Protein 4P8N (pdb70)

InterPro domains:
  IPR006094 FAD linked oxidase, N-terminal [PF01565] (30-161)
  IPR007173 D-arabinono-1,4-lactone oxidase, C-terminal domain [PF04030] (399-457)
  IPR010031 L-gulonolactone/D-arabinono-1,4-lactone oxidase-like [PTHR43762] (8-197)
  IPR016166 FAD-binding domain, PCMH-type [PS51387] (19-194)
  IPR016169 FAD-binding, type PCMH, subdomain 2 [G3DSA:3.30.465.10] (81-203)
  IPR036318 FAD-binding, type PCMH-like superfamily [SSF56176] (12-193)

Organism: Mycobacterium tuberculosis (strain ATCC 25618 / H37Rv) (NCBI:txid83332)

Secondary structure (DSSP, 8-state):
---EEEEEEE--TT--S-EEEEEEE-S-HHHHHHHHHHHHHHTSS--EEEE-S--SSSSTT--TTSEEEE-TT---EEEEETTT-EEEEETT-BHHHHHHHHGGGTEE-S---S-S--BHHHHHHTT---TTHHHH--GGGGEEEEEEE-TTS-EEEE-SSSTTHHHHHHHTTSTTTT-EEEEEEEEPEE-S-S-EEEEEEE-SSHHHHHHHHHSSGGGG-SEEEEEE-SSSPTTTTT-EEEEEEEEPPGGGS-GGGTTSTT--PPPPS--HHHH-TT-S--TTTTSHHHHHHHHHHT-EEEEEE-HHHHH-TTGGGGGGTT--EEEEEEEEETT-HHHHHHHHHHHHTTS---S--EEEEE----S-TT----SEEEEEEEEEP-TTHHHHHHHHHHHHHHTT-EE-TTT-SS--HHHHHHH-TTHHHHHHHHHHH-TT--B--HHHHHTT--/-EEEEE--TT--S-EEEEEEE-S-HHHHHHHHHHHHHT-STT-EEEE-S---SSSTT--TTSEEEE-TT---EEEEETTT-EEEEETT-BHHHHHHHHGGGTEE-S---S-S--BHHHHHHTT---TTHHHH--GGGGEEEEEEE-TTS-EEEE-SSSTTHHHHHHHTTSTTTT-EEEEEEEEPEE-S-S-EEEEEEE-SSHHHHHHHHHSSGGGG-SEEEEEE-SSSPTTTTT-EEEEEEEEPPGGGS-HHHHTSTT-----HHHHHHHHHT-EEEEEE-HHHHH---EEEEEEEEETT-HHHHHHHHHHHHHTT----S-EEEEE----S-TT----SEEEEEEEEE--TTHHHHHHHHHHHHHHTT-EE-GGG-SS--HHHHHHH-TTHHHHHHHHHHH-TT--B--HHHHHTT--

B-factor: mean 32.84, std 10.94, range [15.92, 78.07]

Foldseek 3Di:
DDKDWDFDWDFAPQPDDTATATEIEDLDPVVVLVVLQVLLVVLDWFFEFEDELRHQHAWLQFTHRYYYYYQQSQADFPDADLVQQKTKTWQRHWQVNVQVVCLVSQWHALADDLDRRTTNLRQQQLQAHHQQQAPRNTQLSFWQWWWFQFSNSDTDIDGCPDPCVLLSLLNRNVSRLGGGTTMTMGRTDGHQAQKKFKFKAWFQALVRVLCVVVVPCLVVFSGKKWWFFLADDPRNQGIIIIMTTYGDHLVLDDPVCNVPRSDDDDDDDAAPCRVCVVDDDDPPCPDDNVVVVVRVVRGDGGDMGGCCVRSVVCVSVPPVPPPCKAKWKKWFAAVLSVLVVVLSNLSNPVPWGFPTKMWHAGHDHDDRLNHQDHGGIMMMTMTRNDPPVLVSVQVSLVSCLVRLMATRSSRDHRDALVSRCSSRVCLVVSLVSSCVRCVSSNDHIPCCVRNVSD/DDFDWDFAPLPDDIATEAEAEDLDVVVVLVLLVVCLVVFLPQFEFEDALRHQHAWLQFGHHYYGYYQLSNWDFPDADLVQQKTKTWQRHWQLNVLQVHLVSQWHQLADDLDRRTTNLRQQLQQAHHQQQQPRNTNLSFWAWWWFQFNVRDTDIDGCPDPNNLVSLLNRNVSRLRGGTTMTMGRTDGHQAQKKFKWKFKFQALVRLLCVVVVCCVVVFSGKKWFFFLADAPRRGNIIIMMTTYGDHLVLDDPVCVVPRSDDDCVVVVVVVGVVGTDGGDMGGCCVRRVVCKAKWKKWFAAVLVVLVVVLSNLRNVVPFGFRGKMWHAGHDDDDRLNHQDHGGIMMITMTNNDPCVLVSVVVSLVSCLVRLMDTRSSRDHDDALVSHCSSRVCLVVSLVSSCVRPVRNNHDISSCVRNVSD

GO terms:
  GO:0035884 arabinan biosynthetic process (P, IDA)
  GO:0070592 cell wall polysaccharide biosynthetic process (P, IDA)
  GO:0005886 plasma membrane (C, HDA)
  GO:0042597 periplasmic space (C, EXP)

Sequence (873 aa):
VGATTTATRLTGWGRTAPSVANVLRTPDAEMIVKAVARVAESGGGRGAIARGLGRSYGDNAQNGGGLVIDMTPLNTIHSIDADTKLVDIDAGVNLDQLMKAALPFGLWVPVLPGTRQVTVGGAIACDIHGKNHHSAGSFGNHVRSMDLLTADGEIRHLTPTGEDAELFWATVGGNGLTGIIMRATIEMTPTSTAYFIADGDVTASLDETIALHSDGSEARYTYSSAWWFDAISAPPKLGRAAVSRGRLATVEQLPAKLRSEPLKFDAPQLLTLPDVFPNGLANKYTFGPIGELWYRKSGTYRGKVQNLTQFYHPLDMFGEWNRAGFLQYQFVIPTEAVDEFKKIIGVIQASGHYSFLNVFKLFGPRNQAPLSFPIPGWNICVDFPIKDGLGKFVSELDRRVLEFGGRLYTAKDSRTTAETFHAMYPRVDEWISVRRKVDPLRVFASDMARRLELLTTATRLTGWGRTAPSVANVLRTPDAEMIVKAVARVAESGGGRGAIARGLGRSYGDNAQNGGGLVIDMTPLNTIHSIDADTKLVDIDAGVNLDQLMKAALPFGLWVPVLPGTRQVTVGGAIACDIHGKNHHSAGSFGNHVRSMDLLTADGEIRHLTPTGEDAELFWATVGGNGLTGIIMRATIEMTPTSTAYFIADGDVTASLDETIALHSDGSEARYTYSSAWFDAISAPPKLGRAAVSRGRLATVEQLPAKLRSEPLKFDAPIGELWYRKSGTYRGKVQNLTQFYHPGFLQYQFVIPTEAVDEFKKIIGVIQASGHYSFLNVFKLFGPRRNQAPLSFPIPGWNICCVDFPIKDGLGKFVSELDRRVLEFGGRLYTAKDSRTTAETFHAMYPRVDEWISVRRKVDPLRVFASDMARRLELL

Solvent-accessible surface area: 36182 Å² total; per-residue (Å²): 183,57,58,71,101,74,71,48,160,15,21,6,120,30,196,58,54,62,24,85,2,80,17,5,118,2,54,72,39,118,67,0,38,110,14,0,28,160,27,21,130,77,60,45,77,116,7,0,0,25,35,20,52,10,72,24,38,3,8,9,18,1,0,9,62,11,28,0,0,19,8,31,24,18,71,58,4,20,25,0,36,20,80,72,60,61,0,33,0,11,2,4,0,31,0,23,49,0,2,78,0,0,5,46,13,15,2,3,1,1,0,4,17,67,56,34,64,18,3,0,14,29,0,0,14,10,0,15,26,7,16,7,4,35,59,28,10,2,0,1,49,26,0,84,14,0,32,0,0,0,8,95,17,111,90,77,116,0,39,32,129,34,191,45,25,99,8,0,21,0,3,0,2,0,7,14,0,1,1,0,11,13,77,2,24,0,53,4,49,80,17,50,0,5,15,0,16,0,24,0,22,32,4,66,21,17,88,78,0,12,57,24,5,72,101,52,7,14,101,148,9,61,11,1,29,7,114,2,10,3,52,29,62,89,109,90,8,0,57,2,46,5,24,9,0,85,32,2,56,49,127,88,3,59,79,166,39,108,99,83,29,46,100,45,53,89,97,157,166,113,40,34,13,84,75,98,104,157,32,83,73,93,182,105,27,178,25,112,103,3,67,95,150,109,136,142,58,17,50,46,145,42,85,46,21,29,2,37,98,1,18,11,72,78,72,102,64,22,146,75,43,118,107,84,66,26,14,7,4,0,0,0,22,55,145,13,46,101,64,0,66,105,0,2,26,40,1,37,86,33,29,13,105,0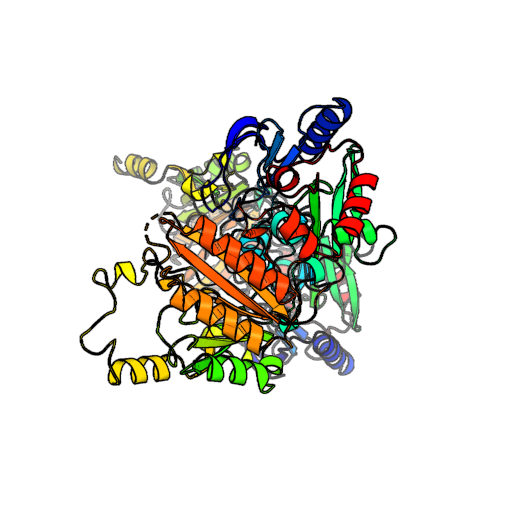,146,39,2,69,1,7,26,4,8,103,83,19,104,0,6,6,1,4,2,20,54,0,5,3,0,10,0,6,0,44,106,89,146,48,5,50,175,32,0,56,81,0,6,120,43,0,59,111,24,45,1,9,7,11,8,9,38,10,18,63,3,78,12,149,22,2,46,56,5,1,113,78,6,100,83,0,20,66,11,1,128,145,11,3,83,99,124,5,0,1,1,25,0,0,58,64,0,117,0,69,108,87,70,47,156,18,19,7,93,28,160,67,54,71,21,87,1,66,20,25,156,17,99,67,41,105,89,0,38,105,1,0,50,134,24,27,136,91,39,12,67,141,3,0,0,26,38,18,52,9,71,23,64,4,8,9,17,2,0,14,51,5,17,0,0,21,8,26,28,16,73,57,4,19,24,0,38,21,90,72,62,60,0,32,0,12,1,4,0,32,0,16,34,0,2,80,0,0,2,49,13,14,3,2,1,2,0,1,17,68,55,38,70,18,3,0,12,29,0,0,13,10,0,16,24,8,16,7,3,37,62,26,10,2,0,1,50,27,0,84,15,0,30,0,0,2,11,116,29,91,86,66,114,0,38,22,128,34,184,23,26,99,9,0,22,1,3,0,2,0,7,12,0,1,1,0,10,17,74,2,24,0,52,4,50,81,18,45,0,2,16,0,15,0,18,1,20,20,0,28,22,17,86,51,0,17,55,22,6,74,100,50,6,15,97,149,11,61,10,0,26,8,112,2,8,1,52,29,65,90,109,113,8,0,68,1,47,5,28,9,0,86,33,2,56,52,119,81,3,78,76,185,50,103,101,98,28,40,101,48,20,115,152,164,44,59,125,166,70,77,158,70,22,60,65,144,41,89,53,21,36,0,58,98,4,20,50,144,83,118,35,28,6,8,0,0,0,19,59,157,10,44,100,65,0,74,104,0,0,24,29,0,29,80,39,27,15,105,0,142,128,3,71,2,7,27,4,8,99,86,17,108,0,8,6,1,3,1,22,57,0,5,4,0,8,0,16,0,46,116,100,144,47,6,47,154,16,1,47,50,0,6,140,62,0,57,139,33,46,2,8,7,12,8,11,46,9,24,77,4,76,6,126,18,3,48,61,7,1,112,78,5,104,84,0,14,66,11,0,114,145,19,0,86,118,100,1,0,4,1,28,0,0,87,60,0,107,0,22

Nearest PDB structures (foldseek):
  4p8n-assembly1_A  TM=1.002E+00  e=1.352E-100  Mycobacterium tuberculosis H37Rv
  4p8y-assembly1_A  TM=1.002E+00  e=8.656E-95  Mycobacterium tuberculosis H37Rv
  4p8p-assembly1_A  TM=1.000E+00  e=2.753E-93  Mycobacterium tuberculosis H37Rv
  4p8c-assembly1_A  TM=9.956E-01  e=1.937E-93  Mycobacterium tuberculosis H37Rv
  5oel-assembly1_A  TM=9.911E-01  e=7.036E-93  Mycobacterium tuberculosis CDC1551

Structure (mmCIF, N/CA/C/O backbone):
data_4P8N
#
_entry.id   4P8N
#
_cell.length_a   77.242
_cell.length_b   83.219
_cell.length_c   80.755
_cell.angle_alpha   90.00
_cell.angle_beta   103.04
_cell.angle_gamma   90.00
#
_symmetry.space_group_name_H-M   'P 1 21 1'
#
loop_
_entity.id
_entity.type
_entity.pdbx_description
1 polymer 'Probable decaprenylphosphoryl-beta-D-ribose oxidase'
2 non-polymer 'FLAVIN-ADENINE DINUCLEOTIDE'
3 non-polymer '3-[(3-fluoro-4-methoxybenzyl)amino]-6-(trifluoromethyl)quinoxaline-2-carboxylic acid'
4 non-polymer IMIDAZOLE
5 water water
#
loop_
_atom_site.group_PDB
_atom_site.id
_atom_site.type_symbol
_atom_site.label_atom_id
_atom_site.label_alt_id
_atom_site.label_comp_id
_atom_site.label_asym_id
_atom_site.label_entity_id
_atom_site.label_seq_id
_atom_site.pdbx_PDB_ins_code
_atom_site.Cartn_x
_atom_site.Cartn_y
_atom_site.Cartn_z
_atom_site.occupancy
_atom_site.B_iso_or_equiv
_atom_site.auth_seq_id
_atom_site.auth_comp_id
_atom_site.auth_asym_id
_atom_site.auth_atom_id
_atom_site.pdbx_PDB_model_num
ATOM 1 N N . VAL A 1 23 ? 47.682 -7.404 2.226 1.00 57.13 4 VAL A N 1
ATOM 2 C CA . VAL A 1 23 ? 47.126 -6.183 2.894 1.00 56.70 4 VAL A CA 1
ATOM 3 C C . VAL A 1 23 ? 47.090 -4.951 1.978 1.00 56.75 4 VAL A C 1
ATOM 4 O O . VAL A 1 23 ? 46.423 -3.961 2.288 1.00 56.40 4 VAL A O 1
ATOM 8 N N . GLY A 1 24 ? 47.796 -5.021 0.851 1.00 56.61 5 GLY A N 1
ATOM 9 C CA . GLY A 1 24 ? 47.869 -3.900 -0.092 1.00 55.11 5 GLY A CA 1
ATOM 10 C C . GLY A 1 24 ? 46.624 -3.718 -0.940 1.00 54.26 5 GLY A C 1
ATOM 11 O O . GLY A 1 24 ? 45.993 -4.701 -1.345 1.00 53.57 5 GLY A O 1
ATOM 12 N N . ALA A 1 25 ? 46.277 -2.455 -1.206 1.00 52.05 6 ALA A N 1
ATOM 13 C CA . ALA A 1 25 ? 45.153 -2.121 -2.089 1.00 51.61 6 ALA A CA 1
ATOM 14 C C . ALA A 1 25 ? 45.415 -2.599 -3.519 1.00 51.77 6 ALA A C 1
ATOM 15 O O . ALA A 1 25 ? 46.552 -2.550 -4.000 1.00 51.38 6 ALA A O 1
ATOM 17 N N . THR A 1 26 ? 44.357 -3.069 -4.180 1.00 50.78 7 THR A N 1
ATOM 18 C CA . THR A 1 26 ? 44.415 -3.481 -5.585 1.00 50.55 7 THR A CA 1
ATOM 19 C C . THR A 1 26 ? 43.177 -2.983 -6.339 1.00 50.77 7 THR A C 1
ATOM 20 O O . THR A 1 26 ? 42.064 -3.019 -5.805 1.00 49.77 7 THR A O 1
ATOM 24 N N . THR A 1 27 ? 43.382 -2.507 -7.567 1.00 50.60 8 THR A N 1
ATOM 25 C CA . THR A 1 27 ? 42.280 -2.227 -8.497 1.00 50.94 8 THR A CA 1
ATOM 26 C C . THR A 1 27 ? 42.416 -3.150 -9.706 1.00 50.77 8 THR A C 1
ATOM 27 O O . THR A 1 27 ? 43.439 -3.129 -10.400 1.00 51.55 8 THR A O 1
ATOM 31 N N . THR A 1 28 ? 41.390 -3.963 -9.947 1.00 48.17 9 THR A N 1
ATOM 32 C CA . THR A 1 28 ? 41.456 -5.016 -10.960 1.00 46.89 9 THR A CA 1
ATOM 33 C C . THR A 1 28 ? 40.191 -5.070 -11.808 1.00 46.76 9 THR A C 1
ATOM 34 O O . THR A 1 28 ? 39.080 -5.125 -11.272 1.00 46.85 9 THR A O 1
ATOM 38 N N . ALA A 1 29 ? 40.366 -5.057 -13.129 1.00 45.22 10 ALA A N 1
ATOM 39 C CA . ALA A 1 29 ? 39.265 -5.300 -14.058 1.00 44.30 10 ALA A CA 1
ATOM 40 C C . ALA A 1 29 ? 38.784 -6.729 -13.833 1.00 43.63 10 ALA A C 1
ATOM 41 O O . ALA A 1 29 ? 39.557 -7.680 -13.971 1.00 45.01 10 ALA A O 1
ATOM 43 N N . THR A 1 30 ? 37.516 -6.877 -13.455 1.00 41.18 11 THR A N 1
ATOM 44 C CA . THR A 1 30 ? 36.983 -8.187 -13.078 1.00 39.50 11 THR A CA 1
ATOM 45 C C . THR A 1 30 ? 35.591 -8.402 -13.664 1.00 39.32 11 THR A C 1
ATOM 46 O O . THR A 1 30 ? 34.745 -7.502 -13.630 1.00 40.25 11 THR A O 1
ATOM 50 N N . ARG A 1 31 ? 35.373 -9.598 -14.207 1.00 38.86 12 ARG A N 1
ATOM 51 C CA . ARG A 1 31 ? 34.069 -10.015 -14.702 1.00 40.62 12 ARG A CA 1
ATOM 52 C C . ARG A 1 31 ? 33.250 -10.500 -13.510 1.00 39.31 12 ARG A C 1
ATOM 53 O O . ARG A 1 31 ? 33.627 -11.460 -12.834 1.00 38.53 12 ARG A O 1
ATOM 61 N N . LEU A 1 32 ? 32.138 -9.818 -13.245 1.00 36.92 13 LEU A N 1
ATOM 62 C CA . LEU A 1 32 ? 31.322 -10.106 -12.067 1.00 35.82 13 LEU A CA 1
ATOM 63 C C . LEU A 1 32 ? 29.944 -10.644 -12.428 1.00 34.85 13 LEU A C 1
ATOM 64 O O . LEU A 1 32 ? 29.338 -10.210 -13.411 1.00 33.77 13 LEU A O 1
ATOM 69 N N . THR A 1 33 ? 29.472 -11.605 -11.636 1.00 34.03 14 THR A N 1
ATOM 70 C CA . THR A 1 33 ? 28.069 -12.029 -11.651 1.00 33.73 14 THR A CA 1
ATOM 71 C C . THR A 1 33 ? 27.577 -12.175 -10.215 1.00 32.30 14 THR A C 1
ATOM 72 O O . THR A 1 33 ? 28.375 -12.337 -9.284 1.00 32.62 14 THR A O 1
ATOM 76 N N . GLY A 1 34 ? 26.260 -12.127 -10.036 1.00 32.35 15 GLY A N 1
ATOM 77 C CA . GLY A 1 34 ? 25.665 -12.509 -8.763 1.00 29.99 15 GLY A CA 1
ATOM 78 C C . GLY A 1 34 ? 25.759 -14.014 -8.618 1.00 31.05 15 GLY A C 1
ATOM 79 O O . GLY A 1 34 ? 26.359 -14.696 -9.464 1.00 28.08 15 GLY A O 1
ATOM 80 N N . TRP A 1 35 ? 25.149 -14.533 -7.556 1.00 30.41 16 TRP A N 1
ATOM 81 C CA . TRP A 1 35 ? 25.202 -15.960 -7.233 1.00 30.82 16 TRP A CA 1
ATOM 82 C C . TRP A 1 35 ? 24.593 -16.832 -8.299 1.00 32.08 16 TRP A C 1
ATOM 83 O O . TRP A 1 35 ? 24.944 -18.007 -8.420 1.00 31.34 16 TRP A O 1
ATOM 94 N N . GLY A 1 36 ? 23.680 -16.258 -9.084 1.00 32.77 17 GLY A N 1
ATOM 95 C CA . GLY A 1 36 ? 23.009 -16.967 -10.173 1.00 34.51 17 GLY A CA 1
ATOM 96 C C . GLY A 1 36 ? 23.868 -17.176 -11.410 1.00 36.72 17 GLY A C 1
ATOM 97 O O . GLY A 1 36 ? 23.441 -17.839 -12.355 1.00 35.78 17 GLY A O 1
ATOM 98 N N . ARG A 1 37 ? 25.072 -16.603 -11.406 1.00 37.89 18 ARG A N 1
ATOM 99 C CA . ARG A 1 37 ? 26.048 -16.758 -12.500 1.00 41.62 18 ARG A CA 1
ATOM 100 C C . ARG A 1 37 ? 25.523 -16.292 -13.865 1.00 42.08 18 ARG A C 1
ATOM 101 O O . ARG A 1 37 ? 25.870 -16.855 -14.906 1.00 42.25 18 ARG A O 1
ATOM 109 N N . THR A 1 38 ? 24.697 -15.248 -13.853 1.00 42.39 19 THR A N 1
ATOM 110 C CA . THR A 1 38 ? 24.075 -14.748 -15.074 1.00 42.68 19 THR A CA 1
ATOM 111 C C . THR A 1 38 ? 24.420 -13.267 -15.264 1.00 41.94 19 THR A C 1
ATOM 112 O O . THR A 1 38 ? 24.955 -12.638 -14.353 1.00 40.83 19 THR A O 1
ATOM 116 N N . ALA A 1 39 ? 24.139 -12.734 -16.458 1.00 41.25 20 ALA A N 1
ATOM 117 C CA . ALA A 1 39 ? 24.358 -11.315 -16.789 1.00 40.66 20 ALA A CA 1
ATOM 118 C C . ALA A 1 39 ? 25.706 -10.736 -16.310 1.00 40.90 20 ALA A C 1
ATOM 119 O O . ALA A 1 39 ? 25.730 -9.770 -15.537 1.00 40.10 20 ALA A O 1
ATOM 121 N N . PRO A 1 40 ? 26.831 -11.319 -16.777 1.00 39.68 21 PRO A N 1
ATOM 122 C CA . PRO A 1 40 ? 28.148 -10.818 -16.376 1.00 38.74 21 PRO A CA 1
ATOM 123 C C . PRO A 1 40 ? 28.424 -9.406 -16.886 1.00 39.17 21 PRO A C 1
ATOM 124 O O . PRO A 1 40 ? 27.898 -9.005 -17.927 1.00 38.14 21 PRO A O 1
ATOM 128 N N . SER A 1 41 ? 29.232 -8.657 -16.143 1.00 37.92 22 SER A N 1
ATOM 129 C CA . SER A 1 41 ? 29.700 -7.351 -16.597 1.00 37.53 22 SER A CA 1
ATOM 130 C C . SER A 1 41 ? 31.024 -7.000 -15.929 1.00 37.24 22 SER A C 1
ATOM 131 O O . SER A 1 41 ? 31.294 -7.423 -14.800 1.00 35.37 22 SER A O 1
ATOM 134 N N . VAL A 1 42 ? 31.847 -6.231 -16.637 1.00 36.55 23 VAL A N 1
ATOM 135 C CA . VAL A 1 42 ? 33.210 -5.961 -16.189 1.00 35.79 23 VAL A CA 1
ATOM 136 C C . VAL A 1 42 ? 33.296 -4.637 -15.447 1.00 36.44 23 VAL A C 1
ATOM 137 O O . VAL A 1 42 ? 32.856 -3.597 -15.942 1.00 36.28 23 VAL A O 1
ATOM 141 N N . ALA A 1 43 ? 33.872 -4.694 -14.252 1.00 36.77 24 ALA A N 1
ATOM 142 C CA . ALA A 1 43 ? 34.075 -3.517 -13.434 1.00 37.73 24 ALA A CA 1
ATOM 143 C C . ALA A 1 43 ? 35.500 -3.506 -12.920 1.00 37.36 24 ALA A C 1
ATOM 144 O O . ALA A 1 43 ? 36.139 -4.557 -12.815 1.00 37.64 24 ALA A O 1
ATOM 146 N N . ASN A 1 44 ? 35.995 -2.314 -12.604 1.00 39.07 25 ASN A N 1
ATOM 147 C CA . ASN A 1 44 ? 37.220 -2.188 -11.833 1.00 40.77 25 ASN A CA 1
ATOM 148 C C . ASN A 1 44 ? 36.887 -2.433 -10.368 1.00 40.21 25 ASN A C 1
ATOM 149 O O . ASN A 1 44 ? 36.153 -1.655 -9.753 1.00 39.68 25 ASN A O 1
ATOM 154 N N . VAL A 1 45 ? 37.406 -3.533 -9.830 1.00 39.28 26 VAL A N 1
ATOM 155 C CA . VAL A 1 45 ? 37.153 -3.921 -8.448 1.00 37.90 26 VAL A CA 1
ATOM 156 C C . VAL A 1 45 ? 38.273 -3.421 -7.539 1.00 37.82 26 VAL A C 1
ATOM 157 O O . VAL A 1 45 ? 39.419 -3.865 -7.645 1.00 38.07 26 VAL A O 1
ATOM 161 N N . LEU A 1 46 ? 37.937 -2.469 -6.673 1.00 35.87 27 LEU A N 1
ATOM 162 C CA . LEU A 1 46 ? 38.841 -2.036 -5.616 1.00 36.33 27 LEU A CA 1
ATOM 163 C C . LEU A 1 46 ? 38.687 -2.953 -4.410 1.00 37.07 27 LEU A C 1
ATOM 164 O O . LEU A 1 46 ? 37.570 -3.240 -3.966 1.00 37.61 27 LEU A O 1
ATOM 169 N N . ARG A 1 47 ? 39.821 -3.416 -3.897 1.00 37.69 28 ARG A N 1
ATOM 170 C CA . ARG A 1 47 ? 39.860 -4.270 -2.726 1.00 37.00 28 ARG A CA 1
ATOM 171 C C . ARG A 1 47 ? 40.948 -3.758 -1.781 1.00 38.44 28 ARG A C 1
ATOM 172 O O . ARG A 1 47 ? 42.143 -3.872 -2.066 1.00 38.28 28 ARG A O 1
ATOM 180 N N . THR A 1 48 ? 40.525 -3.168 -0.667 1.00 37.58 29 THR A N 1
ATOM 181 C CA . THR A 1 48 ? 41.455 -2.611 0.316 1.00 38.11 29 THR A CA 1
ATOM 182 C C . THR A 1 48 ? 40.883 -2.739 1.728 1.00 38.21 29 THR A C 1
ATOM 183 O O . THR A 1 48 ? 39.685 -2.546 1.921 1.00 36.78 29 THR A O 1
ATOM 187 N N . PRO A 1 49 ? 41.733 -3.085 2.717 1.00 39.16 30 PRO A N 1
ATOM 188 C CA . PRO A 1 49 ? 41.272 -3.049 4.110 1.00 38.19 30 PRO A CA 1
ATOM 189 C C . PRO A 1 49 ? 41.330 -1.647 4.703 1.00 38.74 30 PRO A C 1
ATOM 190 O O . PRO A 1 49 ? 40.904 -1.445 5.840 1.00 37.09 30 PRO A O 1
ATOM 194 N N . ASP A 1 50 ? 41.844 -0.689 3.935 1.00 37.92 31 ASP A N 1
ATOM 195 C CA . ASP A 1 50 ? 41.979 0.687 4.399 1.00 38.70 31 ASP A CA 1
ATOM 196 C C . ASP A 1 50 ? 40.731 1.523 4.091 1.00 37.92 31 ASP A C 1
ATOM 197 O O . ASP A 1 50 ? 40.434 1.820 2.931 1.00 36.60 31 ASP A O 1
ATOM 202 N N . ALA A 1 51 ? 40.017 1.905 5.147 1.00 37.49 32 ALA A N 1
ATOM 203 C CA . ALA A 1 51 ? 38.807 2.716 5.034 1.00 39.33 32 ALA A CA 1
ATOM 204 C C . ALA A 1 51 ? 39.059 4.037 4.305 1.00 40.15 32 ALA A C 1
ATOM 205 O O . ALA A 1 51 ? 38.263 4.443 3.455 1.00 39.96 32 ALA A O 1
ATOM 207 N N . GLU A 1 52 ? 40.176 4.689 4.633 1.00 41.41 33 GLU A N 1
ATOM 208 C CA . GLU A 1 52 ? 40.537 5.980 4.036 1.00 42.03 33 GLU A CA 1
ATOM 209 C C . GLU A 1 52 ? 40.713 5.888 2.523 1.00 39.81 33 GLU A C 1
ATOM 210 O O . GLU A 1 52 ? 40.465 6.859 1.805 1.00 39.64 33 GLU A O 1
ATOM 216 N N . MET A 1 53 ? 41.141 4.719 2.051 1.00 38.17 34 MET A N 1
ATOM 217 C CA . MET A 1 53 ? 41.292 4.462 0.621 1.00 38.54 34 MET A CA 1
ATOM 218 C C . MET A 1 53 ? 39.927 4.365 -0.071 1.00 37.25 34 MET A C 1
ATOM 219 O O . MET A 1 53 ? 39.764 4.794 -1.220 1.00 35.11 34 MET A O 1
ATOM 224 N N . ILE A 1 54 ? 38.945 3.812 0.638 1.00 35.69 35 ILE A N 1
ATOM 225 C CA . ILE A 1 54 ? 37.584 3.718 0.111 1.00 33.86 35 ILE A CA 1
ATOM 226 C C . ILE A 1 54 ? 36.979 5.117 -0.005 1.00 34.22 35 ILE A C 1
ATOM 227 O O . ILE A 1 54 ? 36.377 5.456 -1.025 1.00 34.37 35 ILE A O 1
ATOM 232 N N . VAL A 1 55 ? 37.172 5.933 1.029 1.00 34.52 36 VAL A N 1
ATOM 233 C CA . VAL A 1 55 ? 36.717 7.324 1.015 1.00 35.62 36 VAL A CA 1
ATOM 234 C C . VAL A 1 55 ? 37.306 8.082 -0.183 1.00 36.27 36 VAL A C 1
ATOM 235 O O . VAL A 1 55 ? 36.583 8.789 -0.899 1.00 34.75 36 VAL A O 1
ATOM 239 N N . LYS A 1 56 ? 38.610 7.908 -0.404 1.00 38.12 37 LYS A N 1
ATOM 240 C CA . LYS A 1 56 ? 39.307 8.552 -1.524 1.00 38.42 37 LYS A CA 1
ATOM 241 C C . LYS A 1 56 ? 38.822 8.098 -2.902 1.00 37.68 37 LYS A C 1
ATOM 242 O O . LYS A 1 56 ? 38.745 8.908 -3.831 1.00 37.22 37 LYS A O 1
ATOM 248 N N . ALA A 1 57 ? 38.494 6.813 -3.031 1.00 36.59 38 ALA A N 1
ATOM 249 C CA . ALA A 1 57 ? 37.950 6.288 -4.285 1.00 36.82 38 ALA A CA 1
ATOM 250 C C . ALA A 1 57 ? 36.582 6.897 -4.603 1.00 36.41 38 ALA A C 1
ATOM 251 O O . ALA A 1 57 ? 36.309 7.262 -5.749 1.00 36.19 38 ALA A O 1
ATOM 253 N N . VAL A 1 58 ? 35.734 7.020 -3.584 1.00 36.01 39 VAL A N 1
ATOM 254 C CA . VAL A 1 58 ? 34.415 7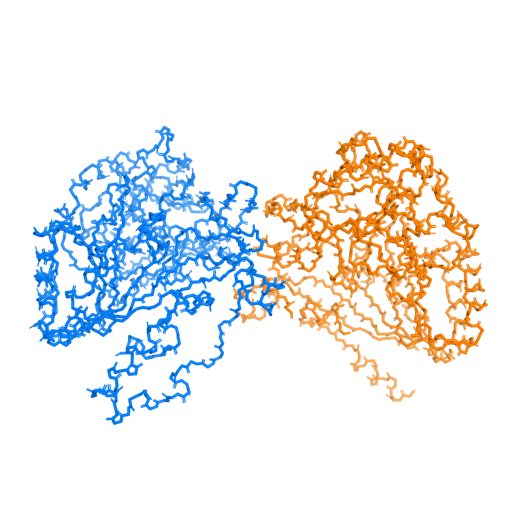.634 -3.749 1.00 35.90 39 VAL A CA 1
ATOM 255 C C . VAL A 1 58 ? 34.547 9.130 -4.057 1.00 36.25 39 VAL A C 1
ATOM 256 O O . VAL A 1 58 ? 33.799 9.667 -4.877 1.00 35.68 39 VAL A O 1
ATOM 260 N N . ALA A 1 59 ? 35.508 9.790 -3.414 1.00 37.46 40 ALA A N 1
ATOM 261 C CA . ALA A 1 59 ? 35.791 11.193 -3.697 1.00 37.78 40 ALA A CA 1
ATOM 262 C C . ALA A 1 59 ? 36.227 11.389 -5.151 1.00 38.99 40 ALA A C 1
ATOM 263 O O . ALA A 1 59 ? 35.820 12.355 -5.796 1.00 40.76 40 ALA A O 1
ATOM 265 N N . ARG A 1 60 ? 37.026 10.451 -5.659 1.00 38.83 41 ARG A N 1
ATOM 266 C CA . ARG A 1 60 ? 37.506 10.481 -7.040 1.00 40.06 41 ARG A CA 1
ATOM 267 C C . ARG A 1 60 ? 36.353 10.378 -8.041 1.00 38.83 41 ARG A C 1
ATOM 268 O O . ARG A 1 60 ? 36.258 11.180 -8.975 1.00 36.96 41 ARG A O 1
ATOM 276 N N . VAL A 1 61 ? 35.480 9.391 -7.835 1.00 37.33 42 VAL A N 1
ATOM 277 C CA . VAL A 1 61 ? 34.273 9.228 -8.643 1.00 35.65 42 VAL A CA 1
ATOM 278 C C . VAL A 1 61 ? 33.409 10.490 -8.577 1.00 36.62 42 VAL A C 1
ATOM 279 O O . VAL A 1 61 ? 32.934 10.977 -9.606 1.00 37.28 42 VAL A O 1
ATOM 283 N N . ALA A 1 62 ? 33.231 11.025 -7.370 1.00 37.04 43 ALA A N 1
ATOM 284 C CA . ALA A 1 62 ? 32.406 12.216 -7.158 1.00 39.78 43 ALA A CA 1
ATOM 285 C C . ALA A 1 62 ? 32.961 13.463 -7.851 1.00 43.11 43 ALA A C 1
ATOM 286 O O . ALA A 1 62 ? 32.198 14.248 -8.421 1.00 43.19 43 ALA A O 1
ATOM 288 N N . GLU A 1 63 ? 34.282 13.634 -7.800 1.00 46.52 44 GLU A N 1
ATOM 289 C CA . GLU A 1 63 ? 34.957 14.785 -8.419 1.00 49.26 44 GLU A CA 1
ATOM 290 C C . GLU A 1 63 ? 34.990 14.679 -9.941 1.00 50.75 44 GLU A C 1
ATOM 291 O O . GLU A 1 63 ? 35.118 15.690 -10.639 1.00 51.48 44 GLU A O 1
ATOM 297 N N . SER A 1 64 ? 34.877 13.446 -10.434 1.00 51.48 45 SER A N 1
ATOM 298 C CA . SER A 1 64 ? 34.884 13.141 -11.864 1.00 52.91 45 SER A CA 1
ATOM 299 C C . SER A 1 64 ? 33.705 13.771 -12.615 1.00 54.03 45 SER A C 1
ATOM 300 O O . SER A 1 64 ? 33.814 14.055 -13.808 1.00 55.66 45 SER A O 1
ATOM 303 N N . GLY A 1 65 ? 32.589 13.974 -11.914 1.00 54.09 46 GLY A N 1
ATOM 304 C CA . GLY A 1 65 ? 31.402 14.632 -12.473 1.00 54.91 46 GLY A CA 1
ATOM 305 C C . GLY A 1 65 ? 30.788 13.952 -13.687 1.00 55.25 46 GLY A C 1
ATOM 306 O O . GLY A 1 65 ? 30.112 14.595 -14.492 1.00 54.23 46 GLY A O 1
ATOM 307 N N . GLY A 1 66 ? 31.025 12.650 -13.813 1.00 55.39 47 GLY A N 1
ATOM 308 C CA . GLY A 1 66 ? 30.519 11.863 -14.933 1.00 54.63 47 GLY A CA 1
ATOM 309 C C . GLY A 1 66 ? 30.869 10.400 -14.753 1.00 54.27 47 GLY A C 1
ATOM 310 O O . GLY A 1 66 ? 31.225 9.972 -13.652 1.00 56.31 47 GLY A O 1
ATOM 311 N N . GLY A 1 67 ? 30.771 9.630 -15.832 1.00 53.03 48 GLY A N 1
ATOM 312 C CA . GLY A 1 67 ? 31.080 8.206 -15.778 1.00 49.47 48 GLY A CA 1
ATOM 313 C C . GLY A 1 67 ? 29.986 7.405 -15.089 1.00 46.90 48 GLY A C 1
ATOM 314 O O . GLY A 1 67 ? 28.885 7.910 -14.838 1.00 47.20 48 GLY A O 1
ATOM 315 N N . ARG A 1 68 ? 30.306 6.158 -14.760 1.00 43.09 49 ARG A N 1
ATOM 316 C CA . ARG A 1 68 ? 29.285 5.191 -14.366 1.00 40.86 49 ARG A CA 1
ATOM 317 C C . ARG A 1 68 ? 29.295 4.778 -12.896 1.00 37.89 49 ARG A C 1
ATOM 318 O O . ARG A 1 68 ? 28.723 3.743 -12.530 1.00 36.72 49 ARG A O 1
ATOM 326 N N . GLY A 1 69 ? 29.937 5.600 -12.069 1.00 35.47 50 GLY A N 1
ATOM 327 C CA . GLY A 1 69 ? 29.836 5.501 -10.615 1.00 31.69 50 GLY A CA 1
ATOM 328 C C . GLY A 1 69 ? 30.450 4.282 -9.966 1.00 29.79 50 GLY A C 1
ATOM 329 O O . GLY A 1 69 ? 31.308 3.608 -10.549 1.00 28.84 50 GLY A O 1
ATOM 330 N N . ALA A 1 70 ? 29.986 4.001 -8.748 1.00 28.45 51 ALA A N 1
ATOM 331 C CA . ALA A 1 70 ? 30.526 2.927 -7.911 1.00 28.02 51 ALA A CA 1
ATOM 332 C C . ALA A 1 70 ? 29.427 2.187 -7.139 1.00 27.57 51 ALA A C 1
ATOM 333 O O . ALA A 1 70 ? 28.369 2.748 -6.860 1.00 26.38 51 ALA A O 1
ATOM 335 N N . ILE A 1 71 ? 29.681 0.932 -6.784 1.00 26.80 52 ILE A N 1
ATOM 336 C CA . ILE A 1 71 ? 28.778 0.207 -5.875 1.00 26.34 52 ILE A CA 1
ATOM 337 C C . ILE A 1 71 ? 29.570 -0.716 -4.948 1.00 26.20 52 ILE A C 1
ATOM 338 O O . ILE A 1 71 ? 30.585 -1.301 -5.354 1.00 27.10 52 ILE A O 1
ATOM 343 N N . ALA A 1 72 ? 29.106 -0.844 -3.706 1.00 24.86 53 ALA A N 1
ATOM 344 C CA . ALA A 1 72 ? 29.712 -1.786 -2.782 1.00 24.44 53 ALA A CA 1
ATOM 345 C C . ALA A 1 72 ? 29.334 -3.220 -3.122 1.00 24.34 53 ALA A C 1
ATOM 346 O O . ALA A 1 72 ? 28.279 -3.489 -3.711 1.00 23.44 53 ALA A O 1
ATOM 348 N N . ARG A 1 73 ? 30.223 -4.136 -2.764 1.00 24.10 54 ARG A N 1
ATOM 349 C CA . ARG A 1 73 ? 29.998 -5.554 -2.969 1.00 24.42 54 ARG A CA 1
ATOM 350 C C . ARG A 1 73 ? 30.393 -6.291 -1.713 1.00 23.08 54 ARG A C 1
ATOM 351 O O . ARG A 1 73 ? 31.440 -6.017 -1.122 1.00 22.35 54 ARG A O 1
ATOM 359 N N . GLY A 1 74 ? 29.547 -7.218 -1.282 1.00 22.94 55 GLY A N 1
ATOM 360 C CA . GLY A 1 74 ? 29.891 -8.021 -0.127 1.00 22.90 55 GLY A CA 1
ATOM 361 C C . GLY A 1 74 ? 30.426 -9.367 -0.570 1.00 23.32 55 GLY A C 1
ATOM 362 O O . GLY A 1 74 ? 31.402 -9.448 -1.324 1.00 24.38 55 GLY A O 1
ATOM 363 N N . LEU A 1 75 ? 29.770 -10.425 -0.113 1.00 23.40 56 LEU A N 1
ATOM 364 C CA . LEU A 1 75 ? 30.189 -11.785 -0.434 1.00 22.96 56 LEU A CA 1
ATOM 365 C C . LEU A 1 75 ? 29.587 -12.334 -1.730 1.00 23.62 56 LEU A C 1
ATOM 366 O O . LEU A 1 75 ? 29.793 -13.504 -2.068 1.00 24.96 56 LEU A O 1
ATOM 371 N N . GLY A 1 76 ? 28.861 -11.482 -2.453 1.00 23.58 57 GLY A N 1
ATOM 372 C CA . GLY A 1 76 ? 28.245 -11.857 -3.725 1.00 24.44 57 GLY A CA 1
ATOM 373 C C . GLY A 1 76 ? 27.176 -12.941 -3.649 1.00 25.09 57 GLY A C 1
ATOM 374 O O . GLY A 1 76 ? 26.966 -13.675 -4.616 1.00 25.25 57 GLY A O 1
ATOM 375 N N . ARG A 1 77 ? 26.484 -13.045 -2.515 1.00 24.92 58 ARG A N 1
ATOM 376 C CA . ARG A 1 77 ? 25.430 -14.059 -2.365 1.00 24.61 58 ARG A CA 1
ATOM 377 C C . ARG A 1 77 ? 24.068 -13.677 -2.959 1.00 24.21 58 ARG A C 1
ATOM 378 O O . ARG A 1 77 ? 23.198 -14.537 -3.096 1.00 24.78 58 ARG A O 1
ATOM 386 N N . SER A 1 78 ? 23.877 -12.409 -3.323 1.00 24.71 59 SER A N 1
ATOM 387 C CA . SER A 1 78 ? 22.680 -12.039 -4.086 1.00 24.49 59 SER A CA 1
ATOM 388 C C . SER A 1 78 ? 22.757 -12.708 -5.449 1.00 25.44 59 SER A C 1
ATOM 389 O O . SER A 1 78 ? 23.815 -12.725 -6.076 1.00 23.65 59 SER A O 1
ATOM 392 N N . TYR A 1 79 ? 21.636 -13.268 -5.888 1.00 25.16 60 TYR A N 1
ATOM 393 C CA . TYR A 1 79 ? 21.588 -14.005 -7.148 1.00 26.56 60 TYR A CA 1
ATOM 394 C C . TYR A 1 79 ? 21.702 -13.128 -8.388 1.00 27.24 60 TYR A C 1
ATOM 395 O O . TYR A 1 79 ? 22.227 -13.569 -9.415 1.00 27.30 60 TYR A O 1
ATOM 404 N N . GLY A 1 80 ? 21.205 -11.897 -8.290 1.00 26.50 61 GLY A N 1
ATOM 405 C CA . GLY A 1 80 ? 21.121 -11.005 -9.436 1.00 27.28 61 GLY A CA 1
ATOM 406 C C . GLY A 1 80 ? 22.270 -10.030 -9.558 1.00 27.12 61 GLY A C 1
ATOM 407 O O . GLY A 1 80 ? 23.402 -10.348 -9.201 1.00 27.81 61 GLY A O 1
ATOM 408 N N . ASP A 1 81 ? 21.954 -8.829 -10.031 1.00 26.04 62 ASP A N 1
ATOM 409 C CA . ASP A 1 81 ? 22.952 -7.862 -10.490 1.00 25.53 62 ASP A CA 1
ATOM 410 C C . ASP A 1 81 ? 23.093 -6.607 -9.611 1.00 24.33 62 ASP A C 1
ATOM 411 O O . ASP A 1 81 ? 23.530 -5.557 -10.091 1.00 24.29 62 ASP A O 1
ATOM 416 N N . ASN A 1 82 ? 22.748 -6.701 -8.329 1.00 23.29 63 ASN A N 1
ATOM 417 C CA . ASN A 1 82 ? 22.814 -5.511 -7.469 1.00 23.29 63 ASN A CA 1
ATOM 418 C C . ASN A 1 82 ? 24.214 -5.162 -6.968 1.00 22.86 63 ASN A C 1
ATOM 419 O O . ASN A 1 82 ? 24.441 -4.045 -6.511 1.00 22.17 63 ASN A O 1
ATOM 424 N N . ALA A 1 83 ? 25.141 -6.114 -7.050 1.00 22.96 64 ALA A N 1
ATOM 425 C CA . ALA A 1 83 ? 26.496 -5.910 -6.531 1.00 23.54 64 ALA A CA 1
ATOM 426 C C . ALA A 1 83 ? 27.540 -5.856 -7.636 1.00 25.86 64 ALA A C 1
ATOM 427 O O . ALA A 1 83 ? 28.718 -6.155 -7.409 1.00 25.16 64 ALA A O 1
ATOM 429 N N . GLN A 1 84 ? 27.105 -5.474 -8.828 1.00 26.85 65 GLN A N 1
ATOM 430 C CA . GLN A 1 84 ? 28.032 -5.261 -9.929 1.00 28.84 65 GLN A CA 1
ATOM 431 C C . GLN A 1 84 ? 27.710 -3.967 -10.659 1.00 28.77 65 GLN A C 1
ATOM 432 O O . GLN A 1 84 ? 26.611 -3.429 -10.543 1.00 25.91 65 GLN A O 1
ATOM 438 N N . ASN A 1 85 ? 28.684 -3.473 -11.415 1.00 28.71 66 ASN A N 1
ATOM 439 C CA . ASN A 1 85 ? 28.567 -2.185 -12.054 1.00 29.67 66 ASN A CA 1
ATOM 440 C C . ASN A 1 85 ? 29.411 -2.155 -13.328 1.00 31.14 66 ASN A C 1
ATOM 441 O O . ASN A 1 85 ? 30.539 -1.671 -13.318 1.00 30.35 66 ASN A O 1
ATOM 446 N N . GLY A 1 86 ? 28.854 -2.688 -14.414 1.00 31.97 67 GLY A N 1
ATOM 447 C CA . GLY A 1 86 ? 29.560 -2.765 -15.699 1.00 33.17 67 GLY A CA 1
ATOM 448 C C . GLY A 1 86 ? 30.130 -1.432 -16.136 1.00 33.39 67 GLY A C 1
ATOM 449 O O . GLY A 1 86 ? 29.407 -0.441 -16.221 1.00 33.38 67 GLY A O 1
ATOM 450 N N . GLY A 1 87 ? 31.439 -1.406 -16.380 1.00 34.44 68 GLY A N 1
ATOM 451 C CA . GLY A 1 87 ? 32.122 -0.197 -16.836 1.00 35.10 68 GLY A CA 1
ATOM 452 C C . GLY A 1 87 ? 32.342 0.861 -15.771 1.00 35.81 68 GLY A C 1
ATOM 453 O O . GLY A 1 87 ? 32.776 1.971 -16.079 1.00 36.70 68 GLY A O 1
ATOM 454 N N . GLY A 1 88 ? 32.042 0.522 -14.518 1.00 35.30 69 GLY A N 1
ATOM 455 C CA . GLY A 1 88 ? 32.238 1.435 -13.391 1.00 33.77 69 GLY A CA 1
ATOM 456 C C . GLY A 1 88 ? 33.095 0.808 -12.305 1.00 32.72 69 GLY A C 1
ATOM 457 O O . GLY A 1 88 ? 33.800 -0.175 -12.545 1.00 32.14 69 GLY A O 1
ATOM 458 N N . LEU A 1 89 ? 33.026 1.376 -11.105 1.00 32.26 70 LEU A N 1
ATOM 459 C CA . LEU A 1 89 ? 33.796 0.884 -9.967 1.00 32.45 70 LEU A CA 1
ATOM 460 C C . LEU A 1 89 ? 32.941 -0.027 -9.089 1.00 31.98 70 LEU A C 1
ATOM 461 O O . LEU A 1 89 ? 31.755 0.241 -8.866 1.00 31.07 70 LEU A O 1
ATOM 466 N N . VAL A 1 90 ? 33.554 -1.110 -8.622 1.00 30.54 71 VAL A N 1
ATOM 467 C CA . VAL A 1 90 ? 32.990 -1.952 -7.568 1.00 30.44 71 VAL A CA 1
ATOM 468 C C . VAL A 1 90 ? 33.975 -1.980 -6.404 1.00 30.76 71 VAL A C 1
ATOM 469 O O . VAL A 1 90 ? 35.176 -2.202 -6.603 1.00 32.13 71 VAL A O 1
ATOM 473 N N . ILE A 1 91 ? 33.473 -1.734 -5.197 1.00 29.58 72 ILE A N 1
ATOM 474 C CA . ILE A 1 91 ? 34.311 -1.767 -4.000 1.00 28.88 72 ILE A CA 1
ATOM 475 C C . ILE A 1 91 ? 34.005 -3.007 -3.163 1.00 29.21 72 ILE A C 1
ATOM 476 O O . ILE A 1 91 ? 32.944 -3.112 -2.544 1.00 27.47 72 ILE A O 1
ATOM 481 N N . ASP A 1 92 ? 34.944 -3.948 -3.164 1.00 27.59 73 ASP A N 1
ATOM 482 C CA . ASP A 1 92 ? 34.813 -5.177 -2.403 1.00 28.75 73 ASP A CA 1
ATOM 483 C C . ASP A 1 92 ? 35.032 -4.868 -0.918 1.00 29.01 73 ASP A C 1
ATOM 484 O O . ASP A 1 92 ? 36.124 -4.466 -0.508 1.00 28.24 73 ASP A O 1
ATOM 489 N N . MET A 1 93 ? 33.985 -5.059 -0.117 1.00 26.89 74 MET A N 1
ATOM 490 C CA . MET A 1 93 ? 34.011 -4.655 1.290 1.00 27.22 74 MET A CA 1
ATOM 491 C C . MET A 1 93 ? 34.514 -5.738 2.242 1.00 26.49 74 MET A C 1
ATOM 492 O O . MET A 1 93 ? 34.696 -5.485 3.441 1.00 25.30 74 MET A O 1
ATOM 497 N N . THR A 1 94 ? 34.762 -6.936 1.719 1.00 26.62 75 THR A N 1
ATOM 498 C CA . THR A 1 94 ? 35.112 -8.068 2.580 1.00 26.94 75 THR A CA 1
ATOM 499 C C . THR A 1 94 ? 36.420 -7.942 3.393 1.00 27.23 75 THR A C 1
ATOM 500 O O . THR A 1 94 ? 36.558 -8.626 4.400 1.00 26.48 75 THR A O 1
ATOM 504 N N . PRO A 1 95 ? 37.375 -7.080 2.968 1.00 27.22 76 PRO A N 1
ATOM 505 C CA . PRO A 1 95 ? 38.552 -6.865 3.826 1.00 29.02 76 PRO A CA 1
ATOM 506 C C . PRO A 1 95 ? 38.293 -5.985 5.057 1.00 30.01 76 PRO A C 1
ATOM 507 O O . PRO A 1 95 ? 39.074 -6.034 6.012 1.00 31.01 76 PRO A O 1
ATOM 511 N N . LEU A 1 96 ? 37.231 -5.178 5.036 1.00 28.64 77 LEU A N 1
ATOM 512 C CA . LEU A 1 96 ? 36.871 -4.394 6.224 1.00 29.12 77 LEU A CA 1
ATOM 513 C C . LEU A 1 96 ? 36.033 -5.290 7.107 1.00 27.42 77 LEU A C 1
ATOM 514 O O . LEU A 1 96 ? 34.805 -5.216 7.078 1.00 25.48 77 LEU A O 1
ATOM 519 N N . ASN A 1 97 ? 36.703 -6.142 7.876 1.00 26.07 78 ASN A N 1
ATOM 520 C CA . ASN A 1 97 ? 36.039 -7.219 8.598 1.00 27.12 78 ASN A CA 1
ATOM 521 C C . ASN A 1 97 ? 36.367 -7.268 10.093 1.00 26.63 78 ASN A C 1
ATOM 522 O O . ASN A 1 97 ? 36.337 -8.339 10.718 1.00 27.22 78 ASN A O 1
ATOM 527 N N . THR A 1 98 ? 36.663 -6.106 10.665 1.00 25.44 79 THR A N 1
ATOM 528 C CA . THR A 1 98 ? 37.005 -6.017 12.077 1.00 25.25 79 THR A CA 1
ATOM 529 C C . THR A 1 98 ? 35.748 -6.043 12.932 1.00 24.88 79 THR A C 1
ATOM 530 O O . THR A 1 98 ? 34.809 -5.286 12.690 1.00 24.77 79 THR A O 1
ATOM 534 N N . ILE A 1 99 ? 35.740 -6.925 13.925 1.00 23.24 80 ILE A N 1
ATOM 535 C CA . ILE A 1 99 ? 34.771 -6.831 15.005 1.00 22.82 80 ILE A CA 1
ATOM 536 C C . ILE A 1 99 ? 35.364 -5.911 16.078 1.00 22.01 80 ILE A C 1
ATOM 537 O O . ILE A 1 99 ? 36.327 -6.277 16.758 1.00 22.05 80 ILE A O 1
ATOM 542 N N . HIS A 1 100 ? 34.785 -4.723 16.233 1.00 22.64 81 HIS A N 1
ATOM 543 C CA . HIS A 1 100 ? 35.342 -3.725 17.146 1.00 22.95 81 HIS A CA 1
ATOM 544 C C . HIS A 1 100 ? 35.066 -4.012 18.582 1.00 22.58 81 HIS A C 1
ATOM 545 O O . HIS A 1 100 ? 35.974 -3.932 19.409 1.00 22.67 81 HIS A O 1
ATOM 552 N N . SER A 1 101 ? 33.814 -4.332 18.904 1.00 21.83 82 SER A N 1
ATOM 553 C CA . SER A 1 101 ? 33.471 -4.728 20.267 1.00 20.61 82 SER A CA 1
ATOM 554 C C . SER A 1 101 ? 32.180 -5.507 20.302 1.00 19.58 82 SER A C 1
ATOM 555 O O . SER A 1 101 ? 31.333 -5.374 19.423 1.00 19.18 82 SER A O 1
ATOM 558 N N . ILE A 1 102 ? 32.061 -6.326 21.335 1.00 18.71 83 ILE A N 1
ATOM 559 C CA . ILE A 1 102 ? 30.810 -6.969 21.692 1.00 19.78 83 ILE A CA 1
ATOM 560 C C . ILE A 1 102 ? 30.609 -6.715 23.182 1.00 20.24 83 ILE A C 1
ATOM 561 O O . ILE A 1 102 ? 31.545 -6.839 23.990 1.00 19.46 83 ILE A O 1
ATOM 566 N N . ASP A 1 103 ? 29.381 -6.367 23.552 1.00 21.23 84 ASP A N 1
ATOM 567 C CA . ASP A 1 103 ? 29.074 -6.070 24.938 1.00 23.18 84 ASP A CA 1
ATOM 568 C C . ASP A 1 103 ? 27.846 -6.878 25.353 1.00 23.31 84 ASP A C 1
ATOM 569 O O . ASP A 1 103 ? 26.778 -6.697 24.782 1.00 24.31 84 ASP A O 1
ATOM 574 N N . ALA A 1 104 ? 27.997 -7.765 26.335 1.00 24.22 85 ALA A N 1
ATOM 575 C CA . ALA A 1 104 ? 26.875 -8.596 26.804 1.00 25.37 85 ALA A CA 1
ATOM 576 C C . ALA A 1 104 ? 25.819 -7.814 27.589 1.00 26.75 85 ALA A C 1
ATOM 577 O O . ALA A 1 104 ? 24.653 -8.211 27.618 1.00 27.78 85 ALA A O 1
ATOM 579 N N . ASP A 1 105 ? 26.229 -6.723 28.231 1.00 26.82 86 ASP A N 1
ATOM 580 C CA . ASP A 1 105 ? 25.322 -5.943 29.079 1.00 28.80 86 ASP A CA 1
ATOM 581 C C . ASP A 1 105 ? 24.367 -5.091 28.237 1.00 28.05 86 ASP A C 1
ATOM 582 O O . ASP A 1 105 ? 23.168 -5.031 28.513 1.00 28.71 86 ASP A O 1
ATOM 587 N N . THR A 1 106 ? 24.902 -4.451 27.200 1.00 27.27 87 THR A N 1
ATOM 588 C CA . THR A 1 106 ? 24.094 -3.640 26.286 1.00 26.15 87 THR A CA 1
ATOM 589 C C . THR A 1 106 ? 23.561 -4.437 25.089 1.00 25.73 87 THR A C 1
ATOM 590 O O . THR A 1 106 ? 22.718 -3.938 24.348 1.00 26.00 87 THR A O 1
ATOM 594 N N . LYS A 1 107 ? 24.065 -5.661 24.906 1.00 24.31 88 LYS A N 1
ATOM 595 C CA . LYS A 1 107 ? 23.726 -6.538 23.768 1.00 25.12 88 LYS A CA 1
ATOM 596 C C . LYS A 1 107 ? 24.152 -5.980 22.409 1.00 24.26 88 LYS A C 1
ATOM 597 O O . LYS A 1 107 ? 23.681 -6.446 21.367 1.00 24.60 88 LYS A O 1
ATOM 603 N N . LEU A 1 108 ? 25.042 -4.989 22.425 1.00 22.78 89 LEU A N 1
ATOM 604 C CA . LEU A 1 108 ? 25.474 -4.329 21.197 1.00 22.35 89 LEU A CA 1
ATOM 605 C C . LEU A 1 108 ? 26.772 -4.911 20.638 1.00 21.04 89 LEU A C 1
ATOM 606 O O . LEU A 1 108 ? 27.707 -5.208 21.384 1.00 21.51 89 LEU A O 1
ATOM 611 N N . VAL A 1 109 ? 26.802 -5.085 19.321 1.00 20.40 90 VAL A N 1
ATOM 612 C CA . VAL A 1 109 ? 28.048 -5.369 18.613 1.00 20.20 90 VAL A CA 1
ATOM 613 C C . VAL A 1 109 ? 28.349 -4.188 17.697 1.00 20.57 90 VAL A C 1
ATOM 614 O O . VAL A 1 109 ? 27.441 -3.635 17.076 1.00 21.02 90 VAL A O 1
ATOM 618 N N . ASP A 1 110 ? 29.621 -3.807 17.633 1.00 20.37 91 ASP A N 1
ATOM 619 C CA . ASP A 1 110 ? 30.087 -2.731 16.774 1.00 21.38 91 ASP A CA 1
ATOM 620 C C . ASP A 1 110 ? 31.059 -3.371 15.798 1.00 21.60 91 ASP A C 1
ATOM 621 O O . ASP A 1 110 ? 32.109 -3.849 16.210 1.00 22.67 91 ASP A O 1
ATOM 626 N N . ILE A 1 111 ? 30.684 -3.429 14.521 1.00 21.64 92 ILE A N 1
ATOM 627 C CA . ILE A 1 111 ? 31.440 -4.208 13.527 1.00 22.15 92 ILE A CA 1
ATOM 628 C C . ILE A 1 111 ? 31.541 -3.501 12.184 1.00 22.19 92 ILE A C 1
ATOM 629 O O . ILE A 1 111 ? 30.629 -2.777 11.791 1.00 20.93 92 ILE A O 1
ATOM 634 N N . ASP A 1 112 ? 32.647 -3.724 11.471 1.00 22.00 93 ASP A N 1
ATOM 635 C CA . ASP A 1 112 ? 32.768 -3.230 10.102 1.00 22.96 93 ASP A CA 1
ATOM 636 C C . ASP A 1 112 ? 31.744 -3.934 9.225 1.00 21.90 93 ASP A C 1
ATOM 637 O O . ASP A 1 112 ? 31.358 -5.065 9.507 1.00 22.20 93 ASP A O 1
ATOM 642 N N . ALA A 1 113 ? 31.340 -3.273 8.146 1.00 22.09 94 ALA A N 1
ATOM 643 C CA . ALA A 1 113 ? 30.331 -3.784 7.209 1.00 21.82 94 ALA A CA 1
ATOM 644 C C . ALA A 1 113 ? 30.724 -5.079 6.486 1.00 22.02 94 ALA A C 1
ATOM 645 O O . ALA A 1 113 ? 29.859 -5.808 6.004 1.00 21.64 94 ALA A O 1
ATOM 647 N N . GLY A 1 114 ? 32.025 -5.353 6.407 1.00 21.40 95 GLY A N 1
ATOM 648 C CA . GLY A 1 114 ? 32.517 -6.567 5.761 1.00 21.56 95 GLY A CA 1
ATOM 649 C C . GLY A 1 114 ? 32.507 -7.814 6.624 1.00 21.44 95 GLY A C 1
ATOM 650 O O . GLY A 1 114 ? 32.705 -8.916 6.119 1.00 22.07 95 GLY A O 1
ATOM 651 N N . VAL A 1 115 ? 32.293 -7.648 7.929 1.00 20.61 96 VAL A N 1
ATOM 652 C CA . VAL A 1 115 ? 32.105 -8.780 8.832 1.00 20.20 96 VAL A CA 1
ATOM 653 C C . VAL A 1 115 ? 30.974 -9.654 8.273 1.00 20.89 96 VAL A C 1
ATOM 654 O O . VAL A 1 115 ? 29.970 -9.128 7.798 1.00 20.32 96 VAL A O 1
ATOM 658 N N . ASN A 1 116 ? 31.139 -10.975 8.289 1.00 21.16 97 ASN A N 1
ATOM 659 C CA . ASN A 1 116 ? 30.061 -11.854 7.832 1.00 21.49 97 ASN A CA 1
ATOM 660 C C . ASN A 1 116 ? 29.313 -12.485 9.004 1.00 21.43 97 ASN A C 1
ATOM 661 O O . ASN A 1 116 ? 29.840 -12.549 10.108 1.00 21.19 97 ASN A O 1
ATOM 666 N N . LEU A 1 117 ? 28.083 -12.933 8.759 1.00 21.24 98 LEU A N 1
ATOM 667 C CA . LEU A 1 117 ? 27.207 -13.413 9.836 1.00 21.68 98 LEU A CA 1
ATOM 668 C C . LEU A 1 117 ? 27.679 -14.697 10.529 1.00 21.86 98 LEU A C 1
ATOM 669 O O . LEU A 1 117 ? 27.374 -14.924 11.702 1.00 22.20 98 LEU A O 1
ATOM 674 N N . ASP A 1 118 ? 28.445 -15.522 9.820 1.00 23.08 99 ASP A N 1
ATOM 675 C CA . ASP A 1 118 ? 29.044 -16.710 10.432 1.00 23.90 99 ASP A CA 1
ATOM 676 C C . ASP A 1 118 ? 30.129 -16.302 11.434 1.00 22.28 99 ASP A C 1
ATOM 677 O O . ASP A 1 118 ? 30.161 -16.791 12.560 1.00 21.33 99 ASP A O 1
ATOM 682 N N . GLN A 1 119 ? 31.014 -15.407 11.001 1.00 22.05 100 GLN A N 1
ATOM 683 C CA . GLN A 1 119 ? 32.025 -14.769 11.853 1.00 21.67 100 GLN A CA 1
ATOM 684 C C . GLN A 1 119 ? 31.381 -14.136 13.095 1.00 21.95 100 GLN A C 1
ATOM 685 O O . GLN A 1 119 ? 31.826 -14.357 14.233 1.00 21.89 100 GLN A O 1
ATOM 691 N N . LEU A 1 120 ? 30.322 -13.362 12.872 1.00 20.98 101 LEU A N 1
ATOM 692 C CA . LEU A 1 120 ? 29.643 -12.676 13.968 1.00 19.96 101 LEU A CA 1
ATOM 693 C C . LEU A 1 120 ? 29.017 -13.673 14.932 1.00 20.33 101 LEU A C 1
ATOM 694 O O . LEU A 1 120 ? 29.188 -13.550 16.135 1.00 20.75 101 LEU A O 1
ATOM 699 N N . MET A 1 121 ? 28.298 -14.659 14.402 1.00 21.30 102 MET A N 1
ATOM 700 C CA . MET A 1 121 ? 27.653 -15.680 15.236 1.00 22.55 102 MET A CA 1
ATOM 701 C C . MET A 1 121 ? 28.658 -16.359 16.164 1.00 22.29 102 MET A C 1
ATOM 702 O O . MET A 1 121 ? 28.412 -16.518 17.362 1.00 22.48 102 MET A O 1
ATOM 707 N N . LYS A 1 122 ? 29.787 -16.771 15.594 1.00 22.78 103 LYS A N 1
ATOM 708 C CA . LYS A 1 122 ? 30.837 -17.435 16.368 1.00 24.33 103 LYS A CA 1
ATOM 709 C C . LYS A 1 122 ? 31.451 -16.546 17.445 1.00 23.43 103 LYS A C 1
ATOM 710 O O . LYS A 1 122 ? 31.668 -16.996 18.570 1.00 24.95 103 LYS A O 1
ATOM 716 N N . ALA A 1 123 ? 31.711 -15.287 17.101 1.00 22.20 104 ALA A N 1
ATOM 717 C CA . ALA A 1 123 ? 32.305 -14.335 18.030 1.00 21.17 104 ALA A CA 1
ATOM 718 C C . ALA A 1 123 ? 31.349 -13.989 19.161 1.00 20.72 104 ALA A C 1
ATOM 719 O O . ALA A 1 123 ? 31.776 -13.785 20.295 1.00 20.54 104 ALA A O 1
ATOM 721 N N . ALA A 1 124 ? 30.058 -13.927 18.850 1.00 20.49 105 ALA A N 1
ATOM 722 C CA . ALA A 1 124 ? 29.065 -13.450 19.820 1.00 20.59 105 ALA A CA 1
ATOM 723 C C . ALA A 1 124 ? 28.544 -14.526 20.771 1.00 21.56 105 ALA A C 1
ATOM 724 O O . ALA A 1 124 ? 28.054 -14.208 21.860 1.00 21.63 105 ALA A O 1
ATOM 726 N N . LEU A 1 125 ? 28.625 -15.791 20.366 1.00 22.70 106 LEU A N 1
ATOM 727 C CA . LEU A 1 125 ? 28.065 -16.876 21.189 1.00 23.89 106 LEU A CA 1
ATOM 728 C C . LEU A 1 125 ? 28.622 -16.929 22.628 1.00 25.08 106 LEU A C 1
ATOM 729 O O . LEU A 1 125 ? 27.841 -17.053 23.571 1.00 26.49 106 LEU A O 1
ATOM 734 N N . PRO A 1 126 ? 29.961 -16.809 22.808 1.00 24.90 107 PRO A N 1
ATOM 735 C CA . PRO A 1 126 ? 30.508 -16.795 24.178 1.00 25.47 107 PRO A CA 1
ATOM 736 C C . PRO A 1 126 ? 29.954 -15.696 25.096 1.00 25.59 107 PRO A C 1
ATOM 737 O O . PRO A 1 126 ? 30.124 -15.781 26.312 1.00 27.81 107 PRO A O 1
ATOM 741 N N . PHE A 1 127 ? 29.325 -14.672 24.518 1.00 24.28 108 PHE A N 1
ATOM 742 C CA . PHE A 1 127 ? 28.709 -13.586 25.287 1.00 23.57 108 PHE A CA 1
ATOM 743 C C . PHE A 1 127 ? 27.240 -13.865 25.595 1.00 24.47 108 PHE A C 1
ATOM 744 O O . PHE A 1 127 ? 26.561 -13.020 26.178 1.00 24.38 108 PHE A O 1
ATOM 752 N N . GLY A 1 128 ? 26.739 -15.030 25.186 1.00 24.76 109 GLY A N 1
ATOM 753 C CA . GLY A 1 128 ? 25.304 -15.310 25.292 1.00 23.24 109 GLY A CA 1
ATOM 754 C C . GLY A 1 128 ? 24.460 -14.411 24.392 1.00 22.81 109 GLY A C 1
ATOM 755 O O . GLY A 1 128 ? 23.374 -13.979 24.784 1.00 22.79 109 GLY A O 1
ATOM 756 N N . LEU A 1 129 ? 24.975 -14.125 23.194 1.00 21.82 110 LEU A N 1
ATOM 757 C CA . LEU A 1 129 ? 24.312 -13.255 22.210 1.00 20.77 110 LEU A CA 1
ATOM 758 C C . LEU A 1 129 ? 24.118 -13.987 20.898 1.00 20.98 110 LEU A C 1
ATOM 759 O O . LEU A 1 129 ? 24.993 -14.743 20.467 1.00 21.03 110 LEU A O 1
ATOM 764 N N . TRP A 1 130 ? 22.960 -13.753 20.285 1.00 21.50 111 TRP A N 1
ATOM 765 C CA . TRP A 1 130 ? 22.521 -14.431 19.077 1.00 21.47 111 TRP A CA 1
ATOM 766 C C . TRP A 1 130 ? 22.239 -13.416 18.000 1.00 20.79 111 TRP A C 1
ATOM 767 O O . TRP A 1 130 ? 21.592 -12.395 18.257 1.00 20.21 111 TRP A O 1
ATOM 778 N N . VAL A 1 131 ? 22.755 -13.668 16.792 1.00 20.05 112 VAL A N 1
ATOM 779 C CA . VAL A 1 131 ? 22.452 -12.834 15.611 1.00 20.44 112 VAL A CA 1
ATOM 780 C C . VAL A 1 131 ? 20.931 -12.800 15.401 1.00 20.45 112 VAL A C 1
ATOM 781 O O . VAL A 1 131 ? 20.310 -13.850 15.209 1.00 20.73 112 VAL A O 1
ATOM 785 N N . PRO A 1 132 ? 20.320 -11.597 15.463 1.00 20.84 113 PRO A N 1
ATOM 786 C CA . PRO A 1 132 ? 18.851 -11.512 15.561 1.00 20.75 113 PRO A CA 1
ATOM 787 C C . PRO A 1 132 ? 18.090 -11.950 14.317 1.00 19.67 113 PRO A C 1
ATOM 788 O O . PRO A 1 132 ? 16.924 -12.342 14.421 1.00 20.19 113 PRO A O 1
ATOM 792 N N . VAL A 1 133 ? 18.743 -11.870 13.159 1.00 19.25 114 VAL A N 1
ATOM 793 C CA . VAL A 1 133 ? 18.195 -12.347 11.884 1.00 19.30 114 VAL A CA 1
ATOM 794 C C . VAL A 1 133 ? 19.281 -13.088 11.094 1.00 20.60 114 VAL A C 1
ATOM 795 O O . VAL A 1 133 ? 20.336 -12.526 10.773 1.00 21.13 114 VAL A O 1
ATOM 799 N N . LEU A 1 134 ? 19.019 -14.361 10.809 1.00 21.23 115 LEU A N 1
ATOM 800 C CA . LEU A 1 134 ? 19.938 -15.200 10.043 1.00 22.52 115 LEU A CA 1
ATOM 801 C C . LEU A 1 134 ? 19.273 -15.698 8.762 1.00 23.43 115 LEU A C 1
ATOM 802 O O . LEU A 1 134 ? 18.196 -16.292 8.819 1.00 23.01 115 LEU A O 1
ATOM 807 N N . PRO A 1 135 ? 19.918 -15.485 7.603 1.00 24.36 116 PRO A N 1
ATOM 808 C CA . PRO A 1 135 ? 19.361 -16.032 6.367 1.00 24.69 116 PRO A CA 1
ATOM 809 C C . PRO A 1 135 ? 19.720 -17.510 6.226 1.00 26.78 116 PRO A C 1
ATOM 810 O O . PRO A 1 135 ? 20.408 -18.063 7.089 1.00 28.35 116 PRO A O 1
ATOM 814 N N . GLY A 1 136 ? 19.268 -18.137 5.145 1.00 27.07 117 GLY A N 1
ATOM 815 C CA . GLY A 1 136 ? 19.539 -19.563 4.896 1.00 29.48 117 GLY A CA 1
ATOM 816 C C . GLY A 1 136 ? 20.986 -19.936 4.583 1.00 30.63 117 GLY A C 1
ATOM 817 O O . GLY A 1 136 ? 21.297 -21.116 4.430 1.00 31.59 117 GLY A O 1
ATOM 818 N N . THR A 1 137 ? 21.861 -18.938 4.466 1.00 31.12 118 THR A N 1
ATOM 819 C CA . THR A 1 137 ? 23.310 -19.154 4.377 1.00 32.69 118 THR A CA 1
ATOM 820 C C . THR A 1 137 ? 24.008 -18.159 5.308 1.00 34.13 118 THR A C 1
ATOM 821 O O . THR A 1 137 ? 23.560 -17.025 5.435 1.00 33.88 118 THR A O 1
ATOM 825 N N . ARG A 1 138 ? 25.094 -18.573 5.959 1.00 35.58 119 ARG A N 1
ATOM 826 C CA . ARG A 1 138 ? 25.802 -17.667 6.877 1.00 36.19 119 ARG A CA 1
ATOM 827 C C . ARG A 1 138 ? 26.866 -16.819 6.179 1.00 34.37 119 ARG A C 1
ATOM 828 O O . ARG A 1 138 ? 27.478 -15.940 6.801 1.00 33.79 119 ARG A O 1
ATOM 836 N N . GLN A 1 139 ? 27.071 -17.070 4.888 1.00 31.75 120 GLN A N 1
ATOM 837 C CA . GLN A 1 139 ? 28.075 -16.347 4.116 1.00 30.76 120 GLN A CA 1
ATOM 838 C C . GLN A 1 139 ? 27.517 -15.056 3.500 1.00 28.56 120 GLN A C 1
ATOM 839 O O . GLN A 1 139 ? 27.447 -14.908 2.277 1.00 27.91 120 GLN A O 1
ATOM 845 N N . VAL A 1 140 ? 27.102 -14.128 4.360 1.00 26.02 121 VAL A N 1
ATOM 846 C CA . VAL A 1 140 ? 26.627 -12.813 3.913 1.00 25.11 121 VAL A CA 1
ATOM 847 C C . VAL A 1 140 ? 27.235 -11.749 4.825 1.00 22.49 121 VAL A C 1
ATOM 848 O O . VAL A 1 140 ? 27.417 -11.986 6.019 1.00 21.98 121 VAL A O 1
ATOM 852 N N . THR A 1 141 ? 27.592 -10.600 4.256 1.00 21.18 122 THR A N 1
ATOM 853 C CA . THR A 1 141 ? 28.206 -9.526 5.037 1.00 20.23 122 THR A CA 1
ATOM 854 C C . THR A 1 141 ? 27.129 -8.737 5.761 1.00 20.31 122 THR A C 1
ATOM 855 O O . THR A 1 141 ? 25.949 -8.788 5.376 1.00 20.93 122 THR A O 1
ATOM 859 N N . VAL A 1 142 ? 27.543 -8.007 6.796 1.00 20.02 123 VAL A N 1
ATOM 860 C CA . VAL A 1 142 ? 26.649 -7.096 7.512 1.00 19.33 123 VAL A CA 1
ATOM 861 C C . VAL A 1 142 ? 26.127 -6.048 6.528 1.00 19.21 123 VAL A C 1
ATOM 862 O O . VAL A 1 142 ? 24.939 -5.740 6.516 1.00 18.89 123 VAL A O 1
ATOM 866 N N . GLY A 1 143 ? 27.013 -5.512 5.687 1.00 18.75 124 GLY A N 1
ATOM 867 C CA . GLY A 1 143 ? 26.596 -4.577 4.637 1.00 18.74 124 GLY A CA 1
ATOM 868 C C . GLY A 1 143 ? 25.500 -5.121 3.722 1.00 18.17 124 GLY A C 1
ATOM 869 O O . GLY A 1 143 ? 24.541 -4.409 3.406 1.00 19.00 124 GLY A O 1
ATOM 870 N N . GLY A 1 144 ? 25.644 -6.380 3.309 1.00 18.50 125 GLY A N 1
ATOM 871 C CA . GLY A 1 144 ? 24.697 -7.034 2.391 1.00 18.59 125 GLY A CA 1
ATOM 872 C C . GLY A 1 144 ? 23.391 -7.343 3.095 1.00 17.99 125 GLY A C 1
ATOM 873 O O . GLY A 1 144 ? 22.309 -7.262 2.494 1.00 17.62 125 GLY A O 1
ATOM 874 N N . ALA A 1 145 ? 23.513 -7.665 4.381 1.00 18.36 126 ALA A N 1
ATOM 875 C CA . ALA A 1 145 ? 22.366 -7.951 5.256 1.00 17.96 126 ALA A CA 1
ATOM 876 C C . ALA A 1 145 ? 21.484 -6.710 5.448 1.00 18.63 126 ALA A C 1
ATOM 877 O O . ALA A 1 145 ? 20.250 -6.805 5.443 1.00 17.68 126 ALA A O 1
ATOM 879 N N . ILE A 1 146 ? 22.122 -5.551 5.597 1.00 17.89 127 ILE A N 1
ATOM 880 C CA . ILE A 1 146 ? 21.406 -4.274 5.719 1.00 17.88 127 ILE A CA 1
ATOM 881 C C . ILE A 1 146 ? 20.835 -3.816 4.376 1.00 17.33 127 ILE A C 1
ATOM 882 O O . ILE A 1 146 ? 19.662 -3.459 4.270 1.00 17.00 127 ILE A O 1
ATOM 887 N N . ALA A 1 147 ? 21.671 -3.856 3.341 1.00 16.51 128 ALA A N 1
ATOM 888 C CA . ALA A 1 147 ? 21.289 -3.341 2.032 1.00 17.61 128 ALA A CA 1
ATOM 889 C C . ALA A 1 147 ? 20.188 -4.136 1.362 1.00 17.22 128 ALA A C 1
ATOM 890 O O . ALA A 1 147 ? 19.479 -3.602 0.519 1.00 17.11 128 ALA A O 1
ATOM 892 N N . CYS A 1 148 ? 20.042 -5.409 1.723 1.00 17.98 129 CYS A N 1
ATOM 893 C CA . CYS A 1 148 ? 18.922 -6.192 1.213 1.00 17.84 129 CYS A CA 1
ATOM 894 C C . CYS A 1 148 ? 17.819 -6.385 2.253 1.00 17.03 129 CYS A C 1
ATOM 895 O O . CYS A 1 148 ? 16.840 -7.059 1.959 1.00 16.24 129 CYS A O 1
ATOM 898 N N . ASP A 1 149 ? 17.997 -5.774 3.429 1.00 16.95 130 ASP A N 1
ATOM 899 C CA . ASP A 1 149 ? 17.105 -5.889 4.591 1.00 17.77 130 ASP A CA 1
ATOM 900 C C . ASP A 1 149 ? 16.668 -7.344 4.791 1.00 17.30 130 ASP A C 1
ATOM 901 O O . ASP A 1 149 ? 15.468 -7.657 4.817 1.00 16.80 130 ASP A O 1
ATOM 906 N N . ILE A 1 150 ? 17.659 -8.223 4.935 1.00 17.20 131 ILE A N 1
ATOM 907 C CA . ILE A 1 150 ? 17.413 -9.663 4.857 1.00 16.83 131 ILE A CA 1
ATOM 908 C C . ILE A 1 150 ? 16.467 -10.172 5.938 1.00 16.93 131 ILE A C 1
ATOM 909 O O . ILE A 1 150 ? 16.365 -9.602 7.033 1.00 17.35 131 ILE A O 1
ATOM 914 N N . HIS A 1 151 ? 15.805 -11.274 5.612 1.00 16.95 132 HIS A N 1
ATOM 915 C CA . HIS A 1 151 ? 14.864 -11.919 6.532 1.00 17.22 132 HIS A CA 1
ATOM 916 C C . HIS A 1 151 ? 15.264 -13.338 6.832 1.00 17.64 132 HIS A C 1
ATOM 917 O O . HIS A 1 151 ? 16.080 -13.937 6.127 1.00 17.19 132 HIS A O 1
ATOM 924 N N . GLY A 1 152 ? 14.669 -13.904 7.876 1.00 18.23 133 GLY A N 1
ATOM 925 C CA . GLY A 1 152 ? 14.960 -15.282 8.232 1.00 19.47 133 GLY A CA 1
ATOM 926 C C . GLY A 1 152 ? 13.729 -16.014 8.708 1.00 19.04 133 GLY A C 1
ATOM 927 O O . GLY A 1 152 ? 12.598 -15.521 8.591 1.00 18.77 133 GLY A O 1
ATOM 928 N N . LYS A 1 153 ? 13.976 -17.192 9.270 1.00 19.38 134 LYS A N 1
ATOM 929 C CA . LYS A 1 153 ? 12.937 -18.111 9.746 1.00 20.20 134 LYS A CA 1
ATOM 930 C C . LYS A 1 153 ? 12.116 -17.469 10.861 1.00 19.91 134 LYS A C 1
ATOM 931 O O . LYS A 1 153 ? 10.993 -17.894 11.147 1.00 19.73 134 LYS A O 1
ATOM 937 N N . ASN A 1 154 ? 12.689 -16.456 11.501 1.00 18.81 135 ASN A N 1
ATOM 938 C CA . ASN A 1 154 ? 11.996 -15.745 12.575 1.00 18.99 135 ASN A CA 1
ATOM 939 C C . ASN A 1 154 ? 11.403 -14.399 12.171 1.00 18.48 135 ASN A C 1
ATOM 940 O O . ASN A 1 154 ? 11.145 -13.563 13.044 1.00 18.89 135 ASN A O 1
ATOM 945 N N . HIS A 1 155 ? 11.170 -14.177 10.877 1.00 17.68 136 HIS A N 1
ATOM 946 C CA . HIS A 1 155 ? 10.641 -12.870 10.462 1.00 17.80 136 HIS A CA 1
ATOM 947 C C . HIS A 1 155 ? 9.383 -12.497 11.191 1.00 18.80 136 HIS A C 1
ATOM 948 O O . HIS A 1 155 ? 9.194 -11.344 11.582 1.00 18.72 136 HIS A O 1
ATOM 955 N N . HIS A 1 156 ? 8.501 -13.472 11.379 1.00 18.59 137 HIS A N 1
ATOM 956 C CA . HIS A 1 156 ? 7.202 -13.163 11.971 1.00 20.34 137 HIS A CA 1
ATOM 957 C C . HIS A 1 156 ? 7.283 -12.739 13.420 1.00 21.12 137 HIS A C 1
ATOM 958 O O . HIS A 1 156 ? 6.333 -12.170 13.939 1.00 22.00 137 HIS A O 1
ATOM 965 N N . SER A 1 157 ? 8.395 -13.018 14.098 1.00 20.31 138 SER A N 1
ATOM 966 C CA . SER A 1 157 ? 8.537 -12.634 15.496 1.00 21.77 138 SER A CA 1
ATOM 967 C C . SER A 1 157 ? 9.586 -11.549 15.695 1.00 22.32 138 SER A C 1
ATOM 968 O O . SER A 1 157 ? 9.564 -10.852 16.705 1.00 23.22 138 SER A O 1
ATOM 971 N N . ALA A 1 158 ? 10.517 -11.415 14.751 1.00 21.28 139 ALA A N 1
ATOM 972 C CA . ALA A 1 158 ? 11.653 -10.511 14.957 1.00 20.10 139 ALA A CA 1
ATOM 973 C C . ALA A 1 158 ? 11.818 -9.429 13.890 1.00 19.21 139 ALA A C 1
ATOM 974 O O . ALA A 1 158 ? 12.640 -8.532 14.047 1.00 18.47 139 ALA A O 1
ATOM 976 N N . GLY A 1 159 ? 11.030 -9.506 12.822 1.00 18.58 140 GLY A N 1
ATOM 977 C CA . GLY A 1 159 ? 11.176 -8.590 11.685 1.00 18.30 140 GLY A CA 1
ATOM 978 C C . GLY A 1 159 ? 12.408 -8.946 10.865 1.00 18.93 140 GLY A C 1
ATOM 979 O O . GLY A 1 159 ? 12.913 -10.075 10.949 1.00 18.65 140 GLY A O 1
ATOM 980 N N . SER A 1 160 ? 12.891 -7.995 10.067 1.00 18.24 141 SER A N 1
ATOM 981 C CA . SER A 1 160 ? 14.059 -8.246 9.220 1.00 18.34 141 SER A CA 1
ATOM 982 C C . SER A 1 160 ? 15.315 -7.597 9.803 1.00 18.29 141 SER A C 1
ATOM 983 O O . SER A 1 160 ? 15.267 -6.987 10.879 1.00 18.29 141 SER A O 1
ATOM 986 N N . PHE A 1 161 ? 16.431 -7.712 9.090 1.00 18.13 142 PHE A N 1
ATOM 987 C CA . PHE A 1 161 ? 17.728 -7.284 9.609 1.00 18.50 142 PHE A CA 1
ATOM 988 C C . PHE A 1 161 ? 17.747 -5.803 10.015 1.00 18.43 142 PHE A C 1
ATOM 989 O O . PHE A 1 161 ? 18.285 -5.445 11.073 1.00 18.26 142 PHE A O 1
ATOM 997 N N . GLY A 1 162 ? 17.145 -4.956 9.181 1.00 18.42 143 GLY A N 1
ATOM 998 C CA . GLY A 1 162 ? 17.088 -3.517 9.430 1.00 18.77 143 GLY A CA 1
ATOM 999 C C . GLY A 1 162 ? 16.511 -3.138 10.785 1.00 19.11 143 GLY A C 1
ATOM 1000 O O . GLY A 1 162 ? 16.937 -2.147 11.378 1.00 18.97 143 GLY A O 1
ATOM 1001 N N . ASN A 1 163 ? 15.565 -3.950 11.270 1.00 19.18 144 ASN A N 1
ATOM 1002 C CA . ASN A 1 163 ? 14.880 -3.743 12.562 1.00 20.04 144 ASN A CA 1
ATOM 1003 C C . ASN A 1 163 ? 15.840 -3.763 13.754 1.00 19.73 144 ASN A C 1
ATOM 1004 O O . ASN A 1 163 ? 15.505 -3.270 14.839 1.00 19.46 144 ASN A O 1
ATOM 1009 N N . HIS A 1 164 ? 17.023 -4.345 13.551 1.00 19.15 145 HIS A N 1
ATOM 1010 C CA . HIS A 1 164 ? 17.986 -4.564 14.634 1.00 19.20 145 HIS A CA 1
ATOM 1011 C C . HIS A 1 164 ? 19.232 -3.718 14.567 1.00 19.10 145 HIS A C 1
ATOM 1012 O O . HIS A 1 164 ? 20.127 -3.855 15.410 1.00 19.07 145 HIS A O 1
ATOM 1019 N N . VAL A 1 165 ? 19.292 -2.824 13.582 1.00 19.33 146 VAL A N 1
ATOM 1020 C CA . VAL A 1 165 ? 20.441 -1.942 13.412 1.00 19.22 146 VAL A CA 1
ATOM 1021 C C . VAL A 1 165 ? 20.209 -0.685 14.265 1.00 19.74 146 VAL A C 1
ATOM 1022 O O . VAL A 1 165 ? 19.223 0.033 14.070 1.00 20.91 146 VAL A O 1
ATOM 1026 N N . ARG A 1 166 ? 21.113 -0.428 15.203 1.00 19.43 147 ARG A N 1
ATOM 1027 C CA . ARG A 1 166 ? 20.982 0.719 16.099 1.00 20.89 147 ARG A CA 1
ATOM 1028 C C . ARG A 1 166 ? 21.693 1.968 15.583 1.00 21.25 147 ARG A C 1
ATOM 1029 O O . ARG A 1 166 ? 21.302 3.078 15.908 1.00 20.25 147 ARG A O 1
ATOM 1037 N N . SER A 1 167 ? 22.734 1.776 14.781 1.00 20.49 148 SER A N 1
ATOM 1038 C CA . SER A 1 167 ? 23.394 2.867 14.074 1.00 21.77 148 SER A CA 1
ATOM 1039 C C . SER A 1 167 ? 24.159 2.272 12.899 1.00 20.65 148 SER A C 1
ATOM 1040 O O . SER A 1 167 ? 24.462 1.084 12.896 1.00 21.30 148 SER A O 1
ATOM 1043 N N . MET A 1 168 ? 24.437 3.095 11.897 1.00 21.50 149 MET A N 1
ATOM 1044 C CA . MET A 1 168 ? 25.410 2.748 10.872 1.00 22.74 149 MET A CA 1
ATOM 1045 C C . MET A 1 168 ? 26.075 4.005 10.342 1.00 23.76 149 MET A C 1
ATOM 1046 O O . MET A 1 168 ? 25.475 5.079 10.321 1.00 25.33 149 MET A O 1
ATOM 1051 N N . ASP A 1 169 ? 27.332 3.857 9.949 1.00 23.06 150 ASP A N 1
ATOM 1052 C CA . ASP A 1 169 ? 28.107 4.936 9.350 1.00 24.99 150 ASP A CA 1
ATOM 1053 C C . ASP A 1 169 ? 28.093 4.770 7.843 1.00 24.44 150 ASP A C 1
ATOM 1054 O O . ASP A 1 169 ? 28.565 3.762 7.328 1.00 24.57 150 ASP A O 1
ATOM 1059 N N . LEU A 1 170 ? 27.528 5.755 7.148 1.00 23.69 151 LEU A N 1
ATOM 1060 C CA . LEU A 1 170 ? 27.348 5.685 5.706 1.00 23.79 151 LEU A CA 1
ATOM 1061 C C . LEU A 1 170 ? 28.244 6.693 4.988 1.00 24.73 151 LEU A C 1
ATOM 1062 O O . LEU A 1 170 ? 28.143 7.891 5.226 1.00 25.65 151 LEU A O 1
ATOM 1067 N N . LEU A 1 171 ? 29.110 6.191 4.111 1.00 25.66 152 LEU A N 1
ATOM 1068 C CA . LEU A 1 171 ? 29.917 7.042 3.245 1.00 26.85 152 LEU A CA 1
ATOM 1069 C C . LEU A 1 171 ? 29.052 7.492 2.075 1.00 27.48 152 LEU A C 1
ATOM 1070 O O . LEU A 1 171 ? 28.669 6.682 1.223 1.00 26.89 152 LEU A O 1
ATOM 1075 N N . THR A 1 172 ? 28.730 8.784 2.050 1.00 27.52 153 THR A N 1
ATOM 1076 C CA . THR A 1 172 ? 27.849 9.331 1.020 1.00 28.74 153 THR A CA 1
ATOM 1077 C C . THR A 1 172 ? 28.635 9.941 -0.140 1.00 30.43 153 THR A C 1
ATOM 1078 O O . THR A 1 172 ? 29.863 10.075 -0.063 1.00 29.41 153 THR A O 1
ATOM 1082 N N . ALA A 1 173 ? 27.915 10.293 -1.207 1.00 31.08 154 ALA A N 1
ATOM 1083 C CA . ALA A 1 173 ? 28.506 10.800 -2.449 1.00 32.67 154 ALA A CA 1
ATOM 1084 C C . ALA A 1 173 ? 29.371 12.046 -2.255 1.00 34.53 154 ALA A C 1
ATOM 1085 O O . ALA A 1 173 ? 30.336 12.243 -2.989 1.00 37.36 154 ALA A O 1
ATOM 1087 N N . ASP A 1 174 ? 29.030 12.874 -1.268 1.00 36.15 155 ASP A N 1
ATOM 1088 C CA . ASP A 1 174 ? 29.825 14.067 -0.949 1.00 37.83 155 ASP A CA 1
ATOM 1089 C C . ASP A 1 174 ? 31.158 13.745 -0.252 1.00 39.62 155 ASP A C 1
ATOM 1090 O O . ASP A 1 174 ? 31.944 14.646 0.049 1.00 40.34 155 ASP A O 1
ATOM 1095 N N . GLY A 1 175 ? 31.403 12.459 -0.005 1.00 39.62 156 GLY A N 1
ATOM 1096 C CA . GLY A 1 175 ? 32.658 11.999 0.595 1.00 39.74 156 GLY A CA 1
ATOM 1097 C C . GLY A 1 175 ? 32.663 12.013 2.112 1.00 39.83 156 GLY A C 1
ATOM 1098 O O . GLY A 1 175 ? 33.655 11.628 2.737 1.00 41.44 156 GLY A O 1
ATOM 1099 N N . GLU A 1 176 ? 31.553 12.458 2.699 1.00 38.35 157 GLU A N 1
ATOM 1100 C CA . GLU A 1 176 ? 31.390 12.517 4.149 1.00 39.71 157 GLU A CA 1
ATOM 1101 C C . GLU A 1 176 ? 30.864 11.196 4.696 1.00 38.27 157 GLU A C 1
ATOM 1102 O O . GLU A 1 176 ? 30.152 10.467 4.001 1.00 35.62 157 GLU A O 1
ATOM 1108 N N . ILE A 1 177 ? 31.210 10.901 5.946 1.00 37.16 158 ILE A N 1
ATOM 1109 C CA . ILE A 1 177 ? 30.680 9.730 6.631 1.00 36.46 158 ILE A CA 1
ATOM 1110 C C . ILE A 1 177 ? 29.587 10.162 7.606 1.00 37.22 158 ILE A C 1
ATOM 1111 O O . ILE A 1 177 ? 29.845 10.866 8.585 1.00 38.18 158 ILE A O 1
ATOM 1116 N N . ARG A 1 178 ? 28.358 9.755 7.305 1.00 35.54 159 ARG A N 1
ATOM 1117 C CA . ARG A 1 178 ? 27.196 10.140 8.103 1.00 34.50 159 ARG A CA 1
ATOM 1118 C C . ARG A 1 178 ? 26.821 9.052 9.090 1.00 33.56 159 ARG A C 1
ATOM 1119 O O . ARG A 1 178 ? 26.720 7.880 8.723 1.00 32.79 159 ARG A O 1
ATOM 1127 N N . HIS A 1 179 ? 26.606 9.456 10.339 1.00 31.43 160 HIS A N 1
ATOM 1128 C CA . HIS A 1 179 ? 26.181 8.547 11.393 1.00 31.66 160 HIS A CA 1
ATOM 1129 C C . HIS A 1 179 ? 24.673 8.475 11.421 1.00 31.02 160 HIS A C 1
ATOM 1130 O O . HIS A 1 179 ? 23.994 9.438 11.785 1.00 32.36 160 HIS A O 1
ATOM 1137 N N . LEU A 1 180 ? 24.130 7.332 11.009 1.00 29.12 161 LEU A N 1
ATOM 1138 C CA . LEU A 1 180 ? 22.682 7.172 10.883 1.00 27.72 161 LEU A CA 1
ATOM 1139 C C . LEU A 1 180 ? 22.091 6.343 12.019 1.00 26.60 161 LEU A C 1
ATOM 1140 O O . LEU A 1 180 ? 22.668 5.339 12.436 1.00 26.02 161 LEU A O 1
ATOM 1145 N N . THR A 1 181 ? 20.938 6.778 12.515 1.00 26.10 162 THR A N 1
ATOM 1146 C CA . THR A 1 181 ? 20.201 6.032 13.532 1.00 26.03 162 THR A CA 1
ATOM 1147 C C . THR A 1 181 ? 18.750 5.916 13.058 1.00 25.79 162 THR A C 1
ATOM 1148 O O . THR A 1 181 ? 18.300 6.752 12.260 1.00 26.11 162 THR A O 1
ATOM 1152 N N . PRO A 1 182 ? 18.020 4.873 13.520 1.00 25.34 163 PRO A N 1
ATOM 1153 C CA . PRO A 1 182 ? 16.655 4.641 13.036 1.00 25.27 163 PRO A CA 1
ATOM 1154 C C . PRO A 1 182 ? 15.658 5.725 13.461 1.00 26.99 163 PRO A C 1
ATOM 1155 O O . PRO A 1 182 ? 14.607 5.870 12.837 1.00 25.48 163 PRO A O 1
ATOM 1159 N N . THR A 1 183 ? 16.005 6.495 14.491 1.00 28.50 164 THR A N 1
ATOM 1160 C CA . THR A 1 183 ? 15.047 7.408 15.106 1.00 32.38 164 THR A CA 1
ATOM 1161 C C . THR A 1 183 ? 15.552 8.853 15.217 1.00 34.10 164 THR A C 1
ATOM 1162 O O . THR A 1 183 ? 14.789 9.761 15.570 1.00 35.71 164 THR A O 1
ATOM 1166 N N . GLY A 1 184 ? 16.823 9.059 14.882 1.00 34.20 165 GLY A N 1
ATOM 1167 C CA . GLY A 1 184 ? 17.451 10.383 14.933 1.00 36.37 165 GLY A CA 1
ATOM 1168 C C . GLY A 1 184 ? 17.081 11.309 13.788 1.00 37.59 165 GLY A C 1
ATOM 1169 O O . GLY A 1 184 ? 16.111 11.068 13.061 1.00 36.22 165 GLY A O 1
ATOM 1170 N N . GLU A 1 185 ? 17.863 12.375 13.625 1.00 38.46 166 GLU A N 1
ATOM 1171 C CA . GLU A 1 185 ? 17.566 13.406 12.632 1.00 40.19 166 GLU A CA 1
ATOM 1172 C C . GLU A 1 185 ? 17.762 12.909 11.205 1.00 38.73 166 GLU A C 1
ATOM 1173 O O . GLU A 1 185 ? 17.189 13.459 10.267 1.00 40.42 166 GLU A O 1
ATOM 1179 N N . ASP A 1 186 ? 18.571 11.866 11.049 1.00 36.73 167 ASP A N 1
ATOM 1180 C CA . ASP A 1 186 ? 18.861 11.305 9.736 1.00 33.49 167 ASP A CA 1
ATOM 1181 C C . ASP A 1 186 ? 18.087 9.985 9.524 1.00 30.79 167 ASP A C 1
ATOM 1182 O O . ASP A 1 186 ? 18.532 9.125 8.764 1.00 29.95 167 ASP A O 1
ATOM 1187 N N . ALA A 1 187 ? 16.935 9.832 10.190 1.00 28.23 168 ALA A N 1
ATOM 1188 C CA . ALA A 1 187 ? 16.117 8.608 10.084 1.00 27.44 168 ALA A CA 1
ATOM 1189 C C . ALA A 1 187 ? 15.674 8.285 8.655 1.00 26.75 168 ALA A C 1
ATOM 1190 O O . ALA A 1 187 ? 15.636 7.116 8.268 1.00 24.56 168 ALA A O 1
ATOM 1192 N N . GLU A 1 188 ? 15.340 9.322 7.882 1.00 25.77 169 GLU A N 1
ATOM 1193 C CA . GLU A 1 188 ? 14.925 9.161 6.489 1.00 25.51 169 GLU A CA 1
ATOM 1194 C C . GLU A 1 188 ? 16.003 8.445 5.671 1.00 23.82 169 GLU A C 1
ATOM 1195 O O . GLU A 1 188 ? 15.723 7.466 4.969 1.00 22.46 169 GLU A O 1
ATOM 1201 N N . LEU A 1 189 ? 17.235 8.938 5.771 1.00 22.34 170 LEU A N 1
ATOM 1202 C CA . LEU A 1 189 ? 18.357 8.308 5.083 1.00 22.24 170 LEU A CA 1
ATOM 1203 C C . LEU A 1 189 ? 18.682 6.909 5.633 1.00 21.57 170 LEU A C 1
ATOM 1204 O O . LEU A 1 189 ? 19.022 6.008 4.866 1.00 22.32 170 LEU A O 1
ATOM 1209 N N . PHE A 1 190 ? 18.577 6.734 6.949 1.00 21.78 171 PHE A N 1
ATOM 1210 C CA . PHE A 1 190 ? 18.760 5.413 7.561 1.00 21.80 171 PHE A CA 1
ATOM 1211 C C . PHE A 1 190 ? 17.827 4.410 6.880 1.00 21.07 171 PHE A C 1
ATOM 1212 O O . PHE A 1 190 ? 18.261 3.368 6.397 1.00 19.09 171 PHE A O 1
ATOM 1220 N N . TRP A 1 191 ? 16.541 4.744 6.846 1.00 20.58 172 TRP A N 1
ATOM 1221 C CA . TRP A 1 191 ? 15.532 3.828 6.318 1.00 20.35 172 TRP A CA 1
ATOM 1222 C C . TRP A 1 191 ? 15.501 3.670 4.819 1.00 20.82 172 TRP A C 1
ATOM 1223 O O . TRP A 1 191 ? 14.936 2.700 4.319 1.00 21.23 172 TRP A O 1
ATOM 1234 N N . ALA A 1 192 ? 16.146 4.586 4.090 1.00 19.84 173 ALA A N 1
ATOM 1235 C CA . ALA A 1 192 ? 16.380 4.409 2.656 1.00 19.81 173 ALA A CA 1
ATOM 1236 C C . ALA A 1 192 ? 17.588 3.511 2.401 1.00 19.18 173 ALA A C 1
ATOM 1237 O O . ALA A 1 192 ? 17.692 2.891 1.340 1.00 20.42 173 ALA A O 1
ATOM 1239 N N . THR A 1 193 ? 18.511 3.473 3.358 1.00 18.80 174 THR A N 1
ATOM 1240 C CA . THR A 1 193 ? 19.713 2.642 3.254 1.00 19.42 174 THR A CA 1
ATOM 1241 C C . THR A 1 193 ? 19.378 1.171 3.534 1.00 19.04 174 THR A C 1
ATOM 1242 O O . THR A 1 193 ? 19.871 0.268 2.855 1.00 18.44 174 THR A O 1
ATOM 1246 N N . VAL A 1 194 ? 18.547 0.940 4.547 1.00 17.97 175 VAL A N 1
ATOM 1247 C CA . VAL A 1 194 ? 17.941 -0.377 4.778 1.00 17.99 175 VAL A CA 1
ATOM 1248 C C . VAL A 1 194 ? 17.190 -0.773 3.498 1.00 17.53 175 VAL A C 1
ATOM 1249 O O . VAL A 1 194 ? 16.282 -0.071 3.067 1.00 17.51 175 VAL A O 1
ATOM 1253 N N . GLY A 1 195 ? 17.602 -1.864 2.850 1.00 17.10 176 GLY A N 1
ATOM 1254 C CA . GLY A 1 195 ? 16.926 -2.315 1.621 1.00 17.77 176 GLY A CA 1
ATOM 1255 C C . GLY A 1 195 ? 17.292 -1.522 0.367 1.00 17.46 176 GLY A C 1
ATOM 1256 O O . GLY A 1 195 ? 16.741 -1.760 -0.726 1.00 17.01 176 GLY A O 1
ATOM 1257 N N . GLY A 1 196 ? 18.218 -0.579 0.536 1.00 18.27 177 GLY A N 1
ATOM 1258 C CA . GLY A 1 196 ? 18.605 0.358 -0.530 1.00 18.86 177 GLY A CA 1
ATOM 1259 C C . GLY A 1 196 ? 19.543 -0.212 -1.576 1.00 20.03 177 GLY A C 1
ATOM 1260 O O . GLY A 1 196 ? 19.878 0.472 -2.552 1.00 20.60 177 GLY A O 1
ATOM 1261 N N . ASN A 1 197 ? 19.970 -1.460 -1.378 1.00 20.21 178 ASN A N 1
ATOM 1262 C CA . ASN A 1 197 ? 20.833 -2.158 -2.347 1.00 20.29 178 ASN A CA 1
ATOM 1263 C C . ASN A 1 197 ? 22.101 -1.348 -2.685 1.00 21.09 178 ASN A C 1
ATOM 1264 O O . ASN A 1 197 ? 22.534 -1.285 -3.842 1.00 20.77 178 ASN A O 1
ATOM 1269 N N . GLY A 1 198 ? 22.661 -0.710 -1.659 1.00 21.07 179 GLY A N 1
ATOM 1270 C CA . GLY A 1 198 ? 23.910 0.066 -1.770 1.00 21.40 179 GLY A CA 1
ATOM 1271 C C . GLY A 1 198 ? 23.807 1.392 -2.505 1.00 22.36 179 GLY A C 1
ATOM 1272 O O . GLY A 1 198 ? 24.822 2.041 -2.763 1.00 23.41 179 GLY A O 1
ATOM 1273 N N . LEU A 1 199 ? 22.587 1.823 -2.808 1.00 22.01 180 LEU A N 1
ATOM 1274 C CA . LEU A 1 199 ? 22.395 2.972 -3.699 1.00 23.13 180 LEU A CA 1
ATOM 1275 C C . LEU A 1 199 ? 22.289 4.314 -2.975 1.00 23.87 180 LEU A C 1
ATOM 1276 O O . LEU A 1 199 ? 22.005 5.345 -3.598 1.00 25.29 180 LEU A O 1
ATOM 1281 N N . THR A 1 200 ? 22.526 4.304 -1.666 1.00 23.91 181 THR A N 1
ATOM 1282 C CA . THR A 1 200 ? 22.638 5.547 -0.903 1.00 24.58 181 THR A CA 1
ATOM 1283 C C . THR A 1 200 ? 24.090 5.817 -0.510 1.00 25.01 181 THR A C 1
ATOM 1284 O O . THR A 1 200 ? 24.407 6.884 0.010 1.00 25.25 181 THR A O 1
ATOM 1288 N N . GLY A 1 201 ? 24.968 4.853 -0.776 1.00 24.60 182 GLY A N 1
ATOM 1289 C CA . GLY A 1 201 ? 26.364 4.963 -0.365 1.00 25.50 182 GLY A CA 1
ATOM 1290 C C . GLY A 1 201 ? 26.931 3.686 0.221 1.00 25.17 182 GLY A C 1
ATOM 1291 O O . GLY A 1 201 ? 26.329 2.611 0.131 1.00 24.57 182 GLY A O 1
ATOM 1292 N N . ILE A 1 202 ? 28.100 3.804 0.834 1.00 26.05 183 ILE A N 1
ATOM 1293 C CA . ILE A 1 202 ? 28.792 2.631 1.334 1.00 26.24 183 ILE A CA 1
ATOM 1294 C C . ILE A 1 202 ? 28.663 2.568 2.845 1.00 24.87 183 ILE A C 1
ATOM 1295 O O . ILE A 1 202 ? 29.106 3.469 3.562 1.00 24.76 183 ILE A O 1
ATOM 1300 N N . ILE A 1 203 ? 28.019 1.509 3.327 1.00 23.53 184 ILE A N 1
ATOM 1301 C CA . ILE A 1 203 ? 27.947 1.273 4.754 1.00 22.67 184 ILE A CA 1
ATOM 1302 C C . ILE A 1 203 ? 29.328 0.825 5.199 1.00 22.84 184 ILE A C 1
ATOM 1303 O O . ILE A 1 203 ? 29.844 -0.178 4.720 1.00 22.17 184 ILE A O 1
ATOM 1308 N N . MET A 1 204 ? 29.928 1.581 6.108 1.00 23.45 185 MET A N 1
ATOM 1309 C CA . MET A 1 204 ? 31.297 1.315 6.516 1.00 23.04 185 MET A CA 1
ATOM 1310 C C . MET A 1 204 ? 31.318 0.451 7.761 1.00 22.71 185 MET A C 1
ATOM 1311 O O . MET A 1 204 ? 32.185 -0.401 7.919 1.00 22.07 185 MET A O 1
ATOM 1316 N N . ARG A 1 205 ? 30.344 0.682 8.637 1.00 21.98 186 ARG A N 1
ATOM 1317 C CA . ARG A 1 205 ? 30.378 0.186 10.003 1.00 22.44 186 ARG A CA 1
ATOM 1318 C C . ARG A 1 205 ? 28.962 0.287 10.563 1.00 21.86 186 ARG A C 1
ATOM 1319 O O . ARG A 1 205 ? 28.177 1.130 10.123 1.00 21.73 186 ARG A O 1
ATOM 1327 N N . ALA A 1 206 ? 28.630 -0.581 11.516 1.00 21.09 187 ALA A N 1
ATOM 1328 C CA . ALA A 1 206 ? 27.291 -0.596 12.101 1.00 21.42 187 ALA A CA 1
ATOM 1329 C C . ALA A 1 206 ? 27.301 -1.120 13.532 1.00 21.94 187 ALA A C 1
ATOM 1330 O O . ALA A 1 206 ? 28.196 -1.870 13.925 1.00 21.62 187 ALA A O 1
ATOM 1332 N N . THR A 1 207 ? 26.295 -0.713 14.304 1.00 21.42 188 THR A N 1
ATOM 1333 C CA . THR A 1 207 ? 26.036 -1.291 15.613 1.00 21.70 188 THR A CA 1
ATOM 1334 C C . THR A 1 207 ? 24.711 -2.050 15.522 1.00 21.21 188 THR A C 1
ATOM 1335 O O . THR A 1 207 ? 23.709 -1.505 15.049 1.00 20.76 188 THR A O 1
ATOM 1339 N N . ILE A 1 208 ? 24.728 -3.315 15.936 1.00 20.86 189 ILE A N 1
ATOM 1340 C CA . ILE A 1 208 ? 23.545 -4.175 15.895 1.00 21.68 189 ILE A CA 1
ATOM 1341 C C . ILE A 1 208 ? 23.181 -4.582 17.319 1.00 20.67 189 ILE A C 1
ATOM 1342 O O . ILE A 1 208 ? 24.070 -4.901 18.114 1.00 20.57 189 ILE A O 1
ATOM 1347 N N . GLU A 1 209 ? 21.885 -4.584 17.632 1.00 21.68 190 GLU A N 1
ATOM 1348 C CA . GLU A 1 209 ? 21.421 -5.129 18.900 1.00 21.74 190 GLU A CA 1
ATOM 1349 C C . GLU A 1 209 ? 21.151 -6.614 18.737 1.00 21.90 190 GLU A C 1
ATOM 1350 O O . GLU A 1 209 ? 20.316 -7.022 17.921 1.00 21.37 190 GLU A O 1
ATOM 1356 N N . MET A 1 210 ? 21.850 -7.410 19.539 1.00 21.63 191 MET A N 1
ATOM 1357 C CA . MET A 1 210 ? 21.791 -8.863 19.435 1.00 21.61 191 MET A CA 1
ATOM 1358 C C . MET A 1 210 ? 20.663 -9.386 20.302 1.00 22.12 191 MET A C 1
ATOM 1359 O O . MET A 1 210 ? 20.130 -8.664 21.146 1.00 22.66 191 MET A O 1
ATOM 1364 N N . THR A 1 211 ? 20.295 -10.641 20.082 1.00 22.03 192 THR A N 1
ATOM 1365 C CA . THR A 1 211 ? 19.277 -11.292 20.891 1.00 21.87 192 THR A CA 1
ATOM 1366 C C . THR A 1 211 ? 19.950 -12.112 21.985 1.00 22.50 192 THR A C 1
ATOM 1367 O O . THR A 1 211 ? 20.824 -12.925 21.687 1.00 23.39 192 THR A O 1
ATOM 1371 N N . PRO A 1 212 ? 19.559 -11.898 23.262 1.00 23.29 193 PRO A N 1
ATOM 1372 C CA . PRO A 1 212 ? 20.191 -12.692 24.320 1.00 24.04 193 PRO A CA 1
ATOM 1373 C C . PRO A 1 212 ? 19.754 -14.147 24.222 1.00 25.00 193 PRO A C 1
ATOM 1374 O O . PRO A 1 212 ? 18.614 -14.430 23.832 1.00 25.09 193 PRO A O 1
ATOM 1378 N N . THR A 1 213 ? 20.671 -15.051 24.545 1.00 25.08 194 THR A N 1
ATOM 1379 C CA . THR A 1 213 ? 20.392 -16.484 24.551 1.00 25.66 194 THR A CA 1
ATOM 1380 C C . THR A 1 213 ? 21.269 -17.177 25.586 1.00 26.67 194 THR A C 1
ATOM 1381 O O . THR A 1 213 ? 22.414 -16.764 25.820 1.00 26.09 194 THR A O 1
ATOM 1385 N N . SER A 1 214 ? 20.739 -18.235 26.195 1.00 26.95 195 SER A N 1
ATOM 1386 C CA . SER A 1 214 ? 21.531 -19.029 27.130 1.00 27.93 195 SER A CA 1
ATOM 1387 C C . SER A 1 214 ? 22.117 -20.290 26.482 1.00 27.86 195 SER A C 1
ATOM 1388 O O . SER A 1 214 ? 22.916 -20.990 27.106 1.00 29.27 195 SER A O 1
ATOM 1391 N N . THR A 1 215 ? 21.728 -20.585 25.239 1.00 25.42 196 THR A N 1
ATOM 1392 C CA . THR A 1 215 ? 22.270 -21.761 24.525 1.00 25.62 196 THR A CA 1
ATOM 1393 C C . THR A 1 215 ? 22.385 -21.523 23.026 1.00 25.61 196 THR A C 1
ATOM 1394 O O . THR A 1 215 ? 21.795 -20.579 22.501 1.00 26.00 196 THR A O 1
ATOM 1398 N N . ALA A 1 216 ? 23.123 -22.396 22.341 1.00 25.35 197 ALA A N 1
ATOM 1399 C CA . ALA A 1 216 ? 23.171 -22.386 20.876 1.00 25.98 197 ALA A CA 1
ATOM 1400 C C . ALA A 1 216 ? 22.232 -23.437 20.270 1.00 26.03 197 ALA A C 1
ATOM 1401 O O . ALA A 1 216 ? 22.425 -23.874 19.141 1.00 27.91 197 ALA A O 1
ATOM 1403 N N . TYR A 1 217 ? 21.206 -23.830 21.019 1.00 25.95 198 TYR A N 1
ATOM 1404 C CA . TYR A 1 217 ? 20.305 -24.880 20.560 1.00 25.88 198 TYR A CA 1
ATOM 1405 C C . TYR A 1 217 ? 18.872 -24.400 20.407 1.00 24.99 198 TYR A C 1
ATOM 1406 O O . TYR A 1 217 ? 18.488 -23.382 20.990 1.00 24.74 198 TYR A O 1
ATOM 1415 N N . PHE A 1 218 ? 18.098 -25.160 19.628 1.00 24.64 199 PHE A N 1
ATOM 1416 C CA . PHE A 1 218 ? 16.671 -24.938 19.434 1.00 24.67 199 PHE A CA 1
ATOM 1417 C C . PHE A 1 218 ? 15.874 -26.113 20.001 1.00 24.99 199 PHE A C 1
ATOM 1418 O O . PHE A 1 218 ? 16.338 -27.255 19.969 1.00 25.92 199 PHE A O 1
ATOM 1426 N N . ILE A 1 219 ? 14.686 -25.820 20.520 1.00 25.24 200 ILE A N 1
ATOM 1427 C CA . ILE A 1 219 ? 13.661 -26.840 20.762 1.00 26.35 200 ILE A CA 1
ATOM 1428 C C . ILE A 1 219 ? 12.644 -26.725 19.642 1.00 24.67 200 ILE A C 1
ATOM 1429 O O . ILE A 1 219 ? 12.043 -25.668 19.452 1.00 25.14 200 ILE A O 1
ATOM 1434 N N . ALA A 1 220 ? 12.438 -27.822 18.921 1.00 23.43 201 ALA A N 1
ATOM 1435 C CA . ALA A 1 220 ? 11.684 -27.802 17.672 1.00 23.61 201 ALA A CA 1
ATOM 1436 C C . ALA A 1 220 ? 10.511 -28.770 17.630 1.00 24.01 201 ALA A C 1
ATOM 1437 O O . ALA A 1 220 ? 10.598 -29.891 18.141 1.00 24.43 201 ALA A O 1
ATOM 1439 N N . ASP A 1 221 ? 9.437 -28.323 16.981 1.00 23.27 202 ASP A N 1
ATOM 1440 C CA . ASP A 1 221 ? 8.270 -29.133 16.665 1.00 23.41 202 ASP A CA 1
ATOM 1441 C C . ASP A 1 221 ? 8.189 -29.281 15.150 1.00 23.83 202 ASP A C 1
ATOM 1442 O O . ASP A 1 221 ? 8.240 -28.284 14.416 1.00 23.65 202 ASP A O 1
ATOM 1447 N N . GLY A 1 222 ? 8.077 -30.520 14.679 1.00 22.42 203 GLY A N 1
ATOM 1448 C CA . GLY A 1 222 ? 7.933 -30.776 13.252 1.00 22.95 203 GLY A CA 1
ATOM 1449 C C . GLY A 1 222 ? 6.528 -31.234 12.937 1.00 24.07 203 GLY A C 1
ATOM 1450 O O . GLY A 1 222 ? 5.914 -31.971 13.722 1.00 22.97 203 GLY A O 1
ATOM 1451 N N . ASP A 1 223 ? 6.020 -30.785 11.791 1.00 24.51 204 ASP A N 1
ATOM 1452 C CA . ASP A 1 223 ? 4.744 -31.249 11.263 1.00 25.35 204 ASP A CA 1
ATOM 1453 C C . ASP A 1 223 ? 4.827 -31.510 9.769 1.00 25.83 204 ASP A C 1
ATOM 1454 O O . ASP A 1 223 ? 5.621 -30.891 9.065 1.00 26.78 204 ASP A O 1
ATOM 1459 N N . VAL A 1 224 ? 4.030 -32.458 9.294 1.00 24.70 205 VAL A N 1
ATOM 1460 C CA . VAL A 1 224 ? 3.978 -32.755 7.868 1.00 24.76 205 VAL A CA 1
ATOM 1461 C C . VAL A 1 224 ? 2.523 -32.650 7.447 1.00 25.91 205 VAL A C 1
ATOM 1462 O O . VAL A 1 224 ? 1.651 -33.252 8.074 1.00 26.78 205 VAL A O 1
ATOM 1466 N N . THR A 1 225 ? 2.266 -31.852 6.412 1.00 25.39 206 THR A N 1
ATOM 1467 C CA . THR A 1 225 ? 0.917 -31.678 5.890 1.00 25.72 206 THR A CA 1
ATOM 1468 C C . THR A 1 225 ? 0.763 -32.485 4.618 1.00 25.41 206 THR A C 1
ATOM 1469 O O . THR A 1 225 ? 1.757 -32.888 3.999 1.00 25.67 206 THR A O 1
ATOM 1473 N N . ALA A 1 226 ? -0.485 -32.719 4.234 1.00 26.02 207 ALA A N 1
ATOM 1474 C CA . ALA A 1 226 ? -0.796 -33.578 3.101 1.00 25.50 207 ALA A CA 1
ATOM 1475 C C . ALA A 1 226 ? -1.109 -32.799 1.819 1.00 25.29 207 ALA A C 1
ATOM 1476 O O . ALA A 1 226 ? -1.099 -33.376 0.721 1.00 24.92 207 ALA A O 1
ATOM 1478 N N . SER A 1 227 ? -1.362 -31.493 1.960 1.00 25.16 208 SER A N 1
ATOM 1479 C CA . SER A 1 227 ? -1.811 -30.652 0.847 1.00 24.58 208 SER A CA 1
ATOM 1480 C C . SER A 1 227 ? -1.563 -29.169 1.104 1.00 24.40 208 SER A C 1
ATOM 1481 O O . SER A 1 227 ? -1.268 -28.768 2.225 1.00 25.54 208 SER A O 1
ATOM 1484 N N . LEU A 1 228 ? -1.728 -28.361 0.061 1.00 25.00 209 LEU A N 1
ATOM 1485 C CA . LEU A 1 228 ? -1.648 -26.906 0.185 1.00 24.86 209 LEU A CA 1
ATOM 1486 C C . LEU A 1 228 ? -2.673 -26.357 1.182 1.00 25.12 209 LEU A C 1
ATOM 1487 O O . LEU A 1 228 ? -2.350 -25.495 1.998 1.00 24.43 209 LEU A O 1
ATOM 1492 N N . ASP A 1 229 ? -3.902 -26.873 1.119 1.00 25.60 210 ASP A N 1
ATOM 1493 C CA . ASP A 1 229 ? -4.962 -26.470 2.049 1.00 25.96 210 ASP A CA 1
ATOM 1494 C C . ASP A 1 229 ? -4.568 -26.732 3.500 1.00 24.86 210 ASP A C 1
ATOM 1495 O O . ASP A 1 229 ? -4.811 -25.896 4.371 1.00 23.31 210 ASP A O 1
ATOM 1500 N N . GLU A 1 230 ? -3.970 -27.895 3.759 1.00 23.54 211 GLU A N 1
ATOM 1501 C CA . GLU A 1 230 ? -3.489 -28.216 5.100 1.00 24.81 211 GLU A CA 1
ATOM 1502 C C . GLU A 1 230 ? -2.297 -27.335 5.517 1.00 23.55 211 GLU A C 1
ATOM 1503 O O . GLU A 1 230 ? -2.225 -26.877 6.658 1.00 24.22 211 GLU A O 1
ATOM 1509 N N . THR A 1 231 ? -1.373 -27.090 4.591 1.00 23.00 212 THR A N 1
ATOM 1510 C CA . THR A 1 231 ? -0.247 -26.184 4.852 1.00 22.12 212 THR A CA 1
ATOM 1511 C C . THR A 1 231 ? -0.743 -24.787 5.271 1.00 22.38 212 THR A C 1
ATOM 1512 O O . THR A 1 231 ? -0.324 -24.234 6.296 1.00 21.84 212 THR A O 1
ATOM 1516 N N . ILE A 1 232 ? -1.658 -24.231 4.489 1.00 23.16 213 ILE A N 1
ATOM 1517 C CA . ILE A 1 232 ? -2.245 -22.936 4.824 1.00 23.72 213 ILE A CA 1
ATOM 1518 C C . ILE A 1 232 ? -2.999 -22.940 6.167 1.00 23.97 213 ILE A C 1
ATOM 1519 O O . ILE A 1 232 ? -2.843 -22.012 6.972 1.00 22.85 213 ILE A O 1
ATOM 1524 N N . ALA A 1 233 ? -3.806 -23.971 6.424 1.00 23.75 214 ALA A N 1
ATOM 1525 C CA . ALA A 1 233 ? -4.532 -24.031 7.703 1.00 24.50 214 ALA A CA 1
ATOM 1526 C C . ALA A 1 233 ? -3.594 -24.044 8.912 1.00 24.10 214 ALA A C 1
ATOM 1527 O O . ALA A 1 233 ? -3.856 -23.380 9.919 1.00 24.27 214 ALA A O 1
ATOM 1529 N N . LEU A 1 234 ? -2.512 -24.818 8.815 1.00 25.29 215 LEU A N 1
ATOM 1530 C CA . LEU A 1 234 ? -1.519 -24.915 9.886 1.00 26.79 215 LEU A CA 1
ATOM 1531 C C . LEU A 1 234 ? -0.935 -23.540 10.224 1.00 27.26 215 LEU A C 1
ATOM 1532 O O . LEU A 1 234 ? -0.711 -23.216 11.396 1.00 27.50 215 LEU A O 1
ATOM 1537 N N . HIS A 1 235 ? -0.694 -22.735 9.192 1.00 26.41 216 HIS A N 1
ATOM 1538 C CA . HIS A 1 235 ? -0.142 -21.395 9.391 1.00 28.05 216 HIS A CA 1
ATOM 1539 C C . HIS A 1 235 ? -1.186 -20.372 9.759 1.00 29.87 216 HIS A C 1
ATOM 1540 O O . HIS A 1 235 ? -0.849 -19.254 10.149 1.00 31.45 216 HIS A O 1
ATOM 1547 N N . SER A 1 236 ? -2.461 -20.751 9.663 1.00 30.22 217 SER A N 1
ATOM 1548 C CA . SER A 1 236 ? -3.569 -19.816 9.889 1.00 31.42 217 SER A CA 1
ATOM 1549 C C . SER A 1 236 ? -4.359 -20.109 11.157 1.00 33.40 217 SER A C 1
ATOM 1550 O O . SER A 1 236 ? -5.343 -19.428 11.443 1.00 35.57 217 SER A O 1
ATOM 1553 N N . ASP A 1 237 ? -3.941 -21.119 11.915 1.00 34.35 218 ASP A N 1
ATOM 1554 C CA . ASP A 1 237 ? -4.740 -21.575 13.053 1.00 35.18 218 ASP A CA 1
ATOM 1555 C C . ASP A 1 237 ? -4.308 -20.961 14.384 1.00 35.64 218 ASP A C 1
ATOM 1556 O O . ASP A 1 237 ? -4.825 -21.334 15.436 1.00 36.66 218 ASP A O 1
ATOM 1561 N N . GLY A 1 238 ? -3.357 -20.026 14.332 1.00 34.41 219 GLY A N 1
ATOM 1562 C CA . GLY A 1 238 ? -2.867 -19.342 15.529 1.00 32.78 219 GLY A CA 1
ATOM 1563 C C . GLY A 1 238 ? -1.591 -19.933 16.109 1.00 32.52 219 GLY A C 1
ATOM 1564 O O . GLY A 1 238 ? -0.969 -19.331 16.985 1.00 32.31 219 GLY A O 1
ATOM 1565 N N . SER A 1 239 ? -1.186 -21.104 15.616 1.00 32.22 220 SER A N 1
ATOM 1566 C CA . SER A 1 239 ? -0.014 -21.794 16.166 1.00 30.88 220 SER A CA 1
ATOM 1567 C C . SER A 1 239 ? 1.300 -21.042 15.953 1.00 30.06 220 SER A C 1
ATOM 1568 O O . SER A 1 239 ? 2.226 -21.194 16.738 1.00 28.99 220 SER A O 1
ATOM 1571 N N . GLU A 1 240 ? 1.369 -20.217 14.909 1.00 28.65 221 GLU A N 1
ATOM 1572 C CA . GLU A 1 240 ? 2.594 -19.462 14.606 1.00 28.61 221 GLU A CA 1
ATOM 1573 C C . GLU A 1 240 ? 3.059 -18.572 15.770 1.00 28.27 221 GLU A C 1
ATOM 1574 O O . GLU A 1 240 ? 4.259 -18.418 16.005 1.00 28.33 221 GLU A O 1
ATOM 1580 N N . ALA A 1 241 ? 2.110 -18.023 16.522 1.00 28.87 222 ALA A N 1
ATOM 1581 C CA . ALA A 1 241 ? 2.432 -17.189 17.683 1.00 28.97 222 ALA A CA 1
ATOM 1582 C C . ALA A 1 241 ? 3.149 -17.927 18.826 1.00 29.27 222 ALA A C 1
ATOM 1583 O O . ALA A 1 241 ? 3.679 -17.293 19.734 1.00 30.44 222 ALA A O 1
ATOM 1585 N N . ARG A 1 242 ? 3.166 -19.256 18.777 1.00 29.37 223 ARG A N 1
ATOM 1586 C CA . ARG A 1 242 ? 3.824 -20.060 19.810 1.00 29.85 223 ARG A CA 1
ATOM 1587 C C . ARG A 1 242 ? 5.289 -20.357 19.467 1.00 27.90 223 ARG A C 1
ATOM 1588 O O . ARG A 1 242 ? 6.002 -20.966 20.261 1.00 26.18 223 ARG A O 1
ATOM 1596 N N . TYR A 1 243 ? 5.731 -19.920 18.289 1.00 25.30 224 TYR A N 1
ATOM 1597 C CA . TYR A 1 243 ? 7.093 -20.194 17.826 1.00 24.99 224 TYR A CA 1
ATOM 1598 C C . TYR A 1 243 ? 7.761 -18.926 17.345 1.00 24.35 224 TYR A C 1
ATOM 1599 O O . TYR A 1 243 ? 7.166 -18.160 16.587 1.00 25.36 224 TYR A O 1
ATOM 1608 N N . THR A 1 244 ? 9.002 -18.719 17.767 1.00 23.67 225 THR A N 1
ATOM 1609 C CA . THR A 1 244 ? 9.770 -17.582 17.282 1.00 23.09 225 THR A CA 1
ATOM 1610 C C . THR A 1 244 ? 10.327 -17.848 15.878 1.00 22.36 225 THR A C 1
ATOM 1611 O O . THR A 1 244 ? 10.477 -16.921 15.091 1.00 22.22 225 THR A O 1
ATOM 1615 N N . TYR A 1 245 ? 10.604 -19.115 15.569 1.00 21.81 226 TYR A N 1
ATOM 1616 C CA . TYR A 1 245 ? 11.152 -19.520 14.271 1.00 21.01 226 TYR A CA 1
ATOM 1617 C C . TYR A 1 245 ? 10.201 -20.494 13.587 1.00 20.83 226 TYR A C 1
ATOM 1618 O O . TYR A 1 245 ? 9.679 -21.422 14.226 1.00 19.52 226 TYR A O 1
ATOM 1627 N N . SER A 1 246 ? 9.978 -20.286 12.292 1.00 18.69 227 SER A N 1
ATOM 1628 C CA . SER A 1 246 ? 9.065 -21.146 11.523 1.00 20.59 227 SER A CA 1
ATOM 1629 C C . SER A 1 246 ? 9.318 -21.067 10.022 1.00 20.51 227 SER A C 1
ATOM 1630 O O . SER A 1 246 ? 9.352 -19.969 9.457 1.00 20.49 227 SER A O 1
ATOM 1633 N N . SER A 1 247 ? 9.514 -22.223 9.380 1.00 20.77 228 SER A N 1
ATOM 1634 C CA . SER A 1 247 ? 9.613 -22.302 7.918 1.00 21.10 228 SER A CA 1
ATOM 1635 C C . SER A 1 247 ? 9.207 -23.691 7.436 1.00 21.60 228 SER A C 1
ATOM 1636 O O . SER A 1 247 ? 9.018 -24.604 8.250 1.00 22.00 228 SER A O 1
ATOM 1639 N N . ALA A 1 248 ? 9.069 -23.846 6.121 1.00 20.76 229 ALA A N 1
ATOM 1640 C CA . ALA A 1 248 ? 8.619 -25.120 5.547 1.00 21.95 229 ALA A CA 1
ATOM 1641 C C . ALA A 1 248 ? 9.222 -25.402 4.177 1.00 23.52 229 ALA A C 1
ATOM 1642 O O . ALA A 1 248 ? 9.532 -24.468 3.429 1.00 22.11 229 ALA A O 1
ATOM 1644 N N . TRP A 1 249 ? 9.421 -26.684 3.868 1.00 24.87 230 TRP A N 1
ATOM 1645 C CA A TRP A 1 249 ? 9.673 -27.084 2.489 0.50 26.16 230 TRP A CA 1
ATOM 1646 C CA B TRP A 1 249 ? 9.690 -27.120 2.501 0.50 26.71 230 TRP A CA 1
ATOM 1647 C C . TRP A 1 249 ? 8.380 -27.565 1.932 1.00 26.83 230 TRP A C 1
ATOM 1648 O O . TRP A 1 249 ? 7.664 -28.323 2.585 1.00 26.36 230 TRP A O 1
ATOM 1669 N N . PHE A 1 250 ? 8.048 -27.129 0.720 1.00 26.19 231 PHE A N 1
ATOM 1670 C CA . PHE A 1 250 ? 6.802 -27.597 0.117 1.00 27.00 231 PHE A CA 1
ATOM 1671 C C . PHE A 1 250 ? 6.974 -28.258 -1.248 1.00 27.16 231 PHE A C 1
ATOM 1672 O O . PHE A 1 250 ? 8.000 -28.103 -1.919 1.00 27.33 231 PHE A O 1
ATOM 1680 N N . ASP A 1 251 ? 5.944 -28.997 -1.636 1.00 26.31 232 ASP A N 1
ATOM 1681 C CA . ASP A 1 251 ? 5.919 -29.725 -2.889 1.00 27.03 232 ASP A CA 1
ATOM 1682 C C . ASP A 1 251 ? 5.284 -28.827 -3.947 1.00 25.87 232 ASP A C 1
ATOM 1683 O O . ASP A 1 251 ? 4.117 -28.470 -3.833 1.00 25.53 232 ASP A O 1
ATOM 1688 N N . ALA A 1 252 ? 6.064 -28.457 -4.963 1.00 25.07 233 ALA A N 1
ATOM 1689 C CA . ALA A 1 252 ? 5.585 -27.585 -6.037 1.00 25.91 233 ALA A CA 1
ATOM 1690 C C . ALA A 1 252 ? 5.399 -28.338 -7.358 1.00 25.82 233 ALA A C 1
ATOM 1691 O O . ALA A 1 252 ? 5.024 -27.735 -8.377 1.00 24.83 233 ALA A O 1
ATOM 1693 N N . ILE A 1 253 ? 5.659 -29.645 -7.335 1.00 26.81 234 ILE A N 1
ATOM 1694 C CA . ILE A 1 253 ? 5.627 -30.467 -8.552 1.00 27.40 234 ILE A CA 1
ATOM 1695 C C . ILE A 1 253 ? 4.389 -31.361 -8.659 1.00 27.11 234 ILE A C 1
ATOM 1696 O O . ILE A 1 253 ? 3.802 -31.466 -9.738 1.00 27.30 234 ILE A O 1
ATOM 1701 N N . SER A 1 254 ? 3.993 -31.999 -7.556 1.00 27.89 235 SER A N 1
ATOM 1702 C CA . SER A 1 254 ? 2.848 -32.917 -7.574 1.00 29.06 235 SER A CA 1
ATOM 1703 C C . SER A 1 254 ? 1.537 -32.229 -7.932 1.00 29.52 235 SER A C 1
ATOM 1704 O O . SER A 1 254 ? 1.293 -31.092 -7.531 1.00 29.04 235 SER A O 1
ATOM 1707 N N . ALA A 1 255 ? 0.688 -32.941 -8.671 1.00 29.06 236 ALA A N 1
ATOM 1708 C CA . ALA A 1 255 ? -0.671 -32.488 -8.943 1.00 28.45 236 ALA A CA 1
ATOM 1709 C C . ALA A 1 255 ? -1.421 -32.374 -7.625 1.00 27.00 236 ALA A C 1
ATOM 1710 O O . ALA A 1 255 ? -1.090 -33.084 -6.678 1.00 25.93 236 ALA A O 1
ATOM 1712 N N . PRO A 1 256 ? -2.422 -31.478 -7.557 1.00 27.55 237 PRO A N 1
ATOM 1713 C CA . PRO A 1 256 ? -3.350 -31.434 -6.425 1.00 26.74 237 PRO A CA 1
ATOM 1714 C C . PRO A 1 256 ? -4.042 -32.794 -6.256 1.00 28.05 237 PRO A C 1
ATOM 1715 O O . PRO A 1 256 ? -4.336 -33.445 -7.254 1.00 27.88 237 PRO A O 1
ATOM 1719 N N . PRO A 1 257 ? -4.334 -33.210 -5.009 1.00 27.08 238 PRO A N 1
ATOM 1720 C CA . PRO A 1 257 ? -4.202 -32.472 -3.755 1.00 26.58 238 PRO A CA 1
ATOM 1721 C C . PRO A 1 257 ? -2.825 -32.525 -3.085 1.00 25.95 238 PRO A C 1
ATOM 1722 O O . PRO A 1 257 ? -2.630 -31.880 -2.062 1.00 26.32 238 PRO A O 1
ATOM 1726 N N . LYS A 1 258 ? -1.879 -33.271 -3.650 1.00 25.38 239 LYS A N 1
ATOM 1727 C CA . LYS A 1 258 ? -0.543 -33.339 -3.064 1.00 25.83 239 LYS A CA 1
ATOM 1728 C C . LYS A 1 258 ? 0.207 -32.014 -3.208 1.00 24.89 239 LYS A C 1
ATOM 1729 O O . LYS A 1 258 ? 1.040 -31.680 -2.365 1.00 24.37 239 LYS A O 1
ATOM 1735 N N . LEU A 1 259 ? -0.093 -31.269 -4.272 1.00 23.55 240 LEU A N 1
ATOM 1736 C CA . LEU A 1 259 ? 0.497 -29.938 -4.472 1.00 22.71 240 LEU A CA 1
ATOM 1737 C C . LEU A 1 259 ? 0.460 -29.123 -3.187 1.00 22.44 240 LEU A C 1
ATOM 1738 O O . LEU A 1 259 ? -0.592 -28.953 -2.579 1.00 21.27 240 LEU A O 1
ATOM 1743 N N . GLY A 1 260 ? 1.615 -28.626 -2.771 1.00 23.21 241 GLY A N 1
ATOM 1744 C CA . GLY A 1 260 ? 1.666 -27.734 -1.617 1.00 23.59 241 GLY A CA 1
ATOM 1745 C C . GLY A 1 260 ? 1.703 -28.427 -0.264 1.00 23.69 241 GLY A C 1
ATOM 1746 O O . GLY A 1 260 ? 1.635 -27.754 0.777 1.00 25.30 241 GLY A O 1
ATOM 1747 N N . ARG A 1 261 ? 1.798 -29.761 -0.259 1.00 22.84 242 ARG A N 1
ATOM 1748 C CA . ARG A 1 261 ? 2.103 -30.473 0.988 1.00 23.84 242 ARG A CA 1
ATOM 1749 C C . ARG A 1 261 ? 3.492 -30.024 1.444 1.00 23.49 242 ARG A C 1
ATOM 1750 O O . ARG A 1 261 ? 4.325 -29.635 0.613 1.00 24.69 242 ARG A O 1
ATOM 1758 N N . ALA A 1 262 ? 3.744 -30.087 2.748 1.00 23.73 243 ALA A N 1
ATOM 1759 C CA . ALA A 1 262 ? 4.926 -29.455 3.321 1.00 23.36 243 ALA A CA 1
ATOM 1760 C C . ALA A 1 262 ? 5.495 -30.210 4.514 1.00 23.25 243 ALA A C 1
ATOM 1761 O O . ALA A 1 262 ? 4.751 -30.852 5.259 1.00 24.80 243 ALA A O 1
ATOM 1763 N N . ALA A 1 263 ? 6.813 -30.097 4.690 1.00 23.20 244 ALA A N 1
ATOM 1764 C CA . ALA A 1 263 ? 7.499 -30.482 5.922 1.00 22.85 244 ALA A CA 1
ATOM 1765 C C . ALA A 1 263 ? 7.787 -29.160 6.633 1.00 22.99 244 ALA A C 1
ATOM 1766 O O . ALA A 1 263 ? 8.536 -28.322 6.114 1.00 22.66 244 ALA A O 1
ATOM 1768 N N . VAL A 1 264 ? 7.156 -28.975 7.788 1.00 22.36 245 VAL A N 1
ATOM 1769 C CA . VAL A 1 264 ? 7.198 -27.723 8.549 1.00 22.92 245 VAL A CA 1
ATOM 1770 C C . VAL A 1 264 ? 8.095 -27.900 9.773 1.00 22.92 245 VAL A C 1
ATOM 1771 O O . VAL A 1 264 ? 7.976 -28.891 10.499 1.00 23.37 245 VAL A O 1
ATOM 1775 N N . SER A 1 265 ? 8.986 -26.934 9.995 1.00 22.03 246 SER A N 1
ATOM 1776 C CA . SER A 1 265 ? 9.910 -26.953 11.127 1.00 23.10 246 SER A CA 1
ATOM 1777 C C . SER A 1 265 ? 9.717 -25.670 11.925 1.00 22.86 246 SER A C 1
ATOM 1778 O O . SER A 1 265 ? 9.915 -24.581 11.389 1.00 22.93 246 SER A O 1
ATOM 1781 N N . ARG A 1 266 ? 9.309 -25.793 13.187 1.00 21.95 247 ARG A N 1
ATOM 1782 C CA . ARG A 1 266 ? 9.059 -24.616 14.023 1.00 21.67 247 ARG A CA 1
ATOM 1783 C C . ARG A 1 266 ? 9.718 -24.789 15.375 1.00 21.48 247 ARG A C 1
ATOM 1784 O O . ARG A 1 266 ? 9.849 -25.905 15.864 1.00 22.57 247 ARG A O 1
ATOM 1792 N N . GLY A 1 267 ? 10.154 -23.694 15.975 1.00 20.35 248 GLY A N 1
ATOM 1793 C CA . GLY A 1 267 ? 10.905 -23.803 17.208 1.00 20.70 248 GLY A CA 1
ATOM 1794 C C . GLY A 1 267 ? 11.246 -22.479 17.853 1.00 22.59 248 GLY A C 1
ATOM 1795 O O . GLY A 1 267 ? 10.784 -21.411 17.431 1.00 22.88 248 GLY A O 1
ATOM 1796 N N . ARG A 1 268 ? 12.046 -22.575 18.907 1.00 23.19 249 ARG A N 1
ATOM 1797 C CA . ARG A 1 268 ? 12.558 -21.420 19.619 1.00 24.44 249 ARG A CA 1
ATOM 1798 C C . ARG A 1 268 ? 13.921 -21.794 20.179 1.00 24.75 249 ARG A C 1
ATOM 1799 O O . ARG A 1 268 ? 14.252 -22.977 20.280 1.00 23.53 249 ARG A O 1
ATOM 1807 N N . LEU A 1 269 ? 14.719 -20.791 20.528 1.00 24.56 250 LEU A N 1
ATOM 1808 C CA . LEU A 1 269 ? 16.005 -21.053 21.150 1.00 24.75 250 LEU A CA 1
ATOM 1809 C C . LEU A 1 269 ? 15.755 -21.759 22.473 1.00 25.66 250 LEU A C 1
ATOM 1810 O O . LEU A 1 269 ? 14.845 -21.387 23.198 1.00 25.58 250 LEU A O 1
ATOM 1815 N N . ALA A 1 270 ? 16.540 -22.790 22.759 1.00 26.97 251 ALA A N 1
ATOM 1816 C CA . ALA A 1 270 ? 16.439 -23.525 24.020 1.00 28.02 251 ALA A CA 1
ATOM 1817 C C . ALA A 1 270 ? 17.038 -22.733 25.179 1.00 28.83 251 ALA A C 1
ATOM 1818 O O . ALA A 1 270 ? 17.906 -21.888 24.965 1.00 27.32 251 ALA A O 1
ATOM 1820 N N . THR A 1 271 ? 16.571 -23.012 26.396 1.00 30.46 252 THR A N 1
ATOM 1821 C CA . THR A 1 271 ? 17.252 -22.570 27.621 1.00 32.60 252 THR A CA 1
ATOM 1822 C C . THR A 1 271 ? 18.122 -23.716 28.133 1.00 34.28 252 THR A C 1
ATOM 1823 O O . THR A 1 271 ? 17.922 -24.869 27.738 1.00 35.73 252 THR A O 1
ATOM 1827 N N . VAL A 1 272 ? 19.091 -23.405 28.999 1.00 35.54 253 VAL A N 1
ATOM 1828 C CA . VAL A 1 272 ? 20.057 -24.411 29.467 1.00 36.74 253 VAL A CA 1
ATOM 1829 C C . VAL A 1 272 ? 19.389 -25.625 30.124 1.00 37.47 253 VAL A C 1
ATOM 1830 O O . VAL A 1 272 ? 19.798 -26.757 29.882 1.00 36.34 253 VAL A O 1
ATOM 1834 N N . GLU A 1 273 ? 18.349 -25.384 30.921 1.00 39.71 254 GLU A N 1
ATOM 1835 C CA . GLU A 1 273 ? 17.666 -26.461 31.648 1.00 43.45 254 GLU A CA 1
ATOM 1836 C C . GLU A 1 273 ? 16.857 -27.381 30.727 1.00 43.52 254 GLU A C 1
ATOM 1837 O O . GLU A 1 273 ? 16.549 -28.518 31.094 1.00 44.34 254 GLU A O 1
ATOM 1843 N N . GLN A 1 274 ? 16.538 -26.895 29.530 1.00 41.74 255 GLN A N 1
ATOM 1844 C CA . GLN A 1 274 ? 15.870 -27.713 28.517 1.00 41.96 255 GLN A CA 1
ATOM 1845 C C . GLN A 1 274 ? 16.828 -28.637 27.771 1.00 41.27 255 GLN A C 1
ATOM 1846 O O . GLN A 1 274 ? 16.397 -29.555 27.073 1.00 42.86 255 GLN A O 1
ATOM 1852 N N . LEU A 1 275 ? 18.126 -28.389 27.910 1.00 39.60 256 LEU A N 1
ATOM 1853 C CA . LEU A 1 275 ? 19.136 -29.254 27.312 1.00 39.78 256 LEU A CA 1
ATOM 1854 C C . LEU A 1 275 ? 19.280 -30.550 28.110 1.00 41.22 256 LEU A C 1
ATOM 1855 O O . LEU A 1 275 ? 19.116 -30.539 29.331 1.00 41.84 256 LEU A O 1
ATOM 1860 N N . PRO A 1 276 ? 19.574 -31.673 27.422 1.00 42.05 257 PRO A N 1
ATOM 1861 C CA . PRO A 1 276 ? 19.952 -32.901 28.123 1.00 44.72 257 PRO A CA 1
ATOM 1862 C C . PRO A 1 276 ? 21.283 -32.714 28.851 1.00 46.41 257 PRO A C 1
ATOM 1863 O O . PRO A 1 276 ? 22.078 -31.851 28.464 1.00 46.54 257 PRO A O 1
ATOM 1867 N N . ALA A 1 277 ? 21.519 -33.523 29.884 1.00 47.64 258 ALA A N 1
ATOM 1868 C CA . ALA A 1 277 ? 22.673 -33.357 30.781 1.00 47.94 258 ALA A CA 1
ATOM 1869 C C . ALA A 1 277 ? 24.027 -33.253 30.072 1.00 47.66 258 ALA A C 1
ATOM 1870 O O . ALA A 1 277 ? 24.872 -32.452 30.468 1.00 46.63 258 ALA A O 1
ATOM 1872 N N . LYS A 1 278 ? 24.219 -34.052 29.024 1.00 48.94 259 LYS A N 1
ATOM 1873 C CA . LYS A 1 278 ? 25.488 -34.095 28.287 1.00 51.14 259 LYS A CA 1
ATOM 1874 C C . LYS A 1 278 ? 25.852 -32.783 27.583 1.00 52.14 259 LYS A C 1
ATOM 1875 O O . LYS A 1 278 ? 27.034 -32.499 27.373 1.00 53.07 259 LYS A O 1
ATOM 1881 N N . LEU A 1 279 ? 24.840 -31.992 27.233 1.00 51.55 260 LEU A N 1
ATOM 1882 C CA . LEU A 1 279 ? 25.038 -30.746 26.485 1.00 51.34 260 LEU A CA 1
ATOM 1883 C C . LEU A 1 279 ? 25.103 -29.503 27.372 1.00 51.70 260 LEU A C 1
ATOM 1884 O O . LEU A 1 279 ? 25.472 -28.420 26.905 1.00 50.34 260 LEU A O 1
ATOM 1889 N N . ARG A 1 280 ? 24.762 -29.666 28.648 1.00 52.31 261 ARG A N 1
ATOM 1890 C CA . ARG A 1 280 ? 24.585 -28.534 29.560 1.00 52.37 261 ARG A CA 1
ATOM 1891 C C . ARG A 1 280 ? 25.894 -27.905 30.056 1.00 51.63 261 ARG A C 1
ATOM 1892 O O . ARG A 1 280 ? 25.890 -26.778 30.557 1.00 52.44 261 ARG A O 1
ATOM 1900 N N . SER A 1 281 ? 27.003 -28.631 29.914 1.00 50.46 262 SER A N 1
ATOM 1901 C CA . SER A 1 281 ? 28.318 -28.136 30.336 1.00 48.77 262 SER A CA 1
ATOM 1902 C C . SER A 1 281 ? 28.904 -27.131 29.342 1.00 46.18 262 SER A C 1
ATOM 1903 O O . SER A 1 281 ? 29.743 -26.305 29.707 1.00 46.77 262 SER A O 1
ATOM 1906 N N . GLU A 1 282 ? 28.468 -27.221 28.087 1.00 41.54 263 GLU A N 1
ATOM 1907 C CA . GLU A 1 282 ? 28.850 -26.266 27.045 1.00 41.95 263 GLU A CA 1
ATOM 1908 C C . GLU A 1 282 ? 27.598 -25.846 26.280 1.00 36.97 263 GLU A C 1
ATOM 1909 O O . GLU A 1 282 ? 27.422 -26.234 25.126 1.00 36.21 263 GLU A O 1
ATOM 1915 N N . PRO A 1 283 ? 26.721 -25.049 26.918 1.00 34.58 264 PRO A N 1
ATOM 1916 C CA . PRO A 1 283 ? 25.437 -24.759 26.271 1.00 33.71 264 PRO A CA 1
ATOM 1917 C C . PRO A 1 283 ? 25.540 -23.839 25.052 1.00 31.84 264 PRO A C 1
ATOM 1918 O O . PRO A 1 283 ? 24.655 -23.870 24.200 1.00 31.32 264 PRO A O 1
ATOM 1922 N N . LEU A 1 284 ? 26.614 -23.055 24.970 1.00 32.96 265 LEU A N 1
ATOM 1923 C CA . LEU A 1 284 ? 26.776 -22.046 23.915 1.00 33.46 265 LEU A CA 1
ATOM 1924 C C . LEU A 1 284 ? 27.710 -22.499 22.796 1.00 36.03 265 LEU A C 1
ATOM 1925 O O . LEU A 1 284 ? 28.078 -21.714 21.918 1.00 37.26 265 LEU A O 1
ATOM 1930 N N . LYS A 1 285 ? 28.058 -23.781 22.826 1.00 39.25 266 LYS A N 1
ATOM 1931 C CA . LYS A 1 285 ? 28.982 -24.386 21.878 1.00 44.13 266 LYS A CA 1
ATOM 1932 C C . LYS A 1 285 ? 28.386 -24.462 20.479 1.00 46.36 266 LYS A C 1
ATOM 1933 O O . LYS A 1 285 ? 27.251 -24.907 20.311 1.00 47.14 266 LYS A O 1
ATOM 1939 N N . PHE A 1 286 ? 29.143 -24.017 19.479 1.00 47.35 267 PHE A N 1
ATOM 1940 C CA . PHE A 1 286 ? 28.814 -24.360 18.100 1.00 54.41 267 PHE A CA 1
ATOM 1941 C C . PHE A 1 286 ? 29.678 -25.537 17.657 1.00 56.18 267 PHE A C 1
ATOM 1942 O O . PHE A 1 286 ? 30.898 -25.408 17.522 1.00 58.53 267 PHE A O 1
ATOM 1950 N N . ASP A 1 287 ? 29.040 -26.683 17.443 1.00 60.63 268 ASP A N 1
ATOM 1951 C CA . ASP A 1 287 ? 29.738 -27.883 16.982 1.00 62.83 268 ASP A CA 1
ATOM 1952 C C . ASP A 1 287 ? 30.071 -27.807 15.492 1.00 64.10 268 ASP A C 1
ATOM 1953 O O . ASP A 1 287 ? 29.304 -27.251 14.699 1.00 62.89 268 ASP A O 1
ATOM 1958 N N . ALA A 1 288 ? 31.226 -28.362 15.128 1.00 66.17 269 ALA A N 1
ATOM 1959 C CA . ALA A 1 288 ? 31.738 -28.307 13.756 1.00 67.42 269 ALA A CA 1
ATOM 1960 C C . ALA A 1 288 ? 30.912 -29.165 12.791 1.00 68.57 269 ALA A C 1
ATOM 1961 O O . ALA A 1 288 ? 30.462 -30.253 13.167 1.00 67.61 269 ALA A O 1
ATOM 1963 N N . PRO A 1 289 ? 30.702 -28.670 11.549 1.00 69.97 270 PRO A N 1
ATOM 1964 C CA . PRO A 1 289 ? 30.059 -29.470 10.500 1.00 70.15 270 PRO A CA 1
ATOM 1965 C C . PRO A 1 289 ? 30.889 -30.718 10.197 1.00 69.98 270 PRO A C 1
ATOM 1966 O O . PRO A 1 289 ? 32.085 -30.609 9.913 1.00 71.04 270 PRO A O 1
ATOM 1970 N N . GLN A 1 290 ? 30.254 -31.886 10.269 1.00 68.84 271 GLN A N 1
ATOM 1971 C CA . GLN A 1 290 ? 30.958 -33.168 10.153 1.00 67.74 271 GLN A CA 1
ATOM 1972 C C . GLN A 1 290 ? 31.444 -33.487 8.735 1.00 65.89 271 GLN A C 1
ATOM 1973 O O . GLN A 1 290 ? 31.045 -32.836 7.766 1.00 63.34 271 GLN A O 1
ATOM 1979 N N . LEU A 1 291 ? 32.309 -34.496 8.640 1.00 64.83 272 LEU A N 1
ATOM 1980 C CA . LEU A 1 291 ? 32.982 -34.860 7.394 1.00 63.52 272 LEU A CA 1
ATOM 1981 C C . LEU A 1 291 ? 32.002 -35.374 6.337 1.00 62.19 272 LEU A C 1
ATOM 1982 O O . LEU A 1 291 ? 31.953 -34.855 5.220 1.00 61.30 272 LEU A O 1
ATOM 1987 N N . LEU A 1 292 ? 31.221 -36.386 6.705 1.00 60.99 273 LEU A N 1
ATOM 1988 C CA . LEU A 1 292 ? 30.354 -37.077 5.754 1.00 58.99 273 LEU A CA 1
ATOM 1989 C C . LEU A 1 292 ? 28.982 -36.418 5.623 1.00 56.74 273 LEU A C 1
ATOM 1990 O O . LEU A 1 292 ? 28.349 -36.060 6.622 1.00 57.33 273 LEU A O 1
ATOM 1995 N N . THR A 1 293 ? 28.550 -36.247 4.375 1.00 53.96 274 THR A N 1
ATOM 1996 C CA . THR A 1 293 ? 27.181 -35.841 4.056 1.00 51.92 274 THR A CA 1
ATOM 1997 C C . THR A 1 293 ? 26.443 -37.039 3.449 1.00 50.81 274 THR A C 1
ATOM 1998 O O . THR A 1 293 ? 27.056 -38.078 3.174 1.00 48.47 274 THR A O 1
ATOM 2002 N N . LEU A 1 294 ? 25.135 -36.899 3.238 1.00 49.14 275 LEU A N 1
ATOM 2003 C CA . LEU A 1 294 ? 24.328 -38.006 2.713 1.00 48.61 275 LEU A CA 1
ATOM 2004 C C . LEU A 1 294 ? 24.763 -38.556 1.335 1.00 47.77 275 LEU A C 1
ATOM 2005 O O . LEU A 1 294 ? 24.727 -39.771 1.138 1.00 46.43 275 LEU A O 1
ATOM 2010 N N . PRO A 1 295 ? 25.174 -37.678 0.386 1.00 49.15 276 PRO A N 1
ATOM 2011 C CA . PRO A 1 295 ? 25.701 -38.209 -0.885 1.00 49.89 276 PRO A CA 1
ATOM 2012 C C . PRO A 1 295 ? 26.961 -39.063 -0.718 1.00 49.74 276 PRO A C 1
ATOM 2013 O O . PRO A 1 295 ? 27.204 -39.967 -1.523 1.00 50.70 276 PRO A O 1
ATOM 2017 N N . ASP A 1 296 ? 27.751 -38.768 0.313 1.00 49.51 277 ASP A N 1
ATOM 2018 C CA . ASP A 1 296 ? 28.962 -39.535 0.602 1.00 49.03 277 ASP A CA 1
ATOM 2019 C C . ASP A 1 296 ? 28.612 -40.922 1.144 1.00 49.46 277 ASP A C 1
ATOM 2020 O O . ASP A 1 296 ? 29.260 -41.908 0.789 1.00 50.48 277 ASP A O 1
ATOM 2025 N N . VAL A 1 297 ? 27.577 -40.991 1.983 1.00 49.27 278 VAL A N 1
ATOM 2026 C CA . VAL A 1 297 ? 27.162 -42.250 2.615 1.00 50.18 278 VAL A CA 1
ATOM 2027 C C . VAL A 1 297 ? 26.228 -43.079 1.724 1.00 50.47 278 VAL A C 1
ATOM 2028 O O . VAL A 1 297 ? 26.330 -44.307 1.686 1.00 49.07 278 VAL A O 1
ATOM 2032 N N . PHE A 1 298 ? 25.325 -42.410 1.010 1.00 50.57 279 PHE A N 1
ATOM 2033 C CA . PHE A 1 298 ? 24.411 -43.093 0.093 1.00 51.95 279 PHE A CA 1
ATOM 2034 C C . PHE A 1 298 ? 24.526 -42.522 -1.325 1.00 52.18 279 PHE A C 1
ATOM 2035 O O . PHE A 1 298 ? 23.667 -41.747 -1.750 1.00 51.15 279 PHE A O 1
ATOM 2043 N N . PRO A 1 299 ? 25.584 -42.916 -2.068 1.00 51.69 280 PRO A N 1
ATOM 2044 C CA . PRO A 1 299 ? 25.870 -42.348 -3.392 1.00 51.23 280 PRO A CA 1
ATOM 2045 C C . PRO A 1 299 ? 24.802 -42.660 -4.438 1.00 51.59 280 PRO A C 1
ATOM 2046 O O . PRO A 1 299 ? 24.642 -41.902 -5.396 1.00 51.39 280 PRO A O 1
ATOM 2050 N N . ASN A 1 300 ? 24.084 -43.766 -4.252 1.00 52.10 281 ASN A N 1
ATOM 2051 C CA . ASN A 1 300 ? 23.018 -44.167 -5.173 1.00 53.23 281 ASN A CA 1
ATOM 2052 C C . ASN A 1 300 ? 21.639 -43.583 -4.829 1.00 51.60 281 ASN A C 1
ATOM 2053 O O . ASN A 1 300 ? 20.626 -44.009 -5.383 1.00 50.93 281 ASN A O 1
ATOM 2058 N N . GLY A 1 301 ? 21.610 -42.606 -3.924 1.00 49.24 282 GLY A N 1
ATOM 2059 C CA . GLY A 1 301 ? 20.368 -41.925 -3.553 1.00 48.02 282 GLY A CA 1
ATOM 2060 C C . GLY A 1 301 ? 19.651 -42.548 -2.366 1.00 45.89 282 GLY A C 1
ATOM 2061 O O . GLY A 1 301 ? 20.132 -43.517 -1.772 1.00 46.98 282 GLY A O 1
ATOM 2062 N N . LEU A 1 302 ? 18.492 -41.990 -2.027 1.00 44.76 283 LEU A N 1
ATOM 2063 C CA . LEU A 1 302 ? 17.738 -42.427 -0.847 1.00 43.77 283 LEU A CA 1
ATOM 2064 C C . LEU A 1 302 ? 16.482 -43.235 -1.189 1.00 41.83 283 LEU A C 1
ATOM 2065 O O . LEU A 1 302 ? 15.791 -43.721 -0.291 1.00 41.51 283 LEU A O 1
ATOM 2070 N N . ALA A 1 303 ? 16.204 -43.386 -2.482 1.00 39.74 284 ALA A N 1
ATOM 2071 C CA . ALA A 1 303 ? 14.977 -44.040 -2.940 1.00 38.25 284 ALA A CA 1
ATOM 2072 C C . ALA A 1 303 ? 15.035 -45.562 -2.814 1.00 37.38 284 ALA A C 1
ATOM 2073 O O . ALA A 1 303 ? 16.069 -46.181 -3.065 1.00 36.14 284 ALA A O 1
ATOM 2075 N N . ASN A 1 304 ? 13.920 -46.155 -2.394 1.00 34.43 285 ASN A N 1
ATOM 2076 C CA . ASN A 1 304 ? 13.748 -47.604 -2.435 1.00 32.63 285 ASN A CA 1
ATOM 2077 C C . ASN A 1 304 ? 12.353 -47.925 -2.985 1.00 31.63 285 ASN A C 1
ATOM 2078 O O . ASN A 1 304 ? 11.644 -47.010 -3.426 1.00 31.39 285 ASN A O 1
ATOM 2083 N N . LYS A 1 305 ? 11.953 -49.197 -2.970 1.00 30.50 286 LYS A N 1
ATOM 2084 C CA . LYS A 1 305 ? 10.665 -49.592 -3.563 1.00 30.96 286 LYS A CA 1
ATOM 2085 C C . LYS A 1 305 ? 9.447 -49.051 -2.804 1.00 30.53 286 LYS A C 1
ATOM 2086 O O . LYS A 1 305 ? 8.323 -49.096 -3.317 1.00 31.35 286 LYS A O 1
ATOM 2092 N N . TYR A 1 306 ? 9.679 -48.538 -1.597 1.00 29.67 287 TYR A N 1
ATOM 2093 C CA . TYR A 1 306 ? 8.606 -48.026 -0.726 1.00 29.82 287 TYR A CA 1
ATOM 2094 C C . TYR A 1 306 ? 8.378 -46.516 -0.814 1.00 30.76 287 TYR A C 1
ATOM 2095 O O . TYR A 1 306 ? 7.309 -46.027 -0.438 1.00 29.89 287 TYR A O 1
ATOM 2104 N N . THR A 1 307 ? 9.391 -45.790 -1.283 1.00 30.64 288 THR A N 1
ATOM 2105 C CA . THR A 1 307 ? 9.444 -44.318 -1.228 1.00 30.70 288 THR A CA 1
ATOM 2106 C C . THR A 1 307 ? 8.198 -43.580 -1.737 1.00 31.00 288 THR A C 1
ATOM 2107 O O . THR A 1 307 ? 7.734 -42.630 -1.100 1.00 31.18 288 THR A O 1
ATOM 2111 N N . PHE A 1 308 ? 7.663 -44.015 -2.873 1.00 31.84 289 PHE A N 1
ATOM 2112 C CA . PHE A 1 308 ? 6.620 -43.259 -3.568 1.00 32.95 289 PHE A CA 1
ATOM 2113 C C . PHE A 1 308 ? 5.211 -43.816 -3.372 1.00 32.90 289 PHE A C 1
ATOM 2114 O O . PHE A 1 308 ? 4.241 -43.311 -3.953 1.00 34.68 289 PHE A O 1
ATOM 2122 N N . GLY A 1 309 ? 5.103 -44.855 -2.552 1.00 30.34 290 GLY A N 1
ATOM 2123 C CA . GLY A 1 309 ? 3.805 -45.419 -2.213 1.00 27.62 290 GLY A CA 1
ATOM 2124 C C . GLY A 1 309 ? 3.411 -45.096 -0.781 1.00 26.77 290 GLY A C 1
ATOM 2125 O O . GLY A 1 309 ? 4.070 -44.298 -0.111 1.00 25.36 290 GLY A O 1
ATOM 2126 N N . PRO A 1 310 ? 2.327 -45.726 -0.303 1.00 24.55 291 PRO A N 1
ATOM 2127 C CA . PRO A 1 310 ? 1.730 -45.490 1.019 1.00 24.08 291 PRO A CA 1
ATOM 2128 C C . PRO A 1 310 ? 2.635 -45.715 2.233 1.00 23.45 291 PRO A C 1
ATOM 2129 O O . PRO A 1 310 ? 2.459 -45.036 3.250 1.00 22.85 291 PRO A O 1
ATOM 2133 N N . ILE A 1 311 ? 3.577 -46.656 2.162 1.00 23.08 292 ILE A N 1
ATOM 2134 C CA . ILE A 1 311 ? 4.525 -46.820 3.273 1.00 23.71 292 ILE A CA 1
ATOM 2135 C C . ILE A 1 311 ? 5.522 -45.654 3.300 1.00 23.37 292 ILE A C 1
ATOM 2136 O O . ILE A 1 311 ? 5.874 -45.170 4.378 1.00 24.76 292 ILE A O 1
ATOM 2141 N N . GLY A 1 312 ? 5.978 -45.223 2.123 1.00 24.34 293 GLY A N 1
ATOM 2142 C CA . GLY A 1 312 ? 6.798 -44.011 2.000 1.00 24.46 293 GLY A CA 1
ATOM 2143 C C . GLY A 1 312 ? 6.118 -42.791 2.597 1.00 25.42 293 GLY A C 1
ATOM 2144 O O . GLY A 1 312 ? 6.734 -42.027 3.349 1.00 24.10 293 GLY A O 1
ATOM 2145 N N . GLU A 1 313 ? 4.839 -42.618 2.266 1.00 25.50 294 GLU A N 1
ATOM 2146 C CA . GLU A 1 313 ? 4.032 -41.526 2.816 1.00 27.60 294 GLU A CA 1
ATOM 2147 C C . GLU A 1 313 ? 4.008 -41.541 4.338 1.00 26.43 294 GLU A C 1
ATOM 2148 O O . GLU A 1 313 ? 4.263 -40.519 4.972 1.00 25.35 294 GLU A O 1
ATOM 2154 N N . LEU A 1 314 ? 3.698 -42.702 4.920 1.00 25.19 295 LEU A N 1
ATOM 2155 C CA . LEU A 1 314 ? 3.673 -42.851 6.374 1.00 25.54 295 LEU A CA 1
ATOM 2156 C C . LEU A 1 314 ? 5.028 -42.568 6.976 1.00 25.17 295 LEU A C 1
ATOM 2157 O O . LEU A 1 314 ? 5.121 -41.888 7.991 1.00 24.92 295 LEU A O 1
ATOM 2162 N N . TRP A 1 315 ? 6.076 -43.086 6.339 1.00 25.29 296 TRP A N 1
ATOM 2163 C CA . TRP A 1 315 ? 7.428 -42.927 6.848 1.00 28.44 296 TRP A CA 1
ATOM 2164 C C . TRP A 1 315 ? 7.821 -41.480 6.925 1.00 28.21 296 TRP A C 1
ATOM 2165 O O . TRP A 1 315 ? 8.384 -41.040 7.930 1.00 27.15 296 TRP A O 1
ATOM 2176 N N . TYR A 1 316 ? 7.550 -40.731 5.859 1.00 29.43 297 TYR A N 1
ATOM 2177 C CA . TYR A 1 316 ? 7.898 -39.312 5.827 1.00 31.29 297 TYR A CA 1
ATOM 2178 C C . TYR A 1 316 ? 7.055 -38.499 6.802 1.00 29.79 297 TYR A C 1
ATOM 2179 O O . TYR A 1 316 ? 7.578 -37.617 7.481 1.00 28.30 297 TYR A O 1
ATOM 2188 N N . ARG A 1 317 ? 5.764 -38.817 6.884 1.00 29.50 298 ARG A N 1
ATOM 2189 C CA . ARG A 1 317 ? 4.873 -38.246 7.900 1.00 30.79 298 ARG A CA 1
ATOM 2190 C C . ARG A 1 317 ? 5.428 -38.433 9.313 1.00 30.01 298 ARG A C 1
ATOM 2191 O O . ARG A 1 317 ? 5.516 -37.476 10.080 1.00 28.98 298 ARG A O 1
ATOM 2199 N N . LYS A 1 318 ? 5.792 -39.672 9.651 1.00 29.66 299 LYS A N 1
ATOM 2200 C CA . LYS A 1 318 ? 6.322 -40.003 10.983 1.00 31.71 299 LYS A CA 1
ATOM 2201 C C . LYS A 1 318 ? 7.652 -39.327 11.292 1.00 31.57 299 LYS A C 1
ATOM 2202 O O . LYS A 1 318 ? 7.831 -38.782 12.376 1.00 31.50 299 LYS A O 1
ATOM 2208 N N . SER A 1 319 ? 8.585 -39.361 10.344 1.00 31.82 300 SER A N 1
ATOM 2209 C CA . SER A 1 319 ? 9.908 -38.794 10.581 1.00 32.48 300 SER A CA 1
ATOM 2210 C C . SER A 1 319 ? 9.839 -37.273 10.760 1.00 30.93 300 SER A C 1
ATOM 2211 O O . SER A 1 319 ? 10.559 -36.707 11.586 1.00 30.58 300 SER A O 1
ATOM 2214 N N . GLY A 1 320 ? 8.959 -36.627 9.996 1.00 28.63 301 GLY A N 1
ATOM 2215 C CA . GLY A 1 320 ? 8.802 -35.172 10.047 1.00 26.82 301 GLY A CA 1
ATOM 2216 C C . GLY A 1 320 ? 7.839 -34.662 11.107 1.00 25.80 301 GLY A C 1
ATOM 2217 O O . GLY A 1 320 ? 7.597 -33.458 11.202 1.00 24.78 301 GLY A O 1
ATOM 2218 N N . THR A 1 321 ? 7.273 -35.568 11.900 1.00 24.60 302 THR A N 1
ATOM 2219 C CA . THR A 1 321 ? 6.357 -35.176 12.976 1.00 24.70 302 THR A CA 1
ATOM 2220 C C . THR A 1 321 ? 6.978 -35.493 14.329 1.00 25.33 302 THR A C 1
ATOM 2221 O O . THR A 1 321 ? 7.297 -36.653 14.620 1.00 24.90 302 THR A O 1
ATOM 2225 N N . TYR A 1 322 ? 7.145 -34.463 15.154 1.00 24.60 303 TYR A N 1
ATOM 2226 C CA . TYR A 1 322 ? 7.838 -34.599 16.439 1.00 25.27 303 TYR A CA 1
ATOM 2227 C C . TYR A 1 322 ? 7.611 -33.362 17.305 1.00 25.70 303 TYR A C 1
ATOM 2228 O O . TYR A 1 322 ? 7.257 -32.292 16.795 1.00 24.82 303 TYR A O 1
ATOM 2237 N N . ARG A 1 323 ? 7.810 -33.519 18.612 1.00 25.99 304 ARG A N 1
ATOM 2238 C CA . ARG A 1 323 ? 7.599 -32.432 19.568 1.00 25.55 304 ARG A CA 1
ATOM 2239 C C . ARG A 1 323 ? 8.786 -32.313 20.513 1.00 26.54 304 ARG A C 1
ATOM 2240 O O . ARG A 1 323 ? 9.282 -33.320 21.027 1.00 27.79 304 ARG A O 1
ATOM 2248 N N . GLY A 1 324 ? 9.245 -31.081 20.731 1.00 26.35 305 GLY A N 1
ATOM 2249 C CA . GLY A 1 324 ? 10.285 -30.801 21.719 1.00 26.38 305 GLY A CA 1
ATOM 2250 C C . GLY A 1 324 ? 11.653 -31.399 21.443 1.00 27.84 305 GLY A C 1
ATOM 2251 O O . GLY A 1 324 ? 12.375 -31.765 22.373 1.00 28.70 305 GLY A O 1
ATOM 2252 N N . LYS A 1 325 ? 12.017 -31.495 20.170 1.00 27.67 306 LYS A N 1
ATOM 2253 C CA . LYS A 1 325 ? 13.304 -32.063 19.789 1.00 28.70 306 LYS A CA 1
ATOM 2254 C C . LYS A 1 325 ? 14.399 -31.007 19.898 1.00 29.11 306 LYS A C 1
ATOM 2255 O O . LYS A 1 325 ? 14.276 -29.912 19.338 1.00 26.74 306 LYS A O 1
ATOM 2261 N N . VAL A 1 326 ? 15.467 -31.346 20.619 1.00 28.71 307 VAL A N 1
ATOM 2262 C CA . VAL A 1 326 ? 16.604 -30.445 20.780 1.00 29.69 307 VAL A CA 1
ATOM 2263 C C . VAL A 1 326 ? 17.476 -30.556 19.541 1.00 29.79 307 VAL A C 1
ATOM 2264 O O . VAL A 1 326 ? 17.866 -31.656 19.139 1.00 30.11 307 VAL A O 1
ATOM 2268 N N . GLN A 1 327 ? 17.760 -29.414 18.927 1.00 29.14 308 GLN A N 1
ATOM 2269 C CA . GLN A 1 327 ? 18.548 -29.385 17.700 1.00 30.27 308 GLN A CA 1
ATOM 2270 C C . GLN A 1 327 ? 19.598 -28.287 17.749 1.00 30.21 308 GLN A C 1
ATOM 2271 O O . GLN A 1 327 ? 19.349 -27.219 18.306 1.00 29.38 308 GLN A O 1
ATOM 2277 N N . ASN A 1 328 ? 20.764 -28.551 17.159 1.00 32.52 309 ASN A N 1
ATOM 2278 C CA . ASN A 1 328 ? 21.770 -27.502 16.949 1.00 33.96 309 ASN A CA 1
ATOM 2279 C C . ASN A 1 328 ? 21.424 -26.643 15.732 1.00 33.59 309 ASN A C 1
ATOM 2280 O O . ASN A 1 328 ? 20.393 -26.865 15.088 1.00 31.75 309 ASN A O 1
ATOM 2285 N N . LEU A 1 329 ? 22.276 -25.665 15.421 1.00 33.91 310 LEU A N 1
ATOM 2286 C CA . LEU A 1 329 ? 22.006 -24.734 14.324 1.00 33.78 310 LEU A CA 1
ATOM 2287 C C . LEU A 1 329 ? 21.852 -25.424 12.969 1.00 34.30 310 LEU A C 1
ATOM 2288 O O . LEU A 1 329 ? 20.909 -25.138 12.234 1.00 32.81 310 LEU A O 1
ATOM 2293 N N . THR A 1 330 ? 22.777 -26.321 12.634 1.00 34.38 311 THR A N 1
ATOM 2294 C CA . THR A 1 330 ? 22.723 -27.020 11.349 1.00 34.57 311 THR A CA 1
ATOM 2295 C C . THR A 1 330 ? 21.447 -27.860 11.236 1.00 34.19 311 THR A C 1
ATOM 2296 O O . THR A 1 330 ? 20.756 -27.808 10.218 1.00 34.88 311 THR A O 1
ATOM 2300 N N . GLN A 1 331 ? 21.128 -28.609 12.289 1.00 32.20 312 GLN A N 1
ATOM 2301 C CA . GLN A 1 331 ? 19.931 -29.447 12.300 1.00 32.77 312 GLN A CA 1
ATOM 2302 C C . GLN A 1 331 ? 18.669 -28.624 12.067 1.00 31.47 312 GLN A C 1
ATOM 2303 O O . GLN A 1 331 ? 17.868 -28.927 11.177 1.00 32.47 312 GLN A O 1
ATOM 2309 N N . PHE A 1 332 ? 18.515 -27.563 12.853 1.00 29.81 313 PHE A N 1
ATOM 2310 C CA . PHE A 1 332 ? 17.292 -26.774 12.832 1.00 29.35 313 PHE A CA 1
ATOM 2311 C C . PHE A 1 332 ? 17.231 -25.811 11.652 1.00 30.23 313 PHE A C 1
ATOM 2312 O O . PHE A 1 332 ? 16.192 -25.691 10.997 1.00 30.08 313 PHE A O 1
ATOM 2320 N N . TYR A 1 333 ? 18.349 -25.139 11.384 1.00 30.55 314 TYR A N 1
ATOM 2321 C CA . TYR A 1 333 ? 18.354 -23.962 10.513 1.00 32.22 314 TYR A CA 1
ATOM 2322 C C . TYR A 1 333 ? 18.942 -24.223 9.134 1.00 33.01 314 TYR A C 1
ATOM 2323 O O . TYR A 1 333 ? 18.618 -23.524 8.176 1.00 32.22 314 TYR A O 1
ATOM 2332 N N . HIS A 1 334 ? 19.797 -25.236 9.032 1.00 35.51 315 HIS A N 1
ATOM 2333 C CA . HIS A 1 334 ? 20.422 -25.567 7.754 1.00 38.41 315 HIS A CA 1
ATOM 2334 C C . HIS A 1 334 ? 20.214 -27.019 7.376 1.00 39.00 315 HIS A C 1
ATOM 2335 O O . HIS A 1 334 ? 21.184 -27.715 7.059 1.00 38.29 315 HIS A O 1
ATOM 2342 N N . PRO A 1 335 ? 18.945 -27.499 7.377 1.00 39.76 316 PRO A N 1
ATOM 2343 C CA . PRO A 1 335 ? 18.714 -28.945 7.209 1.00 41.82 316 PRO A CA 1
ATOM 2344 C C . PRO A 1 335 ? 19.034 -29.497 5.814 1.00 43.68 316 PRO A C 1
ATOM 2345 O O . PRO A 1 335 ? 19.100 -30.721 5.641 1.00 43.93 316 PRO A O 1
ATOM 2349 N N . LEU A 1 336 ? 19.232 -28.608 4.839 1.00 44.68 317 LEU A N 1
ATOM 2350 C CA . LEU A 1 336 ? 19.650 -29.016 3.495 1.00 46.67 317 LEU A CA 1
ATOM 2351 C C . LEU A 1 336 ? 21.145 -29.324 3.396 1.00 46.90 317 LEU A C 1
ATOM 2352 O O . LEU A 1 336 ? 21.580 -29.964 2.435 1.00 47.42 317 LEU A O 1
ATOM 2357 N N . ASP A 1 337 ? 21.920 -28.871 4.384 1.00 47.03 318 ASP A N 1
ATOM 2358 C CA . ASP A 1 337 ? 23.373 -29.089 4.412 1.00 49.19 318 ASP A CA 1
ATOM 2359 C C . ASP A 1 337 ? 23.755 -30.567 4.337 1.00 50.92 318 ASP A C 1
ATOM 2360 O O . ASP A 1 337 ? 24.752 -30.925 3.698 1.00 52.10 318 ASP A O 1
ATOM 2365 N N . MET A 1 338 ? 22.954 -31.417 4.977 1.00 51.77 319 MET A N 1
ATOM 2366 C CA . MET A 1 338 ? 23.195 -32.863 4.988 1.00 54.00 319 MET A CA 1
ATOM 2367 C C . MET A 1 338 ? 23.051 -33.493 3.597 1.00 53.04 319 MET A C 1
ATOM 2368 O O . MET A 1 338 ? 23.631 -34.547 3.327 1.00 52.02 319 MET A O 1
ATOM 2373 N N . PHE A 1 339 ? 22.292 -32.834 2.719 1.00 51.96 320 PHE A N 1
ATOM 2374 C CA . PHE A 1 339 ? 22.084 -33.323 1.353 1.00 53.35 320 PHE A CA 1
ATOM 2375 C C . PHE A 1 339 ? 23.244 -33.019 0.398 1.00 54.22 320 PHE A C 1
ATOM 2376 O O . PHE A 1 339 ? 23.207 -33.412 -0.770 1.00 52.38 320 PHE A O 1
ATOM 2384 N N . GLY A 1 340 ? 24.261 -32.317 0.901 1.00 55.09 321 GLY A N 1
ATOM 2385 C CA . GLY A 1 340 ? 25.509 -32.076 0.164 1.00 56.45 321 GLY A CA 1
ATOM 2386 C C . GLY A 1 340 ? 25.338 -31.700 -1.300 1.00 57.74 321 GLY A C 1
ATOM 2387 O O . GLY A 1 340 ? 24.570 -30.790 -1.628 1.00 56.87 321 GLY A O 1
ATOM 2388 N N . GLU A 1 341 ? 26.034 -32.425 -2.176 1.00 59.59 322 GLU A N 1
ATOM 2389 C CA . GLU A 1 341 ? 26.070 -32.112 -3.613 1.00 60.80 322 GLU A CA 1
ATOM 2390 C C . GLU A 1 341 ? 24.748 -32.322 -4.371 1.00 60.18 322 GLU A C 1
ATOM 2391 O O . GLU A 1 341 ? 24.632 -31.922 -5.534 1.00 59.66 322 GLU A O 1
ATOM 2397 N N . TRP A 1 342 ? 23.767 -32.946 -3.715 1.00 58.71 323 TRP A N 1
ATOM 2398 C CA . TRP A 1 342 ? 22.469 -33.248 -4.353 1.00 59.71 323 TRP A CA 1
ATOM 2399 C C . TRP A 1 342 ? 21.616 -32.045 -4.666 1.00 60.70 323 TRP A C 1
ATOM 2400 O O . TRP A 1 342 ? 20.920 -32.026 -5.696 1.00 61.30 323 TRP A O 1
ATOM 2411 N N . ASN A 1 343 ? 21.632 -31.044 -3.781 1.00 61.87 324 ASN A N 1
ATOM 2412 C CA . ASN A 1 343 ? 20.860 -29.823 -4.034 1.00 62.66 324 ASN A CA 1
ATOM 2413 C C . ASN A 1 343 ? 21.471 -28.953 -5.137 1.00 62.32 324 ASN A C 1
ATOM 2414 O O . ASN A 1 343 ? 22.698 -28.815 -5.226 1.00 59.42 324 ASN A O 1
ATOM 2419 N N . ARG A 1 344 ? 20.597 -28.378 -5.969 1.00 63.01 325 ARG A N 1
ATOM 2420 C CA . ARG A 1 344 ? 20.979 -27.544 -7.122 1.00 63.85 325 ARG A CA 1
ATOM 2421 C C . ARG A 1 344 ? 21.812 -28.321 -8.153 1.00 64.10 325 ARG A C 1
ATOM 2422 O O . ARG A 1 344 ? 22.821 -27.818 -8.657 1.00 63.62 325 ARG A O 1
ATOM 2430 N N . ALA A 1 345 ? 21.386 -29.547 -8.460 1.00 64.54 326 ALA A N 1
ATOM 2431 C CA . ALA A 1 345 ? 22.107 -30.380 -9.431 1.00 65.07 326 ALA A CA 1
ATOM 2432 C C . ALA A 1 345 ? 21.679 -30.035 -10.889 1.00 64.95 326 ALA A C 1
ATOM 2433 O O . ALA A 1 345 ? 20.542 -30.623 -11.275 1.00 66.39 326 ALA A O 1
ATOM 2435 N N . GLY A 1 350 ? 22.520 -23.402 -14.159 1.00 40.68 331 GLY A N 1
ATOM 2436 C CA . GLY A 1 350 ? 21.325 -23.233 -15.013 1.00 40.04 331 GLY A CA 1
ATOM 2437 C C . GLY A 1 350 ? 20.045 -23.368 -14.211 1.00 38.57 331 GLY A C 1
ATOM 2438 O O . GLY A 1 350 ? 19.184 -24.181 -14.540 1.00 37.41 331 GLY A O 1
ATOM 2439 N N . PHE A 1 351 ? 19.941 -22.578 -13.144 1.00 37.53 332 PHE A N 1
ATOM 2440 C CA . PHE A 1 351 ? 18.722 -22.485 -12.348 1.00 36.94 332 PHE A CA 1
ATOM 2441 C C . PHE A 1 351 ? 18.346 -21.018 -12.203 1.00 33.60 332 PHE A C 1
ATOM 2442 O O . PHE A 1 351 ? 19.216 -20.151 -12.174 1.00 31.01 332 PHE A O 1
ATOM 2450 N N . LEU A 1 352 ? 17.050 -20.752 -12.116 1.00 30.35 333 LEU A N 1
ATOM 2451 C CA . LEU A 1 352 ? 16.554 -19.414 -11.845 1.00 30.14 333 LEU A CA 1
ATOM 2452 C C . LEU A 1 352 ? 15.839 -19.426 -10.500 1.00 29.37 333 LEU A C 1
ATOM 2453 O O . LEU A 1 352 ? 14.859 -20.143 -10.326 1.00 28.20 333 LEU A O 1
ATOM 2458 N N . GLN A 1 353 ? 16.354 -18.647 -9.552 1.00 27.88 334 GLN A N 1
ATOM 2459 C CA . GLN A 1 353 ? 15.754 -18.519 -8.231 1.00 29.54 334 GLN A CA 1
ATOM 2460 C C . GLN A 1 353 ? 14.661 -17.447 -8.285 1.00 28.69 334 GLN A C 1
ATOM 2461 O O . GLN A 1 353 ? 14.891 -16.346 -8.775 1.00 29.27 334 GLN A O 1
ATOM 2467 N N . TYR A 1 354 ? 13.469 -17.775 -7.801 1.00 25.19 335 TYR A N 1
ATOM 2468 C CA . TYR A 1 354 ? 12.349 -16.852 -7.880 1.00 24.10 335 TYR A CA 1
ATOM 2469 C C . TYR A 1 354 ? 11.687 -16.800 -6.520 1.00 23.38 335 TYR A C 1
ATOM 2470 O O . TYR A 1 354 ? 11.259 -17.833 -6.006 1.00 23.75 335 TYR A O 1
ATOM 2479 N N . GLN A 1 355 ? 11.621 -15.610 -5.925 1.00 22.03 336 GLN A N 1
ATOM 2480 C CA . GLN A 1 355 ? 11.050 -15.473 -4.588 1.00 20.83 336 GLN A CA 1
ATOM 2481 C C . GLN A 1 355 ? 10.041 -14.324 -4.552 1.00 20.53 336 GLN A C 1
ATOM 2482 O O . GLN A 1 355 ? 10.311 -13.237 -5.058 1.00 20.43 336 GLN A O 1
ATOM 2488 N N . PHE A 1 356 ? 8.876 -14.571 -3.964 1.00 19.44 337 PHE A N 1
ATOM 2489 C CA . PHE A 1 356 ? 7.837 -13.543 -3.900 1.00 19.65 337 PHE A CA 1
ATOM 2490 C C . PHE A 1 356 ? 7.047 -13.686 -2.614 1.00 19.58 337 PHE A C 1
ATOM 2491 O O . PHE A 1 356 ? 7.085 -14.738 -1.970 1.00 20.38 337 PHE A O 1
ATOM 2499 N N . VAL A 1 357 ? 6.352 -12.617 -2.239 1.00 18.78 338 VAL A N 1
ATOM 2500 C CA . VAL A 1 357 ? 5.449 -12.651 -1.099 1.00 18.39 338 VAL A CA 1
ATOM 2501 C C . VAL A 1 357 ? 4.082 -12.137 -1.555 1.00 18.33 338 VAL A C 1
ATOM 2502 O O . VAL A 1 357 ? 4.001 -11.213 -2.356 1.00 17.69 338 VAL A O 1
ATOM 2506 N N . ILE A 1 358 ? 3.013 -12.774 -1.082 1.00 18.00 339 ILE A N 1
ATOM 2507 C CA . ILE A 1 358 ? 1.646 -12.337 -1.370 1.00 18.87 339 ILE A CA 1
ATOM 2508 C C . ILE A 1 358 ? 1.023 -11.918 -0.036 1.00 19.07 339 ILE A C 1
ATOM 2509 O O . ILE A 1 358 ? 1.180 -12.640 0.943 1.00 20.17 339 ILE A O 1
ATOM 2514 N N . PRO A 1 359 ? 0.330 -10.755 0.022 1.00 19.41 340 PRO A N 1
ATOM 2515 C CA . PRO A 1 359 ? -0.286 -10.316 1.292 1.00 19.60 340 PRO A CA 1
ATOM 2516 C C . PRO A 1 359 ? -1.186 -11.397 1.913 1.00 20.43 340 PRO A C 1
ATOM 2517 O O . PRO A 1 359 ? -1.871 -12.125 1.182 1.00 21.37 340 PRO A O 1
ATOM 2521 N N . THR A 1 360 ? -1.171 -11.474 3.246 1.00 20.45 341 THR A N 1
ATOM 2522 C CA . THR A 1 360 ? -1.845 -12.534 4.025 1.00 22.54 341 THR A CA 1
ATOM 2523 C C . THR A 1 360 ? -3.287 -12.785 3.594 1.00 23.58 341 THR A C 1
ATOM 2524 O O . THR A 1 360 ? -3.686 -13.932 3.377 1.00 23.21 341 THR A O 1
ATOM 2528 N N . GLU A 1 361 ? -4.059 -11.706 3.469 1.00 24.14 342 GLU A N 1
ATOM 2529 C CA . GLU A 1 361 ? -5.486 -11.786 3.129 1.00 24.59 342 GLU A CA 1
ATOM 2530 C C . GLU A 1 361 ? -5.742 -12.449 1.783 1.00 25.28 342 GLU A C 1
ATOM 2531 O O . GLU A 1 361 ? -6.792 -13.048 1.573 1.00 26.05 342 GLU A O 1
ATOM 2537 N N . ALA A 1 362 ? -4.776 -12.357 0.875 1.00 23.06 343 ALA A N 1
ATOM 2538 C CA . ALA A 1 362 ? -4.961 -12.886 -0.468 1.00 23.96 343 ALA A CA 1
ATOM 2539 C C . ALA A 1 362 ? -4.673 -14.384 -0.551 1.00 24.72 343 ALA A C 1
ATOM 2540 O O . ALA A 1 362 ? -3.873 -14.834 -1.381 1.00 23.98 343 ALA A O 1
ATOM 2542 N N . VAL A 1 363 ? -5.352 -15.163 0.286 1.00 25.79 344 VAL A N 1
ATOM 2543 C CA . VAL A 1 363 ? -5.051 -16.596 0.385 1.00 27.19 344 VAL A CA 1
ATOM 2544 C C . VAL A 1 363 ? -5.433 -17.383 -0.879 1.00 26.80 344 VAL A C 1
ATOM 2545 O O . VAL A 1 363 ? -4.646 -18.217 -1.345 1.00 26.77 344 VAL A O 1
ATOM 2549 N N . ASP A 1 364 ? -6.606 -17.100 -1.448 1.00 27.27 345 ASP A N 1
ATOM 2550 C CA . ASP A 1 364 ? -7.045 -17.768 -2.683 1.00 28.65 345 ASP A CA 1
ATOM 2551 C C . ASP A 1 364 ? -6.132 -17.427 -3.850 1.00 27.33 345 ASP A C 1
ATOM 2552 O O . ASP A 1 364 ? -5.835 -18.281 -4.698 1.00 26.12 345 ASP A O 1
ATOM 2557 N N . GLU A 1 365 ? -5.710 -16.164 -3.889 1.00 26.03 346 GLU A N 1
ATOM 2558 C CA . GLU A 1 365 ? -4.788 -15.662 -4.900 1.00 25.12 346 GLU A CA 1
ATOM 2559 C C . GLU A 1 365 ? -3.453 -16.403 -4.794 1.00 23.74 346 GLU A C 1
ATOM 2560 O O . GLU A 1 365 ? -2.876 -16.837 -5.802 1.00 23.87 346 GLU A O 1
ATOM 2566 N N . PHE A 1 366 ? -2.971 -16.539 -3.562 1.00 24.30 347 PHE A N 1
ATOM 2567 C CA . PHE A 1 366 ? -1.760 -17.294 -3.275 1.00 24.36 347 PHE A CA 1
ATOM 2568 C C . PHE A 1 366 ? -1.871 -18.739 -3.768 1.00 24.71 347 PHE A C 1
ATOM 2569 O O . PHE A 1 366 ? -0.979 -19.243 -4.455 1.00 23.44 347 PHE A O 1
ATOM 2577 N N . LYS A 1 367 ? -2.974 -19.397 -3.433 1.00 25.13 348 LYS A N 1
ATOM 2578 C CA . LYS A 1 367 ? -3.186 -20.773 -3.888 1.00 26.52 348 LYS A CA 1
ATOM 2579 C C . LYS A 1 367 ? -3.201 -20.862 -5.403 1.00 24.92 348 LYS A C 1
ATOM 2580 O O . LYS A 1 367 ? -2.665 -21.810 -5.975 1.00 25.55 348 LYS A O 1
ATOM 2586 N N . LYS A 1 368 ? -3.801 -19.861 -6.042 1.00 24.07 349 LYS A N 1
ATOM 2587 C CA . LYS A 1 368 ? -3.906 -19.820 -7.496 1.00 24.87 349 LYS A CA 1
ATOM 2588 C C . LYS A 1 368 ? -2.514 -19.765 -8.116 1.00 23.71 349 LYS A C 1
ATOM 2589 O O . LYS A 1 368 ? -2.223 -20.489 -9.076 1.00 22.09 349 LYS A O 1
ATOM 2595 N N . ILE A 1 369 ? -1.648 -18.925 -7.551 1.00 24.17 350 ILE A N 1
ATOM 2596 C CA . ILE A 1 369 ? -0.283 -18.810 -8.062 1.00 24.41 350 ILE A CA 1
ATOM 2597 C C . ILE A 1 369 ? 0.494 -20.126 -7.910 1.00 23.24 350 ILE A C 1
ATOM 2598 O O . ILE A 1 369 ? 1.231 -20.514 -8.816 1.00 22.33 350 ILE A O 1
ATOM 2603 N N . ILE A 1 370 ? 0.294 -20.831 -6.798 1.00 22.37 351 ILE A N 1
ATOM 2604 C CA . ILE A 1 370 ? 0.945 -22.131 -6.607 1.00 22.06 351 ILE A CA 1
ATOM 2605 C C . ILE A 1 370 ? 0.468 -23.140 -7.658 1.00 22.43 351 ILE A C 1
ATOM 2606 O O . ILE A 1 370 ? 1.280 -23.897 -8.197 1.00 22.40 351 ILE A O 1
ATOM 2611 N N . GLY A 1 371 ? -0.842 -23.137 -7.934 1.00 22.93 352 GLY A N 1
ATOM 2612 C CA . GLY A 1 371 ? -1.441 -23.944 -9.012 1.00 24.22 352 GLY A CA 1
ATOM 2613 C C . GLY A 1 371 ? -0.847 -23.638 -10.382 1.00 24.14 352 GLY A C 1
ATOM 2614 O O . GLY A 1 371 ? -0.489 -24.550 -11.143 1.00 25.92 352 GLY A O 1
ATOM 2615 N N . VAL A 1 372 ? -0.715 -22.349 -10.683 1.00 24.21 353 VAL A N 1
ATOM 2616 C CA . VAL A 1 372 ? -0.061 -21.897 -11.914 1.00 24.34 353 VAL A CA 1
ATOM 2617 C C . VAL A 1 372 ? 1.360 -22.476 -12.051 1.00 24.31 353 VAL A C 1
ATOM 2618 O O . VAL A 1 372 ? 1.717 -23.016 -13.100 1.00 24.99 353 VAL A O 1
ATOM 2622 N N . ILE A 1 373 ? 2.154 -22.398 -10.983 1.00 23.98 354 ILE A N 1
ATOM 2623 C CA . ILE A 1 373 ? 3.523 -22.922 -11.007 1.00 23.44 354 ILE A CA 1
ATOM 2624 C C . ILE A 1 373 ? 3.536 -24.428 -11.300 1.00 23.14 354 ILE A C 1
ATOM 2625 O O . ILE A 1 373 ? 4.323 -24.905 -12.121 1.00 22.91 354 ILE A O 1
ATOM 2630 N N . GLN A 1 374 ? 2.655 -25.168 -10.633 1.00 23.44 355 GLN A N 1
ATOM 2631 C CA . GLN A 1 374 ? 2.606 -26.623 -10.782 1.00 24.23 355 GLN A CA 1
ATOM 2632 C C . GLN A 1 374 ? 2.243 -27.038 -12.207 1.00 25.53 355 GLN A C 1
ATOM 2633 O O . GLN A 1 374 ? 2.824 -27.981 -12.743 1.00 26.27 355 GLN A O 1
ATOM 2639 N N . ALA A 1 375 ? 1.296 -26.325 -12.813 1.00 25.72 356 ALA A N 1
ATOM 2640 C CA . ALA A 1 375 ? 0.796 -26.658 -14.151 1.00 26.67 356 ALA A CA 1
ATOM 2641 C C . ALA A 1 375 ? 1.665 -26.101 -15.279 1.00 28.06 356 ALA A C 1
ATOM 2642 O O . ALA A 1 375 ? 1.359 -26.298 -16.464 1.00 28.19 356 ALA A O 1
ATOM 2644 N N . SER A 1 376 ? 2.755 -25.432 -14.909 1.00 27.39 357 SER A N 1
ATOM 2645 C CA . SER A 1 376 ? 3.559 -24.662 -15.861 1.00 28.20 357 SER A CA 1
ATOM 2646 C C . SER A 1 376 ? 4.469 -25.518 -16.735 1.00 29.46 357 SER A C 1
ATOM 2647 O O . SER A 1 376 ? 4.843 -25.101 -17.826 1.00 30.49 357 SER A O 1
ATOM 2650 N N . GLY A 1 377 ? 4.838 -26.699 -16.248 1.00 29.60 358 GLY A N 1
ATOM 2651 C CA . GLY A 1 377 ? 5.815 -27.540 -16.939 1.00 30.78 358 GLY A CA 1
ATOM 2652 C C . GLY A 1 377 ? 7.236 -27.236 -16.494 1.00 31.27 358 GLY A C 1
ATOM 2653 O O . GLY A 1 377 ? 8.193 -27.856 -16.965 1.00 31.66 358 GLY A O 1
ATOM 2654 N N . HIS A 1 378 ? 7.370 -26.267 -15.591 1.00 29.78 359 HIS A N 1
ATOM 2655 C CA . HIS A 1 378 ? 8.642 -25.961 -14.951 1.00 29.20 359 HIS A CA 1
ATOM 2656 C C . HIS A 1 378 ? 8.629 -26.546 -13.564 1.00 29.53 359 HIS A C 1
ATOM 2657 O O . HIS A 1 378 ? 7.718 -26.278 -12.780 1.00 29.64 359 HIS A O 1
ATOM 2664 N N . TYR A 1 379 ? 9.631 -27.372 -13.265 1.00 30.47 360 TYR A N 1
ATOM 2665 C CA . TYR A 1 379 ? 9.649 -28.170 -12.034 1.00 31.25 360 TYR A CA 1
ATOM 2666 C C . TYR A 1 379 ? 10.682 -27.695 -11.022 1.00 29.91 360 TYR A C 1
ATOM 2667 O O . TYR A 1 379 ? 11.893 -27.757 -11.268 1.00 30.12 360 TYR A O 1
ATOM 2676 N N . SER A 1 380 ? 10.196 -27.229 -9.877 1.00 28.14 361 SER A N 1
ATOM 2677 C CA . SER A 1 380 ? 11.072 -26.814 -8.790 1.00 27.56 361 SER A CA 1
ATOM 2678 C C . SER A 1 380 ? 11.041 -27.816 -7.645 1.00 28.37 361 SER A C 1
ATOM 2679 O O . SER A 1 380 ? 9.980 -28.108 -7.087 1.00 27.10 361 SER A O 1
ATOM 2682 N N . PHE A 1 381 ? 12.218 -28.332 -7.307 1.00 31.54 362 PHE A N 1
ATOM 2683 C CA . PHE A 1 381 ? 12.380 -29.322 -6.244 1.00 35.79 362 PHE A CA 1
ATOM 2684 C C . PHE A 1 381 ? 12.653 -28.685 -4.883 1.00 36.11 362 PHE A C 1
ATOM 2685 O O . PHE A 1 381 ? 12.338 -29.271 -3.847 1.00 38.73 362 PHE A O 1
ATOM 2693 N N . LEU A 1 382 ? 13.237 -27.490 -4.894 1.00 34.11 363 LEU A N 1
ATOM 2694 C CA . LEU A 1 382 ? 13.623 -26.810 -3.662 1.00 35.07 363 LEU A CA 1
ATOM 2695 C C . LEU A 1 382 ? 12.748 -25.586 -3.446 1.00 33.77 363 LEU A C 1
ATOM 2696 O O . LEU A 1 382 ? 12.904 -24.566 -4.120 1.00 35.19 363 LEU A O 1
ATOM 2701 N N . ASN A 1 383 ? 11.816 -25.708 -2.508 1.00 30.97 364 ASN A N 1
ATOM 2702 C CA . ASN A 1 383 ? 10.794 -24.696 -2.303 1.00 29.71 364 ASN A CA 1
ATOM 2703 C C . ASN A 1 383 ? 10.645 -24.354 -0.834 1.00 30.38 364 ASN A C 1
ATOM 2704 O O . ASN A 1 383 ? 10.242 -25.205 -0.031 1.00 30.40 364 ASN A O 1
ATOM 2709 N N . VAL A 1 384 ? 10.968 -23.112 -0.481 1.00 28.46 365 VAL A N 1
ATOM 2710 C CA . VAL A 1 384 ? 10.778 -22.674 0.899 1.00 28.95 365 VAL A CA 1
ATOM 2711 C C . VAL A 1 384 ? 9.466 -21.902 1.016 1.00 28.05 365 VAL A C 1
ATOM 2712 O O . VAL A 1 384 ? 9.075 -21.157 0.102 1.00 28.60 365 VAL A O 1
ATOM 2716 N N . PHE A 1 385 ? 8.784 -22.111 2.135 1.00 24.40 366 PHE A N 1
ATOM 2717 C CA . PHE A 1 385 ? 7.496 -21.490 2.403 1.00 23.30 366 PHE A CA 1
ATOM 2718 C C . PHE A 1 385 ? 7.605 -20.889 3.788 1.00 21.63 366 PHE A C 1
ATOM 2719 O O . PHE A 1 385 ? 8.085 -21.536 4.713 1.00 20.41 366 PHE A O 1
ATOM 2727 N N . LYS A 1 386 ? 7.171 -19.644 3.933 1.00 20.69 367 LYS A N 1
ATOM 2728 C CA . LYS A 1 386 ? 7.158 -19.008 5.238 1.00 20.94 367 LYS A CA 1
ATOM 2729 C C . LYS A 1 386 ? 6.049 -17.960 5.285 1.00 20.28 367 LYS A C 1
ATOM 2730 O O . LYS A 1 386 ? 5.778 -17.309 4.278 1.00 20.09 367 LYS A O 1
ATOM 2736 N N . LEU A 1 387 ? 5.398 -17.821 6.443 1.00 19.47 368 LEU A N 1
ATOM 2737 C CA . LEU A 1 387 ? 4.461 -16.719 6.678 1.00 18.65 368 LEU A CA 1
ATOM 2738 C C . LEU A 1 387 ? 5.195 -15.555 7.367 1.00 18.19 368 LEU A C 1
ATOM 2739 O O . LEU A 1 387 ? 5.607 -15.664 8.531 1.00 18.10 368 LEU A O 1
ATOM 2744 N N . PHE A 1 388 ? 5.383 -14.457 6.629 1.00 17.84 369 PHE A N 1
ATOM 2745 C CA . PHE A 1 388 ? 6.020 -13.252 7.163 1.00 18.13 369 PHE A CA 1
ATOM 2746 C C . PHE A 1 388 ? 5.101 -12.522 8.129 1.00 18.23 369 PHE A C 1
ATOM 2747 O O . PHE A 1 388 ? 3.872 -12.557 7.979 1.00 18.63 369 PHE A O 1
ATOM 2755 N N . GLY A 1 389 ? 5.708 -11.818 9.079 1.00 18.25 370 GLY A N 1
ATOM 2756 C CA . GLY A 1 389 ? 4.980 -10.927 9.972 1.00 18.86 370 GLY A CA 1
ATOM 2757 C C . GLY A 1 389 ? 4.988 -9.475 9.510 1.00 18.77 370 GLY A C 1
ATOM 2758 O O . GLY A 1 389 ? 5.246 -9.180 8.329 1.00 18.10 370 GLY A O 1
ATOM 2759 N N . PRO A 1 390 ? 4.730 -8.549 10.448 1.00 19.18 371 PRO A N 1
ATOM 2760 C CA . PRO A 1 390 ? 4.646 -7.124 10.133 1.00 19.39 371 PRO A CA 1
ATOM 2761 C C . PRO A 1 390 ? 5.876 -6.582 9.414 1.00 18.49 371 PRO A C 1
ATOM 2762 O O . PRO A 1 390 ? 6.999 -7.025 9.674 1.00 19.32 371 PRO A O 1
ATOM 2766 N N . ARG A 1 391 ? 5.656 -5.619 8.525 1.00 18.68 372 ARG A N 1
ATOM 2767 C CA . ARG A 1 391 ? 6.756 -5.004 7.775 1.00 18.79 372 ARG A CA 1
ATOM 2768 C C . ARG A 1 391 ? 7.415 -3.874 8.565 1.00 19.14 372 ARG A C 1
ATOM 2769 O O . ARG A 1 391 ? 6.958 -3.505 9.646 1.00 18.65 372 ARG A O 1
ATOM 2777 N N . ASN A 1 392 ? 8.502 -3.326 8.031 1.00 18.47 373 ASN A N 1
ATOM 2778 C CA . ASN A 1 392 ? 9.124 -2.168 8.662 1.00 18.97 373 ASN A CA 1
ATOM 2779 C C . ASN A 1 392 ? 8.972 -0.910 7.802 1.00 18.82 373 ASN A C 1
ATOM 2780 O O . ASN A 1 392 ? 8.298 -0.934 6.775 1.00 18.42 373 ASN A O 1
ATOM 2785 N N . GLN A 1 393 ? 9.599 0.184 8.221 1.00 20.41 374 GLN A N 1
ATOM 2786 C CA . GLN A 1 393 ? 9.327 1.481 7.597 1.00 21.16 374 GLN A CA 1
ATOM 2787 C C . GLN A 1 393 ? 10.242 1.788 6.409 1.00 21.28 374 GLN A C 1
ATOM 2788 O O . GLN A 1 393 ? 10.148 2.865 5.818 1.00 21.00 374 GLN A O 1
ATOM 2794 N N . ALA A 1 394 ? 11.112 0.844 6.049 1.00 19.88 375 ALA A N 1
ATOM 2795 C CA . ALA A 1 394 ? 11.981 1.033 4.879 1.00 19.73 375 ALA A CA 1
ATOM 2796 C C . ALA A 1 394 ? 11.145 0.953 3.596 1.00 19.70 375 ALA A C 1
ATOM 2797 O O . ALA A 1 394 ? 10.484 -0.062 3.349 1.00 19.67 375 ALA A O 1
ATOM 2799 N N . PRO A 1 395 ? 11.154 2.028 2.778 1.00 19.49 376 PRO A N 1
ATOM 2800 C CA . PRO A 1 395 ? 10.293 2.052 1.583 1.00 19.60 376 PRO A CA 1
ATOM 2801 C C . PRO A 1 395 ? 10.584 0.931 0.591 1.00 19.48 376 PRO A C 1
ATOM 2802 O O . PRO A 1 395 ? 9.668 0.462 -0.078 1.00 19.20 376 PRO A O 1
ATOM 2806 N N . LEU A 1 396 ? 11.840 0.504 0.503 1.00 18.81 377 LEU A N 1
ATOM 2807 C CA . LEU A 1 396 ? 12.201 -0.547 -0.431 1.00 19.79 377 LEU A CA 1
ATOM 2808 C C . LEU A 1 396 ? 12.354 -1.931 0.215 1.00 19.03 377 LEU A C 1
ATOM 2809 O O . LEU A 1 396 ? 12.788 -2.883 -0.440 1.00 19.72 377 LEU A O 1
ATOM 2814 N N . SER A 1 397 ? 11.979 -2.054 1.485 1.00 18.63 378 SER A N 1
ATOM 2815 C CA . SER A 1 397 ? 12.073 -3.352 2.172 1.00 17.97 378 SER A CA 1
ATOM 2816 C C . SER A 1 397 ? 11.174 -4.372 1.465 1.00 17.57 378 SER A C 1
ATOM 2817 O O . SER A 1 397 ? 10.038 -4.066 1.122 1.00 17.63 378 SER A O 1
ATOM 2820 N N . PHE A 1 398 ? 11.691 -5.576 1.239 1.00 16.87 379 PHE A N 1
ATOM 2821 C CA . PHE A 1 398 ? 10.915 -6.646 0.601 1.00 16.62 379 PHE A CA 1
ATOM 2822 C C . PHE A 1 398 ? 9.770 -7.221 1.467 1.00 16.58 379 PHE A C 1
ATOM 2823 O O . PHE A 1 398 ? 8.626 -7.288 0.998 1.00 16.14 379 PHE A O 1
ATOM 2831 N N . PRO A 1 399 ? 10.076 -7.647 2.712 1.00 17.01 380 PRO A N 1
ATOM 2832 C CA . PRO A 1 399 ? 9.048 -8.408 3.429 1.00 17.69 380 PRO A CA 1
ATOM 2833 C C . PRO A 1 399 ? 7.796 -7.591 3.730 1.00 18.30 380 PRO A C 1
ATOM 2834 O O . PRO A 1 399 ? 7.890 -6.440 4.156 1.00 18.76 380 PRO A O 1
ATOM 2838 N N . ILE A 1 400 ? 6.640 -8.183 3.461 1.00 17.58 381 ILE A N 1
ATOM 2839 C CA . ILE A 1 400 ? 5.364 -7.648 3.930 1.00 17.29 381 ILE A CA 1
ATOM 2840 C C . ILE A 1 400 ? 4.638 -8.836 4.566 1.00 17.74 381 ILE A C 1
ATOM 2841 O O . ILE A 1 400 ? 4.927 -9.983 4.216 1.00 16.74 381 ILE A O 1
ATOM 2846 N N . PRO A 1 401 ? 3.703 -8.578 5.496 1.00 18.67 382 PRO A N 1
ATOM 2847 C CA . PRO A 1 401 ? 3.002 -9.723 6.080 1.00 19.58 382 PRO A CA 1
ATOM 2848 C C . PRO A 1 401 ? 2.308 -10.544 4.997 1.00 19.77 382 PRO A C 1
ATOM 2849 O O . PRO A 1 401 ? 1.629 -9.983 4.137 1.00 19.91 382 PRO A O 1
ATOM 2853 N N . GLY A 1 402 ? 2.512 -11.857 5.007 1.00 19.69 383 GLY A N 1
ATOM 2854 C CA . GLY A 1 402 ? 1.907 -12.676 3.976 1.00 19.19 383 GLY A CA 1
ATOM 2855 C C . GLY A 1 402 ? 2.731 -13.884 3.604 1.00 19.19 383 GLY A C 1
ATOM 2856 O O . GLY A 1 402 ? 3.702 -14.224 4.277 1.00 19.00 383 GLY A O 1
ATOM 2857 N N . TRP A 1 403 ? 2.325 -14.508 2.507 1.00 20.13 384 TRP A N 1
ATOM 2858 C CA . TRP A 1 403 ? 2.811 -15.818 2.096 1.00 20.86 384 TRP A CA 1
ATOM 2859 C C . TRP A 1 403 ? 4.039 -15.705 1.257 1.00 20.41 384 TRP A C 1
ATOM 2860 O O . TRP A 1 403 ? 3.978 -15.295 0.100 1.00 21.06 384 TRP A O 1
ATOM 2871 N N . ASN A 1 404 ? 5.167 -16.106 1.830 1.00 20.42 385 ASN A N 1
ATOM 2872 C CA . ASN A 1 404 ? 6.447 -15.971 1.163 1.00 20.33 385 ASN A CA 1
ATOM 2873 C C . ASN A 1 404 ? 6.903 -17.313 0.620 1.00 21.67 385 ASN A C 1
ATOM 2874 O O . ASN A 1 404 ? 6.887 -18.322 1.338 1.00 21.91 385 ASN A O 1
ATOM 2879 N N . ILE A 1 405 ? 7.348 -17.304 -0.630 1.00 21.49 386 ILE A N 1
ATOM 2880 C CA . ILE A 1 405 ? 7.794 -18.517 -1.305 1.00 22.75 386 ILE A CA 1
ATOM 2881 C C . ILE A 1 405 ? 9.046 -18.310 -2.152 1.00 22.47 386 ILE A C 1
ATOM 2882 O O . ILE A 1 405 ? 9.185 -17.286 -2.813 1.00 21.11 386 ILE A O 1
ATOM 2887 N N . CYS A 1 406 ? 9.965 -19.275 -2.101 1.00 22.38 387 CYS A N 1
ATOM 2888 C CA . CYS A 1 406 ? 11.114 -19.312 -3.009 1.00 23.66 387 CYS A CA 1
ATOM 2889 C C . CYS A 1 406 ? 11.056 -20.574 -3.817 1.00 24.09 387 CYS A C 1
ATOM 2890 O O . CYS A 1 406 ? 10.825 -21.645 -3.268 1.00 23.62 387 CYS A O 1
ATOM 2893 N N . VAL A 1 407 ? 11.279 -20.449 -5.113 1.00 23.87 388 VAL A N 1
ATOM 2894 C CA . VAL A 1 407 ? 11.330 -21.614 -5.989 1.00 24.32 388 VAL A CA 1
ATOM 2895 C C . VAL A 1 407 ? 12.573 -21.524 -6.856 1.00 25.93 388 VAL A C 1
ATOM 2896 O O . VAL A 1 407 ? 13.128 -20.449 -7.049 1.00 25.03 388 VAL A O 1
ATOM 2900 N N . ASP A 1 408 ? 12.992 -22.663 -7.385 1.00 25.67 389 ASP A N 1
ATOM 2901 C CA . ASP A 1 408 ? 14.245 -22.771 -8.101 1.00 28.78 389 ASP A CA 1
ATOM 2902 C C . ASP A 1 408 ? 13.924 -23.487 -9.400 1.00 27.77 389 ASP A C 1
ATOM 2903 O O . ASP A 1 408 ? 13.676 -24.690 -9.382 1.00 27.94 389 ASP A O 1
ATOM 2908 N N . PHE A 1 409 ? 13.901 -22.763 -10.516 1.00 26.84 390 PHE A N 1
ATOM 2909 C CA . PHE A 1 409 ? 13.546 -23.377 -11.799 1.00 27.40 390 PHE A CA 1
ATOM 2910 C C . PHE A 1 409 ? 14.775 -23.655 -12.653 1.00 27.42 390 PHE A C 1
ATOM 2911 O O . PHE A 1 409 ? 15.568 -22.752 -12.893 1.00 28.02 390 PHE A O 1
ATOM 2919 N N . PRO A 1 410 ? 14.920 -24.896 -13.152 1.00 28.90 391 PRO A N 1
ATOM 2920 C CA . PRO A 1 410 ? 15.980 -25.140 -14.133 1.00 29.15 391 PRO A CA 1
ATOM 2921 C C . PRO A 1 410 ? 15.780 -24.258 -15.365 1.00 28.12 391 PRO A C 1
ATOM 2922 O O . PRO A 1 410 ? 14.657 -24.101 -15.829 1.00 26.77 391 PRO A O 1
ATOM 2926 N N . ILE A 1 411 ? 16.856 -23.675 -15.883 1.00 28.50 392 ILE A N 1
ATOM 2927 C CA . ILE A 1 411 ? 16.751 -22.850 -17.080 1.00 28.76 392 ILE A CA 1
ATOM 2928 C C . ILE A 1 411 ? 16.482 -23.749 -18.287 1.00 29.60 392 ILE A C 1
ATOM 2929 O O . ILE A 1 411 ? 17.256 -24.664 -18.579 1.00 27.26 392 ILE A O 1
ATOM 2934 N N . LYS A 1 412 ? 15.354 -23.504 -18.950 1.00 29.01 393 LYS A N 1
ATOM 2935 C CA . LYS A 1 412 ? 14.969 -24.242 -20.153 1.00 28.60 393 LYS A CA 1
ATOM 2936 C C . LYS A 1 412 ? 13.998 -23.408 -20.982 1.00 28.46 393 LYS A C 1
ATOM 2937 O O . LYS A 1 412 ? 13.504 -22.384 -20.510 1.00 26.24 393 LYS A O 1
ATOM 2943 N N . ASP A 1 413 ? 13.724 -23.834 -22.214 1.00 27.31 394 ASP A N 1
ATOM 2944 C CA . ASP A 1 413 ? 12.870 -23.043 -23.100 1.00 27.51 394 ASP A CA 1
ATOM 2945 C C . ASP A 1 413 ? 11.530 -22.683 -22.463 1.00 25.83 394 ASP A C 1
ATOM 2946 O O . ASP A 1 413 ? 10.857 -23.529 -21.849 1.00 26.03 394 ASP A O 1
ATOM 2951 N N . GLY A 1 414 ? 11.163 -21.414 -22.612 1.00 25.55 395 GLY A N 1
ATOM 2952 C CA . GLY A 1 414 ? 9.871 -20.927 -22.156 1.00 25.47 395 GLY A CA 1
ATOM 2953 C C . GLY A 1 414 ? 9.909 -20.321 -20.763 1.00 24.96 395 GLY A C 1
ATOM 2954 O O . GLY A 1 414 ? 8.957 -19.656 -20.356 1.00 24.07 395 GLY A O 1
ATOM 2955 N N . LEU A 1 415 ? 11.003 -20.539 -20.033 1.00 23.97 396 LEU A N 1
ATOM 2956 C CA . LEU A 1 415 ? 11.088 -20.071 -18.640 1.00 24.05 396 LEU A CA 1
ATOM 2957 C C . LEU A 1 415 ? 11.015 -18.556 -18.499 1.00 23.10 396 LEU A C 1
ATOM 2958 O O . LEU A 1 415 ? 10.286 -18.048 -17.651 1.00 24.30 396 LEU A O 1
ATOM 2963 N N . GLY A 1 416 ? 11.783 -17.839 -19.317 1.00 23.25 397 GLY A N 1
ATOM 2964 C CA . GLY A 1 416 ? 11.801 -16.378 -19.281 1.00 23.65 397 GLY A CA 1
ATOM 2965 C C . GLY A 1 416 ? 10.413 -15.789 -19.436 1.00 23.99 397 GLY A C 1
ATOM 2966 O O . GLY A 1 416 ? 10.016 -14.901 -18.681 1.00 23.26 397 GLY A O 1
ATOM 2967 N N . LYS A 1 417 ? 9.664 -16.284 -20.417 1.00 24.05 398 LYS A N 1
ATOM 2968 C CA . LYS A 1 417 ? 8.323 -15.757 -20.640 1.00 25.43 398 LYS A CA 1
ATOM 2969 C C . LYS A 1 417 ? 7.353 -16.208 -19.547 1.00 25.13 398 LYS A C 1
ATOM 2970 O O . LYS A 1 417 ? 6.484 -15.439 -19.130 1.00 25.69 398 LYS A O 1
ATOM 2976 N N . PHE A 1 418 ? 7.528 -17.426 -19.039 1.00 24.30 399 PHE A N 1
ATOM 2977 C CA . PHE A 1 418 ? 6.703 -17.873 -17.912 1.00 23.78 399 PHE A CA 1
ATOM 2978 C C . PHE A 1 418 ? 6.889 -17.033 -16.636 1.00 23.00 399 PHE A C 1
ATOM 2979 O O . PHE A 1 418 ? 5.903 -16.651 -15.987 1.00 22.56 399 PHE A O 1
ATOM 2987 N N . VAL A 1 419 ? 8.138 -16.750 -16.272 1.00 23.07 400 VAL A N 1
ATOM 2988 C CA . VAL A 1 419 ? 8.396 -15.960 -15.060 1.00 24.61 400 VAL A CA 1
ATOM 2989 C C . VAL A 1 419 ? 7.877 -14.527 -15.202 1.00 23.15 400 VAL A C 1
ATOM 2990 O O . VAL A 1 419 ? 7.452 -13.919 -14.214 1.00 23.01 400 VAL A O 1
ATOM 2994 N N . SER A 1 420 ? 7.848 -14.010 -16.430 1.00 22.96 401 SER A N 1
ATOM 2995 C CA . SER A 1 420 ? 7.201 -12.719 -16.678 1.00 23.93 401 SER A CA 1
ATOM 2996 C C . SER A 1 420 ? 5.696 -12.770 -16.405 1.00 23.40 401 SER A C 1
ATOM 2997 O O . SER A 1 420 ? 5.122 -11.791 -15.929 1.00 23.19 401 SER A O 1
ATOM 3000 N N . GLU A 1 421 ? 5.063 -13.904 -16.701 1.00 23.46 402 GLU A N 1
ATOM 3001 C CA . GLU A 1 421 ? 3.651 -14.092 -16.353 1.00 24.54 402 GLU A CA 1
ATOM 3002 C C . GLU A 1 421 ? 3.453 -14.217 -14.845 1.00 23.37 402 GLU A C 1
ATOM 3003 O O . GLU A 1 421 ? 2.468 -13.691 -14.287 1.00 24.24 402 GLU A O 1
ATOM 3009 N N . LEU A 1 422 ? 4.386 -14.911 -14.192 1.00 21.90 403 LEU A N 1
ATOM 3010 C CA . LEU A 1 422 ? 4.392 -14.984 -12.742 1.00 22.54 403 LEU A CA 1
ATOM 3011 C C . LEU A 1 422 ? 4.499 -13.581 -12.151 1.00 21.86 403 LEU A C 1
ATOM 3012 O O . LEU A 1 422 ? 3.754 -13.252 -11.229 1.00 22.06 403 LEU A O 1
ATOM 3017 N N . ASP A 1 423 ? 5.407 -12.752 -12.683 1.00 21.19 404 ASP A N 1
ATOM 3018 C CA . ASP A 1 423 ? 5.528 -11.354 -12.224 1.00 22.04 404 ASP A CA 1
ATOM 3019 C C . ASP A 1 423 ? 4.166 -10.663 -12.225 1.00 21.70 404 ASP A C 1
ATOM 3020 O O . ASP A 1 423 ? 3.797 -9.996 -11.254 1.00 21.87 404 ASP A O 1
ATOM 3025 N N . ARG A 1 424 ? 3.430 -10.819 -13.328 1.00 21.73 405 ARG A N 1
ATOM 3026 C CA . ARG A 1 424 ? 2.128 -10.163 -13.511 1.00 23.59 405 ARG A CA 1
ATOM 3027 C C . ARG A 1 424 ? 1.133 -10.602 -12.441 1.00 23.15 405 ARG A C 1
ATOM 3028 O O . ARG A 1 424 ? 0.392 -9.780 -11.891 1.00 22.60 405 ARG A O 1
ATOM 3036 N N . ARG A 1 425 ? 1.111 -11.905 -12.165 1.00 22.76 406 ARG A N 1
ATOM 3037 C CA . ARG A 1 425 ? 0.255 -12.469 -11.120 1.00 23.85 406 ARG A CA 1
ATOM 3038 C C . ARG A 1 425 ? 0.650 -11.946 -9.749 1.00 21.15 406 ARG A C 1
ATOM 3039 O O . ARG A 1 425 ? -0.214 -11.524 -8.981 1.00 20.53 406 ARG A O 1
ATOM 3047 N N . VAL A 1 426 ? 1.950 -11.981 -9.446 1.00 20.35 407 VAL A N 1
ATOM 3048 C CA . VAL A 1 426 ? 2.445 -11.493 -8.154 1.00 19.92 407 VAL A CA 1
ATOM 3049 C C . VAL A 1 426 ? 2.038 -10.032 -7.968 1.00 19.15 407 VAL A C 1
ATOM 3050 O O . VAL A 1 426 ? 1.510 -9.657 -6.921 1.00 19.83 407 VAL A O 1
ATOM 3054 N N . LEU A 1 427 ? 2.277 -9.218 -8.992 1.00 19.09 408 LEU A N 1
ATOM 3055 C CA . LEU A 1 427 ? 1.892 -7.796 -8.959 1.00 19.83 408 LEU A CA 1
ATOM 3056 C C . LEU A 1 427 ? 0.389 -7.593 -8.734 1.00 19.89 408 LEU A C 1
ATOM 3057 O O . LEU A 1 427 ? -0.025 -6.871 -7.815 1.00 19.39 408 LEU A O 1
ATOM 3062 N N . GLU A 1 428 ? -0.416 -8.250 -9.570 1.00 21.17 409 GLU A N 1
ATOM 3063 C CA . GLU A 1 428 ? -1.871 -8.130 -9.535 1.00 23.79 409 GLU A CA 1
ATOM 3064 C C . GLU A 1 428 ? -2.411 -8.507 -8.161 1.00 22.72 409 GLU A C 1
ATOM 3065 O O . GLU A 1 428 ? -3.386 -7.926 -7.699 1.00 22.80 409 GLU A O 1
ATOM 3071 N N . PHE A 1 429 ? -1.756 -9.461 -7.502 1.00 22.41 410 PHE A N 1
ATOM 3072 C CA . PHE A 1 429 ? -2.204 -9.930 -6.196 1.00 22.12 410 PHE A CA 1
ATOM 3073 C C . PHE A 1 429 ? -1.536 -9.192 -5.021 1.00 20.94 410 PHE A C 1
ATOM 3074 O O . PHE A 1 429 ? -1.458 -9.736 -3.919 1.00 20.40 410 PHE A O 1
ATOM 3082 N N . GLY A 1 430 ? -1.062 -7.964 -5.258 1.00 19.18 411 GLY A N 1
ATOM 3083 C CA . GLY A 1 430 ? -0.496 -7.117 -4.191 1.00 19.03 411 GLY A CA 1
ATOM 3084 C C . GLY A 1 430 ? 0.885 -7.480 -3.656 1.00 18.84 411 GLY A C 1
ATOM 3085 O O . GLY A 1 430 ? 1.355 -6.872 -2.692 1.00 19.55 411 GLY A O 1
ATOM 3086 N N . GLY A 1 431 ? 1.536 -8.459 -4.282 1.00 18.25 412 GLY A N 1
ATOM 3087 C CA . GLY A 1 431 ? 2.823 -8.970 -3.810 1.00 17.28 412 GLY A CA 1
ATOM 3088 C C . GLY A 1 431 ? 4.010 -8.306 -4.482 1.00 17.95 412 GLY A C 1
ATOM 3089 O O . GLY A 1 431 ? 3.852 -7.351 -5.249 1.00 18.76 412 GLY A O 1
ATOM 3090 N N . ARG A 1 432 ? 5.201 -8.812 -4.197 1.00 17.11 413 ARG A N 1
ATOM 3091 C CA . ARG A 1 432 ? 6.413 -8.272 -4.805 1.00 17.65 413 ARG A CA 1
ATOM 3092 C C . ARG A 1 432 ? 7.474 -9.347 -4.899 1.00 18.26 413 ARG A C 1
ATOM 3093 O O . ARG A 1 432 ? 7.382 -10.385 -4.235 1.00 17.92 413 ARG A O 1
ATOM 3101 N N . LEU A 1 433 ? 8.475 -9.066 -5.729 1.00 19.19 414 LEU A N 1
ATOM 3102 C CA . LEU A 1 433 ? 9.720 -9.830 -5.813 1.00 20.12 414 LEU A CA 1
ATOM 3103 C C . LEU A 1 433 ? 10.791 -9.201 -4.932 1.00 19.65 414 LEU A C 1
ATOM 3104 O O . LEU A 1 433 ? 10.688 -8.042 -4.555 1.00 18.92 414 LEU A O 1
ATOM 3109 N N . TYR A 1 434 ? 11.845 -9.966 -4.664 1.00 19.70 415 TYR A N 1
ATOM 3110 C CA . TYR A 1 434 ? 12.932 -9.596 -3.772 1.00 19.25 415 TYR A CA 1
ATOM 3111 C C . TYR A 1 434 ? 14.146 -9.264 -4.627 1.00 20.84 415 TYR A C 1
ATOM 3112 O O . TYR A 1 434 ? 14.544 -10.090 -5.457 1.00 22.56 415 TYR A O 1
ATOM 3121 N N . THR A 1 435 ? 14.733 -8.086 -4.424 1.00 21.45 416 THR A N 1
ATOM 3122 C CA . THR A 1 435 ? 15.907 -7.681 -5.222 1.00 23.10 416 THR A CA 1
ATOM 3123 C C . THR A 1 435 ? 17.083 -8.656 -5.077 1.00 23.76 416 THR A C 1
ATOM 3124 O O . THR A 1 435 ? 17.842 -8.835 -6.028 1.00 24.19 416 THR A O 1
ATOM 3128 N N . ALA A 1 436 ? 17.233 -9.287 -3.908 1.00 22.51 417 ALA A N 1
ATOM 3129 C CA . ALA A 1 436 ? 18.378 -10.181 -3.677 1.00 23.63 417 ALA A CA 1
ATOM 3130 C C . ALA A 1 436 ? 18.315 -11.449 -4.534 1.00 23.97 417 ALA A C 1
ATOM 3131 O O . ALA A 1 436 ? 19.305 -12.170 -4.662 1.00 24.62 417 ALA A O 1
ATOM 3133 N N . LYS A 1 437 ? 17.154 -11.709 -5.126 1.00 23.98 418 LYS A N 1
ATOM 3134 C CA . LYS A 1 437 ? 16.971 -12.903 -5.950 1.00 26.56 418 LYS A CA 1
ATOM 3135 C C . LYS A 1 437 ? 16.807 -12.591 -7.438 1.00 27.66 418 LYS A C 1
ATOM 3136 O O . LYS A 1 437 ? 16.920 -13.488 -8.272 1.00 31.18 418 LYS A O 1
ATOM 3142 N N . ASP A 1 438 ? 16.570 -11.323 -7.765 1.00 26.86 419 ASP A N 1
ATOM 3143 C CA . ASP A 1 438 ? 16.145 -10.934 -9.107 1.00 26.54 419 ASP A CA 1
ATOM 3144 C C . ASP A 1 438 ? 17.288 -10.543 -10.013 1.00 26.68 419 ASP A C 1
ATOM 3145 O O . ASP A 1 438 ? 18.154 -9.776 -9.619 1.00 26.41 419 ASP A O 1
ATOM 3150 N N . SER A 1 439 ? 17.260 -11.048 -11.242 1.00 26.94 420 SER A N 1
ATOM 3151 C CA . SER A 1 439 ? 18.147 -10.540 -12.280 1.00 28.52 420 SER A CA 1
ATOM 3152 C C . SER A 1 439 ? 17.393 -10.246 -13.571 1.00 28.27 420 SER A C 1
ATOM 3153 O O . SER A 1 439 ? 18.004 -9.838 -14.553 1.00 29.80 420 SER A O 1
ATOM 3156 N N . ARG A 1 440 ? 16.073 -10.440 -13.580 1.00 26.58 421 ARG A N 1
ATOM 3157 C CA . ARG A 1 440 ? 15.336 -10.312 -14.839 1.00 26.19 421 ARG A CA 1
ATOM 3158 C C . ARG A 1 440 ? 14.003 -9.550 -14.864 1.00 25.16 421 ARG A C 1
ATOM 3159 O O . ARG A 1 440 ? 13.463 -9.353 -15.946 1.00 25.89 421 ARG A O 1
ATOM 3167 N N . THR A 1 441 ? 13.456 -9.119 -13.729 1.00 23.19 422 THR A N 1
ATOM 3168 C CA . THR A 1 441 ? 12.192 -8.375 -13.819 1.00 22.85 422 THR A CA 1
ATOM 3169 C C . THR A 1 441 ? 12.388 -6.999 -14.473 1.00 22.62 422 THR A C 1
ATOM 3170 O O . THR A 1 441 ? 13.512 -6.535 -14.610 1.00 22.60 422 THR A O 1
ATOM 3174 N N . THR A 1 442 ? 11.300 -6.367 -14.904 1.00 22.55 423 THR A N 1
ATOM 3175 C CA . THR A 1 442 ? 11.390 -5.046 -15.551 1.00 22.81 423 THR A CA 1
ATOM 3176 C C . THR A 1 442 ? 11.247 -3.910 -14.555 1.00 22.49 423 THR A C 1
ATOM 3177 O O . THR A 1 442 ? 10.659 -4.088 -13.489 1.00 22.27 423 THR A O 1
ATOM 3181 N N . ALA A 1 443 ? 11.747 -2.729 -14.916 1.00 20.82 424 ALA A N 1
ATOM 3182 C CA . ALA A 1 443 ? 11.530 -1.539 -14.106 1.00 21.66 424 ALA A CA 1
ATOM 3183 C C . ALA A 1 443 ? 10.044 -1.282 -13.872 1.00 20.80 424 ALA A C 1
ATOM 3184 O O . ALA A 1 443 ? 9.650 -0.983 -12.755 1.00 20.13 424 ALA A O 1
ATOM 3186 N N . GLU A 1 444 ? 9.225 -1.387 -14.920 1.00 21.02 425 GLU A N 1
ATOM 3187 C CA . GLU A 1 444 ? 7.788 -1.119 -14.796 1.00 21.68 425 GLU A CA 1
ATOM 3188 C C . GLU A 1 444 ? 7.155 -2.021 -13.731 1.00 21.31 425 GLU A C 1
ATOM 3189 O O . GLU A 1 444 ? 6.406 -1.559 -12.874 1.00 21.20 425 GLU A O 1
ATOM 3195 N N . THR A 1 445 ? 7.475 -3.306 -13.788 1.00 21.26 426 THR A N 1
ATOM 3196 C CA . THR A 1 445 ? 6.951 -4.276 -12.828 1.00 20.80 426 THR A CA 1
ATOM 3197 C C . THR A 1 445 ? 7.401 -3.977 -11.399 1.00 20.23 426 THR A C 1
ATOM 3198 O O . THR A 1 445 ? 6.587 -3.944 -10.470 1.00 20.61 426 THR A O 1
ATOM 3202 N N . PHE A 1 446 ? 8.698 -3.756 -11.238 1.00 20.38 427 PHE A N 1
ATOM 3203 C CA . PHE A 1 446 ? 9.275 -3.492 -9.936 1.00 20.01 427 PHE A CA 1
ATOM 3204 C C . PHE A 1 446 ? 8.677 -2.240 -9.296 1.00 18.89 427 PHE A C 1
ATOM 3205 O O . PHE A 1 446 ? 8.345 -2.248 -8.112 1.00 18.09 427 PHE A O 1
ATOM 3213 N N . HIS A 1 447 ? 8.549 -1.159 -10.067 1.00 19.27 428 HIS A N 1
ATOM 3214 C CA . HIS A 1 447 ? 7.985 0.067 -9.507 1.00 19.04 428 HIS A CA 1
ATOM 3215 C C . HIS A 1 447 ? 6.567 -0.117 -9.066 1.00 19.41 428 HIS A C 1
ATOM 3216 O O . HIS A 1 447 ? 6.163 0.455 -8.069 1.00 19.62 428 HIS A O 1
ATOM 3223 N N . ALA A 1 448 ? 5.789 -0.905 -9.795 1.00 18.44 429 ALA A N 1
ATOM 3224 C CA . ALA A 1 448 ? 4.394 -1.119 -9.396 1.00 18.06 429 ALA A CA 1
ATOM 3225 C C . ALA A 1 448 ? 4.279 -1.986 -8.133 1.00 18.34 429 ALA A C 1
ATOM 3226 O O . ALA A 1 448 ? 3.337 -1.838 -7.348 1.00 18.15 429 ALA A O 1
ATOM 3228 N N . MET A 1 449 ? 5.253 -2.872 -7.939 1.00 17.48 430 MET A N 1
ATOM 3229 C CA . MET A 1 449 ? 5.300 -3.770 -6.782 1.00 17.88 430 MET A CA 1
ATOM 3230 C C . MET A 1 449 ? 5.732 -3.029 -5.524 1.00 18.46 430 MET A C 1
ATOM 3231 O O . MET A 1 449 ? 5.414 -3.458 -4.420 1.00 18.29 430 MET A O 1
ATOM 3236 N N . TYR A 1 450 ? 6.476 -1.935 -5.704 1.00 18.16 431 TYR A N 1
ATOM 3237 C CA . TYR A 1 450 ? 7.003 -1.136 -4.607 1.00 18.83 431 TYR A CA 1
ATOM 3238 C C . TYR A 1 450 ? 6.413 0.284 -4.681 1.00 20.00 431 TYR A C 1
ATOM 3239 O O . TYR A 1 450 ? 7.057 1.186 -5.217 1.00 19.39 431 TYR A O 1
ATOM 3248 N N . PRO A 1 451 ? 5.180 0.481 -4.164 1.00 21.11 432 PRO A N 1
ATOM 3249 C CA . PRO A 1 451 ? 4.522 1.795 -4.333 1.00 21.87 432 PRO A CA 1
ATOM 3250 C C . PRO A 1 451 ? 5.210 2.951 -3.603 1.00 22.32 432 PRO A C 1
ATOM 3251 O O . PRO A 1 451 ? 4.861 4.108 -3.837 1.00 22.91 432 PRO A O 1
ATOM 3255 N N . ARG A 1 452 ? 6.198 2.651 -2.763 1.00 20.95 433 ARG A N 1
ATOM 3256 C CA . ARG A 1 452 ? 7.007 3.700 -2.130 1.00 21.67 433 ARG A CA 1
ATOM 3257 C C . ARG A 1 452 ? 8.329 3.959 -2.866 1.00 21.89 433 ARG A C 1
ATOM 3258 O O . ARG A 1 452 ? 9.234 4.632 -2.344 1.00 21.75 433 ARG A O 1
ATOM 3266 N N . VAL A 1 453 ? 8.438 3.441 -4.085 1.00 22.11 434 VAL A N 1
ATOM 3267 C CA . VAL A 1 453 ? 9.687 3.597 -4.847 1.00 22.21 434 VAL A CA 1
ATOM 3268 C C . VAL A 1 453 ? 9.983 5.082 -5.136 1.00 23.48 434 VAL A C 1
ATOM 3269 O O . VAL A 1 453 ? 11.127 5.503 -5.029 1.00 22.76 434 VAL A O 1
ATOM 3273 N N . ASP A 1 454 ? 8.957 5.867 -5.476 1.00 24.48 435 ASP A N 1
ATOM 3274 C CA . ASP A 1 454 ? 9.162 7.295 -5.785 1.00 25.55 435 ASP A CA 1
ATOM 3275 C C . ASP A 1 454 ? 9.654 8.056 -4.565 1.00 24.61 435 ASP A C 1
ATOM 3276 O O . ASP A 1 454 ? 10.540 8.911 -4.674 1.00 24.75 435 ASP A O 1
ATOM 3281 N N . GLU A 1 455 ? 9.076 7.724 -3.412 1.00 23.98 436 GLU A N 1
ATOM 3282 C CA . GLU A 1 455 ? 9.500 8.256 -2.125 1.00 23.69 436 GLU A CA 1
ATOM 3283 C C . GLU A 1 455 ? 10.979 7.921 -1.885 1.00 23.91 436 GLU A C 1
ATOM 3284 O O . GLU A 1 455 ? 11.766 8.783 -1.486 1.00 23.18 436 GLU A O 1
ATOM 3290 N N . TRP A 1 456 ? 11.357 6.674 -2.150 1.00 23.19 437 TRP A N 1
ATOM 3291 C CA . TRP A 1 456 ? 12.748 6.243 -1.991 1.00 22.05 437 TRP A CA 1
ATOM 3292 C C . TRP A 1 456 ? 13.681 6.925 -2.981 1.00 22.86 437 TRP A C 1
ATOM 3293 O O . TRP A 1 456 ? 14.782 7.356 -2.610 1.00 23.36 437 TRP A O 1
ATOM 3304 N N . ILE A 1 457 ? 13.263 7.013 -4.249 1.00 23.36 438 ILE A N 1
ATOM 3305 C CA . ILE A 1 457 ? 14.063 7.685 -5.290 1.00 25.22 438 ILE A CA 1
ATOM 3306 C C . ILE A 1 457 ? 14.340 9.149 -4.917 1.00 25.76 438 ILE A C 1
ATOM 3307 O O . ILE A 1 457 ? 15.450 9.652 -5.141 1.00 27.35 438 ILE A O 1
ATOM 3312 N N . SER A 1 458 ? 13.341 9.819 -4.340 1.00 26.25 439 SER A N 1
ATOM 3313 C CA . SER A 1 458 ? 13.506 11.205 -3.890 1.00 27.35 439 SER A CA 1
ATOM 3314 C C . SER A 1 458 ? 14.593 11.352 -2.826 1.00 27.12 439 SER A C 1
ATOM 3315 O O . SER A 1 458 ? 15.348 12.325 -2.845 1.00 28.40 439 SER A O 1
ATOM 3318 N N . VAL A 1 459 ? 14.679 10.386 -1.908 1.00 24.76 440 VAL A N 1
ATOM 3319 C CA . VAL A 1 459 ? 15.738 10.384 -0.899 1.00 25.40 440 VAL A CA 1
ATOM 3320 C C . VAL A 1 459 ? 17.089 10.183 -1.569 1.00 26.91 440 VAL A C 1
ATOM 3321 O O . VAL A 1 459 ? 18.056 10.888 -1.264 1.00 26.28 440 VAL A O 1
ATOM 3325 N N . ARG A 1 460 ? 17.144 9.216 -2.482 1.00 26.93 441 ARG A N 1
ATOM 3326 C CA . ARG A 1 460 ? 18.378 8.908 -3.191 1.00 28.90 441 ARG A CA 1
ATOM 3327 C C . ARG A 1 460 ? 18.882 10.110 -3.989 1.00 30.45 441 ARG A C 1
ATOM 3328 O O . ARG A 1 460 ? 20.086 10.371 -4.015 1.00 31.62 441 ARG A O 1
ATOM 3336 N N . ARG A 1 461 ? 17.964 10.835 -4.628 1.00 31.59 442 ARG A N 1
ATOM 3337 C CA . ARG A 1 461 ? 18.325 12.021 -5.417 1.00 34.47 442 ARG A CA 1
ATOM 3338 C C . ARG A 1 461 ? 18.875 13.153 -4.549 1.00 35.27 442 ARG A C 1
ATOM 3339 O O . ARG A 1 461 ? 19.753 13.896 -4.988 1.00 36.67 442 ARG A O 1
ATOM 3347 N N . LYS A 1 462 ? 18.353 13.283 -3.329 1.00 34.97 443 LYS A N 1
ATOM 3348 C CA . LYS A 1 462 ? 18.866 14.258 -2.361 1.00 35.89 443 LYS A CA 1
ATOM 3349 C C . LYS A 1 462 ? 20.279 13.911 -1.917 1.00 35.03 443 LYS A C 1
ATOM 3350 O O . LYS A 1 462 ? 21.127 14.797 -1.802 1.00 34.37 443 LYS A O 1
ATOM 3356 N N . VAL A 1 463 ? 20.526 12.623 -1.673 1.00 32.72 444 VAL A N 1
ATOM 3357 C CA . VAL A 1 463 ? 21.803 12.178 -1.105 1.00 31.72 444 VAL A CA 1
ATOM 3358 C C . VAL A 1 463 ? 22.853 11.868 -2.173 1.00 30.59 444 VAL A C 1
ATOM 3359 O O . VAL A 1 463 ? 24.045 11.787 -1.863 1.00 31.48 444 VAL A O 1
ATOM 3363 N N . ASP A 1 464 ? 22.413 11.701 -3.421 1.00 29.91 445 ASP A N 1
ATOM 3364 C CA . ASP A 1 464 ? 23.323 11.388 -4.527 1.00 29.82 445 ASP A CA 1
ATOM 3365 C C . ASP A 1 464 ? 22.878 12.020 -5.870 1.00 29.84 445 ASP A C 1
ATOM 3366 O O . ASP A 1 464 ? 22.549 11.300 -6.823 1.00 27.17 445 ASP A O 1
ATOM 3371 N N . PRO A 1 465 ? 22.887 13.370 -5.953 1.00 31.12 446 PRO A N 1
ATOM 3372 C CA . PRO A 1 465 ? 22.439 14.074 -7.164 1.00 31.82 446 PRO A CA 1
ATOM 3373 C C . PRO A 1 465 ? 23.201 13.687 -8.432 1.00 32.28 446 PRO A C 1
ATOM 3374 O O . PRO A 1 465 ? 22.611 13.654 -9.515 1.00 33.84 446 PRO A O 1
ATOM 3378 N N . LEU A 1 466 ? 24.487 13.379 -8.283 1.00 31.84 447 LEU A N 1
ATOM 3379 C CA . LEU A 1 466 ? 25.370 13.054 -9.412 1.00 32.19 447 LEU A CA 1
ATOM 3380 C C . LEU A 1 466 ? 25.409 11.581 -9.804 1.00 31.61 447 LEU A C 1
ATOM 3381 O O . LEU A 1 466 ? 26.148 11.198 -10.721 1.00 29.99 447 LEU A O 1
ATOM 3386 N N . ARG A 1 467 ? 24.632 10.749 -9.114 1.00 30.64 448 ARG A N 1
ATOM 3387 C CA . ARG A 1 467 ? 24.643 9.304 -9.376 1.00 30.41 448 ARG A CA 1
ATOM 3388 C C . ARG A 1 467 ? 26.051 8.726 -9.203 1.00 29.38 448 ARG A C 1
ATOM 3389 O O . ARG A 1 467 ? 26.533 7.949 -10.033 1.00 28.81 448 ARG A O 1
ATOM 3397 N N . VAL A 1 468 ? 26.712 9.127 -8.122 1.00 28.45 449 VAL A N 1
ATOM 3398 C CA . VAL A 1 468 ? 28.016 8.578 -7.771 1.00 28.12 449 VAL A CA 1
ATOM 3399 C C . VAL A 1 468 ? 27.864 7.079 -7.494 1.00 28.21 449 VAL A C 1
ATOM 3400 O O . VAL A 1 468 ? 28.746 6.282 -7.828 1.00 28.22 449 VAL A O 1
ATOM 3404 N N . PHE A 1 469 ? 26.719 6.698 -6.926 1.00 26.99 450 PHE A N 1
ATOM 3405 C CA . PHE A 1 469 ? 26.428 5.291 -6.663 1.00 27.18 450 PHE A CA 1
ATOM 3406 C C . PHE A 1 469 ? 25.463 4.714 -7.684 1.00 26.78 450 PHE A C 1
ATOM 3407 O O . PHE A 1 469 ? 24.359 5.221 -7.885 1.00 26.99 450 PHE A O 1
ATOM 3415 N N . ALA A 1 470 ? 25.915 3.655 -8.341 1.00 26.28 451 ALA A N 1
ATOM 3416 C CA . ALA A 1 470 ? 25.218 3.096 -9.485 1.00 26.47 451 ALA A CA 1
ATOM 3417 C C . ALA A 1 470 ? 25.553 1.625 -9.600 1.00 25.65 451 ALA A C 1
ATOM 3418 O O . ALA A 1 470 ? 26.649 1.205 -9.236 1.00 26.18 451 ALA A O 1
ATOM 3420 N N . SER A 1 471 ? 24.608 0.842 -10.112 1.00 24.84 452 SER A N 1
ATOM 3421 C CA . SER A 1 471 ? 24.809 -0.592 -10.317 1.00 24.04 452 SER A CA 1
ATOM 3422 C C . SER A 1 471 ? 24.037 -1.063 -11.546 1.00 23.51 452 SER A C 1
ATOM 3423 O O . SER A 1 471 ? 23.179 -0.341 -12.066 1.00 24.15 452 SER A O 1
ATOM 3426 N N . ASP A 1 472 ? 24.336 -2.275 -12.011 1.00 23.38 453 ASP A N 1
ATOM 3427 C CA . ASP A 1 472 ? 23.578 -2.866 -13.099 1.00 24.56 453 ASP A CA 1
ATOM 3428 C C . ASP A 1 472 ? 22.093 -2.964 -12.741 1.00 24.21 453 ASP A C 1
ATOM 3429 O O . ASP A 1 472 ? 21.236 -2.658 -13.574 1.00 22.50 453 ASP A O 1
ATOM 3434 N N . MET A 1 473 ? 21.790 -3.367 -11.504 1.00 23.64 454 MET A N 1
ATOM 3435 C CA . MET A 1 473 ? 20.389 -3.422 -11.067 1.00 23.74 454 MET A CA 1
ATOM 3436 C C . MET A 1 473 ? 19.722 -2.048 -11.074 1.00 23.70 454 MET A C 1
ATOM 3437 O O . MET A 1 473 ? 18.565 -1.913 -11.487 1.00 23.16 454 MET A O 1
ATOM 3442 N N . ALA A 1 474 ? 20.449 -1.035 -10.609 1.00 23.64 455 ALA A N 1
ATOM 3443 C CA . ALA A 1 474 ? 19.921 0.327 -10.553 1.00 24.81 455 ALA A CA 1
ATOM 3444 C C . ALA A 1 474 ? 19.497 0.804 -11.942 1.00 24.34 455 ALA A C 1
ATOM 3445 O O . ALA A 1 474 ? 18.446 1.426 -12.105 1.00 23.91 455 ALA A O 1
ATOM 3447 N N . ARG A 1 475 ? 20.309 0.492 -12.945 1.00 23.83 456 ARG A N 1
ATOM 3448 C CA . ARG A 1 475 ? 19.994 0.892 -14.312 1.00 25.45 456 ARG A CA 1
ATOM 3449 C C . ARG A 1 475 ? 18.867 0.073 -14.926 1.00 24.30 456 ARG A C 1
ATOM 3450 O O . ARG A 1 475 ? 18.003 0.621 -15.607 1.00 25.93 456 ARG A O 1
ATOM 3458 N N . ARG A 1 476 ? 18.872 -1.232 -14.673 1.00 23.35 457 ARG A N 1
ATOM 3459 C CA . ARG A 1 476 ? 17.819 -2.124 -15.160 1.00 23.47 457 ARG A CA 1
ATOM 3460 C C . ARG A 1 476 ? 16.458 -1.755 -14.561 1.00 23.30 457 ARG A C 1
ATOM 3461 O O . ARG A 1 476 ? 15.455 -1.698 -15.277 1.00 22.08 457 ARG A O 1
ATOM 3469 N N . LEU A 1 477 ? 16.437 -1.511 -13.252 1.00 23.09 458 LEU A N 1
ATOM 3470 C CA . LEU A 1 477 ? 15.186 -1.235 -12.538 1.00 22.42 458 LEU A CA 1
ATOM 3471 C C . LEU A 1 477 ? 14.852 0.260 -12.422 1.00 23.49 458 LEU A C 1
ATOM 3472 O O . LEU A 1 477 ? 13.885 0.645 -11.745 1.00 21.44 458 LEU A O 1
ATOM 3477 N N . GLU A 1 478 ? 15.633 1.097 -13.105 1.00 24.14 459 GLU A N 1
ATOM 3478 C CA . GLU A 1 478 ? 15.413 2.551 -13.117 1.00 25.28 459 GLU A CA 1
ATOM 3479 C C . GLU A 1 478 ? 15.311 3.121 -11.701 1.00 25.58 459 GLU A C 1
ATOM 3480 O O . GLU A 1 478 ? 14.340 3.785 -11.323 1.00 26.83 459 GLU A O 1
ATOM 3486 N N . LEU A 1 479 ? 16.339 2.812 -10.920 1.00 26.57 460 LEU A N 1
ATOM 3487 C CA . LEU A 1 479 ? 16.485 3.300 -9.557 1.00 27.76 460 LEU A CA 1
ATOM 3488 C C . LEU A 1 479 ? 17.611 4.323 -9.528 1.00 31.47 460 LEU A C 1
ATOM 3489 O O . LEU A 1 479 ? 17.798 5.019 -8.536 1.00 33.18 460 LEU A O 1
ATOM 3494 N N . LEU A 1 480 ? 18.357 4.384 -10.630 1.00 34.01 461 LEU A N 1
ATOM 3495 C CA . LEU A 1 480 ? 19.526 5.254 -10.772 1.00 37.07 461 LEU A CA 1
ATOM 3496 C C . LEU A 1 480 ? 19.148 6.730 -10.660 1.00 37.69 461 LEU A C 1
ATOM 3497 O O . LEU A 1 480 ? 19.804 7.486 -9.945 1.00 38.57 461 LEU A O 1
ATOM 3503 N N . THR B 1 27 ? 24.374 -22.552 51.823 1.00 62.37 8 THR B N 1
ATOM 3504 C CA . THR B 1 27 ? 25.791 -23.056 51.882 1.00 62.59 8 THR B CA 1
ATOM 3505 C C . THR B 1 27 ? 25.840 -24.554 52.184 1.00 61.74 8 THR B C 1
ATOM 3506 O O . THR B 1 27 ? 24.999 -25.074 52.919 1.00 61.18 8 THR B O 1
ATOM 3510 N N . THR B 1 28 ? 26.831 -25.234 51.609 1.00 62.28 9 THR B N 1
ATOM 3511 C CA . THR B 1 28 ? 27.008 -26.676 51.780 1.00 62.22 9 THR B CA 1
ATOM 3512 C C . THR B 1 28 ? 28.302 -26.977 52.536 1.00 62.43 9 THR B C 1
ATOM 3513 O O . THR B 1 28 ? 29.373 -26.488 52.164 1.00 62.60 9 THR B O 1
ATOM 3517 N N . ALA B 1 29 ? 28.193 -27.773 53.599 1.00 61.91 10 ALA B N 1
ATOM 3518 C CA . ALA B 1 29 ? 29.366 -28.263 54.321 1.00 60.39 10 ALA B CA 1
ATOM 3519 C C . ALA B 1 29 ? 30.146 -29.211 53.411 1.00 59.50 10 ALA B C 1
ATOM 3520 O O . ALA B 1 29 ? 29.662 -30.292 53.068 1.00 59.19 10 ALA B O 1
ATOM 3522 N N . THR B 1 30 ? 31.344 -28.792 53.008 1.00 57.91 11 THR B N 1
ATOM 3523 C CA . THR B 1 30 ? 32.122 -29.535 52.017 1.00 56.14 11 THR B CA 1
ATOM 3524 C C . THR B 1 30 ? 33.571 -29.749 52.453 1.00 55.66 11 THR B C 1
ATOM 3525 O O . THR B 1 30 ? 34.229 -28.826 52.943 1.00 56.60 11 THR B O 1
ATOM 3529 N N . ARG B 1 31 ? 34.051 -30.978 52.271 1.00 55.42 12 ARG B N 1
ATOM 3530 C CA . ARG B 1 31 ? 35.457 -31.311 52.478 1.00 55.83 12 ARG B CA 1
ATOM 3531 C C . ARG B 1 31 ? 36.256 -30.822 51.270 1.00 54.44 12 ARG B C 1
ATOM 3532 O O . ARG B 1 31 ? 36.002 -31.243 50.138 1.00 53.68 12 ARG B O 1
ATOM 3540 N N . LEU B 1 32 ? 37.213 -29.930 51.519 1.00 52.03 13 LEU B N 1
ATOM 3541 C CA . LEU B 1 32 ? 37.993 -29.307 50.448 1.00 50.26 13 LEU B CA 1
ATOM 3542 C C . LEU B 1 32 ? 39.493 -29.552 50.599 1.00 49.96 13 LEU B C 1
ATOM 3543 O O . LEU B 1 32 ? 40.020 -29.556 51.715 1.00 50.08 13 LEU B O 1
ATOM 3548 N N . THR B 1 33 ? 40.165 -29.770 49.469 1.00 47.91 14 THR B N 1
ATOM 3549 C CA . THR B 1 33 ? 41.632 -29.758 49.405 1.00 47.91 14 THR B CA 1
ATOM 3550 C C . THR B 1 33 ? 42.084 -28.932 48.202 1.00 47.90 14 THR B C 1
ATOM 3551 O O . THR B 1 33 ? 41.274 -28.577 47.339 1.00 46.49 14 THR B O 1
ATOM 3555 N N . GLY B 1 34 ? 43.380 -28.634 48.147 1.00 48.02 15 GLY B N 1
ATOM 3556 C CA . GLY B 1 34 ? 43.988 -28.087 46.938 1.00 46.41 15 GLY B CA 1
ATOM 3557 C C . GLY B 1 34 ? 44.135 -29.179 45.888 1.00 47.75 15 GLY B C 1
ATOM 3558 O O . GLY B 1 34 ? 43.600 -30.284 46.046 1.00 47.88 15 GLY B O 1
ATOM 3559 N N . TRP B 1 35 ? 44.873 -28.873 44.823 1.00 47.55 16 TRP B N 1
ATOM 3560 C CA . TRP B 1 35 ? 45.085 -29.809 43.714 1.00 47.18 16 TRP B CA 1
ATOM 3561 C C . TRP B 1 35 ? 45.928 -30.998 44.096 1.00 48.91 16 TRP B C 1
ATOM 3562 O O . TRP B 1 35 ? 45.829 -32.061 43.476 1.00 50.16 16 TRP B O 1
ATOM 3573 N N . GLY B 1 36 ? 46.763 -30.830 45.119 1.00 49.85 17 GLY B N 1
ATOM 3574 C CA . GLY B 1 36 ? 47.630 -31.905 45.603 1.00 52.96 17 GLY B CA 1
ATOM 3575 C C . GLY B 1 36 ? 46.906 -32.951 46.436 1.00 55.15 17 GLY B C 1
ATOM 3576 O O . GLY B 1 36 ? 47.521 -33.922 46.879 1.00 54.30 17 GLY B O 1
ATOM 3577 N N . ARG B 1 37 ? 45.601 -32.742 46.647 1.00 57.19 18 ARG B N 1
ATOM 3578 C CA . ARG B 1 37 ? 44.743 -33.646 47.432 1.00 60.67 18 ARG B CA 1
ATOM 3579 C C . ARG B 1 37 ? 45.314 -33.959 48.819 1.00 61.49 18 ARG B C 1
ATOM 3580 O O . ARG B 1 37 ? 45.390 -35.121 49.228 1.00 63.01 18 ARG B O 1
ATOM 3588 N N . THR B 1 38 ? 45.711 -32.910 49.534 1.00 61.51 19 THR B N 1
ATOM 3589 C CA . THR B 1 38 ? 46.323 -33.059 50.852 1.00 61.41 19 THR B CA 1
ATOM 3590 C C . THR B 1 38 ? 45.745 -32.049 51.850 1.00 60.52 19 THR B C 1
ATOM 3591 O O . THR B 1 38 ? 45.102 -31.077 51.449 1.00 60.49 19 THR B O 1
ATOM 3595 N N . ALA B 1 39 ? 45.975 -32.298 53.141 1.00 59.23 20 ALA B N 1
ATOM 3596 C CA . ALA B 1 39 ? 45.488 -31.445 54.241 1.00 58.21 20 ALA B CA 1
ATOM 3597 C C . ALA B 1 39 ? 44.031 -30.961 54.083 1.00 57.07 20 ALA B C 1
ATOM 3598 O O . ALA B 1 39 ? 43.785 -29.752 53.961 1.00 58.11 20 ALA B O 1
ATOM 3600 N N . PRO B 1 40 ? 43.061 -31.904 54.094 1.00 56.24 21 PRO B N 1
ATOM 3601 C CA . PRO B 1 40 ? 41.657 -31.534 53.885 1.00 55.09 21 PRO B CA 1
ATOM 3602 C C . PRO B 1 40 ? 41.065 -30.753 55.055 1.00 54.80 21 PRO B C 1
ATOM 3603 O O . PRO B 1 40 ? 41.511 -30.912 56.193 1.00 53.01 21 PRO B O 1
ATOM 3607 N N . SER B 1 41 ? 40.078 -29.906 54.765 1.00 54.21 22 SER B N 1
ATOM 3608 C CA . SER B 1 41 ? 39.295 -29.246 55.811 1.00 54.74 22 SER B CA 1
ATOM 3609 C C . SER B 1 41 ? 37.853 -29.009 55.366 1.00 55.26 22 SER B C 1
ATOM 3610 O O . SER B 1 41 ? 37.594 -28.710 54.196 1.00 56.57 22 SER B O 1
ATOM 3613 N N . VAL B 1 42 ? 36.922 -29.161 56.305 1.00 55.18 23 VAL B N 1
ATOM 3614 C CA . VAL B 1 42 ? 35.498 -28.977 56.032 1.00 54.19 23 VAL B CA 1
ATOM 3615 C C . VAL B 1 42 ? 35.120 -27.505 56.180 1.00 53.01 23 VAL B C 1
ATOM 3616 O O . VAL B 1 42 ? 35.383 -26.880 57.213 1.00 51.36 23 VAL B O 1
ATOM 3620 N N . ALA B 1 43 ? 34.519 -26.955 55.128 1.00 52.13 24 ALA B N 1
ATOM 3621 C CA . ALA B 1 43 ? 34.040 -25.579 55.149 1.00 50.76 24 ALA B CA 1
ATOM 3622 C C . ALA B 1 43 ? 32.627 -25.477 54.591 1.00 49.29 24 ALA B C 1
ATOM 3623 O O . ALA B 1 43 ? 32.148 -26.380 53.901 1.00 49.91 24 ALA B O 1
ATOM 3625 N N . ASN B 1 44 ? 31.963 -24.372 54.906 1.00 49.12 25 ASN B N 1
ATOM 3626 C CA . ASN B 1 44 ? 30.677 -24.062 54.306 1.00 49.37 2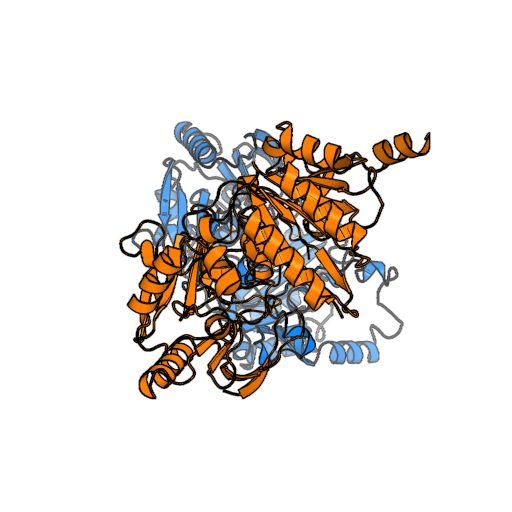5 ASN B CA 1
ATOM 3627 C C . ASN B 1 44 ? 30.896 -23.381 52.961 1.00 48.63 25 ASN B C 1
ATOM 3628 O O . ASN B 1 44 ? 31.474 -22.292 52.892 1.00 49.53 25 ASN B O 1
ATOM 3633 N N . VAL B 1 45 ? 30.450 -24.047 51.900 1.00 47.55 26 VAL B N 1
ATOM 3634 C CA . VAL B 1 45 ? 30.638 -23.572 50.532 1.00 46.46 26 VAL B CA 1
ATOM 3635 C C . VAL B 1 45 ? 29.376 -22.901 49.977 1.00 46.49 26 VAL B C 1
ATOM 3636 O O . VAL B 1 45 ? 28.331 -23.542 49.817 1.00 46.42 26 VAL B O 1
ATOM 3640 N N . LEU B 1 46 ? 29.487 -21.602 49.706 1.00 45.93 27 LEU B N 1
ATOM 3641 C CA . LEU B 1 46 ? 28.458 -20.866 48.979 1.00 45.99 27 LEU B CA 1
ATOM 3642 C C . LEU B 1 46 ? 28.763 -20.950 47.485 1.00 46.69 27 LEU B C 1
ATOM 3643 O O . LEU B 1 46 ? 29.901 -20.734 47.062 1.00 45.05 27 LEU B O 1
ATOM 3648 N N . ARG B 1 47 ? 27.744 -21.274 46.695 1.00 47.24 28 ARG B N 1
ATOM 3649 C CA . ARG B 1 47 ? 27.902 -21.418 45.254 1.00 48.59 28 ARG B CA 1
ATOM 3650 C C . ARG B 1 47 ? 26.702 -20.813 44.522 1.00 48.81 28 ARG B C 1
ATOM 3651 O O . ARG B 1 47 ? 25.691 -21.484 44.292 1.00 49.24 28 ARG B O 1
ATOM 3659 N N . THR B 1 48 ? 26.833 -19.538 44.161 1.00 47.28 29 THR B N 1
ATOM 3660 C CA . THR B 1 48 ? 25.736 -18.777 43.561 1.00 47.67 29 THR B CA 1
ATOM 3661 C C . THR B 1 48 ? 26.219 -17.845 42.441 1.00 47.17 29 THR B C 1
ATOM 3662 O O . THR B 1 48 ? 27.281 -17.233 42.563 1.00 48.17 29 THR B O 1
ATOM 3666 N N . PRO B 1 49 ? 25.443 -17.742 41.341 1.00 46.48 30 PRO B N 1
ATOM 3667 C CA . PRO B 1 49 ? 25.755 -16.761 40.294 1.00 45.35 30 PRO B CA 1
ATOM 3668 C C . PRO B 1 49 ? 25.275 -15.351 40.653 1.00 46.20 30 PRO B C 1
ATOM 3669 O O . PRO B 1 49 ? 25.481 -14.406 39.884 1.00 45.23 30 PRO B O 1
ATOM 3673 N N . ASP B 1 50 ? 24.655 -15.217 41.823 1.00 47.04 31 ASP B N 1
ATOM 3674 C CA . ASP B 1 50 ? 24.087 -13.951 42.267 1.00 47.30 31 ASP B CA 1
ATOM 3675 C C . ASP B 1 50 ? 25.077 -13.192 43.151 1.00 48.40 31 ASP B C 1
ATOM 3676 O O . ASP B 1 50 ? 25.360 -13.600 44.283 1.00 48.83 31 ASP B O 1
ATOM 3681 N N . ALA B 1 51 ? 25.589 -12.080 42.624 1.00 48.45 32 ALA B N 1
ATOM 3682 C CA . ALA B 1 51 ? 26.577 -11.254 43.320 1.00 48.91 32 ALA B CA 1
ATOM 3683 C C . ALA B 1 51 ? 26.022 -10.653 44.609 1.00 49.53 32 ALA B C 1
ATOM 3684 O O . ALA B 1 51 ? 26.763 -10.467 45.579 1.00 47.67 32 ALA B O 1
ATOM 3686 N N . GLU B 1 52 ? 24.720 -10.361 44.610 1.00 50.34 33 GLU B N 1
ATOM 3687 C CA . GLU B 1 52 ? 24.027 -9.859 45.799 1.00 51.83 33 GLU B CA 1
ATOM 3688 C C . GLU B 1 52 ? 24.129 -10.822 46.979 1.00 50.78 33 GLU B C 1
ATOM 3689 O O . GLU B 1 52 ? 24.350 -10.390 48.113 1.00 50.27 33 GLU B O 1
ATOM 3695 N N . MET B 1 53 ? 23.974 -12.118 46.696 1.00 49.35 34 MET B N 1
ATOM 3696 C CA . MET B 1 53 ? 24.113 -13.186 47.691 1.00 49.51 34 MET B CA 1
ATOM 3697 C C . MET B 1 53 ? 25.513 -13.226 48.294 1.00 49.55 34 MET B C 1
ATOM 3698 O O . MET B 1 53 ? 25.676 -13.481 49.491 1.00 50.01 34 MET B O 1
ATOM 3703 N N . ILE B 1 54 ? 26.517 -12.985 47.451 1.00 47.92 35 ILE B N 1
ATOM 3704 C CA . ILE B 1 54 ? 27.912 -12.991 47.881 1.00 46.66 35 ILE B CA 1
ATOM 3705 C C . ILE B 1 54 ? 28.176 -11.817 48.828 1.00 46.91 35 ILE B C 1
ATOM 3706 O O . ILE B 1 54 ? 28.841 -11.985 49.852 1.00 47.67 35 ILE B O 1
ATOM 3711 N N . VAL B 1 55 ? 27.627 -10.646 48.501 1.00 47.09 36 VAL B N 1
ATOM 3712 C CA . VAL B 1 55 ? 27.711 -9.475 49.382 1.00 50.37 36 VAL B CA 1
ATOM 3713 C C . VAL B 1 55 ? 27.046 -9.759 50.735 1.00 51.62 36 VAL B C 1
ATOM 3714 O O . VAL B 1 55 ? 27.598 -9.418 51.786 1.00 52.43 36 VAL B O 1
ATOM 3718 N N . LYS B 1 56 ? 25.875 -10.396 50.699 1.00 52.22 37 LYS B N 1
ATOM 3719 C CA . LYS B 1 56 ? 25.126 -10.736 51.913 1.00 53.20 37 LYS B CA 1
ATOM 3720 C C . LYS B 1 56 ? 25.872 -11.741 52.788 1.00 52.67 37 LYS B C 1
ATOM 3721 O O . LYS B 1 56 ? 25.855 -11.632 54.016 1.00 51.28 37 LYS B O 1
ATOM 3727 N N . ALA B 1 57 ? 26.522 -12.714 52.150 1.00 51.70 38 ALA B N 1
ATOM 3728 C CA . ALA B 1 57 ? 27.271 -13.749 52.862 1.00 52.52 38 ALA B CA 1
ATOM 3729 C C . ALA B 1 57 ? 28.459 -13.167 53.617 1.00 53.03 38 ALA B C 1
ATOM 3730 O O . ALA B 1 57 ? 28.721 -13.553 54.759 1.00 53.71 38 ALA B O 1
ATOM 3732 N N . VAL B 1 58 ? 29.164 -12.236 52.975 1.00 53.19 39 VAL B N 1
ATOM 3733 C CA . VAL B 1 58 ? 30.280 -11.520 53.597 1.00 52.84 39 VAL B CA 1
ATOM 3734 C C . VAL B 1 58 ? 29.782 -10.678 54.778 1.00 54.36 39 VAL B C 1
ATOM 3735 O O . VAL B 1 58 ? 30.421 -10.644 55.833 1.00 54.61 39 VAL B O 1
ATOM 3739 N N . ALA B 1 59 ? 28.636 -10.021 54.597 1.00 54.94 40 ALA B N 1
ATOM 3740 C CA . ALA B 1 59 ? 27.996 -9.250 55.667 1.00 55.24 40 ALA B CA 1
ATOM 3741 C C . ALA B 1 59 ? 27.663 -10.130 56.875 1.00 55.42 40 ALA B C 1
ATOM 3742 O O . ALA B 1 59 ? 27.903 -9.735 58.019 1.00 57.24 40 ALA B O 1
ATOM 3744 N N . ARG B 1 60 ? 27.132 -11.324 56.605 1.00 54.78 41 ARG B N 1
ATOM 3745 C CA . ARG B 1 60 ? 26.795 -12.306 57.639 1.00 56.59 41 ARG B CA 1
ATOM 3746 C C . ARG B 1 60 ? 28.026 -12.721 58.447 1.00 55.60 41 ARG B C 1
ATOM 3747 O O . ARG B 1 60 ? 27.957 -12.857 59.673 1.00 55.13 41 ARG B O 1
ATOM 3755 N N . VAL B 1 61 ? 29.144 -12.919 57.748 1.00 54.00 42 VAL B N 1
ATOM 3756 C CA . VAL B 1 61 ? 30.418 -13.258 58.380 1.00 51.02 42 VAL B CA 1
ATOM 3757 C C . VAL B 1 61 ? 30.945 -12.073 59.186 1.00 51.57 42 VAL B C 1
ATOM 3758 O O . VAL B 1 61 ? 31.458 -12.252 60.288 1.00 53.26 42 VAL B O 1
ATOM 3762 N N . ALA B 1 62 ? 30.797 -10.869 58.638 1.00 52.27 43 ALA B N 1
ATOM 3763 C CA . ALA B 1 62 ? 31.254 -9.641 59.293 1.00 55.13 43 ALA B CA 1
ATOM 3764 C C . ALA B 1 62 ? 30.427 -9.277 60.531 1.00 59.28 43 ALA B C 1
ATOM 3765 O O . ALA B 1 62 ? 30.962 -8.740 61.507 1.00 59.33 43 ALA B O 1
ATOM 3767 N N . GLU B 1 63 ? 29.124 -9.560 60.471 1.00 63.80 44 GLU B N 1
ATOM 3768 C CA . GLU B 1 63 ? 28.182 -9.264 61.559 1.00 67.75 44 GLU B CA 1
ATOM 3769 C C . GLU B 1 63 ? 28.336 -10.203 62.761 1.00 70.16 44 GLU B C 1
ATOM 3770 O O . GLU B 1 63 ? 28.285 -9.762 63.917 1.00 71.07 44 GLU B O 1
ATOM 3776 N N . SER B 1 64 ? 28.534 -11.493 62.478 1.00 71.97 45 SER B N 1
ATOM 3777 C CA . SER B 1 64 ? 28.649 -12.514 63.523 1.00 73.45 45 SER B CA 1
ATOM 3778 C C . SER B 1 64 ? 30.051 -12.495 64.146 1.00 74.37 45 SER B C 1
ATOM 3779 O O . SER B 1 64 ? 30.532 -13.512 64.661 1.00 75.27 45 SER B O 1
ATOM 3782 N N . GLY B 1 65 ? 30.696 -11.312 64.104 1.00 74.78 46 GLY B N 1
ATOM 3783 C CA . GLY B 1 65 ? 32.107 -11.173 64.449 1.00 73.52 46 GLY B CA 1
ATOM 3784 C C . GLY B 1 65 ? 32.954 -11.743 63.311 1.00 78.07 46 GLY B C 1
ATOM 3785 O O . GLY B 1 65 ? 32.469 -12.559 62.504 1.00 73.11 46 GLY B O 1
ATOM 3786 N N . GLY B 1 66 ? 34.219 -11.314 63.246 1.00 76.27 47 GLY B N 1
ATOM 3787 C CA . GLY B 1 66 ? 35.166 -11.871 62.258 1.00 68.26 47 GLY B CA 1
ATOM 3788 C C . GLY B 1 66 ? 35.079 -13.397 62.234 1.00 67.14 47 GLY B C 1
ATOM 3789 O O . GLY B 1 66 ? 35.039 -14.014 61.155 1.00 68.14 47 GLY B O 1
ATOM 3790 N N . GLY B 1 67 ? 35.041 -13.993 63.437 1.00 64.67 48 GLY B N 1
ATOM 3791 C CA . GLY B 1 67 ? 34.819 -15.426 63.615 1.00 60.49 48 GLY B CA 1
ATOM 3792 C C . GLY B 1 67 ? 35.777 -16.275 62.807 1.00 56.93 48 GLY B C 1
ATOM 3793 O O . GLY B 1 67 ? 36.992 -16.099 62.887 1.00 56.02 48 GLY B O 1
ATOM 3794 N N . ARG B 1 68 ? 35.212 -17.174 62.003 1.00 54.40 49 ARG B N 1
ATOM 3795 C CA . ARG B 1 68 ? 35.988 -18.138 61.228 1.00 52.92 49 ARG B CA 1
ATOM 3796 C C . ARG B 1 68 ? 36.354 -17.640 59.826 1.00 50.17 49 ARG B C 1
ATOM 3797 O O . ARG B 1 68 ? 36.978 -18.365 59.043 1.00 49.78 49 ARG B O 1
ATOM 3805 N N . GLY B 1 69 ? 35.950 -16.412 59.512 1.00 46.12 50 GLY B N 1
ATOM 3806 C CA . GLY B 1 69 ? 36.322 -15.763 58.258 1.00 43.71 50 GLY B CA 1
ATOM 3807 C C . GLY B 1 69 ? 35.673 -16.316 57.001 1.00 41.74 50 GLY B C 1
ATOM 3808 O O . GLY B 1 69 ? 34.858 -17.241 57.050 1.00 38.97 50 GLY B O 1
ATOM 3809 N N . ALA B 1 70 ? 36.049 -15.732 55.868 1.00 40.74 51 ALA B N 1
ATOM 3810 C CA . ALA B 1 70 ? 35.576 -16.171 54.558 1.00 40.10 51 ALA B CA 1
ATOM 3811 C C . ALA B 1 70 ? 36.736 -16.159 53.566 1.00 38.08 51 ALA B C 1
ATOM 3812 O O . ALA B 1 70 ? 37.665 -15.369 53.711 1.00 38.84 51 ALA B O 1
ATOM 3814 N N . ILE B 1 71 ? 36.686 -17.038 52.568 1.00 37.35 52 ILE B N 1
ATOM 3815 C CA . ILE B 1 71 ? 37.676 -17.007 51.483 1.00 36.71 52 ILE B CA 1
ATOM 3816 C C . ILE B 1 71 ? 37.072 -17.375 50.126 1.00 35.79 52 ILE B C 1
ATOM 3817 O O . ILE B 1 71 ? 36.253 -18.291 50.031 1.00 35.09 52 ILE B O 1
ATOM 3822 N N . ALA B 1 72 ? 37.488 -16.664 49.080 1.00 35.41 53 ALA B N 1
ATOM 3823 C CA . ALA B 1 72 ? 37.080 -17.005 47.719 1.00 34.57 53 ALA B CA 1
ATOM 3824 C C . ALA B 1 72 ? 37.779 -18.271 47.254 1.00 33.95 53 ALA B C 1
ATOM 3825 O O . ALA B 1 72 ? 38.889 -18.571 47.692 1.00 33.50 53 ALA B O 1
ATOM 3827 N N . ARG B 1 73 ? 37.100 -19.021 46.391 1.00 33.13 54 ARG B N 1
ATOM 3828 C CA . ARG B 1 73 ? 37.680 -20.159 45.701 1.00 33.00 54 ARG B CA 1
ATOM 3829 C C . ARG B 1 73 ? 37.377 -20.034 44.212 1.00 33.16 54 ARG B C 1
ATOM 3830 O O . ARG B 1 73 ? 36.271 -19.640 43.825 1.00 33.39 54 ARG B O 1
ATOM 3838 N N . GLY B 1 74 ? 38.366 -20.362 43.387 1.00 32.81 55 GLY B N 1
ATOM 3839 C CA . GLY B 1 74 ? 38.208 -20.373 41.937 1.00 32.20 55 GLY B CA 1
ATOM 3840 C C . GLY B 1 74 ? 38.005 -21.809 41.506 1.00 32.36 55 GLY B C 1
ATOM 3841 O O . GLY B 1 74 ? 37.079 -22.467 41.975 1.00 33.51 55 GLY B O 1
ATOM 3842 N N . LEU B 1 75 ? 38.879 -22.314 40.641 1.00 30.97 56 LEU B N 1
ATOM 3843 C CA . LEU B 1 75 ? 38.752 -23.693 40.156 1.00 30.23 56 LEU B CA 1
ATOM 3844 C C . LEU B 1 75 ? 39.550 -24.725 40.962 1.00 29.93 56 LEU B C 1
ATOM 3845 O O . LEU B 1 75 ? 39.664 -25.886 40.556 1.00 30.31 56 LEU B O 1
ATOM 3850 N N . GLY B 1 76 ? 40.112 -24.293 42.090 1.00 29.72 57 GLY B N 1
ATOM 3851 C CA . GLY B 1 76 ? 40.835 -25.183 43.005 1.00 30.56 57 GLY B CA 1
ATOM 3852 C C . GLY B 1 76 ? 42.113 -25.783 42.446 1.00 31.31 57 GLY B C 1
ATOM 3853 O O . GLY B 1 76 ? 42.502 -26.891 42.834 1.00 31.46 57 GLY B O 1
ATOM 3854 N N . ARG B 1 77 ? 42.774 -25.053 41.550 1.00 30.54 58 ARG B N 1
ATOM 3855 C CA . ARG B 1 77 ? 44.016 -25.531 40.933 1.00 31.53 58 ARG B CA 1
ATOM 3856 C C . ARG B 1 77 ? 45.300 -25.238 41.718 1.00 30.59 58 ARG B C 1
ATOM 3857 O O . ARG B 1 77 ? 46.361 -25.760 41.379 1.00 30.52 58 ARG B O 1
ATOM 3865 N N . SER B 1 78 ? 45.219 -24.406 42.753 1.00 30.19 59 SER B N 1
ATOM 3866 C CA . SER B 1 78 ? 46.346 -24.267 43.671 1.00 30.35 59 SER B CA 1
ATOM 3867 C C . SER B 1 78 ? 46.527 -25.597 44.392 1.00 31.02 59 SER B C 1
ATOM 3868 O O . SER B 1 78 ? 45.543 -26.219 44.791 1.00 31.05 59 SER B O 1
ATOM 3871 N N . TYR B 1 79 ? 47.773 -26.042 44.531 1.00 31.60 60 TYR B N 1
ATOM 3872 C CA . TYR B 1 79 ? 48.072 -27.338 45.159 1.00 35.03 60 TYR B CA 1
ATOM 3873 C C . TYR B 1 79 ? 47.897 -27.326 46.675 1.00 35.81 60 TYR B C 1
ATOM 3874 O O . TYR B 1 79 ? 47.587 -28.356 47.277 1.00 37.68 60 TYR B O 1
ATOM 3883 N N . GLY B 1 80 ? 48.105 -26.161 47.282 1.00 36.08 61 GLY B N 1
ATOM 3884 C CA . GLY B 1 80 ? 48.096 -26.037 48.733 1.00 36.72 61 GLY B CA 1
ATOM 3885 C C . GLY B 1 80 ? 46.754 -25.610 49.285 1.00 35.87 61 GLY B C 1
ATOM 3886 O O . GLY B 1 80 ? 45.713 -25.920 48.712 1.00 36.21 61 GLY B O 1
ATOM 3887 N N . ASP B 1 81 ? 46.789 -24.865 50.383 1.00 35.36 62 ASP B N 1
ATOM 3888 C CA . ASP B 1 81 ? 45.604 -24.627 51.207 1.00 33.93 62 ASP B CA 1
ATOM 3889 C C . ASP B 1 81 ? 45.115 -23.177 51.212 1.00 32.64 62 ASP B C 1
ATOM 3890 O O . ASP B 1 81 ? 44.499 -22.728 52.188 1.00 33.05 62 ASP B O 1
ATOM 3895 N N . ASN B 1 82 ? 45.372 -22.440 50.132 1.00 30.67 63 ASN B N 1
ATOM 3896 C CA . ASN B 1 82 ? 44.971 -21.031 50.094 1.00 30.15 63 ASN B CA 1
ATOM 3897 C C . ASN B 1 82 ? 43.503 -20.801 49.736 1.00 29.11 63 ASN B C 1
ATOM 3898 O O . ASN B 1 82 ? 42.951 -19.745 50.046 1.00 29.04 63 ASN B O 1
ATOM 3903 N N . ALA B 1 83 ? 42.877 -21.781 49.091 1.00 30.11 64 ALA B N 1
ATOM 3904 C CA . ALA B 1 83 ? 41.480 -21.649 48.666 1.00 33.14 64 ALA B CA 1
ATOM 3905 C C . ALA B 1 83 ? 40.500 -22.406 49.567 1.00 35.12 64 ALA B C 1
ATOM 3906 O O . ALA B 1 83 ? 39.398 -22.756 49.137 1.00 36.43 64 ALA B O 1
ATOM 3908 N N . GLN B 1 84 ? 40.898 -22.650 50.813 1.00 36.60 65 GLN B N 1
ATOM 3909 C CA . GLN B 1 84 ? 40.030 -23.345 51.770 1.00 38.76 65 GLN B CA 1
ATOM 3910 C C . GLN B 1 84 ? 40.077 -22.698 53.156 1.00 38.52 65 GLN B C 1
ATOM 3911 O O . GLN B 1 84 ? 41.047 -22.023 53.500 1.00 37.29 65 GLN B O 1
ATOM 3917 N N . ASN B 1 85 ? 39.019 -22.895 53.940 1.00 39.06 66 ASN B N 1
ATOM 3918 C CA . ASN B 1 85 ? 38.872 -22.213 55.222 1.00 38.96 66 ASN B CA 1
ATOM 3919 C C . ASN B 1 85 ? 38.149 -23.117 56.222 1.00 40.26 66 ASN B C 1
ATOM 3920 O O . ASN B 1 85 ? 36.936 -22.998 56.406 1.00 40.35 66 ASN B O 1
ATOM 3925 N N . GLY B 1 86 ? 38.903 -24.022 56.850 1.00 40.15 67 GLY B N 1
ATOM 3926 C CA . GLY B 1 86 ? 38.359 -24.987 57.809 1.00 41.96 67 GLY B CA 1
ATOM 3927 C C . GLY B 1 86 ? 37.438 -24.361 58.839 1.00 41.51 67 GLY B C 1
ATOM 3928 O O . GLY B 1 86 ? 37.837 -23.452 59.570 1.00 40.08 67 GLY B O 1
ATOM 3929 N N . GLY B 1 87 ? 36.193 -24.833 58.875 1.00 42.88 68 GLY B N 1
ATOM 3930 C CA . GLY B 1 87 ? 35.197 -24.326 59.820 1.00 43.33 68 GLY B CA 1
ATOM 3931 C C . GLY B 1 87 ? 34.683 -22.929 59.512 1.00 43.66 68 GLY B C 1
ATOM 3932 O O . GLY B 1 87 ? 33.974 -22.335 60.325 1.00 43.55 68 GLY B O 1
ATOM 3933 N N . GLY B 1 88 ? 35.029 -22.403 58.337 1.00 42.65 69 GLY B N 1
ATOM 3934 C CA . GLY B 1 88 ? 34.610 -21.058 57.942 1.00 42.36 69 GLY B CA 1
ATOM 3935 C C . GLY B 1 88 ? 33.813 -21.046 56.654 1.00 42.24 69 GLY B C 1
ATOM 3936 O O . GLY B 1 88 ? 33.333 -22.091 56.202 1.00 42.38 69 GLY B O 1
ATOM 3937 N N . LEU B 1 89 ? 33.669 -19.861 56.065 1.00 42.41 70 LEU B N 1
ATOM 3938 C CA . LEU B 1 89 ? 33.000 -19.733 54.772 1.00 41.96 70 LEU B CA 1
ATOM 3939 C C . LEU B 1 89 ? 33.996 -19.803 53.614 1.00 41.71 70 LEU B C 1
ATOM 3940 O O . LEU B 1 89 ? 35.085 -19.223 53.677 1.00 41.23 70 LEU B O 1
ATOM 3945 N N . VAL B 1 90 ? 33.604 -20.537 52.575 1.00 41.62 71 VAL B N 1
ATOM 3946 C CA . VAL B 1 90 ? 34.301 -20.558 51.295 1.00 41.46 71 VAL B CA 1
ATOM 3947 C C . VAL B 1 90 ? 33.279 -20.215 50.217 1.00 42.10 71 VAL B C 1
ATOM 3948 O O . VAL B 1 90 ? 32.232 -20.861 50.119 1.00 42.19 71 VAL B O 1
ATOM 3952 N N . ILE B 1 91 ? 33.576 -19.185 49.428 1.00 41.30 72 ILE B N 1
ATOM 3953 C CA . ILE B 1 91 ? 32.691 -18.753 48.346 1.00 39.20 72 ILE B CA 1
ATOM 3954 C C . ILE B 1 91 ? 33.267 -19.174 46.992 1.00 40.10 72 ILE B C 1
ATOM 3955 O O . ILE B 1 91 ? 34.272 -18.622 46.526 1.00 40.16 72 ILE B O 1
ATOM 3960 N N . ASP B 1 92 ? 32.627 -20.172 46.384 1.00 39.82 73 ASP B N 1
ATOM 3961 C CA . ASP B 1 92 ? 32.981 -20.651 45.055 1.00 39.44 73 ASP B CA 1
ATOM 3962 C C . ASP B 1 92 ? 32.584 -19.583 44.035 1.00 38.50 73 ASP B C 1
ATOM 3963 O O . ASP B 1 92 ? 31.406 -19.246 43.904 1.00 37.23 73 ASP B O 1
ATOM 3968 N N . MET B 1 93 ? 33.574 -19.048 43.327 1.00 36.75 74 MET B N 1
ATOM 3969 C CA . MET B 1 93 ? 33.353 -17.902 42.439 1.00 35.41 74 MET B CA 1
ATOM 3970 C C . MET B 1 93 ? 33.030 -18.287 41.000 1.00 34.92 74 MET B C 1
ATOM 3971 O O . MET B 1 93 ? 32.639 -17.427 40.204 1.00 36.21 74 MET B O 1
ATOM 3976 N N . THR B 1 94 ? 33.179 -19.572 40.677 1.00 33.61 75 THR B N 1
ATOM 3977 C CA . THR B 1 94 ? 32.996 -20.071 39.307 1.00 35.04 75 THR B CA 1
ATOM 3978 C C . THR B 1 94 ? 31.626 -19.755 38.650 1.00 36.79 75 THR B C 1
ATOM 3979 O O . THR B 1 94 ? 31.574 -19.551 37.437 1.00 37.82 75 THR B O 1
ATOM 3983 N N . PRO B 1 95 ? 30.519 -19.723 39.434 1.00 36.75 76 PRO B N 1
ATOM 3984 C CA . PRO B 1 95 ? 29.236 -19.333 38.817 1.00 36.32 76 PRO B CA 1
ATOM 3985 C C . PRO B 1 95 ? 29.189 -17.893 38.304 1.00 35.51 76 PRO B C 1
ATOM 3986 O O . PRO B 1 95 ? 28.365 -17.581 37.445 1.00 35.87 76 PRO B O 1
ATOM 3990 N N . LEU B 1 96 ? 30.051 -17.025 38.831 1.00 35.44 77 LEU B N 1
ATOM 3991 C CA . LEU B 1 96 ? 30.124 -15.644 38.366 1.00 35.24 77 LEU B CA 1
ATOM 3992 C C . LEU B 1 96 ? 31.081 -15.591 37.177 1.00 33.21 77 LEU B C 1
ATOM 3993 O O . LEU B 1 96 ? 32.243 -15.202 37.320 1.00 33.53 77 LEU B O 1
ATOM 3998 N N . ASN B 1 97 ? 30.586 -15.999 36.009 1.00 31.26 78 ASN B N 1
ATOM 3999 C CA . ASN B 1 97 ? 31.434 -16.209 34.832 1.00 30.41 78 ASN B CA 1
ATOM 4000 C C . ASN B 1 97 ? 31.024 -15.409 33.592 1.00 29.29 78 ASN B C 1
ATOM 4001 O O . ASN B 1 97 ? 31.226 -15.866 32.464 1.00 28.29 78 ASN B O 1
ATOM 4006 N N . THR B 1 98 ? 30.466 -14.219 33.797 1.00 29.30 79 THR B N 1
ATOM 4007 C CA . THR B 1 98 ? 30.054 -13.383 32.668 1.00 29.65 79 THR B CA 1
ATOM 4008 C C . THR B 1 98 ? 31.235 -12.649 32.050 1.00 29.00 79 THR B C 1
ATOM 4009 O O . THR B 1 98 ? 32.002 -11.985 32.754 1.00 29.79 79 THR B O 1
ATOM 4013 N N . ILE B 1 99 ? 31.360 -12.770 30.731 1.00 27.98 80 ILE B N 1
ATOM 4014 C CA . ILE B 1 99 ? 32.208 -11.874 29.951 1.00 27.50 80 ILE B CA 1
ATOM 4015 C C . ILE B 1 99 ? 31.334 -10.677 29.579 1.00 27.05 80 ILE B C 1
ATOM 4016 O O . ILE B 1 99 ? 30.378 -10.809 28.808 1.00 26.15 80 ILE B O 1
ATOM 4021 N N . HIS B 1 100 ? 31.642 -9.517 30.153 1.00 26.16 81 HIS B N 1
ATOM 4022 C CA . HIS B 1 100 ? 30.815 -8.332 29.932 1.00 26.32 81 HIS B CA 1
ATOM 4023 C C . HIS B 1 100 ? 31.078 -7.692 28.603 1.00 25.63 81 HIS B C 1
ATOM 4024 O O . HIS B 1 100 ? 30.138 -7.346 27.889 1.00 25.08 81 HIS B O 1
ATOM 4031 N N . SER B 1 101 ? 32.354 -7.531 28.252 1.00 23.68 82 SER B N 1
ATOM 4032 C CA . SER B 1 101 ? 32.719 -6.933 26.969 1.00 22.65 82 SER B CA 1
ATOM 4033 C C . SER B 1 101 ? 34.139 -7.268 26.563 1.00 21.26 82 SER B C 1
ATOM 4034 O O . SER B 1 101 ? 34.992 -7.538 27.412 1.00 20.87 82 SER B O 1
ATOM 4037 N N . ILE B 1 102 ? 34.365 -7.267 25.251 1.00 21.26 83 ILE B N 1
ATOM 4038 C CA . ILE B 1 102 ? 35.705 -7.340 24.673 1.00 20.78 83 ILE B CA 1
ATOM 4039 C C . ILE B 1 102 ? 35.799 -6.278 23.585 1.00 21.15 83 ILE B C 1
ATOM 4040 O O . ILE B 1 102 ? 34.888 -6.122 22.769 1.00 21.27 83 ILE B O 1
ATOM 4045 N N . ASP B 1 103 ? 36.905 -5.544 23.577 1.00 22.05 84 ASP B N 1
ATOM 4046 C CA . ASP B 1 103 ? 37.069 -4.443 22.652 1.00 23.51 84 ASP B CA 1
ATOM 4047 C C . ASP B 1 103 ? 38.419 -4.571 21.940 1.00 23.77 84 ASP B C 1
ATOM 4048 O O . ASP B 1 103 ? 39.470 -4.508 22.575 1.00 24.71 84 ASP B O 1
ATOM 4053 N N . ALA B 1 104 ? 38.378 -4.779 20.624 1.00 23.46 85 ALA B N 1
ATOM 4054 C CA . ALA B 1 104 ? 39.589 -4.959 19.813 1.00 24.17 85 ALA B CA 1
ATOM 4055 C C . ALA B 1 104 ? 40.436 -3.694 19.733 1.00 25.50 85 ALA B C 1
ATOM 4056 O O . ALA B 1 104 ? 41.644 -3.769 19.550 1.00 25.90 85 ALA B O 1
ATOM 4058 N N . ASP B 1 105 ? 39.796 -2.534 19.865 1.00 25.85 86 ASP B N 1
ATOM 4059 C CA . ASP B 1 105 ? 40.490 -1.259 19.671 1.00 27.47 86 ASP B CA 1
ATOM 4060 C C . ASP B 1 105 ? 41.250 -0.838 20.921 1.00 27.18 86 ASP B C 1
ATOM 4061 O O . ASP B 1 105 ? 42.402 -0.402 20.843 1.00 28.22 86 ASP B O 1
ATOM 4066 N N . THR B 1 106 ? 40.610 -0.988 22.073 1.00 25.32 87 THR B N 1
ATOM 4067 C CA . THR B 1 106 ? 41.260 -0.698 23.351 1.00 25.02 87 THR B CA 1
ATOM 4068 C C . THR B 1 106 ? 42.041 -1.901 23.891 1.00 24.90 87 THR B C 1
ATOM 4069 O O . THR B 1 106 ? 42.876 -1.748 24.787 1.00 23.80 87 THR B O 1
ATOM 4073 N N . LYS B 1 107 ? 41.749 -3.091 23.359 1.00 24.56 88 LYS B N 1
ATOM 4074 C CA . LYS B 1 107 ? 42.373 -4.339 23.810 1.00 25.08 88 LYS B CA 1
ATOM 4075 C C . LYS B 1 107 ? 41.934 -4.748 25.215 1.00 24.11 88 LYS B C 1
ATOM 4076 O O . LYS B 1 107 ? 42.556 -5.605 25.843 1.00 24.05 88 LYS B O 1
ATOM 4082 N N . LEU B 1 108 ? 40.856 -4.144 25.709 1.00 23.26 89 LEU B N 1
ATOM 4083 C CA . LEU B 1 108 ? 40.385 -4.444 27.057 1.00 22.45 89 LEU B CA 1
ATOM 4084 C C . LEU B 1 108 ? 39.281 -5.499 27.085 1.00 22.43 89 LEU B C 1
ATOM 4085 O O . LEU B 1 108 ? 38.354 -5.475 26.257 1.00 22.23 89 LEU B O 1
ATOM 4090 N N . VAL B 1 109 ? 39.398 -6.423 28.036 1.00 22.54 90 VAL B N 1
ATOM 4091 C CA . VAL B 1 109 ? 38.310 -7.334 28.378 1.00 22.78 90 VAL B CA 1
ATOM 4092 C C . VAL B 1 109 ? 37.787 -6.974 29.771 1.00 24.15 90 VAL B C 1
ATOM 4093 O O . VAL B 1 109 ? 38.567 -6.656 30.678 1.00 24.60 90 VAL B O 1
ATOM 4097 N N . ASP B 1 110 ? 36.466 -6.990 29.917 1.00 24.25 91 ASP B N 1
ATOM 4098 C CA . ASP B 1 110 ? 35.804 -6.680 31.178 1.00 25.48 91 ASP B CA 1
ATOM 4099 C C . ASP B 1 110 ? 35.066 -7.963 31.539 1.00 25.38 91 ASP B C 1
ATOM 4100 O O . ASP B 1 110 ? 34.137 -8.362 30.837 1.00 25.44 91 ASP B O 1
ATOM 4105 N N . ILE B 1 111 ? 35.521 -8.641 32.590 1.00 25.45 92 ILE B N 1
ATOM 4106 C CA . ILE B 1 111 ? 34.997 -9.968 32.915 1.00 26.33 92 ILE B CA 1
ATOM 4107 C C . ILE B 1 111 ? 34.817 -10.183 34.413 1.00 26.97 92 ILE B C 1
ATOM 4108 O O . ILE B 1 111 ? 35.556 -9.620 35.220 1.00 26.25 92 ILE B O 1
ATOM 4113 N N . ASP B 1 112 ? 33.835 -11.011 34.768 1.00 29.03 93 ASP B N 1
ATOM 4114 C CA . ASP B 1 112 ? 33.640 -11.456 36.144 1.00 30.42 93 ASP B CA 1
ATOM 4115 C C . ASP B 1 112 ? 34.820 -12.309 36.582 1.00 29.84 93 ASP B C 1
ATOM 4116 O O . ASP B 1 112 ? 35.423 -13.005 35.765 1.00 28.84 93 ASP B O 1
ATOM 4121 N N . ALA B 1 113 ? 35.131 -12.277 37.876 1.00 30.23 94 ALA B N 1
ATOM 4122 C CA . ALA B 1 113 ? 36.318 -12.970 38.390 1.00 29.64 94 ALA B CA 1
ATOM 4123 C C . ALA B 1 113 ? 36.276 -14.497 38.248 1.00 28.87 94 ALA B C 1
ATOM 4124 O O . ALA B 1 113 ? 37.315 -15.165 38.300 1.00 28.79 94 ALA B O 1
ATOM 4126 N N . GLY B 1 114 ? 35.081 -15.047 38.048 1.00 26.71 95 GLY B N 1
ATOM 4127 C CA . GLY B 1 114 ? 34.926 -16.484 37.896 1.00 25.61 95 GLY B CA 1
ATOM 4128 C C . GLY B 1 114 ? 35.158 -16.991 36.486 1.00 25.98 95 GLY B C 1
ATOM 4129 O O . GLY B 1 114 ? 35.194 -18.196 36.268 1.00 26.34 95 GLY B O 1
ATOM 4130 N N . VAL B 1 115 ? 35.309 -16.082 35.520 1.00 25.69 96 VAL B N 1
ATOM 4131 C CA . VAL B 1 115 ? 35.678 -16.473 34.148 1.00 24.89 96 VAL B CA 1
ATOM 4132 C C . VAL B 1 115 ? 37.022 -17.207 34.189 1.00 25.60 96 VAL B C 1
ATOM 4133 O O . VAL B 1 115 ? 37.939 -16.796 34.910 1.00 25.83 96 VAL B O 1
ATOM 4137 N N . ASN B 1 116 ? 37.136 -18.301 33.435 1.00 25.17 97 ASN B N 1
ATOM 4138 C CA . ASN B 1 116 ? 38.399 -19.028 33.383 1.00 25.29 97 ASN B CA 1
ATOM 4139 C C . ASN B 1 116 ? 39.183 -18.658 32.135 1.00 24.87 97 ASN B C 1
ATOM 4140 O O . ASN B 1 116 ? 38.614 -18.091 31.195 1.00 23.32 97 ASN B O 1
ATOM 4145 N N . LEU B 1 117 ? 40.483 -18.967 32.125 1.00 24.92 98 LEU B N 1
ATOM 4146 C CA . LEU B 1 117 ? 41.364 -18.490 31.054 1.00 24.70 98 LEU B CA 1
ATOM 4147 C C . LEU B 1 117 ? 41.144 -19.188 29.720 1.00 25.33 98 LEU B C 1
ATOM 4148 O O . LEU B 1 117 ? 41.417 -18.610 28.670 1.00 23.95 98 LEU B O 1
ATOM 4153 N N . ASP B 1 118 ? 40.670 -20.433 29.763 1.00 25.89 99 ASP B N 1
ATOM 4154 C CA . ASP B 1 118 ? 40.272 -21.148 28.553 1.00 27.06 99 ASP B CA 1
ATOM 4155 C C . ASP B 1 118 ? 39.039 -20.495 27.923 1.00 25.47 99 ASP B C 1
ATOM 4156 O O . ASP B 1 118 ? 39.007 -20.257 26.718 1.00 24.95 99 ASP B O 1
ATOM 4161 N N . GLN B 1 119 ? 38.032 -20.208 28.750 1.00 25.42 100 GLN B N 1
ATOM 4162 C CA . GLN B 1 119 ? 36.843 -19.460 28.331 1.00 25.01 100 GLN B CA 1
ATOM 4163 C C . GLN B 1 119 ? 37.255 -18.118 27.709 1.00 24.36 100 GLN B C 1
ATOM 4164 O O . GLN B 1 119 ? 36.819 -17.773 26.605 1.00 23.75 100 GLN B O 1
ATOM 4170 N N . LEU B 1 120 ? 38.121 -17.389 28.412 1.00 23.32 101 LEU B N 1
ATOM 4171 C CA . LEU B 1 120 ? 38.576 -16.074 27.956 1.00 23.00 101 LEU B CA 1
ATOM 4172 C C . LEU B 1 120 ? 39.371 -16.148 26.647 1.00 22.50 101 LEU B C 1
ATOM 4173 O O . LEU B 1 120 ? 39.145 -15.337 25.743 1.00 21.47 101 LEU B O 1
ATOM 4178 N N . MET B 1 121 ? 40.294 -17.107 26.558 1.00 22.42 102 MET B N 1
ATOM 4179 C CA . MET B 1 121 ? 41.085 -17.308 25.341 1.00 23.38 102 MET B CA 1
ATOM 4180 C C . MET B 1 121 ? 40.187 -17.522 24.121 1.00 22.89 102 MET B C 1
ATOM 4181 O O . MET B 1 121 ? 40.365 -16.867 23.098 1.00 21.23 102 MET B O 1
ATOM 4186 N N . LYS B 1 122 ? 39.235 -18.452 24.236 1.00 23.65 103 LYS B N 1
ATOM 4187 C CA . LYS B 1 122 ? 38.253 -18.719 23.167 1.00 25.15 103 LYS B CA 1
ATOM 4188 C C . LYS B 1 122 ? 37.481 -17.465 22.763 1.00 23.32 103 LYS B C 1
ATOM 4189 O O . LYS B 1 122 ? 37.328 -17.180 21.582 1.00 23.72 103 LYS B O 1
ATOM 4195 N N . ALA B 1 123 ? 37.002 -16.715 23.747 1.00 23.26 104 ALA B N 1
ATOM 4196 C CA . ALA B 1 123 ? 36.158 -15.558 23.470 1.00 21.67 104 ALA B CA 1
ATOM 4197 C C . ALA B 1 123 ? 36.931 -14.414 22.822 1.00 21.90 104 ALA B C 1
ATOM 4198 O O . ALA B 1 123 ? 36.391 -13.687 21.991 1.00 20.73 104 ALA B O 1
ATOM 4200 N N . ALA B 1 124 ? 38.195 -14.266 23.202 1.00 20.71 105 ALA B N 1
ATOM 4201 C CA . ALA B 1 124 ? 38.972 -13.094 22.805 1.00 21.23 105 ALA B CA 1
ATOM 4202 C C . ALA B 1 124 ? 39.671 -13.281 21.458 1.00 21.40 105 ALA B C 1
ATOM 4203 O O . ALA B 1 124 ? 39.987 -12.302 20.764 1.00 20.38 105 ALA B O 1
ATOM 4205 N N . LEU B 1 125 ? 39.900 -14.534 21.071 1.00 22.59 106 LEU B N 1
ATOM 4206 C CA . LEU B 1 125 ? 40.617 -14.801 19.820 1.00 22.96 106 LEU B CA 1
ATOM 4207 C C . LEU B 1 125 ? 40.033 -14.111 18.562 1.00 23.47 106 LEU B C 1
ATOM 4208 O O . LEU B 1 125 ? 40.801 -13.566 17.770 1.00 25.02 106 LEU B O 1
ATOM 4213 N N . PRO B 1 126 ? 38.692 -14.121 18.377 1.00 23.82 107 PRO B N 1
ATOM 4214 C CA . PRO B 1 126 ? 38.100 -13.485 17.183 1.00 25.11 107 PRO B CA 1
ATOM 4215 C C . PRO B 1 126 ? 38.325 -11.975 17.089 1.00 25.65 107 PRO B C 1
ATOM 4216 O O . PRO B 1 126 ? 38.084 -11.378 16.035 1.00 26.83 107 PRO B O 1
ATOM 4220 N N . PHE B 1 127 ? 38.770 -11.372 18.191 1.00 25.16 108 PHE B N 1
ATOM 4221 C CA . PHE B 1 127 ? 39.038 -9.945 18.261 1.00 24.99 108 PHE B CA 1
ATOM 4222 C C . PHE B 1 127 ? 40.515 -9.664 18.009 1.00 24.83 108 PHE B C 1
ATOM 4223 O O . PHE B 1 127 ? 40.948 -8.518 18.097 1.00 24.13 108 PHE B O 1
ATOM 4231 N N . GLY B 1 128 ? 41.290 -10.708 17.714 1.00 24.81 109 GLY B N 1
ATOM 4232 C CA . GLY B 1 128 ? 42.734 -10.571 17.544 1.00 23.80 109 GLY B CA 1
ATOM 4233 C C . GLY B 1 128 ? 43.466 -10.270 18.840 1.00 23.26 109 GLY B C 1
ATOM 4234 O O . GLY B 1 128 ? 44.440 -9.513 18.849 1.00 22.67 109 GLY B O 1
ATOM 4235 N N . LEU B 1 129 ? 42.997 -10.877 19.930 1.00 21.69 110 LEU B N 1
ATOM 4236 C CA . LEU B 1 129 ? 43.528 -10.646 21.267 1.00 21.32 110 LEU B CA 1
ATOM 4237 C C . LEU B 1 129 ? 43.905 -11.955 21.939 1.00 21.95 110 LEU B C 1
ATOM 4238 O O . LEU B 1 129 ? 43.213 -12.966 21.775 1.00 22.20 110 LEU B O 1
ATOM 4243 N N . TRP B 1 130 ? 44.965 -11.894 22.745 1.00 21.57 111 TRP B N 1
ATOM 4244 C CA . TRP B 1 130 ? 45.602 -13.057 23.356 1.00 22.01 111 TRP B CA 1
ATOM 4245 C C . TRP B 1 130 ? 45.774 -12.832 24.834 1.00 22.04 111 TRP B C 1
ATOM 4246 O O . TRP B 1 130 ? 46.217 -11.756 25.254 1.00 20.84 111 TRP B O 1
ATOM 4257 N N . VAL B 1 131 ? 45.401 -13.829 25.643 1.00 21.91 112 VAL B N 1
ATOM 4258 C CA . VAL B 1 131 ? 45.582 -13.757 27.093 1.00 21.57 112 VAL B CA 1
ATOM 4259 C C . VAL B 1 131 ? 47.063 -13.505 27.388 1.00 22.00 112 VAL B C 1
ATOM 4260 O O . VAL B 1 131 ? 47.921 -14.298 26.985 1.00 20.77 112 VAL B O 1
ATOM 4264 N N . PRO B 1 132 ? 47.368 -12.390 28.081 1.00 22.04 113 PRO B N 1
ATOM 4265 C CA . PRO B 1 132 ? 48.757 -11.937 28.173 1.00 21.74 113 PRO B CA 1
ATOM 4266 C C . PRO B 1 132 ? 49.685 -12.821 28.997 1.00 21.83 113 PRO B C 1
ATOM 4267 O O . PRO B 1 132 ? 50.889 -12.782 28.782 1.00 21.11 113 PRO B O 1
ATOM 4271 N N . VAL B 1 133 ? 49.133 -13.617 29.911 1.00 20.91 114 VAL B N 1
ATOM 4272 C CA . VAL B 1 133 ? 49.918 -14.566 30.699 1.00 21.93 114 VAL B CA 1
ATOM 4273 C C . VAL B 1 133 ? 49.050 -15.799 30.878 1.00 23.31 114 VAL B C 1
ATOM 4274 O O . VAL B 1 133 ? 47.945 -15.715 31.436 1.00 23.25 114 VAL B O 1
ATOM 4278 N N . LEU B 1 134 ? 49.549 -16.925 30.376 1.00 24.43 115 LEU B N 1
ATOM 4279 C CA . LEU B 1 134 ? 48.895 -18.224 30.528 1.00 26.19 115 LEU B CA 1
ATOM 4280 C C . LEU B 1 134 ? 49.767 -19.180 31.333 1.00 27.06 115 LEU B C 1
ATOM 4281 O O . LEU B 1 134 ? 50.958 -19.329 31.051 1.00 27.38 115 LEU B O 1
ATOM 4286 N N . PRO B 1 135 ? 49.177 -19.849 32.334 1.00 27.36 116 PRO B N 1
ATOM 4287 C CA . PRO B 1 135 ? 49.949 -20.823 33.087 1.00 27.96 116 PRO B CA 1
ATOM 4288 C C . PRO B 1 135 ? 49.948 -22.183 32.372 1.00 29.50 116 PRO B C 1
ATOM 4289 O O . PRO B 1 135 ? 49.430 -22.294 31.251 1.00 29.79 116 PRO B O 1
ATOM 4293 N N . GLY B 1 136 ? 50.517 -23.203 33.012 1.00 31.06 117 GLY B N 1
ATOM 4294 C CA . GLY B 1 136 ? 50.585 -24.556 32.433 1.00 33.59 117 GLY B CA 1
ATOM 4295 C C . GLY B 1 136 ? 49.256 -25.293 32.287 1.00 35.36 117 GLY B C 1
ATOM 4296 O O . GLY B 1 136 ? 49.216 -26.397 31.738 1.00 37.24 117 GLY B O 1
ATOM 4297 N N . THR B 1 137 ? 48.179 -24.699 32.799 1.00 35.55 118 THR B N 1
ATOM 4298 C CA . THR B 1 137 ? 46.812 -25.196 32.601 1.00 35.79 118 THR B CA 1
ATOM 4299 C C . THR B 1 137 ? 45.881 -24.009 32.367 1.00 35.81 118 THR B C 1
ATOM 4300 O O . THR B 1 137 ? 46.023 -22.976 33.018 1.00 36.00 118 THR B O 1
ATOM 4304 N N . ARG B 1 138 ? 44.928 -24.152 31.452 1.00 37.14 119 ARG B N 1
ATOM 4305 C CA . ARG B 1 138 ? 43.982 -23.065 31.178 1.00 37.52 119 ARG B CA 1
ATOM 4306 C C . ARG B 1 138 ? 42.758 -23.113 32.092 1.00 37.15 119 ARG B C 1
ATOM 4307 O O . ARG B 1 138 ? 41.926 -22.196 32.077 1.00 36.83 119 ARG B O 1
ATOM 4315 N N . GLN B 1 139 ? 42.656 -24.176 32.889 1.00 35.74 120 GLN B N 1
ATOM 4316 C CA . GLN B 1 139 ? 41.590 -24.290 33.884 1.00 36.05 120 GLN B CA 1
ATOM 4317 C C . GLN B 1 139 ? 41.905 -23.518 35.170 1.00 33.74 120 GLN B C 1
ATOM 4318 O O . GLN B 1 139 ? 42.055 -24.105 36.246 1.00 33.79 120 GLN B O 1
ATOM 4324 N N . VAL B 1 140 ? 42.016 -22.196 35.046 1.00 29.79 121 VAL B N 1
ATOM 4325 C CA . VAL B 1 140 ? 42.157 -21.309 36.205 1.00 29.42 121 VAL B CA 1
ATOM 4326 C C . VAL B 1 140 ? 41.283 -20.066 36.010 1.00 27.77 121 VAL B C 1
ATOM 4327 O O . VAL B 1 140 ? 41.126 -19.577 34.886 1.00 27.44 121 VAL B O 1
ATOM 4331 N N . THR B 1 141 ? 40.716 -19.561 37.103 1.00 27.37 122 THR B N 1
ATOM 4332 C CA . THR B 1 141 ? 39.834 -18.400 37.045 1.00 26.49 122 THR B CA 1
ATOM 4333 C C . THR B 1 141 ? 40.652 -17.121 37.022 1.00 25.80 122 THR B C 1
ATOM 4334 O O . THR B 1 141 ? 41.816 -17.121 37.427 1.00 26.70 122 THR B O 1
ATOM 4338 N N . VAL B 1 142 ? 40.036 -16.036 36.555 1.00 25.24 123 VAL B N 1
ATOM 4339 C CA . VAL B 1 142 ? 40.662 -14.712 36.582 1.00 24.98 123 VAL B CA 1
ATOM 4340 C C . VAL B 1 142 ? 41.010 -14.296 38.017 1.00 24.39 123 VAL B C 1
ATOM 4341 O O . VAL B 1 142 ? 42.094 -13.768 38.271 1.00 23.61 123 VAL B O 1
ATOM 4345 N N . GLY B 1 143 ? 40.087 -14.547 38.947 1.00 24.66 124 GLY B N 1
ATOM 4346 C CA . GLY B 1 143 ? 40.309 -14.261 40.364 1.00 23.68 124 GLY B CA 1
ATOM 4347 C C . GLY B 1 143 ? 41.513 -14.999 40.917 1.00 23.80 124 GLY B C 1
ATOM 4348 O O . GLY B 1 143 ? 42.337 -14.404 41.619 1.00 23.31 124 GLY B O 1
ATOM 4349 N N . GLY B 1 144 ? 41.604 -16.289 40.588 1.00 22.85 125 GLY B N 1
ATOM 4350 C CA . GLY B 1 144 ? 42.730 -17.144 40.971 1.00 24.03 125 GLY B CA 1
ATOM 4351 C C . GLY B 1 144 ? 44.038 -16.693 40.337 1.00 23.42 125 GLY B C 1
ATOM 4352 O O . GLY B 1 144 ? 45.092 -16.731 40.975 1.00 24.30 125 GLY B O 1
ATOM 4353 N N . ALA B 1 145 ? 43.953 -16.243 39.086 1.00 23.06 126 ALA B N 1
ATOM 4354 C CA . ALA B 1 145 ? 45.101 -15.750 38.338 1.00 21.92 126 ALA B CA 1
ATOM 4355 C C . ALA B 1 145 ? 45.684 -14.475 38.956 1.00 22.06 126 ALA B C 1
ATOM 4356 O O . ALA B 1 145 ? 46.898 -14.295 38.996 1.00 21.80 126 ALA B O 1
ATOM 4358 N N . ILE B 1 146 ? 44.812 -13.591 39.438 1.00 22.36 127 ILE B N 1
ATOM 4359 C CA . ILE B 1 146 ? 45.231 -12.353 40.091 1.00 23.12 127 ILE B CA 1
ATOM 4360 C C . ILE B 1 146 ? 45.726 -12.621 41.515 1.00 23.77 127 ILE B C 1
ATOM 4361 O O . ILE B 1 146 ? 46.775 -12.112 41.917 1.00 23.60 127 ILE B O 1
ATOM 4366 N N . ALA B 1 147 ? 44.972 -13.427 42.264 1.00 23.97 128 ALA B N 1
ATOM 4367 C CA . ALA B 1 147 ? 45.291 -13.700 43.668 1.00 24.41 128 ALA B CA 1
ATOM 4368 C C . ALA B 1 147 ? 46.603 -14.453 43.853 1.00 24.19 128 ALA B C 1
ATOM 4369 O O . ALA B 1 147 ? 47.257 -14.315 44.884 1.00 24.28 128 ALA B O 1
ATOM 4371 N N . CYS B 1 148 ? 46.983 -15.255 42.865 1.00 23.92 129 CYS B N 1
ATOM 4372 C CA . CYS B 1 148 ? 48.285 -15.909 42.905 1.00 24.49 129 CYS B CA 1
ATOM 4373 C C . CYS B 1 148 ? 49.331 -15.223 42.030 1.00 23.86 129 CYS B C 1
ATOM 4374 O O . CYS B 1 148 ? 50.474 -15.674 41.980 1.00 23.79 129 CYS B O 1
ATOM 4377 N N . ASP B 1 149 ? 48.940 -14.123 41.385 1.00 22.82 130 ASP B N 1
ATOM 4378 C CA . ASP B 1 149 ? 49.792 -13.370 40.447 1.00 21.78 130 ASP B CA 1
ATOM 4379 C C . ASP B 1 149 ? 50.547 -14.329 39.529 1.00 21.33 130 ASP B C 1
ATOM 4380 O O . ASP B 1 149 ? 51.776 -14.325 39.490 1.00 20.81 130 ASP B O 1
ATOM 4385 N N . ILE B 1 150 ? 49.792 -15.135 38.786 1.00 20.53 131 ILE B N 1
ATOM 4386 C CA . ILE B 1 150 ? 50.362 -16.287 38.076 1.00 19.87 131 ILE B CA 1
ATOM 4387 C C . ILE B 1 150 ? 51.367 -15.885 36.994 1.00 19.50 131 ILE B C 1
ATOM 4388 O O . ILE B 1 150 ? 51.293 -14.791 36.439 1.00 19.48 131 ILE B O 1
ATOM 4393 N N . HIS B 1 151 ? 52.306 -16.782 36.718 1.00 19.36 132 HIS B N 1
ATOM 4394 C CA . HIS B 1 151 ? 53.325 -16.556 35.691 1.00 20.12 132 HIS B CA 1
ATOM 4395 C C . HIS B 1 151 ? 53.231 -17.616 34.635 1.00 20.91 132 HIS B C 1
ATOM 4396 O O . HIS B 1 151 ? 52.519 -18.608 34.801 1.00 21.70 132 HIS B O 1
ATOM 4403 N N . GLY B 1 152 ? 53.944 -17.414 33.532 1.00 21.40 133 GLY B N 1
ATOM 4404 C CA . GLY B 1 152 ? 53.934 -18.383 32.448 1.00 22.54 133 GLY B CA 1
ATOM 4405 C C . GLY B 1 152 ? 55.248 -18.414 31.707 1.00 22.16 133 GLY B C 1
ATOM 4406 O O . GLY B 1 152 ? 56.242 -17.852 32.165 1.00 21.45 133 GLY B O 1
ATOM 4407 N N . LYS B 1 153 ? 55.226 -19.072 30.551 1.00 22.11 134 LYS B N 1
ATOM 4408 C CA . LYS B 1 153 ? 56.387 -19.271 29.693 1.00 22.79 134 LYS B CA 1
ATOM 4409 C C . LYS B 1 153 ? 56.958 -17.940 29.181 1.00 22.21 134 LYS B C 1
ATOM 4410 O O . LYS B 1 153 ? 58.117 -17.862 28.778 1.00 22.07 134 LYS B O 1
ATOM 4416 N N . ASN B 1 154 ? 56.142 -16.890 29.218 1.00 21.20 135 ASN B N 1
ATOM 4417 C CA . ASN B 1 154 ? 56.542 -15.567 28.723 1.00 21.08 135 ASN B CA 1
ATOM 4418 C C . ASN B 1 154 ? 56.871 -14.547 29.830 1.00 21.10 135 ASN B C 1
ATOM 4419 O O . ASN B 1 154 ? 56.933 -13.333 29.567 1.00 21.04 135 ASN B O 1
ATOM 4424 N N . HIS B 1 155 ? 57.106 -15.028 31.052 1.00 20.08 136 HIS B N 1
ATOM 4425 C CA . HIS B 1 155 ? 57.394 -14.115 32.170 1.00 21.02 136 HIS B CA 1
ATOM 4426 C C . HIS B 1 155 ? 58.500 -13.126 31.908 1.00 21.68 136 HIS B C 1
ATOM 4427 O O . HIS B 1 155 ? 58.381 -11.946 32.251 1.00 21.84 136 HIS B O 1
ATOM 4434 N N . HIS B 1 156 ? 59.592 -13.590 31.307 1.00 21.44 137 HIS B N 1
ATOM 4435 C CA . HIS B 1 156 ? 60.749 -12.727 31.060 1.00 23.41 137 HIS B CA 1
ATOM 4436 C C . HIS B 1 156 ? 60.451 -11.607 30.095 1.00 23.91 137 HIS B C 1
ATOM 4437 O O . HIS B 1 156 ? 61.187 -10.615 30.048 1.00 24.33 137 HIS B O 1
ATOM 4444 N N . SER B 1 157 ? 59.387 -11.756 29.304 1.00 23.42 138 SER B N 1
ATOM 4445 C CA . SER B 1 157 ? 58.998 -10.716 28.350 1.00 25.05 138 SER B CA 1
ATOM 4446 C C . SER B 1 157 ? 57.709 -9.981 28.717 1.00 25.00 138 SER B C 1
ATOM 4447 O O . SER B 1 157 ? 57.505 -8.856 28.276 1.00 26.18 138 SER B O 1
ATOM 4450 N N . ALA B 1 158 ? 56.842 -10.606 29.511 1.00 23.41 139 ALA B N 1
ATOM 4451 C CA . ALA B 1 158 ? 55.521 -10.033 29.766 1.00 23.42 139 ALA B CA 1
ATOM 4452 C C . ALA B 1 158 ? 55.224 -9.806 31.238 1.00 22.84 139 ALA B C 1
ATOM 4453 O O . ALA B 1 158 ? 54.189 -9.226 31.578 1.00 22.71 139 ALA B O 1
ATOM 4455 N N . GLY B 1 159 ? 56.111 -10.274 32.111 1.00 21.42 140 GLY B N 1
ATOM 4456 C CA . GLY B 1 159 ? 55.843 -10.227 33.550 1.00 21.20 140 GLY B CA 1
ATOM 4457 C C . GLY B 1 159 ? 54.776 -11.236 33.941 1.00 20.94 140 GLY B C 1
ATOM 4458 O O . GLY B 1 159 ? 54.513 -12.186 33.202 1.00 20.14 140 GLY B O 1
ATOM 4459 N N . SER B 1 160 ? 54.156 -11.022 35.098 1.00 19.25 141 SER B N 1
ATOM 4460 C CA . SER B 1 160 ? 53.112 -11.921 35.602 1.00 20.05 141 SER B CA 1
ATOM 4461 C C . SER B 1 160 ? 51.706 -11.353 35.362 1.00 19.27 141 SER B C 1
ATOM 4462 O O . SER B 1 160 ? 51.556 -10.259 34.834 1.00 18.90 141 SER B O 1
ATOM 4465 N N . PHE B 1 161 ? 50.681 -12.102 35.754 1.00 20.21 142 PHE B N 1
ATOM 4466 C CA . PHE B 1 161 ? 49.30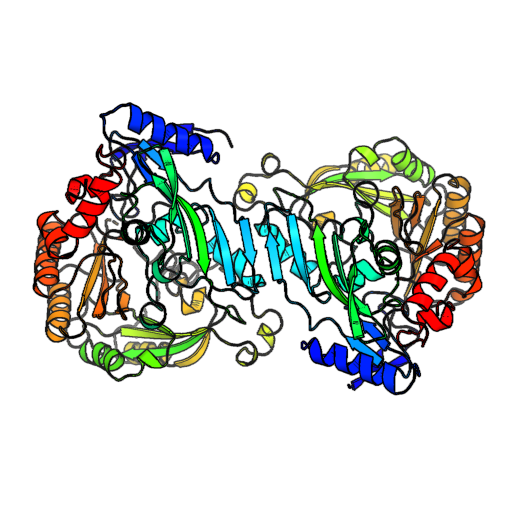2 -11.756 35.422 1.00 20.79 142 PHE B CA 1
ATOM 4467 C C . PHE B 1 161 ? 48.916 -10.359 35.921 1.00 20.72 142 PHE B C 1
ATOM 4468 O O . PHE B 1 161 ? 48.238 -9.608 35.219 1.00 21.09 142 PHE B O 1
ATOM 4476 N N . GLY B 1 162 ? 49.364 -10.015 37.127 1.00 21.34 143 GLY B N 1
ATOM 4477 C CA . GLY B 1 162 ? 49.039 -8.728 37.746 1.00 21.15 143 GLY B CA 1
ATOM 4478 C C . GLY B 1 162 ? 49.483 -7.527 36.936 1.00 21.84 143 GLY B C 1
ATOM 4479 O O . GLY B 1 162 ? 48.847 -6.479 36.986 1.00 23.10 143 GLY B O 1
ATOM 4480 N N . ASN B 1 163 ? 50.558 -7.688 36.166 1.00 21.94 144 ASN B N 1
ATOM 4481 C CA . ASN B 1 163 ? 51.072 -6.612 35.313 1.00 21.94 144 ASN B CA 1
ATOM 4482 C C . ASN B 1 163 ? 50.057 -6.139 34.269 1.00 21.66 144 ASN B C 1
ATOM 4483 O O . ASN B 1 163 ? 50.201 -5.053 33.703 1.00 21.53 144 ASN B O 1
ATOM 4488 N N . HIS B 1 164 ? 49.048 -6.967 34.004 1.00 21.23 145 HIS B N 1
ATOM 4489 C CA . HIS B 1 164 ? 48.125 -6.752 32.884 1.00 21.11 145 HIS B CA 1
ATOM 4490 C C . HIS B 1 164 ? 46.739 -6.354 33.299 1.00 21.79 145 HIS B C 1
ATOM 4491 O O . HIS B 1 164 ? 45.882 -6.092 32.446 1.00 22.10 145 HIS B O 1
ATOM 4498 N N . VAL B 1 165 ? 46.509 -6.301 34.610 1.00 21.73 146 VAL B N 1
ATOM 4499 C CA . VAL B 1 165 ? 45.207 -5.936 35.156 1.00 22.85 146 VAL B CA 1
ATOM 4500 C C . VAL B 1 165 ? 45.109 -4.415 35.206 1.00 23.64 146 VAL B C 1
ATOM 4501 O O . VAL B 1 165 ? 45.988 -3.749 35.755 1.00 23.85 146 VAL B O 1
ATOM 4505 N N . ARG B 1 166 ? 44.055 -3.867 34.604 1.00 24.83 147 ARG B N 1
ATOM 4506 C CA . ARG B 1 166 ? 43.913 -2.411 34.512 1.00 26.41 147 ARG B CA 1
ATOM 4507 C C . ARG B 1 166 ? 42.955 -1.876 35.559 1.00 26.97 147 ARG B C 1
ATOM 4508 O O . ARG B 1 166 ? 43.026 -0.702 35.933 1.00 27.33 147 ARG B O 1
ATOM 4516 N N . SER B 1 167 ? 42.065 -2.745 36.025 1.00 26.54 148 SER B N 1
ATOM 4517 C CA . SER B 1 167 ? 41.207 -2.436 37.159 1.00 28.29 148 SER B CA 1
ATOM 4518 C C . SER B 1 167 ? 40.620 -3.719 37.711 1.00 28.18 148 SER B C 1
ATOM 4519 O O . SER B 1 167 ? 40.572 -4.741 37.022 1.00 27.28 148 SER B O 1
ATOM 4522 N N . MET B 1 168 ? 40.205 -3.666 38.971 1.00 28.50 149 MET B N 1
ATOM 4523 C CA . MET B 1 168 ? 39.382 -4.714 39.558 1.00 29.79 149 MET B CA 1
ATOM 4524 C C . MET B 1 168 ? 38.456 -4.141 40.627 1.00 32.17 149 MET B C 1
ATOM 4525 O O . MET B 1 168 ? 38.778 -3.141 41.277 1.00 33.03 149 MET B O 1
ATOM 4530 N N . ASP B 1 169 ? 37.292 -4.764 40.776 1.00 34.87 150 ASP B N 1
ATOM 4531 C CA . ASP B 1 169 ? 36.352 -4.389 41.819 1.00 36.79 150 ASP B CA 1
ATOM 4532 C C . ASP B 1 169 ? 36.471 -5.413 42.933 1.00 36.29 150 ASP B C 1
ATOM 4533 O O . ASP B 1 169 ? 36.234 -6.604 42.722 1.00 35.32 150 ASP B O 1
ATOM 4538 N N . LEU B 1 170 ? 36.860 -4.932 44.111 1.00 36.56 151 LEU B N 1
ATOM 4539 C CA . LEU B 1 170 ? 37.104 -5.782 45.265 1.00 36.02 151 LEU B CA 1
ATOM 4540 C C . LEU B 1 170 ? 36.026 -5.557 46.317 1.00 36.75 151 LEU B C 1
ATOM 4541 O O . LEU B 1 170 ? 35.855 -4.441 46.813 1.00 37.54 151 LEU B O 1
ATOM 4546 N N . LEU B 1 171 ? 35.301 -6.620 46.648 1.00 37.58 152 LEU B N 1
ATOM 4547 C CA . LEU B 1 171 ? 34.358 -6.573 47.756 1.00 39.16 152 LEU B CA 1
ATOM 4548 C C . LEU B 1 171 ? 35.156 -6.663 49.049 1.00 40.34 152 LEU B C 1
ATOM 4549 O O . LEU B 1 171 ? 35.820 -7.674 49.299 1.00 39.82 152 LEU B O 1
ATOM 4554 N N . THR B 1 172 ? 35.105 -5.604 49.855 1.00 41.30 153 THR B N 1
ATOM 4555 C CA . THR B 1 172 ? 35.880 -5.559 51.099 1.00 42.50 153 THR B CA 1
ATOM 4556 C C . THR B 1 172 ? 35.074 -5.964 52.338 1.00 43.89 153 THR B C 1
ATOM 4557 O O . THR B 1 172 ? 33.870 -6.226 52.254 1.00 42.72 153 THR B O 1
ATOM 4561 N N . ALA B 1 173 ? 35.764 -6.014 53.478 1.00 44.01 154 ALA B N 1
ATOM 4562 C CA . ALA B 1 173 ? 35.208 -6.466 54.757 1.00 45.21 154 ALA B CA 1
ATOM 4563 C C . ALA B 1 173 ? 33.908 -5.774 55.180 1.00 46.04 154 ALA B C 1
ATOM 4564 O O . ALA B 1 173 ? 33.011 -6.419 55.727 1.00 46.21 154 ALA B O 1
ATOM 4566 N N . ASP B 1 174 ? 33.813 -4.470 54.926 1.00 47.52 155 ASP B N 1
ATOM 4567 C CA . ASP B 1 174 ? 32.630 -3.694 55.314 1.00 50.16 155 ASP B CA 1
ATOM 4568 C C . ASP B 1 174 ? 31.536 -3.616 54.234 1.00 50.75 155 ASP B C 1
ATOM 4569 O O . ASP B 1 174 ? 30.615 -2.801 54.335 1.00 50.64 155 ASP B O 1
ATOM 4574 N N . GLY B 1 175 ? 31.641 -4.463 53.212 1.00 50.51 156 GLY B N 1
ATOM 4575 C CA . GLY B 1 175 ? 30.640 -4.525 52.141 1.00 50.61 156 GLY B CA 1
ATOM 4576 C C . GLY B 1 175 ? 30.827 -3.503 51.029 1.00 48.79 156 GLY B C 1
ATOM 4577 O O . GLY B 1 175 ? 30.072 -3.491 50.057 1.00 50.34 156 GLY B O 1
ATOM 4578 N N . GLU B 1 176 ? 31.831 -2.643 51.177 1.00 51.54 157 GLU B N 1
ATOM 4579 C CA . GLU B 1 176 ? 32.165 -1.642 50.168 1.00 52.79 157 GLU B CA 1
ATOM 4580 C C . GLU B 1 176 ? 32.866 -2.305 48.981 1.00 52.48 157 GLU B C 1
ATOM 4581 O O . GLU B 1 176 ? 33.724 -3.177 49.164 1.00 52.04 157 GLU B O 1
ATOM 4587 N N . ILE B 1 177 ? 32.476 -1.909 47.770 1.00 51.66 158 ILE B N 1
ATOM 4588 C CA . ILE B 1 177 ? 33.194 -2.311 46.561 1.00 50.62 158 ILE B CA 1
ATOM 4589 C C . ILE B 1 177 ? 34.153 -1.184 46.194 1.00 50.02 158 ILE B C 1
ATOM 4590 O O . ILE B 1 177 ? 33.736 -0.062 45.887 1.00 49.88 158 ILE B O 1
ATOM 4595 N N . ARG B 1 178 ? 35.444 -1.480 46.266 1.00 47.42 159 ARG B N 1
ATOM 4596 C CA . ARG B 1 178 ? 36.459 -0.502 45.922 1.00 47.08 159 ARG B CA 1
ATOM 4597 C C . ARG B 1 178 ? 36.972 -0.754 44.510 1.00 45.77 159 ARG B C 1
ATOM 4598 O O . ARG B 1 178 ? 37.274 -1.897 44.137 1.00 44.89 159 ARG B O 1
ATOM 4606 N N . HIS B 1 179 ? 37.019 0.315 43.717 1.00 43.78 160 HIS B N 1
ATOM 4607 C CA . HIS B 1 179 ? 37.534 0.234 42.359 1.00 41.47 160 HIS B CA 1
ATOM 4608 C C . HIS B 1 179 ? 39.016 0.436 42.413 1.00 40.39 160 HIS B C 1
ATOM 4609 O O . HIS B 1 179 ? 39.504 1.553 42.613 1.00 41.85 160 HIS B O 1
ATOM 4616 N N . LEU B 1 180 ? 39.744 -0.666 42.268 1.00 36.67 161 LEU B N 1
ATOM 4617 C CA . LEU B 1 180 ? 41.197 -0.659 42.372 1.00 35.69 161 LEU B CA 1
ATOM 4618 C C . LEU B 1 180 ? 41.819 -0.520 40.997 1.00 33.46 161 LEU B C 1
ATOM 4619 O O . LEU B 1 180 ? 41.382 -1.175 40.052 1.00 32.33 161 LEU B O 1
ATOM 4624 N N . THR B 1 181 ? 42.818 0.353 40.890 1.00 33.54 162 THR B N 1
ATOM 4625 C CA . THR B 1 181 ? 43.625 0.497 39.686 1.00 33.31 162 THR B CA 1
ATOM 4626 C C . THR B 1 181 ? 45.093 0.508 40.114 1.00 33.57 162 THR B C 1
ATOM 4627 O O . THR B 1 181 ? 45.400 0.885 41.252 1.00 34.02 162 THR B O 1
ATOM 4631 N N . PRO B 1 182 ? 46.001 0.075 39.218 1.00 33.21 163 PRO B N 1
ATOM 4632 C CA . PRO B 1 182 ? 47.432 -0.030 39.520 1.00 32.89 163 PRO B CA 1
ATOM 4633 C C . PRO B 1 182 ? 48.143 1.283 39.835 1.00 34.16 163 PRO B C 1
ATOM 4634 O O . PRO B 1 182 ? 49.140 1.266 40.555 1.00 31.89 163 PRO B O 1
ATOM 4638 N N . THR B 1 183 ? 47.658 2.403 39.286 1.00 35.70 164 THR B N 1
ATOM 4639 C CA . THR B 1 183 ? 48.300 3.705 39.522 1.00 38.80 164 THR B CA 1
ATOM 4640 C C . THR B 1 183 ? 47.358 4.753 40.115 1.00 41.29 164 THR B C 1
ATOM 4641 O O . THR B 1 183 ? 47.730 5.926 40.227 1.00 43.38 164 THR B O 1
ATOM 4645 N N . GLY B 1 184 ? 46.151 4.339 40.494 1.00 42.12 165 GLY B N 1
ATOM 4646 C CA . GLY B 1 184 ? 45.174 5.272 41.049 1.00 44.55 165 GLY B CA 1
ATOM 4647 C C . GLY B 1 184 ? 45.400 5.574 42.518 1.00 45.18 165 GLY B C 1
ATOM 4648 O O . GLY B 1 184 ? 46.449 5.244 43.078 1.00 44.31 165 GLY B O 1
ATOM 4649 N N . GLU B 1 185 ? 44.400 6.194 43.143 1.00 46.06 166 GLU B N 1
ATOM 4650 C CA . GLU B 1 185 ? 44.464 6.535 44.565 1.00 45.91 166 GLU B CA 1
ATOM 4651 C C . GLU B 1 185 ? 44.477 5.286 45.448 1.00 44.39 166 GLU B C 1
ATOM 4652 O O . GLU B 1 185 ? 44.904 5.341 46.601 1.00 44.73 166 GLU B O 1
ATOM 4658 N N . ASP B 1 186 ? 44.004 4.168 44.901 1.00 41.16 167 ASP B N 1
ATOM 4659 C CA . ASP B 1 186 ? 43.974 2.903 45.629 1.00 39.09 167 ASP B CA 1
ATOM 4660 C C . ASP B 1 186 ? 45.035 1.905 45.144 1.00 35.31 167 ASP B C 1
ATOM 4661 O O . ASP B 1 186 ? 44.861 0.692 45.280 1.00 34.57 167 ASP B O 1
ATOM 4666 N N . ALA B 1 187 ? 46.135 2.433 44.609 1.00 35.15 168 ALA B N 1
ATOM 4667 C CA . ALA B 1 187 ? 47.228 1.625 44.058 1.00 33.82 168 ALA B CA 1
ATOM 4668 C C . ALA B 1 187 ? 47.797 0.637 45.071 1.00 34.78 168 ALA B C 1
ATOM 4669 O O . ALA B 1 187 ? 48.073 -0.518 44.739 1.00 34.36 168 ALA B O 1
ATOM 4671 N N . GLU B 1 188 ? 47.967 1.105 46.305 1.00 34.66 169 GLU B N 1
ATOM 4672 C CA . GLU B 1 188 ? 48.495 0.291 47.392 1.00 34.48 169 GLU B CA 1
ATOM 4673 C C . GLU B 1 188 ? 47.633 -0.946 47.656 1.00 33.58 169 GLU B C 1
ATOM 4674 O O . GLU B 1 188 ? 48.156 -2.056 47.774 1.00 32.11 169 GLU B O 1
ATOM 4680 N N . LEU B 1 189 ? 46.315 -0.764 47.734 1.00 31.56 170 LEU B N 1
ATOM 4681 C CA . LEU B 1 189 ? 45.411 -1.900 47.907 1.00 29.80 170 LEU B CA 1
ATOM 4682 C C . LEU B 1 189 ? 45.335 -2.793 46.652 1.00 28.36 170 LEU B C 1
ATOM 4683 O O . LEU B 1 189 ? 45.210 -4.007 46.770 1.00 27.01 170 LEU B O 1
ATOM 4688 N N . PHE B 1 190 ? 45.406 -2.186 45.469 1.00 28.82 171 PHE B N 1
ATOM 4689 C CA . PHE B 1 190 ? 45.489 -2.944 44.210 1.00 28.31 171 PHE B CA 1
ATOM 4690 C C . PHE B 1 190 ? 46.643 -3.947 44.273 1.00 27.96 171 PHE B C 1
ATOM 4691 O O . PHE B 1 190 ? 46.453 -5.146 44.056 1.00 28.21 171 PHE B O 1
ATOM 4699 N N . TRP B 1 191 ? 47.834 -3.439 44.582 1.00 27.93 172 TRP B N 1
ATOM 4700 C CA . TRP B 1 191 ? 49.049 -4.259 44.595 1.00 28.41 172 TRP B CA 1
ATOM 4701 C C . TRP B 1 191 ? 49.164 -5.231 45.743 1.00 28.60 172 TRP B C 1
ATOM 4702 O O . TRP B 1 191 ? 49.902 -6.211 45.647 1.00 30.10 172 TRP B O 1
ATOM 4713 N N . ALA B 1 192 ? 48.418 -5.000 46.824 1.00 28.44 173 ALA B N 1
ATOM 4714 C CA . ALA B 1 192 ? 48.292 -5.996 47.900 1.00 27.94 173 ALA B CA 1
ATOM 4715 C C . ALA B 1 192 ? 47.351 -7.130 47.500 1.00 26.19 173 ALA B C 1
ATOM 4716 O O . ALA B 1 192 ? 47.457 -8.254 47.995 1.00 26.27 173 ALA B O 1
ATOM 4718 N N . THR B 1 193 ? 46.422 -6.826 46.604 1.00 26.39 174 THR B N 1
ATOM 4719 C CA . THR B 1 193 ? 45.436 -7.802 46.161 1.00 26.72 174 THR B CA 1
ATOM 4720 C C . THR B 1 193 ? 46.063 -8.722 45.111 1.00 25.42 174 THR B C 1
ATOM 4721 O O . THR B 1 193 ? 45.811 -9.920 45.105 1.00 26.09 174 THR B O 1
ATOM 4725 N N . VAL B 1 194 ? 46.889 -8.153 44.238 1.00 24.54 175 VAL B N 1
ATOM 4726 C CA . VAL B 1 194 ? 47.715 -8.955 43.322 1.00 24.63 175 VAL B CA 1
ATOM 4727 C C . VAL B 1 194 ? 48.640 -9.832 44.169 1.00 25.05 175 VAL B C 1
ATOM 4728 O O . VAL B 1 194 ? 49.419 -9.320 44.969 1.00 25.52 175 VAL B O 1
ATOM 4732 N N . GLY B 1 195 ? 48.533 -11.148 44.017 1.00 24.63 176 GLY B N 1
ATOM 4733 C CA . GLY B 1 195 ? 49.319 -12.074 44.822 1.00 27.31 176 GLY B CA 1
ATOM 4734 C C . GLY B 1 195 ? 48.889 -12.155 46.280 1.00 27.87 176 GLY B C 1
ATOM 4735 O O . GLY B 1 195 ? 49.571 -12.779 47.097 1.00 28.30 176 GLY B O 1
ATOM 4736 N N . GLY B 1 196 ? 47.741 -11.562 46.606 1.00 28.50 177 GLY B N 1
ATOM 4737 C CA . GLY B 1 196 ? 47.256 -11.527 47.985 1.00 28.79 177 GLY B CA 1
ATOM 4738 C C . GLY B 1 196 ? 46.514 -12.760 48.470 1.00 28.82 177 GLY B C 1
ATOM 4739 O O . GLY B 1 196 ? 46.012 -12.773 49.596 1.00 31.15 177 GLY B O 1
ATOM 4740 N N . ASN B 1 197 ? 46.436 -13.790 47.629 1.00 28.88 178 ASN B N 1
ATOM 4741 C CA . ASN B 1 197 ? 45.752 -15.053 47.962 1.00 29.19 178 ASN B CA 1
ATOM 4742 C C . ASN B 1 197 ? 44.337 -14.888 48.540 1.00 30.92 178 ASN B C 1
ATOM 4743 O O . ASN B 1 197 ? 43.930 -15.633 49.442 1.00 30.54 178 ASN B O 1
ATOM 4748 N N . GLY B 1 198 ? 43.601 -13.913 48.008 1.00 30.54 179 GLY B N 1
ATOM 4749 C CA . GLY B 1 198 ? 42.212 -13.667 48.400 1.00 32.02 179 GLY B CA 1
ATOM 4750 C C . GLY B 1 198 ? 42.027 -13.038 49.767 1.00 33.03 179 GLY B C 1
ATOM 4751 O O . GLY B 1 198 ? 40.909 -12.992 50.283 1.00 33.44 179 GLY B O 1
ATOM 4752 N N . LEU B 1 199 ? 43.111 -12.532 50.350 1.00 31.58 180 LEU B N 1
ATOM 4753 C CA . LEU B 1 199 ? 43.084 -12.114 51.753 1.00 33.19 180 LEU B CA 1
ATOM 4754 C C . LEU B 1 199 ? 42.761 -10.642 51.964 1.00 34.20 180 LEU B C 1
ATOM 4755 O O . LEU B 1 199 ? 42.711 -10.173 53.102 1.00 35.11 180 LEU B O 1
ATOM 4760 N N . THR B 1 200 ? 42.525 -9.917 50.871 1.00 34.21 181 THR B N 1
ATOM 4761 C CA . THR B 1 200 ? 42.095 -8.521 50.958 1.00 33.91 181 THR B CA 1
ATOM 4762 C C . THR B 1 200 ? 40.595 -8.395 50.700 1.00 34.35 181 THR B C 1
ATOM 4763 O O . THR B 1 200 ? 40.012 -7.327 50.902 1.00 34.37 181 THR B O 1
ATOM 4767 N N . GLY B 1 201 ? 39.984 -9.492 50.260 1.00 33.35 182 GLY B N 1
ATOM 4768 C CA . GLY B 1 201 ? 38.565 -9.522 49.923 1.00 35.59 182 GLY B CA 1
ATOM 4769 C C . GLY B 1 201 ? 38.276 -10.348 48.683 1.00 35.71 182 GLY B C 1
ATOM 4770 O O . GLY B 1 201 ? 39.138 -11.093 48.204 1.00 35.76 182 GLY B O 1
ATOM 4771 N N . ILE B 1 202 ? 37.060 -10.209 48.159 1.00 34.46 183 ILE B N 1
ATOM 4772 C CA . ILE B 1 202 ? 36.635 -10.964 46.984 1.00 33.71 183 ILE B CA 1
ATOM 4773 C C . ILE B 1 202 ? 36.722 -10.082 45.739 1.00 33.17 183 ILE B C 1
ATOM 4774 O O . ILE B 1 202 ? 36.079 -9.032 45.663 1.00 32.24 183 ILE B O 1
ATOM 4779 N N . ILE B 1 203 ? 37.553 -10.499 44.786 1.00 31.47 184 ILE B N 1
ATOM 4780 C CA . ILE B 1 203 ? 37.623 -9.853 43.479 1.00 30.55 184 ILE B CA 1
ATOM 4781 C C . ILE B 1 203 ? 36.360 -10.272 42.747 1.00 29.48 184 ILE B C 1
ATOM 4782 O O . ILE B 1 203 ? 36.102 -11.459 42.585 1.00 29.52 184 ILE B O 1
ATOM 4787 N N . MET B 1 204 ? 35.564 -9.292 42.331 1.00 30.20 185 MET B N 1
ATOM 4788 C CA . MET B 1 204 ? 34.269 -9.581 41.715 1.00 30.90 185 MET B CA 1
ATOM 4789 C C . MET B 1 204 ? 34.351 -9.515 40.200 1.00 30.27 185 MET B C 1
ATOM 4790 O O . MET B 1 204 ? 33.639 -10.233 39.494 1.00 31.01 185 MET B O 1
ATOM 4795 N N . ARG B 1 205 ? 35.231 -8.648 39.712 1.00 31.03 186 ARG B N 1
ATOM 4796 C CA . ARG B 1 205 ? 35.250 -8.263 38.309 1.00 31.04 186 ARG B CA 1
ATOM 4797 C C . ARG B 1 205 ? 36.582 -7.588 38.033 1.00 30.40 186 ARG B C 1
ATOM 4798 O O . ARG B 1 205 ? 37.158 -6.962 38.926 1.00 30.95 186 ARG B O 1
ATOM 4806 N N . ALA B 1 206 ? 37.075 -7.723 36.805 1.00 28.07 187 ALA B N 1
ATOM 4807 C CA . ALA B 1 206 ? 38.341 -7.108 36.428 1.00 27.22 187 ALA B CA 1
ATOM 4808 C C . ALA B 1 206 ? 38.348 -6.660 34.976 1.00 26.25 187 ALA B C 1
ATOM 4809 O O . ALA B 1 206 ? 37.591 -7.174 34.148 1.00 25.61 187 ALA B O 1
ATOM 4811 N N . THR B 1 207 ? 39.215 -5.698 34.678 1.00 26.34 188 THR B N 1
ATOM 4812 C CA . THR B 1 207 ? 39.541 -5.359 33.303 1.00 26.66 188 THR B CA 1
ATOM 4813 C C . THR B 1 207 ? 41.002 -5.729 33.052 1.00 25.37 188 THR B C 1
ATOM 4814 O O . THR B 1 207 ? 41.883 -5.334 33.811 1.00 25.46 188 THR B O 1
ATOM 4818 N N . ILE B 1 208 ? 41.232 -6.518 32.005 1.00 24.25 189 ILE B N 1
ATOM 4819 C CA . ILE B 1 208 ? 42.572 -6.952 31.615 1.00 23.84 189 ILE B CA 1
ATOM 4820 C C . ILE B 1 208 ? 42.923 -6.360 30.251 1.00 23.99 189 ILE B C 1
ATOM 4821 O O . ILE B 1 208 ? 42.095 -6.365 29.333 1.00 23.45 189 ILE B O 1
ATOM 4826 N N . GLU B 1 209 ? 44.146 -5.851 30.113 1.00 23.40 190 GLU B N 1
ATOM 4827 C CA . GLU B 1 209 ? 44.634 -5.453 28.809 1.00 23.72 190 GLU B CA 1
ATOM 4828 C C . GLU B 1 209 ? 45.256 -6.674 28.148 1.00 22.58 190 GLU B C 1
ATOM 4829 O O . GLU B 1 209 ? 46.218 -7.248 28.661 1.00 21.63 190 GLU B O 1
ATOM 4835 N N . MET B 1 210 ? 44.687 -7.051 27.011 1.00 22.37 191 MET B N 1
ATOM 4836 C CA . MET B 1 210 ? 45.124 -8.228 26.267 1.00 23.15 191 MET B CA 1
ATOM 4837 C C . MET B 1 210 ? 46.285 -7.907 25.347 1.00 23.67 191 MET B C 1
ATOM 4838 O O . MET B 1 210 ? 46.556 -6.742 25.060 1.00 24.59 191 MET B O 1
ATOM 4843 N N . THR B 1 211 ? 46.957 -8.955 24.879 1.00 23.08 192 THR B N 1
ATOM 4844 C CA . THR B 1 211 ? 48.052 -8.825 23.921 1.00 23.79 192 THR B CA 1
ATOM 4845 C C . THR B 1 211 ? 47.509 -8.978 22.501 1.00 24.40 192 THR B C 1
ATOM 4846 O O . THR B 1 211 ? 46.789 -9.938 22.217 1.00 23.75 192 THR B O 1
ATOM 4850 N N . PRO B 1 212 ? 47.835 -8.026 21.604 1.00 24.90 193 PRO B N 1
ATOM 4851 C CA . PRO B 1 212 ? 47.310 -8.187 20.247 1.00 24.64 193 PRO B CA 1
ATOM 4852 C C . PRO B 1 212 ? 48.051 -9.293 19.489 1.00 24.91 193 PRO B C 1
ATOM 4853 O O . PRO B 1 212 ? 49.235 -9.523 19.720 1.00 25.28 193 PRO B O 1
ATOM 4857 N N . THR B 1 213 ? 47.324 -9.995 18.632 1.00 25.13 194 THR B N 1
ATOM 4858 C CA . THR B 1 213 ? 47.878 -11.073 17.838 1.00 25.33 194 THR B CA 1
ATOM 4859 C C . THR B 1 213 ? 47.060 -11.192 16.567 1.00 25.55 194 THR B C 1
ATOM 4860 O O . THR B 1 213 ? 45.850 -10.914 16.555 1.00 25.40 194 THR B O 1
ATOM 4864 N N . SER B 1 214 ? 47.728 -11.593 15.493 1.00 27.18 195 SER B N 1
ATOM 4865 C CA . SER B 1 214 ? 47.051 -11.850 14.230 1.00 28.26 195 SER B CA 1
ATOM 4866 C C . SER B 1 214 ? 46.804 -13.352 14.005 1.00 29.09 195 SER B C 1
ATOM 4867 O O . SER B 1 214 ? 46.111 -13.732 13.056 1.00 28.64 195 SER B O 1
ATOM 4870 N N . THR B 1 215 ? 47.372 -14.199 14.873 1.00 29.19 196 THR B N 1
ATOM 4871 C CA . THR B 1 215 ? 47.144 -15.654 14.806 1.00 29.10 196 THR B CA 1
ATOM 4872 C C . THR B 1 215 ? 47.020 -16.324 16.173 1.00 28.40 196 THR B C 1
ATOM 4873 O O . THR B 1 215 ? 47.425 -15.766 17.194 1.00 28.78 196 THR B O 1
ATOM 4877 N N . ALA B 1 216 ? 46.471 -17.536 16.175 1.00 27.44 197 ALA B N 1
ATOM 4878 C CA . ALA B 1 216 ? 46.466 -18.378 17.369 1.00 27.90 197 ALA B CA 1
ATOM 4879 C C . ALA B 1 216 ? 47.632 -19.373 17.372 1.00 27.97 197 ALA B C 1
ATOM 4880 O O . ALA B 1 216 ? 47.599 -20.366 18.099 1.00 29.37 197 ALA B O 1
ATOM 4882 N N . TYR B 1 217 ? 48.671 -19.091 16.586 1.00 27.69 198 TYR B N 1
ATOM 4883 C CA . TYR B 1 217 ? 49.775 -20.038 16.403 1.00 28.94 198 TYR B CA 1
ATOM 4884 C C . TYR B 1 217 ? 51.110 -19.486 16.876 1.00 28.22 198 TYR B C 1
ATOM 4885 O O . TYR B 1 217 ? 51.297 -18.270 16.973 1.00 27.42 198 TYR B O 1
ATOM 4894 N N . PHE B 1 218 ? 52.026 -20.403 17.175 1.00 28.64 199 PHE B N 1
ATOM 4895 C CA . PHE B 1 218 ? 53.377 -20.064 17.580 1.00 27.54 199 PHE B CA 1
ATOM 4896 C C . PHE B 1 218 ? 54.374 -20.512 16.524 1.00 27.98 199 PHE B C 1
ATOM 4897 O O . PHE B 1 218 ? 54.160 -21.520 15.840 1.00 28.32 199 PHE B O 1
ATOM 4905 N N . ILE B 1 219 ? 55.456 -19.750 16.397 1.00 28.10 200 ILE B N 1
ATOM 4906 C CA . ILE B 1 219 ? 56.647 -20.198 15.691 1.00 28.46 200 ILE B CA 1
ATOM 4907 C C . ILE B 1 219 ? 57.638 -20.616 16.767 1.00 28.70 200 ILE B C 1
ATOM 4908 O O . ILE B 1 219 ? 58.011 -19.799 17.611 1.00 28.53 200 ILE B O 1
ATOM 4913 N N . ALA B 1 220 ? 58.055 -21.882 16.726 1.00 28.31 201 ALA B N 1
ATOM 4914 C CA . ALA B 1 220 ? 58.852 -22.491 17.794 1.00 28.71 201 ALA B CA 1
ATOM 4915 C C . ALA B 1 220 ? 60.236 -22.963 17.349 1.00 29.86 201 ALA B C 1
ATOM 4916 O O . ALA B 1 220 ? 60.392 -23.570 16.280 1.00 29.97 201 ALA B O 1
ATOM 4918 N N . ASP B 1 221 ? 61.225 -22.679 18.196 1.00 29.98 202 ASP B N 1
ATOM 4919 C CA . ASP B 1 221 ? 62.581 -23.206 18.083 1.00 30.86 202 ASP B CA 1
ATOM 4920 C C . ASP B 1 221 ? 62.843 -24.121 19.272 1.00 30.92 202 ASP B C 1
ATOM 4921 O O . ASP B 1 221 ? 62.563 -23.749 20.415 1.00 31.30 202 ASP B O 1
ATOM 4926 N N . GLY B 1 222 ? 63.393 -25.304 19.009 1.00 29.91 203 GLY B N 1
ATOM 4927 C CA . GLY B 1 222 ? 63.721 -26.255 20.071 1.00 29.46 203 GLY B CA 1
ATOM 4928 C C . GLY B 1 222 ? 65.211 -26.512 20.170 1.00 30.34 203 GLY B C 1
ATOM 4929 O O . GLY B 1 222 ? 65.910 -26.566 19.155 1.00 30.06 203 GLY B O 1
ATOM 4930 N N . ASP B 1 223 ? 65.695 -26.667 21.399 1.00 30.23 204 ASP B N 1
ATOM 4931 C CA . ASP B 1 223 ? 67.109 -26.919 21.654 1.00 31.34 204 ASP B CA 1
ATOM 4932 C C . ASP B 1 223 ? 67.300 -27.952 22.748 1.00 30.91 204 ASP B C 1
ATOM 4933 O O . ASP B 1 223 ? 66.415 -28.170 23.584 1.00 30.73 204 ASP B O 1
ATOM 4938 N N . VAL B 1 224 ? 68.462 -28.599 22.726 1.00 31.20 205 VAL B N 1
ATOM 4939 C CA . VAL B 1 224 ? 68.865 -29.491 23.803 1.00 31.34 205 VAL B CA 1
ATOM 4940 C C . VAL B 1 224 ? 70.266 -29.133 24.296 1.00 31.14 205 VAL B C 1
ATOM 4941 O O . VAL B 1 224 ? 71.078 -28.555 23.557 1.00 30.32 205 VAL B O 1
ATOM 4945 N N . THR B 1 225 ? 70.525 -29.458 25.559 1.00 29.97 206 THR B N 1
ATOM 4946 C CA . THR B 1 225 ? 71.832 -29.264 26.172 1.00 30.26 206 THR B CA 1
ATOM 4947 C C . THR B 1 225 ? 72.250 -30.582 26.812 1.00 30.67 206 THR B C 1
ATOM 4948 O O . THR B 1 225 ? 71.413 -31.470 27.008 1.00 31.71 206 THR B O 1
ATOM 4952 N N . ALA B 1 226 ? 73.528 -30.699 27.167 1.00 31.39 207 ALA B N 1
ATOM 4953 C CA . ALA B 1 226 ? 74.076 -31.957 27.682 1.00 32.08 207 ALA B CA 1
ATOM 4954 C C . ALA B 1 226 ? 74.437 -31.908 29.170 1.00 32.48 207 ALA B C 1
ATOM 4955 O O . ALA B 1 226 ? 74.832 -32.925 29.755 1.00 31.92 207 ALA B O 1
ATOM 4957 N N . SER B 1 227 ? 74.279 -30.732 29.782 1.00 30.72 208 SER B N 1
ATOM 4958 C CA . SER B 1 227 ? 74.682 -30.518 31.170 1.00 30.39 208 SER B CA 1
ATOM 4959 C C . SER B 1 227 ? 73.965 -29.318 31.767 1.00 30.70 208 SER B C 1
ATOM 4960 O O . SER B 1 227 ? 73.462 -28.471 31.032 1.00 30.33 208 SER B O 1
ATOM 4963 N N . LEU B 1 228 ? 73.943 -29.246 33.099 1.00 31.79 209 LEU B N 1
ATOM 4964 C CA . LEU B 1 228 ? 73.427 -28.069 33.803 1.00 31.58 209 LEU B CA 1
ATOM 4965 C C . LEU B 1 228 ? 74.162 -26.787 33.397 1.00 32.31 209 LEU B C 1
ATOM 4966 O O . LEU B 1 228 ? 73.527 -25.760 33.143 1.00 31.76 209 LEU B O 1
ATOM 4971 N N . ASP B 1 229 ? 75.493 -26.856 33.329 1.00 33.23 210 ASP B N 1
ATOM 4972 C CA . ASP B 1 229 ? 76.321 -25.722 32.888 1.00 33.80 210 ASP B CA 1
ATOM 4973 C C . ASP B 1 229 ? 75.879 -25.183 31.526 1.00 32.85 210 ASP B C 1
ATOM 4974 O O . ASP B 1 229 ? 75.774 -23.971 31.325 1.00 31.77 210 ASP B O 1
ATOM 4979 N N . GLU B 1 230 ? 75.617 -26.096 30.596 1.00 31.53 211 GLU B N 1
ATOM 4980 C CA . GLU B 1 230 ? 75.158 -25.733 29.269 1.00 30.05 211 GLU B CA 1
ATOM 4981 C C . GLU B 1 230 ? 73.740 -25.147 29.293 1.00 28.81 211 GLU B C 1
ATOM 4982 O O . GLU B 1 230 ? 73.461 -24.174 28.584 1.00 29.69 211 GLU B O 1
ATOM 4988 N N . THR B 1 231 ? 72.855 -25.730 30.106 1.00 27.67 212 THR B N 1
ATOM 4989 C CA . THR B 1 231 ? 71.503 -25.185 30.281 1.00 26.69 212 THR B CA 1
ATOM 4990 C C . THR B 1 231 ? 71.576 -23.725 30.771 1.00 25.79 212 THR B C 1
ATOM 4991 O O . THR B 1 231 ? 70.979 -22.834 30.169 1.00 26.30 212 THR B O 1
ATOM 4995 N N . ILE B 1 232 ? 72.337 -23.490 31.838 1.00 26.67 213 ILE B N 1
ATOM 4996 C CA . ILE B 1 232 ? 72.583 -22.132 32.346 1.00 27.62 213 ILE B CA 1
ATOM 4997 C C . ILE B 1 232 ? 73.187 -21.223 31.269 1.00 27.92 213 ILE B C 1
ATOM 4998 O O . ILE B 1 232 ? 72.722 -20.100 31.076 1.00 28.22 213 ILE B O 1
ATOM 5003 N N . ALA B 1 233 ? 74.191 -21.718 30.543 1.00 29.00 214 ALA B N 1
ATOM 5004 C CA . ALA B 1 233 ? 74.825 -20.940 29.469 1.00 29.56 214 ALA B CA 1
ATOM 5005 C C . ALA B 1 233 ? 73.828 -20.464 28.410 1.00 29.82 214 ALA B C 1
ATOM 5006 O O . ALA B 1 233 ? 73.851 -19.301 28.005 1.00 29.78 214 ALA B O 1
ATOM 5008 N N . LEU B 1 234 ? 72.954 -21.367 27.967 1.00 29.83 215 LEU B N 1
ATOM 5009 C CA . LEU B 1 234 ? 71.961 -21.052 26.939 1.00 30.69 215 LEU B CA 1
ATOM 5010 C C . LEU B 1 234 ? 71.012 -19.931 27.387 1.00 30.91 215 LEU B C 1
ATOM 5011 O O . LEU B 1 234 ? 70.608 -19.099 26.575 1.00 30.68 215 LEU B O 1
ATOM 5016 N N . HIS B 1 235 ? 70.665 -19.915 28.673 1.00 30.93 216 HIS B N 1
ATOM 5017 C CA . HIS B 1 235 ? 69.768 -18.890 29.215 1.00 30.59 216 HIS B CA 1
ATOM 5018 C C . HIS B 1 235 ? 70.473 -17.597 29.545 1.00 33.21 216 HIS B C 1
ATOM 5019 O O . HIS B 1 235 ? 69.822 -16.592 29.850 1.00 32.95 216 HIS B O 1
ATOM 5026 N N . SER B 1 236 ? 71.804 -17.606 29.465 1.00 33.94 217 SER B N 1
ATOM 5027 C CA . SER B 1 236 ? 72.621 -16.436 29.822 1.00 35.56 217 SER B CA 1
ATOM 5028 C C . SER B 1 236 ? 73.330 -15.782 28.632 1.00 36.73 217 SER B C 1
ATOM 5029 O O . SER B 1 236 ? 74.015 -14.773 28.801 1.00 37.61 217 SER B O 1
ATOM 5032 N N . ASP B 1 237 ? 73.166 -16.343 27.437 1.00 37.92 218 ASP B N 1
ATOM 5033 C CA . ASP B 1 237 ? 73.926 -15.878 26.272 1.00 38.33 218 ASP B CA 1
ATOM 5034 C C . ASP B 1 237 ? 73.245 -14.769 25.460 1.00 37.62 218 ASP B C 1
ATOM 5035 O O . ASP B 1 237 ? 73.750 -14.364 24.411 1.00 36.86 218 ASP B O 1
ATOM 5040 N N . GLY B 1 238 ? 72.095 -14.294 25.935 1.00 36.42 219 GLY B N 1
ATOM 5041 C CA . GLY B 1 238 ? 71.351 -13.241 25.245 1.00 35.45 219 GLY B CA 1
ATOM 5042 C C . GLY B 1 238 ? 70.266 -13.738 24.305 1.00 35.71 219 GLY B C 1
ATOM 5043 O O . GLY B 1 238 ? 69.484 -12.942 23.779 1.00 36.27 219 GLY B O 1
ATOM 5044 N N . SER B 1 239 ? 70.205 -15.051 24.092 1.00 34.36 220 SER B N 1
ATOM 5045 C CA . SER B 1 239 ? 69.182 -15.628 23.216 1.00 34.00 220 SER B CA 1
ATOM 5046 C C . SER B 1 239 ? 67.746 -15.498 23.758 1.00 32.98 220 SER B C 1
ATOM 5047 O O . SER B 1 239 ? 66.793 -15.479 22.978 1.00 33.06 220 SER B O 1
ATOM 5050 N N . GLU B 1 240 ? 67.589 -15.394 25.079 1.00 32.35 221 GLU B N 1
ATOM 5051 C CA . GLU B 1 240 ? 66.250 -15.259 25.678 1.00 32.22 221 GLU B CA 1
ATOM 5052 C C . GLU B 1 240 ? 65.516 -14.016 25.166 1.00 32.30 221 GLU B C 1
ATOM 5053 O O . GLU B 1 240 ? 64.306 -14.055 24.952 1.00 31.73 221 GLU B O 1
ATOM 5059 N N . ALA B 1 241 ? 66.262 -12.935 24.931 1.00 32.86 222 ALA B N 1
ATOM 5060 C CA . ALA B 1 241 ? 65.717 -11.683 24.382 1.00 32.89 222 ALA B CA 1
ATOM 5061 C C . ALA B 1 241 ? 65.091 -11.823 22.984 1.00 33.33 222 ALA B C 1
ATOM 5062 O O . ALA B 1 241 ? 64.312 -10.964 22.560 1.00 33.62 222 ALA B O 1
ATOM 5064 N N . ARG B 1 242 ? 65.431 -12.897 22.274 1.00 33.08 223 ARG B N 1
ATOM 5065 C CA . ARG B 1 242 ? 64.883 -13.148 20.936 1.00 32.71 223 ARG B CA 1
ATOM 5066 C C . ARG B 1 242 ? 63.536 -13.878 20.962 1.00 30.29 223 ARG B C 1
ATOM 5067 O O . ARG B 1 242 ? 62.878 -14.017 19.933 1.00 30.33 223 ARG B O 1
ATOM 5075 N N . TYR B 1 243 ? 63.124 -14.334 22.138 1.00 28.94 224 TYR B N 1
ATOM 5076 C CA . TYR B 1 243 ? 61.895 -15.112 22.271 1.00 27.95 224 TYR B CA 1
ATOM 5077 C C . TYR B 1 243 ? 60.991 -14.526 23.343 1.00 28.57 224 TYR B C 1
ATOM 5078 O O . TYR B 1 243 ? 61.448 -14.212 24.447 1.00 28.75 224 TYR B O 1
ATOM 5087 N N . THR B 1 244 ? 59.706 -14.403 23.028 1.00 27.95 225 THR B N 1
ATOM 5088 C CA . THR B 1 244 ? 58.739 -13.959 24.023 1.00 27.12 225 THR B CA 1
ATOM 5089 C C . THR B 1 244 ? 58.378 -15.089 24.990 1.00 25.46 225 THR B C 1
ATOM 5090 O O . THR B 1 244 ? 58.121 -14.832 26.159 1.00 24.68 225 THR B O 1
ATOM 5094 N N . TYR B 1 245 ? 58.390 -16.332 24.503 1.00 24.50 226 TYR B N 1
ATOM 5095 C CA . TYR B 1 245 ? 58.057 -17.500 25.320 1.00 23.72 226 TYR B CA 1
ATOM 5096 C C . TYR B 1 245 ? 59.248 -18.446 25.400 1.00 24.48 226 TYR B C 1
ATOM 5097 O O . TYR B 1 245 ? 59.878 -18.734 24.379 1.00 23.90 226 TYR B O 1
ATOM 5106 N N . SER B 1 246 ? 59.545 -18.930 26.608 1.00 23.60 227 SER B N 1
ATOM 5107 C CA . SER B 1 246 ? 60.671 -19.845 26.836 1.00 23.78 227 SER B CA 1
ATOM 5108 C C . SER B 1 246 ? 60.483 -20.702 28.082 1.00 24.04 227 SER B C 1
ATOM 5109 O O . SER B 1 246 ? 60.213 -20.181 29.170 1.00 23.47 227 SER B O 1
ATOM 5112 N N . SER B 1 247 ? 60.619 -22.017 27.929 1.00 23.56 228 SER B N 1
ATOM 5113 C CA . SER B 1 247 ? 60.688 -22.904 29.094 1.00 24.13 228 SER B CA 1
ATOM 5114 C C . SER B 1 247 ? 61.441 -24.181 28.764 1.00 24.09 228 SER B C 1
ATOM 5115 O O . SER B 1 247 ? 61.719 -24.464 27.590 1.00 24.09 228 SER B O 1
ATOM 5118 N N . ALA B 1 248 ? 61.767 -24.949 29.801 1.00 25.03 229 ALA B N 1
ATOM 5119 C CA . ALA B 1 248 ? 62.551 -26.162 29.610 1.00 26.84 229 ALA B CA 1
ATOM 5120 C C . ALA B 1 248 ? 62.139 -27.292 30.540 1.00 27.54 229 ALA B C 1
ATOM 5121 O O . ALA B 1 248 ? 61.609 -27.063 31.637 1.00 26.25 229 ALA B O 1
ATOM 5123 N N . TRP B 1 249 ? 62.346 -28.517 30.067 1.00 30.21 230 TRP B N 1
ATOM 5124 C CA . TRP B 1 249 ? 62.335 -29.681 30.936 1.00 32.21 230 TRP B CA 1
ATOM 5125 C C . TRP B 1 249 ? 63.767 -30.007 31.198 1.00 32.64 230 TRP B C 1
ATOM 5126 O O . TRP B 1 249 ? 64.586 -29.946 30.282 1.00 33.45 230 TRP B O 1
ATOM 5137 N N . PHE B 1 250 ? 64.102 -30.350 32.438 1.00 31.30 231 PHE B N 1
ATOM 5138 C CA . PHE B 1 250 ? 65.478 -30.735 32.730 1.00 32.24 231 PHE B CA 1
ATOM 5139 C C . PHE B 1 250 ? 65.572 -32.112 33.381 1.00 32.16 231 PHE B C 1
ATOM 5140 O O . PHE B 1 250 ? 64.581 -32.649 33.892 1.00 31.44 231 PHE B O 1
ATOM 5148 N N . ASP B 1 251 ? 66.775 -32.676 33.327 1.00 32.87 232 ASP B N 1
ATOM 5149 C CA . ASP B 1 251 ? 67.076 -33.978 33.906 1.00 34.28 232 ASP B CA 1
ATOM 5150 C C . ASP B 1 251 ? 67.549 -33.779 35.346 1.00 33.59 232 ASP B C 1
ATOM 5151 O O . ASP B 1 251 ? 68.626 -33.221 35.586 1.00 33.94 232 ASP B O 1
ATOM 5156 N N . ALA B 1 252 ? 66.726 -34.230 36.292 1.00 34.32 233 ALA B N 1
ATOM 5157 C CA . ALA B 1 252 ? 67.004 -34.090 37.726 1.00 35.51 233 ALA B CA 1
ATOM 5158 C C . ALA B 1 252 ? 67.413 -35.418 38.367 1.00 36.34 233 ALA B C 1
ATOM 5159 O O . ALA B 1 252 ? 67.481 -35.525 39.596 1.00 35.05 233 ALA B O 1
ATOM 5161 N N . ILE B 1 253 ? 67.687 -36.417 37.530 1.00 38.28 234 ILE B N 1
ATOM 5162 C CA . ILE B 1 253 ? 67.928 -37.794 37.987 1.00 39.42 234 ILE B CA 1
ATOM 5163 C C . ILE B 1 253 ? 69.343 -38.288 37.684 1.00 39.79 234 ILE B C 1
ATOM 5164 O O . ILE B 1 253 ? 69.976 -38.919 38.533 1.00 40.01 234 ILE B O 1
ATOM 5169 N N . SER B 1 254 ? 69.831 -38.000 36.478 1.00 39.97 235 SER B N 1
ATOM 5170 C CA . SER B 1 254 ? 71.162 -38.441 36.063 1.00 39.61 235 SER B CA 1
ATOM 5171 C C . SER B 1 254 ? 72.247 -37.757 36.880 1.00 39.72 235 SER B C 1
ATOM 5172 O O . SER B 1 254 ? 72.096 -36.605 37.285 1.00 37.54 235 SER B O 1
ATOM 5175 N N . ALA B 1 255 ? 73.339 -38.476 37.123 1.00 38.83 236 ALA B N 1
ATOM 5176 C CA . ALA B 1 255 ? 74.488 -37.921 37.826 1.00 39.51 236 ALA B CA 1
ATOM 5177 C C . ALA B 1 255 ? 75.152 -36.837 36.979 1.00 38.82 236 ALA B C 1
ATOM 5178 O O . ALA B 1 255 ? 75.079 -36.885 35.749 1.00 38.51 236 ALA B O 1
ATOM 5180 N N . PRO B 1 256 ? 75.783 -35.840 37.632 1.00 39.98 237 PRO B N 1
ATOM 5181 C CA . PRO B 1 256 ? 76.622 -34.892 36.894 1.00 40.92 237 PRO B CA 1
ATOM 5182 C C . PRO B 1 256 ? 77.715 -35.627 36.101 1.00 42.77 237 PRO B C 1
ATOM 5183 O O . PRO B 1 256 ? 78.231 -36.642 36.577 1.00 43.39 237 PRO B O 1
ATOM 5187 N N . PRO B 1 257 ? 78.080 -35.120 34.906 1.00 43.30 238 PRO B N 1
ATOM 5188 C CA . PRO B 1 257 ? 77.696 -33.841 34.305 1.00 43.09 238 PRO B CA 1
ATOM 5189 C C . PRO B 1 257 ? 76.386 -33.839 33.505 1.00 42.18 238 PRO B C 1
ATOM 5190 O O . PRO B 1 257 ? 76.021 -32.801 32.953 1.00 42.62 238 PRO B O 1
ATOM 5194 N N . LYS B 1 258 ? 75.686 -34.973 33.449 1.00 39.63 239 LYS B N 1
ATOM 5195 C CA . LYS B 1 258 ? 74.423 -35.062 32.704 1.00 38.86 239 LYS B CA 1
ATOM 5196 C C . LYS B 1 258 ? 73.271 -34.367 33.430 1.00 37.15 239 LYS B C 1
ATOM 5197 O O . LYS B 1 258 ? 72.338 -33.872 32.798 1.00 35.98 239 LYS B O 1
ATOM 5203 N N . LEU B 1 259 ? 73.340 -34.339 34.758 1.00 34.75 240 LEU B N 1
ATOM 5204 C CA . LEU B 1 259 ? 72.352 -33.633 35.567 1.00 33.09 240 LEU B CA 1
ATOM 5205 C C . LEU B 1 259 ? 72.160 -32.220 35.031 1.00 32.11 240 LEU B C 1
ATOM 5206 O O . LEU B 1 259 ? 73.131 -31.526 34.736 1.00 31.70 240 LEU B O 1
ATOM 5211 N N . GLY B 1 260 ? 70.907 -31.810 34.881 1.00 32.42 241 GLY B N 1
ATOM 5212 C CA . GLY B 1 260 ? 70.613 -30.453 34.450 1.00 30.65 241 GLY B CA 1
ATOM 5213 C C . GLY B 1 260 ? 70.609 -30.243 32.951 1.00 29.96 241 GLY B C 1
ATOM 5214 O O . GLY B 1 260 ? 70.366 -29.128 32.489 1.00 29.01 241 GLY B O 1
ATOM 5215 N N . ARG B 1 261 ? 70.886 -31.298 32.181 1.00 30.41 242 ARG B N 1
ATOM 5216 C CA . ARG B 1 261 ? 70.668 -31.235 30.737 1.00 30.81 242 ARG B CA 1
ATOM 5217 C C . ARG B 1 261 ? 69.183 -31.008 30.495 1.00 29.69 242 ARG B C 1
ATOM 5218 O O . ARG B 1 261 ? 68.343 -31.435 31.296 1.00 30.47 242 ARG B O 1
ATOM 5226 N N . ALA B 1 262 ? 68.859 -30.337 29.396 1.00 30.04 243 ALA B N 1
ATOM 5227 C CA . ALA B 1 262 ? 67.501 -29.861 29.194 1.00 29.84 243 ALA B CA 1
ATOM 5228 C C . ALA B 1 262 ? 67.025 -29.934 27.754 1.00 29.05 243 ALA B C 1
ATOM 5229 O O . ALA B 1 262 ? 67.823 -29.870 26.821 1.00 29.91 243 ALA B O 1
ATOM 5231 N N . ALA B 1 263 ? 65.708 -30.051 27.599 1.00 28.59 244 ALA B N 1
ATOM 5232 C CA . ALA B 1 263 ? 65.029 -29.809 26.340 1.00 27.66 244 ALA B CA 1
ATOM 5233 C C . ALA B 1 263 ? 64.344 -28.455 26.495 1.00 27.66 244 ALA B C 1
ATOM 5234 O O . ALA B 1 263 ? 63.525 -28.268 27.402 1.00 27.65 244 ALA B O 1
ATOM 5236 N N . VAL B 1 264 ? 64.699 -27.516 25.621 1.00 26.40 245 VAL B N 1
ATOM 5237 C CA . VAL B 1 264 ? 64.257 -26.126 25.725 1.00 27.40 245 VAL B CA 1
ATOM 5238 C C . VAL B 1 264 ? 63.302 -25.813 24.581 1.00 28.05 245 VAL B C 1
ATOM 5239 O O . VAL B 1 264 ? 63.603 -26.081 23.414 1.00 29.24 245 VAL B O 1
ATOM 5243 N N . SER B 1 265 ? 62.145 -25.256 24.920 1.00 26.82 246 SER B N 1
ATOM 5244 C CA . SER B 1 265 ? 61.150 -24.876 23.922 1.00 26.94 246 SER B CA 1
ATOM 5245 C C . SER B 1 265 ? 60.976 -23.361 23.963 1.00 27.19 246 SER B C 1
ATOM 5246 O O . SER B 1 265 ? 60.578 -22.811 24.993 1.00 26.76 246 SER B O 1
ATOM 5249 N N . ARG B 1 266 ? 61.299 -22.687 22.860 1.00 26.23 247 ARG B N 1
ATOM 5250 C CA . ARG B 1 266 ? 61.186 -21.227 22.789 1.00 26.44 247 ARG B CA 1
ATOM 5251 C C . ARG B 1 266 ? 60.468 -20.775 21.532 1.00 26.41 247 ARG B C 1
ATOM 5252 O O . ARG B 1 266 ? 60.504 -21.458 20.507 1.00 28.26 247 ARG B O 1
ATOM 5260 N N . GLY B 1 267 ? 59.803 -19.629 21.603 1.00 24.83 248 GLY B N 1
ATOM 5261 C CA . GLY B 1 267 ? 59.088 -19.142 20.439 1.00 24.92 248 GLY B CA 1
ATOM 5262 C C . GLY B 1 267 ? 58.367 -17.831 20.642 1.00 25.18 248 GLY B C 1
ATOM 5263 O O . GLY B 1 267 ? 58.600 -17.120 21.625 1.00 24.27 248 GLY B O 1
ATOM 5264 N N . ARG B 1 268 ? 57.504 -17.519 19.683 1.00 25.66 249 ARG B N 1
ATOM 5265 C CA . ARG B 1 268 ? 56.699 -16.308 19.697 1.00 27.53 249 ARG B CA 1
ATOM 5266 C C . ARG B 1 268 ? 55.426 -16.555 18.896 1.00 28.06 249 ARG B C 1
ATOM 5267 O O . ARG B 1 268 ? 55.350 -17.500 18.102 1.00 28.13 249 ARG B O 1
ATOM 5275 N N . LEU B 1 269 ? 54.424 -15.708 19.107 1.00 28.39 250 LEU B N 1
ATOM 5276 C CA . LEU B 1 269 ? 53.196 -15.794 18.338 1.00 28.27 250 LEU B CA 1
ATOM 5277 C C . LEU B 1 269 ? 53.509 -15.568 16.861 1.00 28.70 250 LEU B C 1
ATOM 5278 O O . LEU B 1 269 ? 54.282 -14.671 16.512 1.00 26.56 250 LEU B O 1
ATOM 5283 N N . ALA B 1 270 ? 52.921 -16.402 16.009 1.00 29.26 251 ALA B N 1
ATOM 5284 C CA . ALA B 1 270 ? 53.089 -16.289 14.564 1.00 31.38 251 ALA B CA 1
ATOM 5285 C C . ALA B 1 270 ? 52.307 -15.100 14.006 1.00 32.26 251 ALA B C 1
ATOM 5286 O O . ALA B 1 270 ? 51.316 -14.668 14.592 1.00 31.79 251 ALA B O 1
ATOM 5288 N N . THR B 1 271 ? 52.775 -14.571 12.880 1.00 34.48 252 THR B N 1
ATOM 5289 C CA . THR B 1 271 ? 52.012 -13.601 12.093 1.00 36.39 252 THR B CA 1
ATOM 5290 C C . THR B 1 271 ? 51.335 -14.356 10.945 1.00 37.03 252 THR B C 1
ATOM 5291 O O . THR B 1 271 ? 51.782 -15.449 10.585 1.00 35.91 252 THR B O 1
ATOM 5295 N N . VAL B 1 272 ? 50.264 -13.795 10.376 1.00 37.86 253 VAL B N 1
ATOM 5296 C CA . VAL B 1 272 ? 49.508 -14.509 9.326 1.00 39.88 253 VAL B CA 1
ATOM 5297 C C . VAL B 1 272 ? 50.369 -14.946 8.136 1.00 40.37 253 VAL B C 1
ATOM 5298 O O . VAL B 1 272 ? 50.173 -16.032 7.587 1.00 41.32 253 VAL B O 1
ATOM 5302 N N . GLU B 1 273 ? 51.348 -14.117 7.781 1.00 42.00 254 GLU B N 1
ATOM 5303 C CA . GLU B 1 273 ? 52.245 -14.391 6.657 1.00 44.80 254 GLU B CA 1
ATOM 5304 C C . GLU B 1 273 ? 53.216 -15.560 6.892 1.00 44.94 254 GLU B C 1
ATOM 5305 O O . GLU B 1 273 ? 53.927 -15.968 5.973 1.00 47.26 254 GLU B O 1
ATOM 5311 N N . GLN B 1 274 ? 53.242 -16.094 8.112 1.00 42.62 255 GLN B N 1
ATOM 5312 C CA . GLN B 1 274 ? 54.102 -17.235 8.445 1.00 40.80 255 GLN B CA 1
ATOM 5313 C C . GLN B 1 274 ? 53.327 -18.547 8.441 1.00 40.36 255 GLN B C 1
ATOM 5314 O O . GLN B 1 274 ? 53.900 -19.622 8.628 1.00 40.75 255 GLN B O 1
ATOM 5320 N N . LEU B 1 275 ? 52.020 -18.445 8.241 1.00 39.70 256 LEU B N 1
ATOM 5321 C CA . LEU B 1 275 ? 51.144 -19.604 8.184 1.00 41.94 256 LEU B CA 1
ATOM 5322 C C . LEU B 1 275 ? 51.006 -20.069 6.740 1.00 44.50 256 LEU B C 1
ATOM 5323 O O . LEU B 1 275 ? 51.018 -19.245 5.824 1.00 45.08 256 LEU B O 1
ATOM 5328 N N . PRO B 1 276 ? 50.893 -21.393 6.528 1.00 46.89 257 PRO B N 1
ATOM 5329 C CA . PRO B 1 276 ? 50.468 -21.896 5.218 1.00 48.68 257 PRO B CA 1
ATOM 5330 C C . PRO B 1 276 ? 49.035 -21.468 4.904 1.00 50.23 257 PRO B C 1
ATOM 5331 O O . PRO B 1 276 ? 48.226 -21.287 5.822 1.00 50.56 257 PRO B O 1
ATOM 5335 N N . ALA B 1 277 ? 48.735 -21.317 3.615 1.00 52.01 258 ALA B N 1
ATOM 5336 C CA . ALA B 1 277 ? 47.466 -20.744 3.144 1.00 53.54 258 ALA B CA 1
ATOM 5337 C C . ALA B 1 277 ? 46.210 -21.393 3.736 1.00 54.65 258 ALA B C 1
ATOM 5338 O O . ALA B 1 277 ? 45.160 -20.748 3.835 1.00 55.43 258 ALA B O 1
ATOM 5340 N N . LYS B 1 278 ? 46.326 -22.658 4.136 1.00 55.14 259 LYS B N 1
ATOM 5341 C CA . LYS B 1 278 ? 45.207 -23.394 4.724 1.00 55.18 259 LYS B CA 1
ATOM 5342 C C . LYS B 1 278 ? 44.821 -22.862 6.107 1.00 54.78 259 LYS B C 1
ATOM 5343 O O . LYS B 1 278 ? 43.683 -23.032 6.550 1.00 56.15 259 LYS B O 1
ATOM 5349 N N . LEU B 1 279 ? 45.780 -22.226 6.777 1.00 52.64 260 LEU B N 1
ATOM 5350 C CA . LEU B 1 279 ? 45.548 -21.595 8.073 1.00 51.32 260 LEU B CA 1
ATOM 5351 C C . LEU B 1 279 ? 45.272 -20.094 7.955 1.00 50.75 260 LEU B C 1
ATOM 5352 O O . LEU B 1 279 ? 44.662 -19.504 8.847 1.00 47.17 260 LEU B O 1
ATOM 5357 N N . ARG B 1 280 ? 45.715 -19.492 6.850 1.00 50.96 261 ARG B N 1
ATOM 5358 C CA . ARG B 1 280 ? 45.477 -18.069 6.575 1.00 53.33 261 ARG B CA 1
ATOM 5359 C C . ARG B 1 280 ? 43.984 -17.768 6.436 1.00 53.96 261 ARG B C 1
ATOM 5360 O O . ARG B 1 280 ? 43.550 -16.630 6.625 1.00 54.19 261 ARG B O 1
ATOM 5368 N N . SER B 1 281 ? 43.212 -18.801 6.105 1.00 54.93 262 SER B N 1
ATOM 5369 C CA . SER B 1 281 ? 41.759 -18.708 5.997 1.00 54.48 262 SER B CA 1
ATOM 5370 C C . SER B 1 281 ? 41.122 -18.335 7.339 1.00 53.10 262 SER B C 1
ATOM 5371 O O . SER B 1 281 ? 40.223 -17.492 7.393 1.00 53.85 262 SER B O 1
ATOM 5374 N N . GLU B 1 282 ? 41.598 -18.962 8.414 1.00 50.50 263 GLU B N 1
ATOM 5375 C CA . GLU B 1 282 ? 41.134 -18.662 9.767 1.00 46.54 263 GLU B CA 1
ATOM 5376 C C . GLU B 1 282 ? 42.322 -18.650 10.742 1.00 41.66 263 GLU B C 1
ATOM 5377 O O . GLU B 1 282 ? 42.485 -19.585 11.534 1.00 37.92 263 GLU B O 1
ATOM 5383 N N . PRO B 1 283 ? 43.152 -17.584 10.693 1.00 38.61 264 PRO B N 1
ATOM 5384 C CA . PRO B 1 283 ? 44.415 -17.564 11.449 1.00 36.87 264 PRO B CA 1
ATOM 5385 C C . PRO B 1 283 ? 44.237 -17.574 12.969 1.00 35.06 264 PRO B C 1
ATOM 5386 O O . PRO B 1 283 ? 45.166 -17.935 13.692 1.00 33.10 264 PRO B O 1
ATOM 5390 N N . LEU B 1 284 ? 43.041 -17.220 13.438 1.00 33.52 265 LEU B N 1
ATOM 5391 C CA . LEU B 1 284 ? 42.790 -17.052 14.865 1.00 33.26 265 LEU B CA 1
ATOM 5392 C C . LEU B 1 284 ? 42.006 -18.216 15.476 1.00 35.34 265 LEU B C 1
ATOM 5393 O O . LEU B 1 284 ? 41.600 -18.157 16.637 1.00 34.69 265 LEU B O 1
ATOM 5398 N N . LYS B 1 285 ? 41.822 -19.282 14.697 1.00 38.19 266 LYS B N 1
ATOM 5399 C CA . LYS B 1 285 ? 41.040 -20.448 15.120 1.00 40.51 266 LYS B CA 1
ATOM 5400 C C . LYS B 1 285 ? 41.511 -21.021 16.463 1.00 42.43 266 LYS B C 1
ATOM 5401 O O . LYS B 1 285 ? 42.705 -21.257 16.660 1.00 42.26 266 LYS B O 1
ATOM 5407 N N . PHE B 1 286 ? 40.562 -21.229 17.374 1.00 43.74 267 PHE B N 1
ATOM 5408 C CA . PHE B 1 286 ? 40.860 -21.707 18.729 1.00 46.88 267 PHE B CA 1
ATOM 5409 C C . PHE B 1 286 ? 41.279 -23.171 18.729 1.00 48.03 267 PHE B C 1
ATOM 5410 O O . PHE B 1 286 ? 40.693 -23.994 18.023 1.00 45.48 267 PHE B O 1
ATOM 5418 N N . ASP B 1 287 ? 42.297 -23.482 19.529 1.00 50.55 268 ASP B N 1
ATOM 5419 C CA . ASP B 1 287 ? 42.750 -24.856 19.694 1.00 52.90 268 ASP B CA 1
ATOM 5420 C C . ASP B 1 287 ? 41.934 -25.571 20.780 1.00 54.38 268 ASP B C 1
ATOM 5421 O O . ASP B 1 287 ? 42.181 -25.399 21.982 1.00 53.72 268 ASP B O 1
ATOM 5426 N N . ALA B 1 288 ? 40.967 -26.375 20.335 1.00 55.39 269 ALA B N 1
ATOM 5427 C CA . ALA B 1 288 ? 40.020 -27.055 21.227 1.00 56.92 269 ALA B CA 1
ATOM 5428 C C . ALA B 1 288 ? 40.640 -28.245 21.965 1.00 57.26 269 ALA B C 1
ATOM 5429 O O . ALA B 1 288 ? 41.240 -29.128 21.347 1.00 59.83 269 ALA B O 1
ATOM 5431 N N . PRO B 1 310 ? 80.592 -39.564 22.968 1.00 63.56 291 PRO B N 1
ATOM 5432 C CA . PRO B 1 310 ? 79.968 -40.625 22.083 1.00 61.89 291 PRO B CA 1
ATOM 5433 C C . PRO B 1 310 ? 79.398 -40.076 20.765 1.00 59.91 291 PRO B C 1
ATOM 5434 O O . PRO B 1 310 ? 79.174 -38.866 20.619 1.00 59.21 291 PRO B O 1
ATOM 5438 N N . ILE B 1 311 ? 79.188 -40.990 19.816 1.00 57.36 292 ILE B N 1
ATOM 5439 C CA . ILE B 1 311 ? 78.464 -40.716 18.576 1.00 54.16 292 ILE B CA 1
ATOM 5440 C C . ILE B 1 311 ? 76.988 -40.400 18.878 1.00 51.78 292 ILE B C 1
ATOM 5441 O O . ILE B 1 311 ? 76.358 -39.596 18.182 1.00 47.67 292 ILE B O 1
ATOM 5446 N N . GLY B 1 312 ? 76.460 -41.015 19.939 1.00 49.83 293 GLY B N 1
ATOM 5447 C CA . GLY B 1 312 ? 75.094 -40.755 20.403 1.00 47.46 293 GLY B CA 1
ATOM 5448 C C . GLY B 1 312 ? 74.850 -39.299 20.768 1.00 45.39 293 GLY B C 1
ATOM 5449 O O . GLY B 1 312 ? 73.770 -38.763 20.517 1.00 44.13 293 GLY B O 1
ATOM 5450 N N . GLU B 1 313 ? 75.863 -38.662 21.355 1.00 43.45 294 GLU B N 1
ATOM 5451 C CA . GLU B 1 313 ? 75.804 -37.246 21.742 1.00 43.09 294 GLU B CA 1
ATOM 5452 C C . GLU B 1 313 ? 75.423 -36.321 20.572 1.00 39.78 294 GLU B C 1
ATOM 5453 O O . GLU B 1 313 ? 74.535 -35.467 20.703 1.00 36.57 294 GLU B O 1
ATOM 5459 N N . LEU B 1 314 ? 76.090 -36.510 19.435 1.00 36.20 295 LEU B N 1
ATOM 5460 C CA . LEU B 1 314 ? 75.817 -35.750 18.210 1.00 33.91 295 LEU B CA 1
ATOM 5461 C C . LEU B 1 314 ? 74.395 -35.952 17.688 1.00 32.11 295 LEU B C 1
ATOM 5462 O O . LEU B 1 314 ? 73.732 -35.000 17.249 1.00 31.79 295 LEU B O 1
ATOM 5467 N N . TRP B 1 315 ? 73.930 -37.196 17.728 1.00 29.01 296 TRP B N 1
ATOM 5468 C CA . TRP B 1 315 ? 72.568 -37.502 17.313 1.00 28.25 296 TRP B CA 1
ATOM 5469 C C . TRP B 1 315 ? 71.576 -36.817 18.215 1.00 28.02 296 TRP B C 1
ATOM 5470 O O . TRP B 1 315 ? 70.599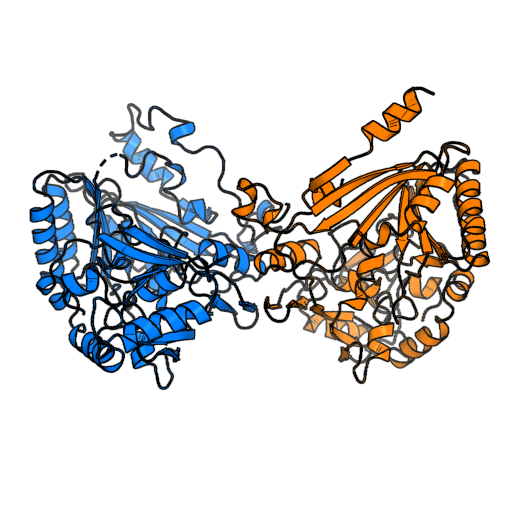 -36.231 17.754 1.00 27.05 296 TRP B O 1
ATOM 5481 N N . TYR B 1 316 ? 71.828 -36.912 19.517 1.00 29.62 297 TYR B N 1
ATOM 5482 C CA . TYR B 1 316 ? 70.996 -36.290 20.552 1.00 31.42 297 TYR B CA 1
ATOM 5483 C C . TYR B 1 316 ? 70.731 -34.808 20.251 1.00 30.24 297 TYR B C 1
ATOM 5484 O O . TYR B 1 316 ? 69.588 -34.345 20.311 1.00 28.10 297 TYR B O 1
ATOM 5493 N N . ARG B 1 317 ? 71.786 -34.083 19.889 1.00 30.60 298 ARG B N 1
ATOM 5494 C CA . ARG B 1 317 ? 71.673 -32.663 19.551 1.00 31.71 298 ARG B CA 1
ATOM 5495 C C . ARG B 1 317 ? 70.838 -32.448 18.292 1.00 33.28 298 ARG B C 1
ATOM 5496 O O . ARG B 1 317 ? 69.853 -31.704 18.313 1.00 32.54 298 ARG B O 1
ATOM 5504 N N . LYS B 1 318 ? 71.220 -33.134 17.214 1.00 34.09 299 LYS B N 1
ATOM 5505 C CA . LYS B 1 318 ? 70.506 -33.088 15.940 1.00 34.37 299 LYS B CA 1
ATOM 5506 C C . LYS B 1 318 ? 69.015 -33.395 16.111 1.00 33.96 299 LYS B C 1
ATOM 5507 O O . LYS B 1 318 ? 68.162 -32.655 15.618 1.00 34.89 299 LYS B O 1
ATOM 5513 N N . SER B 1 319 ? 68.720 -34.475 16.830 1.00 32.53 300 SER B N 1
ATOM 5514 C CA . SER B 1 319 ? 67.352 -34.948 17.042 1.00 33.64 300 SER B CA 1
ATOM 5515 C C . SER B 1 319 ? 66.458 -33.969 17.807 1.00 34.57 300 SER B C 1
ATOM 5516 O O . SER B 1 319 ? 65.256 -33.884 17.541 1.00 35.50 300 SER B O 1
ATOM 5519 N N . GLY B 1 320 ? 67.039 -33.254 18.765 1.00 34.05 301 GLY B N 1
ATOM 5520 C CA . GLY B 1 320 ? 66.264 -32.358 19.628 1.00 34.38 301 GLY B CA 1
ATOM 5521 C C . GLY B 1 320 ? 66.399 -30.886 19.289 1.00 35.08 301 GLY B C 1
ATOM 5522 O O . GLY B 1 320 ? 65.994 -30.031 20.078 1.00 34.19 301 GLY B O 1
ATOM 5523 N N . THR B 1 321 ? 66.978 -30.591 18.123 1.00 34.31 302 THR B N 1
ATOM 5524 C CA . THR B 1 321 ? 67.116 -29.217 17.636 1.00 34.36 302 THR B CA 1
ATOM 5525 C C . THR B 1 321 ? 66.175 -28.991 16.453 1.00 35.08 302 THR B C 1
ATOM 5526 O O . THR B 1 321 ? 66.210 -29.736 15.472 1.00 35.95 302 THR B O 1
ATOM 5530 N N . TYR B 1 322 ? 65.327 -27.970 16.550 1.00 32.90 303 TYR B N 1
ATOM 5531 C CA . TYR B 1 322 ? 64.476 -27.573 15.425 1.00 33.39 303 TYR B CA 1
ATOM 5532 C C . TYR B 1 322 ? 64.295 -26.059 15.341 1.00 33.46 303 TYR B C 1
ATOM 5533 O O . TYR B 1 322 ? 64.410 -25.360 16.351 1.00 31.82 303 TYR B O 1
ATOM 5542 N N . ARG B 1 323 ? 64.036 -25.560 14.132 1.00 33.46 304 ARG B N 1
ATOM 5543 C CA . ARG B 1 323 ? 63.842 -24.125 13.907 1.00 33.91 304 ARG B CA 1
ATOM 5544 C C . ARG B 1 323 ? 62.565 -23.831 13.125 1.00 34.41 304 ARG B C 1
ATOM 5545 O O . ARG B 1 323 ? 62.245 -24.526 12.155 1.00 34.19 304 ARG B O 1
ATOM 5553 N N . GLY B 1 324 ? 61.845 -22.798 13.560 1.00 33.52 305 GLY B N 1
ATOM 5554 C CA . GLY B 1 324 ? 60.690 -22.276 12.835 1.00 33.05 305 GLY B CA 1
ATOM 5555 C C . GLY B 1 324 ? 59.481 -23.183 12.714 1.00 33.07 305 GLY B C 1
ATOM 5556 O O . GLY B 1 324 ? 58.719 -23.076 11.751 1.00 34.61 305 GLY B O 1
ATOM 5557 N N . LYS B 1 325 ? 59.295 -24.070 13.688 1.00 31.77 306 LYS B N 1
ATOM 5558 C CA . LYS B 1 325 ? 58.160 -24.992 13.690 1.00 31.80 306 LYS B CA 1
ATOM 5559 C C . LYS B 1 325 ? 56.852 -24.271 14.028 1.00 32.71 306 LYS B C 1
ATOM 5560 O O . LYS B 1 325 ? 56.761 -23.585 15.048 1.00 31.59 306 LYS B O 1
ATOM 5566 N N . VAL B 1 326 ? 55.848 -24.433 13.169 1.00 31.38 307 VAL B N 1
ATOM 5567 C CA . VAL B 1 326 ? 54.529 -23.853 13.397 1.00 31.70 307 VAL B CA 1
ATOM 5568 C C . VAL B 1 326 ? 53.755 -24.774 14.329 1.00 32.14 307 VAL B C 1
ATOM 5569 O O . VAL B 1 326 ? 53.568 -25.954 14.032 1.00 33.02 307 VAL B O 1
ATOM 5573 N N . GLN B 1 327 ? 53.329 -24.235 15.467 1.00 32.36 308 GLN B N 1
ATOM 5574 C CA . GLN B 1 327 ? 52.636 -25.023 16.486 1.00 32.10 308 GLN B CA 1
ATOM 5575 C C . GLN B 1 327 ? 51.405 -24.299 17.032 1.00 32.06 308 GLN B C 1
ATOM 5576 O O . GLN B 1 327 ? 51.413 -23.077 17.186 1.00 33.70 308 GLN B O 1
ATOM 5582 N N . ASN B 1 328 ? 50.351 -25.053 17.328 1.00 32.08 309 ASN B N 1
ATOM 5583 C CA . ASN B 1 328 ? 49.192 -24.486 18.019 1.00 31.92 309 ASN B CA 1
ATOM 5584 C C . ASN B 1 328 ? 49.465 -24.426 19.519 1.00 31.59 309 ASN B C 1
ATOM 5585 O O . ASN B 1 328 ? 50.559 -24.805 19.961 1.00 30.16 309 ASN B O 1
ATOM 5590 N N . LEU B 1 329 ? 48.495 -23.959 20.306 1.00 31.49 310 LEU B N 1
ATOM 5591 C CA . LEU B 1 329 ? 48.725 -23.817 21.747 1.00 33.35 310 LEU B CA 1
ATOM 5592 C C . LEU B 1 329 ? 48.959 -25.151 22.457 1.00 33.62 310 LEU B C 1
ATOM 5593 O O . LEU B 1 329 ? 49.788 -25.231 23.366 1.00 31.54 310 LEU B O 1
ATOM 5598 N N . THR B 1 330 ? 48.238 -26.194 22.039 1.00 34.37 311 THR B N 1
ATOM 5599 C CA . THR B 1 330 ? 48.453 -27.533 22.591 1.00 36.44 311 THR B CA 1
ATOM 5600 C C . THR B 1 330 ? 49.877 -28.020 22.320 1.00 36.06 311 THR B C 1
ATOM 5601 O O . THR B 1 330 ? 50.570 -28.444 23.244 1.00 36.34 311 THR B O 1
ATOM 5605 N N . GLN B 1 331 ? 50.317 -27.938 21.066 1.00 34.11 312 GLN B N 1
ATOM 5606 C CA . GLN B 1 331 ? 51.645 -28.430 20.693 1.00 35.08 312 GLN B CA 1
ATOM 5607 C C . GLN B 1 331 ? 52.763 -27.655 21.381 1.00 35.03 312 GLN B C 1
ATOM 5608 O O . GLN B 1 331 ? 53.714 -28.247 21.895 1.00 34.77 312 GLN B O 1
ATOM 5614 N N . PHE B 1 332 ? 52.633 -26.330 21.396 1.00 33.94 313 PHE B N 1
ATOM 5615 C CA . PHE B 1 332 ? 53.659 -25.456 21.959 1.00 34.26 313 PHE B CA 1
ATOM 5616 C C . PHE B 1 332 ? 53.660 -25.413 23.485 1.00 34.46 313 PHE B C 1
ATOM 5617 O O . PHE B 1 332 ? 54.720 -25.418 24.102 1.00 32.87 313 PHE B O 1
ATOM 5625 N N . TYR B 1 333 ? 52.473 -25.372 24.079 1.00 38.44 314 TYR B N 1
ATOM 5626 C CA . TYR B 1 333 ? 52.319 -24.926 25.465 1.00 41.64 314 TYR B CA 1
ATOM 5627 C C . TYR B 1 333 ? 51.846 -26.038 26.386 1.00 44.49 314 TYR B C 1
ATOM 5628 O O . TYR B 1 333 ? 52.152 -26.026 27.578 1.00 44.33 314 TYR B O 1
ATOM 5637 N N . HIS B 1 334 ? 51.093 -26.991 25.841 1.00 47.71 315 HIS B N 1
ATOM 5638 C CA . HIS B 1 334 ? 50.579 -28.103 26.647 1.00 52.44 315 HIS B CA 1
ATOM 5639 C C . HIS B 1 334 ? 50.928 -29.469 26.086 1.00 54.50 315 HIS B C 1
ATOM 5640 O O . HIS B 1 334 ? 50.032 -30.317 25.891 1.00 55.87 315 HIS B O 1
ATOM 5647 N N . PRO B 1 335 ? 52.249 -29.711 25.832 1.00 57.30 316 PRO B N 1
ATOM 5648 C CA . PRO B 1 335 ? 52.606 -30.986 25.181 1.00 58.47 316 PRO B CA 1
ATOM 5649 C C . PRO B 1 335 ? 52.572 -32.184 26.165 1.00 59.61 316 PRO B C 1
ATOM 5650 O O . PRO B 1 335 ? 53.284 -32.078 27.225 1.00 61.54 316 PRO B O 1
ATOM 5654 N N . GLY B 1 350 ? 49.894 -39.385 44.809 1.00 49.75 331 GLY B N 1
ATOM 5655 C CA . GLY B 1 350 ? 51.080 -39.615 45.629 1.00 49.93 331 GLY B CA 1
ATOM 5656 C C . GLY B 1 350 ? 52.273 -38.795 45.174 1.00 49.55 331 GLY B C 1
ATOM 5657 O O . GLY B 1 350 ? 53.369 -39.331 44.985 1.00 50.18 331 GLY B O 1
ATOM 5658 N N . PHE B 1 351 ? 52.058 -37.493 44.997 1.00 48.12 332 PHE B N 1
ATOM 5659 C CA . PHE B 1 351 ? 53.117 -36.585 44.566 1.00 45.98 332 PHE B CA 1
ATOM 5660 C C . PHE B 1 351 ? 53.138 -35.284 45.358 1.00 44.63 332 PHE B C 1
ATOM 5661 O O . PHE B 1 351 ? 52.087 -34.729 45.696 1.00 44.80 332 PHE B O 1
ATOM 5669 N N . LEU B 1 352 ? 54.347 -34.815 45.661 1.00 41.95 333 LEU B N 1
ATOM 5670 C CA . LEU B 1 352 ? 54.541 -33.498 46.254 1.00 40.68 333 LEU B CA 1
ATOM 5671 C C . LEU B 1 352 ? 55.163 -32.606 45.192 1.00 38.97 333 LEU B C 1
ATOM 5672 O O . LEU B 1 352 ? 56.259 -32.883 44.695 1.00 38.06 333 LEU B O 1
ATOM 5677 N N . GLN 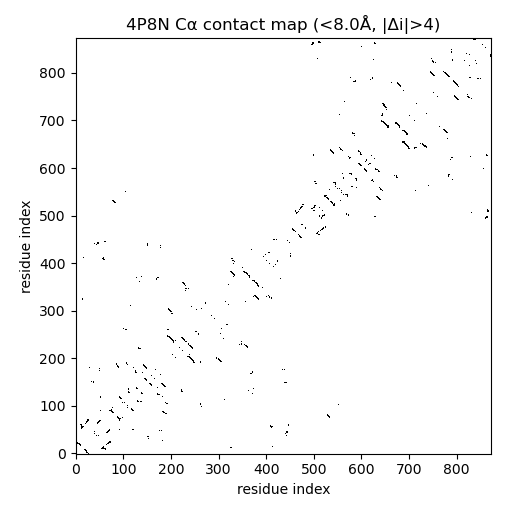B 1 353 ? 54.437 -31.554 44.834 1.00 38.37 334 GLN B N 1
ATOM 5678 C CA . GLN B 1 353 ? 54.899 -30.557 43.883 1.00 38.14 334 GLN B CA 1
ATOM 5679 C C . GLN B 1 353 ? 55.681 -29.476 44.609 1.00 36.39 334 GLN B C 1
ATOM 5680 O O . GLN B 1 353 ? 55.197 -28.904 45.586 1.00 37.50 334 GLN B O 1
ATOM 5686 N N . TYR B 1 354 ? 56.890 -29.199 44.133 1.00 32.79 335 TYR B N 1
ATOM 5687 C CA . TYR B 1 354 ? 57.768 -28.245 44.798 1.00 32.49 335 TYR B CA 1
ATOM 5688 C C . TYR B 1 354 ? 58.289 -27.231 43.791 1.00 30.91 335 TYR B C 1
ATOM 5689 O O . TYR B 1 354 ? 58.925 -27.614 42.805 1.00 30.75 335 TYR B O 1
ATOM 5698 N N . GLN B 1 355 ? 58.018 -25.947 44.033 1.00 28.33 336 GLN B N 1
ATOM 5699 C CA . GLN B 1 355 ? 58.487 -24.880 43.143 1.00 26.43 336 GLN B CA 1
ATOM 5700 C C . GLN B 1 355 ? 59.222 -23.776 43.898 1.00 26.99 336 GLN B C 1
ATOM 5701 O O . GLN B 1 355 ? 58.759 -23.310 44.944 1.00 28.77 336 GLN B O 1
ATOM 5707 N N . PHE B 1 356 ? 60.361 -23.356 43.353 1.00 25.86 337 PHE B N 1
ATOM 5708 C CA . PHE B 1 356 ? 61.161 -22.299 43.954 1.00 25.30 337 PHE B CA 1
ATOM 5709 C C . PHE B 1 356 ? 61.887 -21.489 42.891 1.00 24.96 337 PHE B C 1
ATOM 5710 O O . PHE B 1 356 ? 62.074 -21.953 41.767 1.00 23.83 337 PHE B O 1
ATOM 5718 N N . VAL B 1 357 ? 62.284 -20.275 43.260 1.00 24.13 338 VAL B N 1
ATOM 5719 C CA . VAL B 1 357 ? 63.113 -19.430 42.409 1.00 24.16 338 VAL B CA 1
ATOM 5720 C C . VAL B 1 357 ? 64.345 -18.975 43.193 1.00 25.08 338 VAL B C 1
ATOM 5721 O O . VAL B 1 357 ? 64.239 -18.619 44.372 1.00 25.20 338 VAL B O 1
ATOM 5725 N N . ILE B 1 358 ? 65.503 -19.032 42.535 1.00 25.16 339 ILE B N 1
ATOM 5726 C CA . ILE B 1 358 ? 66.786 -18.600 43.096 1.00 26.19 339 ILE B CA 1
ATOM 5727 C C . ILE B 1 358 ? 67.208 -17.367 42.305 1.00 26.39 339 ILE B C 1
ATOM 5728 O O . ILE B 1 358 ? 67.169 -17.392 41.079 1.00 25.35 339 ILE B O 1
ATOM 5733 N N . PRO B 1 359 ? 67.603 -16.277 42.998 1.00 26.77 340 PRO B N 1
ATOM 5734 C CA . PRO B 1 359 ? 67.999 -15.047 42.304 1.00 26.36 340 PRO B CA 1
ATOM 5735 C C . PRO B 1 359 ? 69.077 -15.286 41.250 1.00 27.08 340 PRO B C 1
ATOM 5736 O O . PRO B 1 359 ? 69.974 -16.104 41.453 1.00 26.39 340 PRO B O 1
ATOM 5740 N N . THR B 1 360 ? 68.985 -14.552 40.143 1.00 26.95 341 THR B N 1
ATOM 5741 C CA . THR B 1 360 ? 69.869 -14.765 38.993 1.00 28.61 341 THR B CA 1
ATOM 5742 C C . THR B 1 360 ? 71.341 -14.821 39.387 1.00 29.65 341 THR B C 1
ATOM 5743 O O . THR B 1 360 ? 72.063 -15.715 38.946 1.00 28.82 341 THR B O 1
ATOM 5747 N N . GLU B 1 361 ? 71.764 -13.874 40.227 1.00 29.87 342 GLU B N 1
ATOM 5748 C CA . GLU B 1 361 ? 73.166 -13.736 40.647 1.00 33.20 342 GLU B CA 1
ATOM 5749 C C . GLU B 1 361 ? 73.691 -14.974 41.370 1.00 32.47 342 GLU B C 1
ATOM 5750 O O . GLU B 1 361 ? 74.884 -15.272 41.318 1.00 32.52 342 GLU B O 1
ATOM 5756 N N . ALA B 1 362 ? 72.799 -15.687 42.049 1.00 31.06 343 ALA B N 1
ATOM 5757 C CA . ALA B 1 362 ? 73.196 -16.817 42.875 1.00 31.00 343 ALA B CA 1
ATOM 5758 C C . ALA B 1 362 ? 73.272 -18.116 42.071 1.00 31.34 343 ALA B C 1
ATOM 5759 O O . ALA B 1 362 ? 72.766 -19.154 42.500 1.00 30.38 343 ALA B O 1
ATOM 5761 N N . VAL B 1 363 ? 73.928 -18.061 40.917 1.00 34.72 344 VAL B N 1
ATOM 5762 C CA . VAL B 1 363 ? 73.970 -19.209 40.007 1.00 36.59 344 VAL B CA 1
ATOM 5763 C C . VAL B 1 363 ? 74.702 -20.437 40.590 1.00 37.46 344 VAL B C 1
ATOM 5764 O O . VAL B 1 363 ? 74.235 -21.570 40.430 1.00 38.04 344 VAL B O 1
ATOM 5768 N N . ASP B 1 364 ? 75.813 -20.215 41.293 1.00 37.94 345 ASP B N 1
ATOM 5769 C CA . ASP B 1 364 ? 76.536 -21.309 41.963 1.00 38.09 345 ASP B CA 1
ATOM 5770 C C . ASP B 1 364 ? 75.655 -22.034 42.973 1.00 36.76 345 ASP B C 1
ATOM 5771 O O . ASP B 1 364 ? 75.638 -23.265 43.038 1.00 33.67 345 ASP B O 1
ATOM 5776 N N . GLU B 1 365 ? 74.923 -21.253 43.761 1.00 33.81 346 GLU B N 1
ATOM 5777 C CA . GLU B 1 365 ? 74.016 -21.792 44.769 1.00 34.65 346 GLU B CA 1
ATOM 5778 C C . GLU B 1 365 ? 72.878 -22.575 44.115 1.00 32.39 346 GLU B C 1
ATOM 5779 O O . GLU B 1 365 ? 72.455 -23.616 44.623 1.00 32.67 346 GLU B O 1
ATOM 5785 N N . PHE B 1 366 ? 72.398 -22.072 42.980 1.00 31.57 347 PHE B N 1
ATOM 5786 C CA . PHE B 1 366 ? 71.367 -22.750 42.207 1.00 30.86 347 PHE B CA 1
ATOM 5787 C C . PHE B 1 366 ? 71.861 -24.127 41.743 1.00 31.27 347 PHE B C 1
ATOM 5788 O O . PHE B 1 366 ? 71.187 -25.134 41.937 1.00 30.37 347 PHE B O 1
ATOM 5796 N N . LYS B 1 367 ? 73.051 -24.162 41.149 1.00 31.93 348 LYS B N 1
ATOM 5797 C CA . LYS B 1 367 ? 73.689 -25.423 40.758 1.00 34.19 348 LYS B CA 1
ATOM 5798 C C . LYS B 1 367 ? 73.794 -26.409 41.924 1.00 34.13 348 LYS B C 1
ATOM 5799 O O . LYS B 1 367 ? 73.513 -27.597 41.763 1.00 35.15 348 LYS B O 1
ATOM 5805 N N . LYS B 1 368 ? 74.170 -25.904 43.098 1.00 34.58 349 LYS B N 1
ATOM 5806 C CA . LYS B 1 368 ? 74.292 -26.732 44.293 1.00 34.56 349 LYS B CA 1
ATOM 5807 C C . LYS B 1 368 ? 72.958 -27.381 44.683 1.00 34.31 349 LYS B C 1
ATOM 5808 O O . LYS B 1 368 ? 72.916 -28.577 44.985 1.00 32.84 349 LYS B O 1
ATOM 5814 N N . ILE B 1 369 ? 71.870 -26.611 44.659 1.00 32.43 350 ILE B N 1
ATOM 5815 C CA . ILE B 1 369 ? 70.563 -27.157 45.047 1.00 31.47 350 ILE B CA 1
ATOM 5816 C C . ILE B 1 369 ? 70.065 -28.248 44.078 1.00 31.11 350 ILE B C 1
ATOM 5817 O O . ILE B 1 369 ? 69.469 -29.243 44.504 1.00 28.95 350 ILE B O 1
ATOM 5822 N N . ILE B 1 370 ? 70.335 -28.067 42.787 1.00 29.78 351 ILE B N 1
ATOM 5823 C CA . ILE B 1 370 ? 70.001 -29.073 41.771 1.00 30.99 351 ILE B CA 1
ATOM 5824 C C . ILE B 1 370 ? 70.786 -30.360 42.063 1.00 31.32 351 ILE B C 1
ATOM 5825 O O . ILE B 1 370 ? 70.224 -31.454 42.022 1.00 30.86 351 ILE B O 1
ATOM 5830 N N . GLY B 1 371 ? 72.071 -30.205 42.387 1.00 33.08 352 GLY B N 1
ATOM 5831 C CA . GLY B 1 371 ? 72.931 -31.321 42.803 1.00 34.59 352 GLY B CA 1
ATOM 5832 C C . GLY B 1 371 ? 72.392 -32.067 44.012 1.00 36.14 352 GLY B C 1
ATOM 5833 O O . GLY B 1 371 ? 72.396 -33.303 44.046 1.00 37.10 352 GLY B O 1
ATOM 5834 N N . VAL B 1 372 ? 71.923 -31.306 45.001 1.00 35.57 353 VAL B N 1
ATOM 5835 C CA . VAL B 1 372 ? 71.321 -31.863 46.210 1.00 34.72 353 VAL B CA 1
ATOM 5836 C C . VAL B 1 372 ? 70.080 -32.696 45.874 1.00 34.92 353 VAL B C 1
ATOM 5837 O O . VAL B 1 372 ? 69.919 -33.805 46.386 1.00 34.92 353 VAL B O 1
ATOM 5841 N N . ILE B 1 373 ? 69.214 -32.160 45.010 1.00 33.37 354 ILE B N 1
ATOM 5842 C CA . ILE B 1 373 ? 68.016 -32.875 44.573 1.00 32.82 354 ILE B CA 1
ATOM 5843 C C . ILE B 1 373 ? 68.369 -34.242 43.968 1.00 34.61 354 ILE B C 1
ATOM 5844 O O . ILE B 1 373 ? 67.811 -35.261 44.376 1.00 36.16 354 ILE B O 1
ATOM 5849 N N . GLN B 1 374 ? 69.308 -34.272 43.022 1.00 34.96 355 GLN B N 1
ATOM 5850 C CA . GLN B 1 374 ? 69.615 -35.534 42.340 1.00 37.69 355 GLN B CA 1
ATOM 5851 C C . GLN B 1 374 ? 70.305 -36.561 43.247 1.00 38.07 355 GLN B C 1
ATOM 5852 O O . GLN B 1 374 ? 70.083 -37.764 43.108 1.00 37.72 355 GLN B O 1
ATOM 5858 N N . ALA B 1 375 ? 71.117 -36.081 44.184 1.00 37.89 356 ALA B N 1
ATOM 5859 C CA . ALA B 1 375 ? 71.849 -36.965 45.090 1.00 39.31 356 ALA B CA 1
ATOM 5860 C C . ALA B 1 375 ? 70.977 -37.495 46.235 1.00 41.03 356 ALA B C 1
ATOM 5861 O O . ALA B 1 375 ? 71.390 -38.395 46.968 1.00 42.72 356 ALA B O 1
ATOM 5863 N N . SER B 1 376 ? 69.767 -36.953 46.370 1.00 40.36 357 SER B N 1
ATOM 5864 C CA . SER B 1 376 ? 68.902 -37.250 47.518 1.00 41.26 357 SER B CA 1
ATOM 5865 C C . SER B 1 376 ? 68.244 -38.622 47.463 1.00 42.00 357 SER B C 1
ATOM 5866 O O . SER B 1 376 ? 67.815 -39.147 48.496 1.00 44.15 357 SER B O 1
ATOM 5869 N N . GLY B 1 377 ? 68.144 -39.188 46.263 1.00 43.48 358 GLY B N 1
ATOM 5870 C CA . GLY B 1 377 ? 67.388 -40.428 46.070 1.00 45.29 358 GLY B CA 1
ATOM 5871 C C . GLY B 1 377 ? 65.912 -40.198 45.790 1.00 46.46 358 GLY B C 1
ATOM 5872 O O . GLY B 1 377 ? 65.177 -41.144 45.505 1.00 48.19 358 GLY B O 1
ATOM 5873 N N . HIS B 1 378 ? 65.470 -38.944 45.883 1.00 45.63 359 HIS B N 1
ATOM 5874 C CA . HIS B 1 378 ? 64.104 -38.582 45.515 1.00 45.45 359 HIS B CA 1
ATOM 5875 C C . HIS B 1 378 ? 64.081 -38.152 44.077 1.00 44.61 359 HIS B C 1
ATOM 5876 O O . HIS B 1 378 ? 64.588 -37.084 43.737 1.00 41.42 359 HIS B O 1
ATOM 5883 N N . TYR B 1 379 ? 63.496 -38.990 43.222 1.00 45.71 360 TYR B N 1
ATOM 5884 C CA . TYR B 1 379 ? 63.566 -38.794 41.770 1.00 46.03 360 TYR B CA 1
ATOM 5885 C C . TYR B 1 379 ? 62.345 -38.061 41.218 1.00 44.14 360 TYR B C 1
ATOM 5886 O O . TYR B 1 379 ? 61.205 -38.456 41.464 1.00 41.71 360 TYR B O 1
ATOM 5895 N N . SER B 1 380 ? 62.598 -36.990 40.474 1.00 42.61 361 SER B N 1
ATOM 5896 C CA . SER B 1 380 ? 61.533 -36.223 39.837 1.00 42.52 361 SER B CA 1
ATOM 5897 C C . SER B 1 380 ? 61.701 -36.274 38.323 1.00 42.04 361 SER B C 1
ATOM 5898 O O . SER B 1 380 ? 62.783 -35.989 37.804 1.00 40.97 361 SER B O 1
ATOM 5901 N N . PHE B 1 381 ? 60.631 -36.650 37.624 1.00 44.27 362 PHE B N 1
ATOM 5902 C CA . PHE B 1 381 ? 60.656 -36.771 36.163 1.00 46.19 362 PHE B CA 1
ATOM 5903 C C . PHE B 1 381 ? 60.062 -35.546 35.474 1.00 45.50 362 PHE B C 1
ATOM 5904 O O . PHE B 1 381 ? 60.539 -35.137 34.416 1.00 45.69 362 PHE B O 1
ATOM 5912 N N . LEU B 1 382 ? 59.012 -34.983 36.069 1.00 44.61 363 LEU B N 1
ATOM 5913 C CA . LEU B 1 382 ? 58.342 -33.803 35.529 1.00 44.01 363 LEU B CA 1
ATOM 5914 C C . LEU B 1 382 ? 58.995 -32.541 36.090 1.00 43.10 363 LEU B C 1
ATOM 5915 O O . LEU B 1 382 ? 58.639 -32.074 37.175 1.00 43.38 363 LEU B O 1
ATOM 5920 N N . ASN B 1 383 ? 59.950 -32.000 35.338 1.00 39.88 364 ASN B N 1
ATOM 5921 C CA . ASN B 1 383 ? 60.808 -30.914 35.815 1.00 39.66 364 ASN B CA 1
ATOM 5922 C C . ASN B 1 383 ? 60.759 -29.673 34.928 1.00 38.85 364 ASN B C 1
ATOM 5923 O O . ASN B 1 383 ? 61.161 -29.723 33.765 1.00 40.55 364 ASN B O 1
ATOM 5928 N N . VAL B 1 384 ? 60.276 -28.562 35.484 1.00 34.81 365 VAL B N 1
ATOM 5929 C CA . VAL B 1 384 ? 60.171 -27.301 34.745 1.00 32.60 365 VAL B CA 1
ATOM 5930 C C . VAL B 1 384 ? 61.330 -26.378 35.133 1.00 30.69 365 VAL B C 1
ATOM 5931 O O . VAL B 1 384 ? 61.682 -26.266 36.310 1.00 30.15 365 VAL B O 1
ATOM 5935 N N . PHE B 1 385 ? 61.941 -25.763 34.124 1.00 29.19 366 PHE B N 1
ATOM 5936 C CA . PHE B 1 385 ? 63.056 -24.835 34.285 1.00 28.68 366 PHE B CA 1
ATOM 5937 C C . PHE B 1 385 ? 62.691 -23.600 33.474 1.00 27.94 366 PHE B C 1
ATOM 5938 O O . PHE B 1 385 ? 62.246 -23.718 32.329 1.00 27.37 366 PHE B O 1
ATOM 5946 N N . LYS B 1 386 ? 62.866 -22.422 34.068 1.00 26.33 367 LYS B N 1
ATOM 5947 C CA . LYS B 1 386 ? 62.622 -21.167 33.374 1.00 25.85 367 LYS B CA 1
ATOM 5948 C C . LYS B 1 386 ? 63.387 -20.022 34.035 1.00 25.06 367 LYS B C 1
ATOM 5949 O O . LYS B 1 386 ? 63.524 -19.990 35.253 1.00 24.18 367 LYS B O 1
ATOM 5955 N N . LEU B 1 387 ? 63.913 -19.103 33.232 1.00 24.58 368 LEU B N 1
ATOM 5956 C CA . LEU B 1 387 ? 64.535 -17.900 33.778 1.00 23.64 368 LEU B CA 1
ATOM 5957 C C . LEU B 1 387 ? 63.512 -16.756 33.784 1.00 22.74 368 LEU B C 1
ATOM 5958 O O . LEU B 1 387 ? 63.085 -16.291 32.721 1.00 22.74 368 LEU B O 1
ATOM 5963 N N . PHE B 1 388 ? 63.102 -16.348 34.988 1.00 22.77 369 PHE B N 1
ATOM 5964 C CA . PHE B 1 388 ? 62.157 -15.246 35.193 1.00 22.89 369 PHE B CA 1
ATOM 5965 C C . PHE B 1 388 ? 62.782 -13.902 34.858 1.00 23.40 369 PHE B C 1
ATOM 5966 O O . PHE B 1 388 ? 63.991 -13.712 35.019 1.00 23.96 369 PHE B O 1
ATOM 5974 N N . GLY B 1 389 ? 61.952 -12.959 34.426 1.00 23.97 370 GLY B N 1
ATOM 5975 C CA . GLY B 1 389 ? 62.408 -11.587 34.231 1.00 23.88 370 GLY B CA 1
ATOM 5976 C C . GLY B 1 389 ? 62.120 -10.718 35.446 1.00 24.30 370 GLY B C 1
ATOM 5977 O O . GLY B 1 389 ? 61.893 -11.227 36.551 1.00 24.38 370 GLY B O 1
ATOM 5978 N N . PRO B 1 390 ? 62.112 -9.391 35.247 1.00 24.37 371 PRO B N 1
ATOM 5979 C CA . PRO B 1 390 ? 61.879 -8.440 36.335 1.00 24.36 371 PRO B CA 1
ATOM 5980 C C . PRO B 1 390 ? 60.602 -8.680 37.134 1.00 24.67 371 PRO B C 1
ATOM 5981 O O . PRO B 1 390 ? 59.588 -9.176 36.610 1.00 23.79 371 PRO B O 1
ATOM 5985 N N . ARG B 1 391 ? 60.701 -8.313 38.407 1.00 24.68 372 ARG B N 1
ATOM 5986 C CA A ARG B 1 391 ? 59.567 -8.456 39.312 0.50 23.51 372 ARG B CA 1
ATOM 5987 C CA B ARG B 1 391 ? 59.656 -8.356 39.421 0.50 25.25 372 ARG B CA 1
ATOM 5988 C C . ARG B 1 391 ? 58.611 -7.278 39.148 1.00 24.47 372 ARG B C 1
ATOM 5989 O O . ARG B 1 391 ? 58.913 -6.299 38.464 1.00 24.42 372 ARG B O 1
ATOM 6004 N N . ASN B 1 392 ? 57.421 -7.411 39.730 1.00 23.28 373 ASN B N 1
ATOM 6005 C CA . ASN B 1 392 ? 56.437 -6.320 39.717 1.00 24.25 373 ASN B CA 1
ATOM 6006 C C . ASN B 1 392 ? 56.288 -5.723 41.122 1.00 24.18 373 ASN B C 1
ATOM 6007 O O . ASN B 1 392 ? 56.998 -6.131 42.048 1.00 23.78 373 ASN B O 1
ATOM 6012 N N . GLN B 1 393 ? 55.381 -4.767 41.298 1.00 26.91 374 GLN B N 1
ATOM 6013 C CA . GLN B 1 393 ? 55.322 -4.057 42.583 1.00 29.12 374 GLN B CA 1
ATOM 6014 C C . GLN B 1 393 ? 54.465 -4.688 43.691 1.00 29.56 374 GLN B C 1
ATOM 6015 O O . GLN B 1 393 ? 54.367 -4.135 44.787 1.00 29.40 374 GLN B O 1
ATOM 6021 N N . ALA B 1 394 ? 53.892 -5.862 43.424 1.00 27.95 375 ALA B 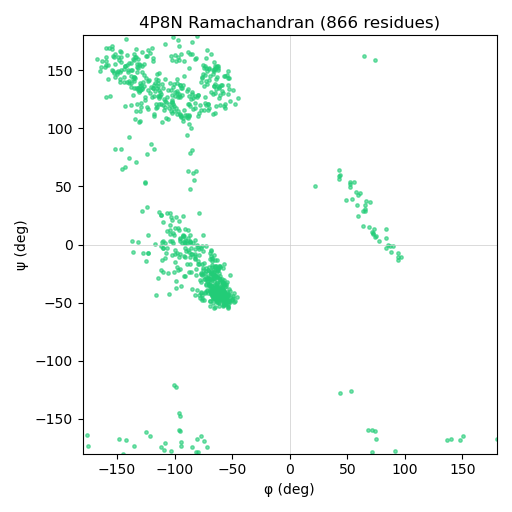N 1
ATOM 6022 C CA . ALA B 1 394 ? 53.124 -6.603 44.431 1.00 27.20 375 ALA B CA 1
ATOM 6023 C C . ALA B 1 394 ? 54.005 -7.208 45.539 1.00 27.63 375 ALA B C 1
ATOM 6024 O O . ALA B 1 394 ? 54.829 -8.087 45.261 1.00 25.55 375 ALA B O 1
ATOM 6026 N N . PRO B 1 395 ? 53.822 -6.753 46.802 1.00 27.92 376 PRO B N 1
ATOM 6027 C CA . PRO B 1 395 ? 54.655 -7.225 47.925 1.00 27.83 376 PRO B CA 1
ATOM 6028 C C . PRO B 1 395 ? 54.800 -8.748 48.013 1.00 27.41 376 PRO B C 1
ATOM 6029 O O . PRO B 1 395 ? 55.904 -9.244 48.258 1.00 25.86 376 PRO B O 1
ATOM 6033 N N . LEU B 1 396 ? 53.705 -9.477 47.799 1.00 26.51 377 LEU B N 1
ATOM 6034 C CA . LEU B 1 396 ? 53.719 -10.931 47.919 1.00 26.47 377 LEU B CA 1
ATOM 6035 C C . LEU B 1 396 ? 53.835 -11.689 46.589 1.00 25.20 377 LEU B C 1
ATOM 6036 O O . LEU B 1 396 ? 53.602 -12.888 46.557 1.00 26.00 377 LEU B O 1
ATOM 6041 N N . SER B 1 397 ? 54.194 -11.001 45.505 1.00 24.10 378 SER B N 1
ATOM 6042 C CA . SER B 1 397 ? 54.365 -11.650 44.197 1.00 23.04 378 SER B CA 1
ATOM 6043 C C . SER B 1 397 ? 55.522 -12.642 44.252 1.00 22.42 378 SER B C 1
ATOM 6044 O O . SER B 1 397 ? 56.613 -12.294 44.699 1.00 22.38 378 SER B O 1
ATOM 6047 N N . PHE B 1 398 ? 55.275 -13.867 43.789 1.00 21.51 379 PHE B N 1
ATOM 6048 C CA . PHE B 1 398 ? 56.293 -14.929 43.794 1.00 21.46 379 PHE B CA 1
ATOM 6049 C C . PHE B 1 398 ? 57.488 -14.669 42.857 1.00 20.91 379 PHE B C 1
ATOM 6050 O O . PHE B 1 398 ? 58.630 -14.779 43.299 1.00 20.94 379 PHE B O 1
ATOM 6058 N N . PRO B 1 399 ? 57.244 -14.321 41.570 1.00 21.84 380 PRO B N 1
ATOM 6059 C CA . PRO B 1 399 ? 58.413 -14.217 40.687 1.00 21.53 380 PRO B CA 1
ATOM 6060 C C . PRO B 1 399 ? 59.407 -13.104 41.031 1.00 22.56 380 PRO B C 1
ATOM 6061 O O . PRO B 1 399 ? 59.011 -11.998 41.401 1.00 21.96 380 PRO B O 1
ATOM 6065 N N . ILE B 1 400 ? 60.693 -13.435 40.932 1.00 22.49 381 ILE B N 1
ATOM 6066 C CA . ILE B 1 400 ? 61.777 -12.464 40.956 1.00 22.41 381 ILE B CA 1
ATOM 6067 C C . ILE B 1 400 ? 62.728 -12.900 39.853 1.00 22.96 381 ILE B C 1
ATOM 6068 O O . ILE B 1 400 ? 62.673 -14.060 39.429 1.00 22.36 381 ILE B O 1
ATOM 6073 N N . PRO B 1 401 ? 63.587 -11.985 39.372 1.00 23.71 382 PRO B N 1
ATOM 6074 C CA . PRO B 1 401 ? 64.488 -12.427 38.310 1.00 24.45 382 PRO B CA 1
ATOM 6075 C C . PRO B 1 401 ? 65.372 -13.567 38.806 1.00 24.47 382 PRO B C 1
ATOM 6076 O O . PRO B 1 401 ? 65.974 -13.477 39.885 1.00 23.41 382 PRO B O 1
ATOM 6080 N N . GLY B 1 402 ? 65.400 -14.659 38.050 1.00 24.87 383 GLY B N 1
ATOM 6081 C CA . GLY B 1 402 ? 66.208 -15.800 38.451 1.00 24.52 383 GLY B CA 1
ATOM 6082 C C . GLY B 1 402 ? 65.694 -17.147 37.995 1.00 23.73 383 GLY B C 1
ATOM 6083 O O . GLY B 1 402 ? 64.810 -17.235 37.140 1.00 23.71 383 GLY B O 1
ATOM 6084 N N . TRP B 1 403 ? 66.237 -18.188 38.622 1.00 23.91 384 TRP B N 1
ATOM 6085 C CA . TRP B 1 403 ? 66.090 -19.560 38.170 1.00 24.16 384 TRP B CA 1
ATOM 6086 C C . TRP B 1 403 ? 64.920 -20.211 38.828 1.00 23.97 384 TRP B C 1
ATOM 6087 O O . TRP B 1 403 ? 64.957 -20.529 40.016 1.00 24.30 384 TRP B O 1
ATOM 6098 N N . ASN B 1 404 ? 63.863 -20.391 38.046 1.00 23.28 385 ASN B N 1
ATOM 6099 C CA . ASN B 1 404 ? 62.633 -20.978 38.525 1.00 24.48 385 ASN B CA 1
ATOM 6100 C C . ASN B 1 404 ? 62.603 -22.464 38.201 1.00 24.34 385 ASN B C 1
ATOM 6101 O O . ASN B 1 404 ? 62.838 -22.861 37.059 1.00 24.80 385 ASN B O 1
ATOM 6106 N N . ILE B 1 405 ? 62.307 -23.266 39.217 1.00 25.89 386 ILE B N 1
ATOM 6107 C CA . ILE B 1 405 ? 62.296 -24.722 39.105 1.00 26.34 386 ILE B CA 1
ATOM 6108 C C . ILE B 1 405 ? 61.010 -25.284 39.694 1.00 26.53 386 ILE B C 1
ATOM 6109 O O . ILE B 1 405 ? 60.618 -24.904 40.807 1.00 26.15 386 ILE B O 1
ATOM 6114 N N . CYS B 1 406 ? 60.354 -26.168 38.940 1.00 26.69 387 CYS B N 1
ATOM 6115 C CA A CYS B 1 406 ? 59.301 -26.995 39.503 0.50 29.77 387 CYS B CA 1
ATOM 6116 C CA B CYS B 1 406 ? 59.282 -27.010 39.474 0.50 28.65 387 CYS B CA 1
ATOM 6117 C C . CYS B 1 406 ? 59.718 -28.460 39.433 1.00 30.08 387 CYS B C 1
ATOM 6118 O O . CYS B 1 406 ? 60.155 -28.948 38.389 1.00 29.55 387 CYS B O 1
ATOM 6123 N N . VAL B 1 407 ? 59.600 -29.143 40.563 1.00 30.40 388 VAL B N 1
ATOM 6124 C CA . VAL B 1 407 ? 59.894 -30.565 40.640 1.00 31.69 388 VAL B CA 1
ATOM 6125 C C . VAL B 1 407 ? 58.684 -31.275 41.252 1.00 33.58 388 VAL B C 1
ATOM 6126 O O . VAL B 1 407 ? 57.873 -30.647 41.941 1.00 32.16 388 VAL B O 1
ATOM 6130 N N . ASP B 1 408 ? 58.542 -32.565 40.956 1.00 35.57 389 ASP B N 1
ATOM 6131 C CA . ASP B 1 408 ? 57.416 -33.359 41.433 1.00 38.18 389 ASP B CA 1
ATOM 6132 C C . ASP B 1 408 ? 57.957 -34.647 42.051 1.00 37.30 389 ASP B C 1
ATOM 6133 O O . ASP B 1 408 ? 58.427 -35.537 41.338 1.00 38.08 389 ASP B O 1
ATOM 6138 N N . PHE B 1 409 ? 57.923 -34.737 43.378 1.00 36.96 390 PHE B N 1
ATOM 6139 C CA . PHE B 1 409 ? 58.464 -35.910 44.069 1.00 37.39 390 PHE B CA 1
ATOM 6140 C C . PHE B 1 409 ? 57.386 -36.923 44.440 1.00 37.74 390 PHE B C 1
ATOM 6141 O O . PHE B 1 409 ? 56.369 -36.554 45.033 1.00 37.82 390 PHE B O 1
ATOM 6149 N N . PRO B 1 410 ? 57.612 -38.212 44.108 1.00 39.16 391 PRO B N 1
ATOM 6150 C CA . PRO B 1 410 ? 56.727 -39.268 44.601 1.00 40.29 391 PRO B CA 1
ATOM 6151 C C . PRO B 1 410 ? 56.729 -39.265 46.126 1.00 40.26 391 PRO B C 1
ATOM 6152 O O . PRO B 1 410 ? 57.799 -39.202 46.736 1.00 39.47 391 PRO B O 1
ATOM 6156 N N . ILE B 1 411 ? 55.547 -39.305 46.740 1.00 43.68 392 ILE B N 1
ATOM 6157 C CA . ILE B 1 411 ? 55.475 -39.382 48.199 1.00 46.64 392 ILE B CA 1
ATOM 6158 C C . ILE B 1 411 ? 56.067 -40.708 48.695 1.00 48.93 392 ILE B C 1
ATOM 6159 O O . ILE B 1 411 ? 55.538 -41.784 48.408 1.00 49.63 392 ILE B O 1
ATOM 6164 N N . LYS B 1 412 ? 57.189 -40.607 49.407 1.00 50.34 393 LYS B N 1
ATOM 6165 C CA . LYS B 1 412 ? 57.866 -41.758 50.008 1.00 51.51 393 LYS B CA 1
ATOM 6166 C C . LYS B 1 412 ? 58.494 -41.368 51.350 1.00 52.23 393 LYS B C 1
ATOM 6167 O O . LYS B 1 412 ? 58.392 -40.212 51.778 1.00 51.81 393 LYS B O 1
ATOM 6173 N N . ASP B 1 413 ? 59.147 -42.333 52.000 1.00 52.23 394 ASP B N 1
ATOM 6174 C CA . ASP B 1 413 ? 59.765 -42.117 53.309 1.00 52.64 394 ASP B CA 1
ATOM 6175 C C . ASP B 1 413 ? 60.937 -41.138 53.264 1.00 49.74 394 ASP B C 1
ATOM 6176 O O . ASP B 1 413 ? 61.837 -41.268 52.432 1.00 50.30 394 ASP B O 1
ATOM 6181 N N . GLY B 1 414 ? 60.903 -40.156 54.163 1.00 48.04 395 GLY B N 1
ATOM 6182 C CA . GLY B 1 414 ? 61.959 -39.153 54.271 1.00 45.92 395 GLY B CA 1
ATOM 6183 C C . GLY B 1 414 ? 61.717 -37.869 53.491 1.00 44.53 395 GLY B C 1
ATOM 6184 O O . GLY B 1 414 ? 62.438 -36.886 53.678 1.00 44.10 395 GLY B O 1
ATOM 6185 N N . LEU B 1 415 ? 60.700 -37.869 52.629 1.00 43.02 396 LEU B N 1
ATOM 6186 C CA . LEU B 1 415 ? 60.433 -36.731 51.735 1.00 42.39 396 LEU B CA 1
ATOM 6187 C C . LEU B 1 415 ? 60.231 -35.414 52.488 1.00 42.18 396 LEU B C 1
ATOM 6188 O O . LEU B 1 415 ? 60.864 -34.406 52.159 1.00 41.27 396 LEU B O 1
ATOM 6193 N N . GLY B 1 416 ? 59.346 -35.433 53.487 1.00 41.28 397 GLY B N 1
ATOM 6194 C CA . GLY B 1 416 ? 59.049 -34.252 54.306 1.00 41.70 397 GLY B CA 1
ATOM 6195 C C . GLY B 1 416 ? 60.290 -33.600 54.888 1.00 41.86 397 GLY B C 1
ATOM 6196 O O . GLY B 1 416 ? 60.479 -32.386 54.768 1.00 41.95 397 GLY B O 1
ATOM 6197 N N . LYS B 1 417 ? 61.140 -34.416 55.508 1.00 42.26 398 LYS B N 1
ATOM 6198 C CA . LYS B 1 417 ? 62.422 -33.971 56.058 1.00 41.61 398 LYS B CA 1
ATOM 6199 C C . LYS B 1 417 ? 63.313 -33.372 54.967 1.00 40.24 398 LYS B C 1
ATOM 6200 O O . LYS B 1 417 ? 63.961 -32.340 55.173 1.00 38.02 398 LYS B O 1
ATOM 6206 N N . PHE B 1 418 ? 63.326 -34.014 53.801 1.00 39.37 399 PHE B N 1
ATOM 6207 C CA . PHE B 1 418 ? 64.150 -33.548 52.691 1.00 37.43 399 PHE B CA 1
ATOM 6208 C C . PHE B 1 418 ? 63.711 -32.191 52.126 1.00 35.67 399 PHE B C 1
ATOM 6209 O O . PHE B 1 418 ? 64.558 -31.333 51.859 1.00 33.93 399 PHE B O 1
ATOM 6217 N N . VAL B 1 419 ? 62.407 -31.995 51.937 1.00 35.27 400 VAL B N 1
ATOM 6218 C CA . VAL B 1 419 ? 61.926 -30.718 51.387 1.00 35.84 400 VAL B CA 1
ATOM 6219 C C . VAL B 1 419 ? 62.118 -29.558 52.371 1.00 35.07 400 VAL B C 1
ATOM 6220 O O . VAL B 1 419 ? 62.318 -28.418 51.951 1.00 34.91 400 VAL B O 1
ATOM 6224 N N . SER B 1 420 ? 62.075 -29.853 53.671 1.00 35.14 401 SER B N 1
ATOM 6225 C CA . SER B 1 420 ? 62.435 -28.865 54.692 1.00 34.52 401 SER B CA 1
ATOM 6226 C C . SER B 1 420 ? 63.896 -28.440 54.540 1.00 33.88 401 SER B C 1
ATOM 6227 O O . SER B 1 420 ? 64.222 -27.259 54.672 1.00 34.33 401 SER B O 1
ATOM 6230 N N . GLU B 1 421 ? 64.769 -29.407 54.256 1.00 34.13 402 GLU B N 1
ATOM 6231 C CA . GLU B 1 421 ? 66.179 -29.115 53.987 1.00 33.71 402 GLU B CA 1
ATOM 6232 C C . GLU B 1 421 ? 66.336 -28.263 52.725 1.00 31.80 402 GLU B C 1
ATOM 6233 O O . GLU B 1 421 ? 67.183 -27.366 52.678 1.00 32.82 402 GLU B O 1
ATOM 6239 N N . LEU B 1 422 ? 65.521 -28.541 51.705 1.00 30.89 403 LEU B N 1
ATOM 6240 C CA . LEU B 1 422 ? 65.508 -27.713 50.490 1.00 29.43 403 LEU B CA 1
ATOM 6241 C C . LEU B 1 422 ? 65.038 -26.293 50.779 1.00 28.31 403 LEU B C 1
ATOM 6242 O O . LEU B 1 422 ? 65.640 -25.329 50.299 1.00 27.20 403 LEU B O 1
ATOM 6247 N N . ASP B 1 423 ? 63.956 -26.184 51.552 1.00 27.71 404 ASP B N 1
ATOM 6248 C CA . ASP B 1 423 ? 63.421 -24.897 52.014 1.00 28.56 404 ASP B CA 1
ATOM 6249 C C . ASP B 1 423 ? 64.513 -24.018 52.585 1.00 27.74 404 ASP B C 1
ATOM 6250 O O . ASP B 1 423 ? 64.631 -22.838 52.251 1.00 26.83 404 ASP B O 1
ATOM 6255 N N . ARG B 1 424 ? 65.311 -24.598 53.473 1.00 27.82 405 ARG B N 1
ATOM 6256 C CA . ARG B 1 424 ? 66.326 -23.830 54.158 1.00 27.62 405 ARG B CA 1
ATOM 6257 C C . ARG B 1 424 ? 67.444 -23.425 53.218 1.00 26.61 405 ARG B C 1
ATOM 6258 O O . ARG B 1 424 ? 68.045 -22.371 53.400 1.00 25.92 405 ARG B O 1
ATOM 6266 N N . ARG B 1 425 ? 67.694 -24.231 52.187 1.00 27.20 406 ARG B N 1
ATOM 6267 C CA . ARG B 1 425 ? 68.636 -23.829 51.145 1.00 27.50 406 ARG B CA 1
ATOM 6268 C C . ARG B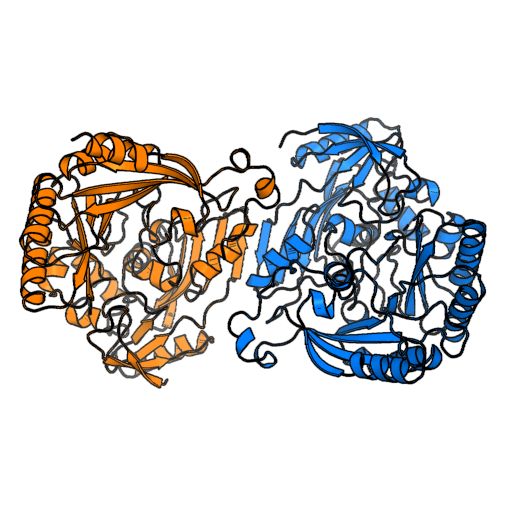 1 425 ? 68.076 -22.682 50.306 1.00 26.91 406 ARG B C 1
ATOM 6269 O O . ARG B 1 425 ? 68.766 -21.691 50.067 1.00 27.97 406 ARG B O 1
ATOM 6277 N N . VAL B 1 426 ? 66.830 -22.819 49.853 1.00 26.73 407 VAL B N 1
ATOM 6278 C CA . VAL B 1 426 ? 66.185 -21.763 49.062 1.00 26.74 407 VAL B CA 1
ATOM 6279 C C . VAL B 1 426 ? 66.234 -20.456 49.859 1.00 26.20 407 VAL B C 1
ATOM 6280 O O . VAL B 1 426 ? 66.636 -19.415 49.344 1.00 24.81 407 VAL B O 1
ATOM 6284 N N . LEU B 1 427 ? 65.861 -20.544 51.134 1.00 26.00 408 LEU B N 1
ATOM 6285 C CA . LEU B 1 427 ? 65.946 -19.421 52.067 1.00 25.87 408 LEU B CA 1
ATOM 6286 C C . LEU B 1 427 ? 67.342 -18.784 52.127 1.00 26.42 408 LEU B C 1
ATOM 6287 O O . LEU B 1 427 ? 67.490 -17.573 51.934 1.00 26.05 408 LEU B O 1
ATOM 6292 N N . GLU B 1 428 ? 68.362 -19.612 52.370 1.00 26.68 409 GLU B N 1
ATOM 6293 C CA . GLU B 1 428 ? 69.743 -19.149 52.484 1.00 27.36 409 GLU B CA 1
ATOM 6294 C C . GLU B 1 428 ? 70.184 -18.357 51.263 1.00 27.98 409 GLU B C 1
ATOM 6295 O O . GLU B 1 428 ? 70.827 -17.322 51.398 1.00 27.49 409 GLU B O 1
ATOM 6301 N N . PHE B 1 429 ? 69.816 -18.843 50.077 1.00 28.87 410 PHE B N 1
ATOM 6302 C CA . PHE B 1 429 ? 70.285 -18.263 48.819 1.00 29.55 410 PHE B CA 1
ATOM 6303 C C . PHE B 1 429 ? 69.424 -17.096 48.311 1.00 28.33 410 PHE B C 1
ATOM 6304 O O . PHE B 1 429 ? 69.602 -16.634 47.183 1.00 28.33 410 PHE B O 1
ATOM 6312 N N . GLY B 1 430 ? 68.482 -16.636 49.134 1.00 25.66 411 GLY B N 1
ATOM 6313 C CA . GLY B 1 430 ? 67.666 -15.469 48.804 1.00 24.88 411 GLY B CA 1
ATOM 6314 C C . GLY B 1 430 ? 66.461 -15.737 47.917 1.00 24.66 411 GLY B C 1
ATOM 6315 O O . GLY B 1 430 ? 65.857 -14.803 47.394 1.00 26.01 411 GLY B O 1
ATOM 6316 N N . GLY B 1 431 ? 66.100 -17.005 47.752 1.00 24.41 412 GLY B N 1
ATOM 6317 C CA . GLY B 1 431 ? 64.965 -17.368 46.909 1.00 23.35 412 GLY B CA 1
ATOM 6318 C C . GLY B 1 431 ? 63.691 -17.512 47.711 1.00 24.29 412 GLY B C 1
ATOM 6319 O O . GLY B 1 431 ? 63.643 -17.150 48.888 1.00 23.59 412 GLY B O 1
ATOM 6320 N N . ARG B 1 432 ? 62.659 -18.047 47.068 1.00 23.68 413 ARG B N 1
ATOM 6321 C CA . ARG B 1 432 ? 61.366 -18.219 47.706 1.00 24.58 413 ARG B CA 1
ATOM 6322 C C . ARG B 1 432 ? 60.553 -19.369 47.127 1.00 25.37 413 ARG B C 1
ATOM 6323 O O . ARG B 1 432 ? 60.820 -19.850 46.022 1.00 24.87 413 ARG B O 1
ATOM 6331 N N . LEU B 1 433 ? 59.563 -19.795 47.909 1.00 26.16 414 LEU B N 1
ATOM 6332 C CA . LEU B 1 433 ? 58.542 -20.744 47.485 1.00 26.95 414 LEU B CA 1
ATOM 6333 C C . LEU B 1 433 ? 57.292 -20.008 47.032 1.00 26.39 414 LEU B C 1
ATOM 6334 O O . LEU B 1 433 ? 57.061 -18.869 47.415 1.00 26.79 414 LEU B O 1
ATOM 6339 N N . TYR B 1 434 ? 56.478 -20.696 46.239 1.00 26.10 415 TYR B N 1
ATOM 6340 C CA . TYR B 1 434 ? 55.251 -20.164 45.657 1.00 25.64 415 TYR B CA 1
ATOM 6341 C C . TYR B 1 434 ? 54.051 -20.627 46.479 1.00 26.62 415 TYR B C 1
ATOM 6342 O O . TYR B 1 434 ? 53.902 -21.826 46.713 1.00 26.70 415 TYR B O 1
ATOM 6351 N N . THR B 1 435 ? 53.195 -19.692 46.900 1.00 28.60 416 THR B N 1
ATOM 6352 C CA . THR B 1 435 ? 51.989 -20.028 47.682 1.00 30.40 416 THR B CA 1
ATOM 6353 C C . THR B 1 435 ? 51.059 -20.998 46.944 1.00 32.17 416 THR B C 1
ATOM 6354 O O . THR B 1 435 ? 50.413 -21.835 47.574 1.00 33.09 416 THR B O 1
ATOM 6358 N N . ALA B 1 436 ? 50.997 -20.895 45.616 1.00 31.58 417 ALA B N 1
ATOM 6359 C CA . ALA B 1 436 ? 50.098 -21.746 44.822 1.00 32.67 417 ALA B CA 1
ATOM 6360 C C . ALA B 1 436 ? 50.489 -23.231 44.818 1.00 33.49 417 ALA B C 1
ATOM 6361 O O . ALA B 1 436 ? 49.713 -24.081 44.380 1.00 32.98 417 ALA B O 1
ATOM 6363 N N . LYS B 1 437 ? 51.689 -23.535 45.309 1.00 34.00 418 LYS B N 1
ATOM 6364 C CA . LYS B 1 437 ? 52.167 -24.915 45.381 1.00 36.72 418 LYS B CA 1
ATOM 6365 C C . LYS B 1 437 ? 52.410 -25.367 46.820 1.00 38.02 418 LYS B C 1
ATOM 6366 O O . LYS B 1 437 ? 52.824 -26.505 47.047 1.00 40.88 418 LYS B O 1
ATOM 6372 N N . ASP B 1 438 ? 52.164 -24.491 47.789 1.00 39.39 419 ASP B N 1
ATOM 6373 C CA . ASP B 1 438 ? 52.590 -24.772 49.165 1.00 40.57 419 ASP B CA 1
ATOM 6374 C C . ASP B 1 438 ? 51.461 -25.063 50.147 1.00 41.07 419 ASP B C 1
ATOM 6375 O O . ASP B 1 438 ? 50.451 -24.356 50.186 1.00 40.28 419 ASP B O 1
ATOM 6380 N N . SER B 1 439 ? 51.660 -26.107 50.953 1.00 42.28 420 SER B N 1
ATOM 6381 C CA . SER B 1 439 ? 50.786 -26.353 52.101 1.00 43.74 420 SER B CA 1
ATOM 6382 C C . SER B 1 439 ? 51.559 -26.764 53.361 1.00 44.16 420 SER B C 1
ATOM 6383 O O . SER B 1 439 ? 50.947 -27.027 54.399 1.00 43.16 420 SER B O 1
ATOM 6386 N N . ARG B 1 440 ? 52.892 -26.786 53.287 1.00 44.56 421 ARG B N 1
ATOM 6387 C CA . ARG B 1 440 ? 53.688 -27.341 54.397 1.00 45.47 421 ARG B CA 1
ATOM 6388 C C . ARG B 1 440 ? 54.783 -26.485 55.047 1.00 45.93 421 ARG B C 1
ATOM 6389 O O . ARG B 1 440 ? 55.253 -26.818 56.135 1.00 47.94 421 ARG B O 1
ATOM 6397 N N . THR B 1 441 ? 55.179 -25.384 54.412 1.00 44.33 422 THR B N 1
ATOM 6398 C CA . THR B 1 441 ? 56.249 -24.549 54.966 1.00 43.52 422 THR B CA 1
ATOM 6399 C C . THR B 1 441 ? 55.764 -23.756 56.200 1.00 43.77 422 THR B C 1
ATOM 6400 O O . THR B 1 441 ? 54.556 -23.596 56.403 1.00 43.95 422 THR B O 1
ATOM 6404 N N . THR B 1 442 ? 56.700 -23.290 57.029 1.00 43.21 423 THR B N 1
ATOM 6405 C CA . THR B 1 442 ? 56.351 -22.563 58.262 1.00 41.26 423 THR B CA 1
ATOM 6406 C C . THR B 1 442 ? 56.152 -21.077 58.009 1.00 39.81 423 THR B C 1
ATOM 6407 O O . THR B 1 442 ? 56.578 -20.554 56.978 1.00 41.91 423 THR B O 1
ATOM 6411 N N . ALA B 1 443 ? 55.526 -20.400 58.970 1.00 37.21 424 ALA B N 1
ATOM 6412 C CA . ALA B 1 443 ? 55.351 -18.953 58.922 1.00 36.31 424 ALA B CA 1
ATOM 6413 C C . ALA B 1 443 ? 56.683 -18.197 58.916 1.00 35.43 424 ALA B C 1
ATOM 6414 O O . ALA B 1 443 ? 56.818 -17.185 58.231 1.00 33.89 424 ALA B O 1
ATOM 6416 N N . GLU B 1 444 ? 57.662 -18.689 59.676 1.00 33.90 425 GLU B N 1
ATOM 6417 C CA . GLU B 1 444 ? 58.983 -18.046 59.743 1.00 32.85 425 GLU B CA 1
ATOM 6418 C C . GLU B 1 444 ? 59.739 -18.127 58.415 1.00 30.93 425 GLU B C 1
ATOM 6419 O O . GLU B 1 444 ? 60.368 -17.160 57.992 1.00 30.46 425 GLU B O 1
ATOM 6425 N N . THR B 1 445 ? 59.667 -19.279 57.761 1.00 30.51 426 THR B N 1
ATOM 6426 C CA . THR B 1 445 ? 60.294 -19.461 56.453 1.00 30.18 426 THR B CA 1
ATOM 6427 C C . THR B 1 445 ? 59.684 -18.503 55.429 1.00 29.34 426 THR B C 1
ATOM 6428 O O . THR B 1 445 ? 60.404 -17.735 54.771 1.00 26.41 426 THR B O 1
ATOM 6432 N N . PHE B 1 446 ? 58.358 -18.528 55.333 1.00 29.05 427 PHE B N 1
ATOM 6433 C CA . PHE B 1 446 ? 57.631 -17.650 54.421 1.00 30.15 427 PHE B CA 1
ATOM 6434 C C . PHE B 1 446 ? 57.920 -16.167 54.650 1.00 29.23 427 PHE B C 1
ATOM 6435 O O . PHE B 1 446 ? 58.191 -15.433 53.695 1.00 27.94 427 PHE B O 1
ATOM 6443 N N . HIS B 1 447 ? 57.859 -15.720 55.906 1.00 28.69 428 HIS B N 1
ATOM 6444 C CA . HIS B 1 447 ? 58.103 -14.313 56.209 1.00 30.39 428 HIS B CA 1
ATOM 6445 C C . HIS B 1 447 ? 59.493 -13.901 55.820 1.00 28.73 428 HIS B C 1
ATOM 6446 O O . HIS B 1 447 ? 59.690 -12.800 55.313 1.00 30.02 428 HIS B O 1
ATOM 6453 N N . ALA B 1 448 ? 60.461 -14.794 56.025 1.00 27.64 429 ALA B N 1
ATOM 6454 C CA . ALA B 1 448 ? 61.848 -14.509 55.677 1.00 27.02 429 ALA B CA 1
ATOM 6455 C C . ALA B 1 448 ? 62.072 -14.498 54.162 1.00 25.87 429 ALA B C 1
ATOM 6456 O O . ALA B 1 448 ? 62.905 -13.747 53.669 1.00 25.10 429 ALA B O 1
ATOM 6458 N N . MET B 1 449 ? 61.309 -15.311 53.435 1.00 25.43 430 MET B N 1
ATOM 6459 C CA . MET B 1 449 ? 61.393 -15.365 51.967 1.00 26.52 430 MET B CA 1
ATOM 6460 C C . MET B 1 449 ? 60.776 -14.147 51.299 1.00 26.49 430 MET B C 1
ATOM 6461 O O . MET B 1 449 ? 61.119 -13.815 50.162 1.00 25.16 430 MET B O 1
ATOM 6466 N N . TYR B 1 450 ? 59.854 -13.497 52.007 1.00 26.37 431 TYR B N 1
ATOM 6467 C CA . TYR B 1 450 ? 59.136 -12.337 51.486 1.00 27.06 431 TYR B CA 1
ATOM 6468 C C . TYR B 1 450 ? 59.368 -11.115 52.373 1.00 28.36 431 TYR B C 1
ATOM 6469 O O . TYR B 1 450 ? 58.570 -10.843 53.268 1.00 27.71 431 TYR B O 1
ATOM 6478 N N . PRO B 1 451 ? 60.462 -10.370 52.116 1.00 28.53 432 PRO B N 1
ATOM 6479 C CA . PRO B 1 451 ? 60.870 -9.219 52.933 1.00 30.44 432 PRO B CA 1
ATOM 6480 C C . PRO B 1 451 ? 59.812 -8.118 53.042 1.00 32.02 432 PRO B C 1
ATOM 6481 O O . PRO B 1 451 ? 59.878 -7.309 53.968 1.00 33.58 432 PRO B O 1
ATOM 6485 N N . ARG B 1 452 ? 58.858 -8.084 52.109 1.00 31.90 433 ARG B N 1
ATOM 6486 C CA . ARG B 1 452 ? 57.794 -7.068 52.127 1.00 31.41 433 ARG B CA 1
ATOM 6487 C C . ARG B 1 452 ? 56.499 -7.561 52.789 1.00 30.60 433 ARG B C 1
ATOM 6488 O O . ARG B 1 452 ? 55.457 -6.905 52.699 1.00 31.91 433 ARG B O 1
ATOM 6496 N N . VAL B 1 453 ? 56.574 -8.704 53.467 1.00 30.94 434 VAL B N 1
ATOM 6497 C CA . VAL B 1 453 ? 55.403 -9.303 54.112 1.00 32.68 434 VAL B CA 1
ATOM 6498 C C . VAL B 1 453 ? 54.767 -8.399 55.181 1.00 34.03 434 VAL B C 1
ATOM 6499 O O . VAL B 1 453 ? 53.542 -8.317 55.270 1.00 33.04 434 VAL B O 1
ATOM 6503 N N . ASP B 1 454 ? 55.595 -7.712 55.969 1.00 35.36 435 ASP B N 1
ATOM 6504 C CA . ASP B 1 454 ? 55.083 -6.806 57.002 1.00 37.67 435 ASP B CA 1
ATOM 6505 C C . ASP B 1 454 ? 54.402 -5.596 56.368 1.00 37.40 435 ASP B C 1
ATOM 6506 O O . ASP B 1 454 ? 53.330 -5.181 56.815 1.00 37.24 435 ASP B O 1
ATOM 6511 N N . GLU B 1 455 ? 55.023 -5.050 55.320 1.00 37.52 436 GLU B N 1
ATOM 6512 C CA . GLU B 1 455 ? 54.404 -4.000 54.513 1.00 37.81 436 GLU B CA 1
ATOM 6513 C C . GLU B 1 455 ? 53.017 -4.438 54.034 1.00 37.40 436 GLU B C 1
ATOM 6514 O O . GLU B 1 455 ? 52.046 -3.690 54.153 1.00 37.80 436 GLU B O 1
ATOM 6520 N N . TRP B 1 456 ? 52.935 -5.666 53.523 1.00 35.62 437 TRP B N 1
ATOM 6521 C CA . TRP B 1 456 ? 51.689 -6.230 53.011 1.00 34.93 437 TRP B CA 1
ATOM 6522 C C . TRP B 1 456 ? 50.667 -6.453 54.095 1.00 35.60 437 TRP B C 1
ATOM 6523 O O . TRP B 1 456 ? 49.495 -6.112 53.922 1.00 35.17 437 TRP B O 1
ATOM 6534 N N . ILE B 1 457 ? 51.101 -7.031 55.216 1.00 36.03 438 ILE B N 1
ATOM 6535 C CA . ILE B 1 457 ? 50.209 -7.328 56.349 1.00 38.72 438 ILE B CA 1
ATOM 6536 C C . ILE B 1 457 ? 49.477 -6.089 56.870 1.00 39.35 438 ILE B C 1
ATOM 6537 O O . ILE B 1 457 ? 48.285 -6.158 57.182 1.00 42.12 438 ILE B O 1
ATOM 6542 N N . SER B 1 458 ? 50.182 -4.963 56.948 1.00 40.99 439 SER B N 1
ATOM 6543 C CA . SER B 1 458 ? 49.587 -3.711 57.424 1.00 42.66 439 SER B CA 1
ATOM 6544 C C . SER B 1 458 ? 48.544 -3.162 56.450 1.00 42.69 439 SER B C 1
ATOM 6545 O O . SER B 1 458 ? 47.541 -2.587 56.874 1.00 42.05 439 SER B O 1
ATOM 6548 N N . VAL B 1 459 ? 48.784 -3.339 55.151 1.00 42.03 440 VAL B N 1
ATOM 6549 C CA . VAL B 1 459 ? 47.795 -2.980 54.136 1.00 41.31 440 VAL B CA 1
ATOM 6550 C C . VAL B 1 459 ? 46.552 -3.854 54.310 1.00 41.24 440 VAL B C 1
ATOM 6551 O O . VAL B 1 459 ? 45.425 -3.356 54.242 1.00 40.67 440 VAL B O 1
ATOM 6555 N N . ARG B 1 460 ? 46.776 -5.145 54.558 1.00 40.46 441 ARG B N 1
ATOM 6556 C CA . ARG B 1 460 ? 45.708 -6.130 54.749 1.00 42.16 441 ARG B CA 1
ATOM 6557 C C . ARG B 1 460 ? 44.833 -5.850 55.977 1.00 44.17 441 ARG B C 1
ATOM 6558 O O . ARG B 1 460 ? 43.606 -5.968 55.915 1.00 44.06 441 ARG B O 1
ATOM 6566 N N . ARG B 1 461 ? 45.473 -5.495 57.089 1.00 45.57 442 ARG B N 1
ATOM 6567 C CA . ARG B 1 461 ? 44.771 -5.205 58.341 1.00 46.60 442 ARG B CA 1
ATOM 6568 C C . ARG B 1 461 ? 44.015 -3.885 58.252 1.00 46.73 442 ARG B C 1
ATOM 6569 O O . ARG B 1 461 ? 42.988 -3.706 58.903 1.00 47.55 442 ARG B O 1
ATOM 6577 N N . LYS B 1 462 ? 44.534 -2.970 57.437 1.00 47.58 443 LYS B N 1
ATOM 6578 C CA . LYS B 1 462 ? 43.884 -1.689 57.170 1.00 48.36 443 LYS B CA 1
ATOM 6579 C C . LYS B 1 462 ? 42.577 -1.870 56.393 1.00 48.93 443 LYS B C 1
ATOM 6580 O O . LYS B 1 462 ? 41.642 -1.085 56.558 1.00 49.76 443 LYS B O 1
ATOM 6586 N N . VAL B 1 463 ? 42.513 -2.906 55.556 1.00 48.18 444 VAL B N 1
ATOM 6587 C CA . VAL B 1 463 ? 41.309 -3.183 54.766 1.00 46.12 444 VAL B CA 1
ATOM 6588 C C . VAL B 1 463 ? 40.416 -4.252 55.407 1.00 44.88 444 VAL B C 1
ATOM 6589 O O . VAL B 1 463 ? 39.225 -4.346 55.089 1.00 45.05 444 VAL B O 1
ATOM 6593 N N . ASP B 1 464 ? 40.989 -5.050 56.306 1.00 43.70 445 ASP B N 1
ATOM 6594 C CA . ASP B 1 464 ? 40.244 -6.121 56.977 1.00 44.46 445 ASP B CA 1
ATOM 6595 C C . ASP B 1 464 ? 40.676 -6.280 58.449 1.00 47.23 445 ASP B C 1
ATOM 6596 O O . ASP B 1 464 ? 41.257 -7.308 58.824 1.00 47.42 445 ASP B O 1
ATOM 6601 N N . PRO B 1 465 ? 40.382 -5.261 59.292 1.00 49.27 446 PRO B N 1
ATOM 6602 C CA . PRO B 1 465 ? 40.805 -5.283 60.703 1.00 49.93 446 PRO B CA 1
ATOM 6603 C C . PRO B 1 465 ? 40.191 -6.417 61.522 1.00 50.61 446 PRO B C 1
ATOM 6604 O O . PRO B 1 465 ? 40.844 -6.938 62.431 1.00 52.24 446 PRO B O 1
ATOM 6608 N N . LEU B 1 466 ? 38.957 -6.797 61.194 1.00 50.97 447 LEU B N 1
ATOM 6609 C CA . LEU B 1 466 ? 38.201 -7.770 61.985 1.00 50.30 447 LEU B CA 1
ATOM 6610 C C . LEU B 1 466 ? 38.365 -9.216 61.507 1.00 49.85 447 LEU B C 1
ATOM 6611 O O . LEU B 1 466 ? 37.692 -10.119 62.010 1.00 47.92 447 LEU B O 1
ATOM 6616 N N . ARG B 1 467 ? 39.270 -9.431 60.549 1.00 49.74 448 ARG B N 1
ATOM 6617 C CA . ARG B 1 467 ? 39.598 -10.770 60.016 1.00 47.80 448 ARG B CA 1
ATOM 6618 C C . ARG B 1 467 ? 38.387 -11.484 59.406 1.00 45.12 448 ARG B C 1
ATOM 6619 O O . ARG B 1 467 ? 38.191 -12.687 59.614 1.00 43.30 448 ARG B O 1
ATOM 6627 N N . VAL B 1 468 ? 37.590 -10.735 58.645 1.00 45.27 449 VAL B N 1
ATOM 6628 C CA . VAL B 1 468 ? 36.440 -11.284 57.917 1.00 43.79 449 VAL B CA 1
ATOM 6629 C C . VAL B 1 468 ? 36.922 -12.239 56.820 1.00 42.68 449 VAL B C 1
ATOM 6630 O O . VAL B 1 468 ? 36.223 -13.190 56.458 1.00 42.48 449 VAL B O 1
ATOM 6634 N N . PHE B 1 469 ? 38.125 -11.982 56.305 1.00 41.31 450 PHE B N 1
ATOM 6635 C CA . PHE B 1 469 ? 38.747 -12.855 55.309 1.00 38.69 450 PHE B CA 1
ATOM 6636 C C . PHE B 1 469 ? 39.923 -13.633 55.891 1.00 36.46 450 PHE B C 1
ATOM 6637 O O . PHE B 1 469 ? 40.859 -13.050 56.446 1.00 38.02 450 PHE B O 1
ATOM 6645 N N . ALA B 1 470 ? 39.842 -14.955 55.779 1.00 36.00 451 ALA B N 1
ATOM 6646 C CA . ALA B 1 470 ? 40.847 -15.870 56.315 1.00 36.71 451 ALA B CA 1
ATOM 6647 C C . ALA B 1 470 ? 40.790 -17.221 55.601 1.00 35.44 451 ALA B C 1
ATOM 6648 O O . ALA B 1 470 ? 39.747 -17.614 55.067 1.00 36.17 451 ALA B O 1
ATOM 6650 N N . SER B 1 471 ? 41.919 -17.925 55.597 1.00 32.89 452 SER B N 1
ATOM 6651 C CA . SER B 1 471 ? 42.013 -19.256 55.006 1.00 32.80 452 SER B CA 1
ATOM 6652 C C . SER B 1 471 ? 42.921 -20.133 55.856 1.00 31.63 452 SER B C 1
ATOM 6653 O O . SER B 1 471 ? 43.519 -19.656 56.821 1.00 34.24 452 SER B O 1
ATOM 6656 N N . ASP B 1 472 ? 43.054 -21.402 55.480 1.00 33.36 453 ASP B N 1
ATOM 6657 C CA . ASP B 1 472 ? 43.992 -22.303 56.147 1.00 33.89 453 ASP B CA 1
ATOM 6658 C C . ASP B 1 472 ? 45.440 -21.859 55.941 1.00 34.47 453 ASP B C 1
ATOM 6659 O O . ASP B 1 472 ? 46.272 -22.000 56.840 1.00 32.30 453 ASP B O 1
ATOM 6664 N N . MET B 1 473 ? 45.730 -21.304 54.763 1.00 34.38 454 MET B N 1
ATOM 6665 C CA . MET B 1 473 ? 47.068 -20.783 54.472 1.00 33.70 454 MET B CA 1
ATOM 6666 C C . MET B 1 473 ? 47.401 -19.589 55.353 1.00 33.65 454 MET B C 1
ATOM 6667 O O . MET B 1 473 ? 48.491 -19.520 55.917 1.00 33.02 454 MET B O 1
ATOM 6672 N N . ALA B 1 474 ? 46.452 -18.659 55.465 1.00 32.45 455 ALA B N 1
ATOM 6673 C CA . ALA B 1 474 ? 46.658 -17.419 56.207 1.00 34.95 455 ALA B CA 1
ATOM 6674 C C . ALA B 1 474 ? 46.986 -17.695 57.668 1.00 35.45 455 ALA B C 1
ATOM 6675 O O . ALA B 1 474 ? 47.868 -17.053 58.243 1.00 35.03 455 ALA B O 1
ATOM 6677 N N . ARG B 1 475 ? 46.284 -18.667 58.249 1.00 36.39 456 ARG B N 1
ATOM 6678 C CA . ARG B 1 475 ? 46.493 -19.053 59.647 1.00 37.96 456 ARG B CA 1
ATOM 6679 C C . ARG B 1 475 ? 47.829 -19.767 59.841 1.00 38.01 456 ARG B C 1
ATOM 6680 O O . ARG B 1 475 ? 48.542 -19.504 60.811 1.00 37.34 456 ARG B O 1
ATOM 6688 N N . ARG B 1 476 ? 48.164 -20.652 58.906 1.00 37.91 457 ARG B N 1
ATOM 6689 C CA . ARG B 1 476 ? 49.431 -21.383 58.931 1.00 38.58 457 ARG B CA 1
ATOM 6690 C C . ARG B 1 476 ? 50.648 -20.463 58.738 1.00 39.31 457 ARG B C 1
ATOM 6691 O O . ARG B 1 476 ? 51.653 -20.593 59.444 1.00 38.79 457 ARG B O 1
ATOM 6699 N N . LEU B 1 477 ? 50.545 -19.530 57.794 1.00 38.64 458 LEU B N 1
ATOM 6700 C CA . LEU B 1 477 ? 51.659 -18.643 57.455 1.00 38.99 458 LEU B CA 1
ATOM 6701 C C . LEU B 1 477 ? 51.592 -17.301 58.188 1.00 38.71 458 LEU B C 1
ATOM 6702 O O . LEU B 1 477 ? 52.422 -16.412 57.955 1.00 38.35 458 LEU B O 1
ATOM 6707 N N . GLU B 1 478 ? 50.602 -17.180 59.077 1.00 40.21 459 GLU B N 1
ATOM 6708 C CA . GLU B 1 478 ? 50.370 -15.990 59.912 1.00 42.77 459 GLU B CA 1
ATOM 6709 C C . GLU B 1 478 ? 50.290 -14.691 59.113 1.00 44.13 459 GLU B C 1
ATOM 6710 O O . GLU B 1 478 ? 50.978 -13.710 59.412 1.00 44.79 459 GLU B O 1
ATOM 6716 N N . LEU B 1 479 ? 49.435 -14.695 58.095 1.00 44.90 460 LEU B N 1
ATOM 6717 C CA . LEU B 1 479 ? 49.307 -13.549 57.202 1.00 46.39 460 LEU B CA 1
ATOM 6718 C C . LEU B 1 479 ? 48.162 -12.624 57.621 1.00 48.07 460 LEU B C 1
ATOM 6719 O O . LEU B 1 479 ? 48.013 -11.525 57.085 1.00 48.62 460 LEU B O 1
ATOM 6724 N N . LEU B 1 480 ? 47.374 -13.072 58.597 1.00 48.81 461 LEU B N 1
ATOM 6725 C CA . LEU B 1 480 ? 46.263 -12.289 59.136 1.00 51.69 461 LEU B CA 1
ATOM 6726 C C . LEU B 1 480 ? 46.754 -11.110 59.983 1.00 53.26 461 LEU B C 1
ATOM 6727 O O . LEU B 1 480 ? 46.421 -9.954 59.713 1.00 54.58 461 LEU B O 1
#

Radius of gyration: 32.9 Å; Cα contacts (8 Å, |Δi|>4): 2058; chains: 2; bounding box: 87×64×88 Å